Protein AF-A0A2N5K5I5-F1 (afdb_monomer)

Mean predicted aligned error: 19.66 Å

Nearest PDB structures (foldseek):
  7dru-assembly4_D  TM=2.679E-01  e=2.693E+00  Canis lupus familiaris
  4rcl-assembly1_A  TM=1.931E-01  e=4.778E+00  Mycolicibacterium smegmatis MC2 155

Foldseek 3Di:
DPPVVLVVVCVVCVLLQLLLLCLLAQDNVVSLVVSLVLSLVCVQVVDPDDSNLSSLLVSLVCSVVRPPDDDDDGLADPLSVQQHSNLSSLLSCCLVVVAALVSSCVSNVDDSLVSLVSPLVRLPSNDPDDDPDDPPPQEDDSSNLSCVSRVNDDDDRPPPDCDPVNVVVNVVSVVSSVVSSVSSCVSSVPRDNDPVSVVSSVVSNVVVVVVVVVVVPPDDDDDDDDDDDDDDPPPPDDDDDDDDDPPPDDPPDFLLNLLVLLLVCLLPWFPPFWKKWKKWAQPLPDPVRFIKIKIKTDGGDLALFIKIFIDTPRHTAWIKGDPSAFKIKIAHQAVQDQQHDPLDDPLPNPPSPAAIAMEGDGNVLSSLLVVLVCCTDQNNPVSVVSVQLSVAPAKDWPDWDDDPNFIWTWIWGWQVLAVVIWIWIWTARSVRSHTAFIWTWDDDPNDTDTHTRMGIPDIGHDPDGHDRDDPDDPDHDYAYDQPASNHSSDGCLFFDALLLQQQAQAFDKDFLDQAPQFQAKTKGASDSVCQPAFANVRSPPKIKIWTDGRQKIKIKIFPPPDDDDPDDDWDDQAQWTWDWDRDRPFQKIKTKIFGCDPDPDPQTGIMIMIIHPDDPVSVSVRVNRIDGRHPVSCVNCVSRYDGSQDADPVVVVLLNLQVVLPQADALWKKKFKKKKAADADPDDDAFPDLLADGPCLVPPRMKIKIKIFGDHRRAGQWIWIFIAHPVRHTQWIWTGPNAKIWTDHPLQQAIEMEGSVSCCSRGGDDDPQSSLSSLVSSDSFHWDWDDDPAFIKIKGWHDLSHVQQPCGPHHRNVPGPCNVVVVVLPAWTKMWIWTAGHPSSTTAKIWIWIQHPVRDIDTRMMMGTPDMDIGNDDPPCSRPDDDDDPLHWYFYPPPPARFTPDPFDADQWDWDFDPPQQKDWPDKQAFPPPPPCTQHNCLAADPVSQSPHGNKIWTWIQDPVRWIKIKIKIFPSSVSSSSHNNCRVCVVPDDDAFPHKDWDWAAACRDIFIWIWTDDPFWIWIWTDDDRMIIIMGIDPVCVVPVVRVCRNNIDIDGRDD

Sequence (1058 aa):
MTNEQWHAAVARWGDSVLGLALLLTPHHPVAEATTVKLFVTMLATAPAGELEDALYTALWQQRRRFRWLGRRRSALPRELNRIAAPDRFLLGLWLLRGLDGTRIATITGLPPDQIVARLTQALQRGVPYTDAAADDDNHLALPVWIAQQLGLARPDPEHPRPCLPCQAAQARWQSVRDDLRQRMRAALRQAHLSLASSDAIEDSLSTRQGAAQREGWRQPRIWVPAAITLGGVLLLLFMPWGGSDRAQTPAPTQPRVVVQAALDAWLGQPFAGPSHQRVWARDPHLHNGTPVVTDVWLAGQNEPRHRVEVHRDGELVEWQVADGRGRFDYGAMRADSSCRWNIDRQGSEERLQRAPLKFSLDPDQQRAVRDARLTQGAYGTGYLMLQRALAADDLRSFGARSEGNTRMLLLRFTDKQTQPERQIVLRIDPQRQQLYAVQEVHAVAAQAERVDLWRLEVNEPLTGDVPPAIPPGPPPIESQQLADPACPALDTAFLISPRSLLGIARPSYVPEALPPGIDKIALLSGDPRNHGGSGLRELDRRLILQLVGPGRWFSLSDIGGAEYGDRGDELNVGPWRATLNEPTTDELWSGTLRLATDEGRSFAPPFEYWARGWTKDELLALINTLKPLDPARWIDLDDALLEPASLPRATYDTITRALAALQPEPGHTIQSTSTTTVRVEPNVPQLPDPYHIPHRQRFPKTLIRHQWLVYEGTHISRYHERRLLPDNTLYELLQDDGTRFHWYNSIIGQTYTGSARLLRAYMRAEQTEVALISAFLASTQPIKITESDAGLLLEQEVDASFVADDNRGGPPLTHTPWHGQLWSDSTGMFVQQLELDRHTYRPRSFATIHWQPDGIKAVIRETTINAWQSVATPPADLFALTSLPDDQFTVDVGAESNVPMASITPPRRILMWPDNLGLEIVEQTPPPSAQNTTLPGGFNSDWAVLQNVLGTYTTTYLTSERAEVRLTQGPSEVLRHVLRYQYFAEDEGQIAPWSSSQRIAVTIAGQERDAWLLQNDANAVLVVEVDDLVLHFKGPQTYLTGPLLEQLPQLQWTMPTP

Radius of gyration: 40.21 Å; Cα contacts (8 Å, |Δi|>4): 1927; chains: 1; bounding box: 90×94×118 Å

Secondary structure (DSSP, 8-state):
--HHHHHHHHHHHHHHHHHHHHHH---HHHHHHHHHHHHHHHHHH--SS-HHHHHHHHHHHGGGGGGG--S---SS-TTGGGS-HHHHHHHIIIIIT---HHHHHHHH---HHHHHHHHHHHHHHHS-----S---TTS--HHHHHHHHTT---------S--HHHHHHHHHHHHHHHHHHHHHHHHHTT----HHHHHHHHHHHHHHHHHHHTT-----------------S--SS-----------------HHHHHHHHHHTTSSPPTTSSEEEEEEEE-SSSTT--EEEEEEEE-STT---EEEEEEETTEEEEEEEE-SSSEEEEEE-TTTSS----S-SSSSTTTSSS--EEEE--HHHHHHHHHHHHTSHHHHHHHHHHHHHHH-TT-EEEEEEEETTEEEEEEEEEETTSSS-EEEEEEEETTTTEEEEEEEEEEETTEEEEEEEEEEEEEEE-SSS---PPPSSSPPEEPS----TT-TT--GGGBPPHHHHTT-SSPPEEESSPPTT--EEEEEES-GGGGGS--TTTTTS-EEEEEEETTEEEEEEE--S------S-EEEETTEEEEEEPP-TTTEEEEEEEE--SSS-TTSPPEEEEEES--HHHHHHHHHHEEE--HHHHHHTTTTB--TTPPPHHHHHHHHHHHHTTPPPTTPEEEEEEEEEE---TTPPPP-STTS--HHHHS-SEEEEEEEEEEETTEEEEEEEEEE-TT--EEEEEEE-SSEEEEEETTTTEEEEEEHHHHHHH-----HHHHHHHHHHT--SPEEEEE-SS-EEEEEEE-HHHHHH--TTSS-GGGSTTHHHHHHSTT-EEEEEEEE-TTT--EEEEEEEEE-TTS-EEEEEEEEEEEEEEESS--TTTTSPPPPPTTPEEEEETSSS--EE------S-EEE--GGGS-EEEEEEPPPPTT--S--S--SS-GGGGGGSTT-EEEEEE-TTS-EEEEEEEEHHHHHHHHHHGGGGGGGSSSPPP-EEEEEEEEETTEEEEEEEEE-SS-EEEEEEETTEEEEEEE-HHHHTTHHHHHGGG-EEEPPP-

Solvent-accessible surface area (backbone atoms only — not comparable to full-atom values): 59856 Å² total; per-residue (Å²): 131,60,79,68,58,54,54,52,50,45,72,72,41,38,40,61,50,30,42,44,32,33,40,51,32,39,36,65,73,61,14,47,55,46,40,38,53,48,51,45,48,45,71,71,66,60,66,99,59,62,68,68,55,51,50,53,26,55,53,57,66,48,56,73,71,59,77,76,75,76,98,67,82,62,63,51,56,73,52,63,66,68,36,55,36,72,42,40,32,53,47,37,43,38,64,75,66,66,47,41,38,66,59,49,23,66,42,66,72,46,58,63,72,60,52,31,55,42,50,46,56,36,55,59,55,57,47,98,71,86,81,92,75,77,96,52,96,86,58,81,48,70,55,59,53,50,25,56,76,25,70,45,86,73,91,79,76,94,60,95,60,90,44,72,69,46,50,53,50,49,55,49,52,49,49,55,51,50,52,52,39,50,52,53,48,63,56,37,70,81,55,66,73,50,70,70,48,56,51,52,31,50,56,52,44,51,52,50,52,54,55,65,57,64,76,62,86,81,81,82,88,84,88,87,88,82,90,82,88,90,86,74,102,76,79,87,78,88,87,82,95,77,82,79,78,79,74,74,80,72,76,86,74,54,53,60,58,52,39,49,47,24,53,65,38,63,86,40,67,69,96,70,46,25,30,38,36,31,30,40,13,46,35,78,85,47,99,82,50,56,52,30,38,32,43,38,30,36,52,27,86,95,50,28,23,30,33,40,39,32,30,45,92,86,41,82,28,29,38,40,43,32,69,41,60,42,49,33,39,40,40,54,40,62,93,74,28,75,47,70,75,90,59,68,93,79,84,36,73,76,70,59,68,70,46,30,40,27,38,80,36,49,44,65,56,39,35,46,28,50,54,36,49,57,57,33,53,62,56,5,51,56,53,51,51,38,53,52,43,61,70,31,90,67,49,38,66,80,51,72,48,74,58,88,97,47,62,29,37,34,36,35,30,62,44,74,90,42,89,76,66,41,43,37,37,40,34,29,28,71,88,77,27,37,74,41,35,34,30,39,55,44,83,52,96,94,41,80,47,75,45,72,47,28,34,55,79,41,80,44,70,46,95,60,78,56,78,83,75,76,80,92,71,62,73,59,44,83,47,93,61,85,81,36,55,66,32,69,83,54,57,67,65,29,51,38,42,64,56,37,50,51,53,43,72,66,72,51,64,40,59,77,59,84,54,91,62,45,68,38,36,42,36,33,48,74,54,58,82,51,80,78,43,57,30,70,75,71,63,70,62,32,49,30,37,34,41,39,29,85,80,28,40,37,37,40,31,51,64,53,95,65,80,82,68,93,68,77,74,70,42,84,35,77,65,28,35,32,29,71,46,76,45,57,95,72,49,42,36,34,35,37,38,28,59,64,58,88,85,88,62,88,78,53,78,47,29,37,36,42,32,29,73,56,54,73,67,57,45,49,51,49,59,46,38,52,36,64,56,36,77,66,53,52,61,78,34,48,91,34,44,52,54,82,62,70,68,58,67,72,58,45,58,48,52,54,48,25,55,58,59,66,60,73,61,73,59,25,26,41,38,40,32,33,41,33,39,36,63,64,78,92,82,70,86,74,66,85,54,90,46,53,68,55,55,67,70,70,57,46,42,45,37,40,37,41,38,38,40,33,32,57,59,94,43,78,55,29,35,36,36,41,31,22,37,93,85,66,47,76,44,34,37,43,36,27,73,59,60,40,30,41,40,35,38,60,75,66,37,37,26,43,31,36,48,24,71,60,49,57,75,63,45,74,89,73,57,70,58,58,50,50,54,22,57,63,38,39,55,73,54,71,74,47,78,48,82,54,97,84,22,37,38,37,38,30,63,47,52,70,48,34,57,39,50,53,43,80,91,56,79,57,44,69,76,41,89,52,54,64,57,66,62,70,54,74,70,49,50,36,36,41,37,40,33,22,34,72,86,63,34,40,63,42,36,37,34,38,30,40,37,39,83,89,69,52,76,43,68,49,32,37,38,36,58,76,45,76,48,82,34,76,70,73,66,94,63,69,74,54,84,75,90,70,70,91,76,52,49,40,26,42,60,78,53,104,51,50,30,42,66,59,93,78,66,58,56,84,56,43,78,42,75,59,81,88,71,62,55,42,80,76,44,72,49,66,48,43,66,91,86,45,77,51,42,68,73,61,80,76,32,51,82,75,58,47,58,58,30,61,38,20,38,40,39,31,32,31,41,87,84,71,46,61,35,35,42,37,36,23,29,32,74,58,48,46,41,46,58,32,33,31,67,79,51,43,84,76,74,80,59,81,71,73,74,45,57,43,82,43,83,42,38,49,70,84,38,83,37,66,26,40,42,37,29,39,102,87,49,31,34,43,39,36,65,52,95,62,30,30,38,40,37,41,42,56,48,75,43,66,77,44,65,45,62,75,48,38,50,59,31,39,85,38,70,76,73,132

pLDDT: mean 75.94, std 16.47, range [30.31, 96.56]

Structure (mmCIF, N/CA/C/O backbone):
data_AF-A0A2N5K5I5-F1
#
_entry.id   AF-A0A2N5K5I5-F1
#
loop_
_atom_site.group_PDB
_atom_site.id
_atom_site.type_symbol
_atom_site.label_atom_id
_atom_site.label_alt_id
_atom_site.label_comp_id
_atom_site.label_asym_id
_atom_site.label_entity_id
_atom_site.label_seq_id
_atom_site.pdbx_PDB_ins_code
_atom_site.Cartn_x
_atom_site.Cartn_y
_atom_site.Cartn_z
_atom_site.occupancy
_atom_site.B_iso_or_equiv
_atom_site.auth_seq_id
_atom_site.auth_comp_id
_atom_site.auth_asym_id
_atom_site.auth_atom_id
_atom_site.pdbx_PDB_model_num
ATOM 1 N N . MET A 1 1 ? 31.244 44.649 -44.529 1.00 56.56 1 MET A N 1
ATOM 2 C CA . MET A 1 1 ? 31.064 43.196 -44.326 1.00 56.56 1 M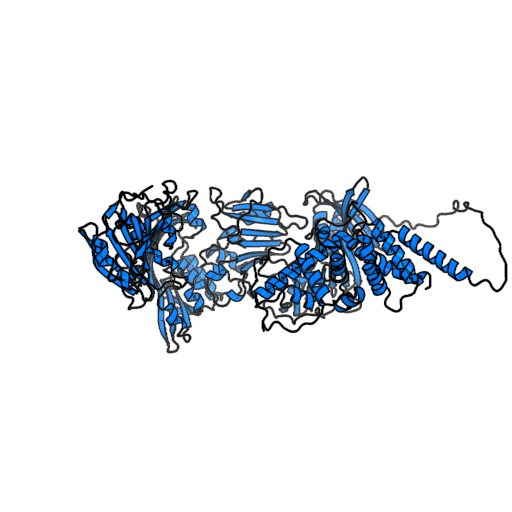ET A CA 1
ATOM 3 C C . MET A 1 1 ? 31.285 42.493 -45.652 1.00 56.56 1 MET A C 1
ATOM 5 O O . MET A 1 1 ? 30.854 43.033 -46.664 1.00 56.56 1 MET A O 1
ATOM 9 N N . THR A 1 2 ? 31.969 41.349 -45.664 1.00 55.16 2 THR A N 1
ATOM 10 C CA . THR A 1 2 ? 32.059 40.469 -46.848 1.00 55.16 2 THR A CA 1
ATOM 11 C C . THR A 1 2 ? 30.718 39.749 -47.075 1.00 55.16 2 THR A C 1
ATOM 13 O O . THR A 1 2 ? 29.912 39.673 -46.144 1.00 55.16 2 THR A O 1
ATOM 16 N N . ASN A 1 3 ? 30.454 39.220 -48.282 1.00 55.94 3 ASN A N 1
ATOM 17 C CA . ASN A 1 3 ? 29.209 38.478 -48.569 1.00 55.94 3 ASN A CA 1
ATOM 18 C C . ASN A 1 3 ? 28.985 37.313 -47.585 1.00 55.94 3 ASN A C 1
ATOM 20 O O . ASN A 1 3 ? 27.877 37.113 -47.103 1.00 55.94 3 ASN A O 1
ATOM 24 N N . GLU A 1 4 ? 30.048 36.622 -47.174 1.00 57.22 4 GLU A N 1
ATOM 25 C CA . GLU A 1 4 ? 29.969 35.506 -46.222 1.00 57.22 4 GLU A CA 1
ATOM 26 C C . GLU A 1 4 ? 29.529 35.926 -44.804 1.00 57.22 4 GLU A C 1
ATOM 28 O O . GLU A 1 4 ? 28.848 35.171 -44.110 1.00 57.22 4 GLU A O 1
ATOM 33 N N . GLN A 1 5 ? 29.855 37.147 -44.361 1.00 63.53 5 GLN A N 1
ATOM 34 C CA . GLN A 1 5 ? 29.589 37.594 -42.987 1.00 63.53 5 GLN A CA 1
ATOM 35 C C . GLN A 1 5 ? 28.109 37.894 -42.717 1.00 63.53 5 GLN A C 1
ATOM 37 O O . GLN A 1 5 ? 27.644 37.712 -41.590 1.00 63.53 5 GLN A O 1
ATOM 42 N N . TRP A 1 6 ? 27.353 38.371 -43.712 1.00 69.69 6 TRP A N 1
ATOM 43 C CA . TRP A 1 6 ? 25.942 38.706 -43.503 1.00 69.69 6 TRP A CA 1
ATOM 44 C C . TRP A 1 6 ? 25.031 37.487 -43.681 1.00 69.69 6 TRP A C 1
ATOM 46 O O . TRP A 1 6 ? 24.094 37.337 -42.897 1.00 69.69 6 TRP A O 1
ATOM 56 N N . HIS A 1 7 ? 25.356 36.563 -44.597 1.00 71.50 7 HIS A N 1
ATOM 57 C CA . HIS A 1 7 ? 24.681 35.262 -44.676 1.00 71.50 7 HIS A CA 1
ATOM 58 C C . HIS A 1 7 ? 24.823 34.484 -43.363 1.00 71.50 7 HIS A C 1
ATOM 60 O O . HIS A 1 7 ? 23.832 33.958 -42.863 1.00 71.50 7 HIS A O 1
ATOM 66 N N . ALA A 1 8 ? 26.010 34.487 -42.744 1.00 72.44 8 ALA A N 1
ATOM 67 C CA . ALA A 1 8 ? 26.215 33.870 -41.433 1.00 72.44 8 ALA A CA 1
ATOM 68 C C . ALA A 1 8 ? 25.362 34.527 -40.330 1.00 72.44 8 ALA A C 1
ATOM 70 O O . ALA A 1 8 ? 24.813 33.835 -39.473 1.00 72.44 8 ALA A O 1
ATOM 71 N N . ALA A 1 9 ? 25.198 35.854 -40.356 1.00 75.31 9 ALA A N 1
ATOM 72 C CA . ALA A 1 9 ? 24.352 36.567 -39.398 1.00 75.31 9 ALA A CA 1
ATOM 73 C C . ALA A 1 9 ? 22.853 36.270 -39.588 1.00 75.31 9 ALA A C 1
ATOM 75 O O . ALA A 1 9 ? 22.136 36.094 -38.601 1.00 75.31 9 ALA A O 1
ATOM 76 N N . VAL A 1 10 ? 22.381 36.185 -40.837 1.00 80.06 10 VAL A N 1
ATOM 77 C CA . VAL A 1 10 ? 20.990 35.824 -41.161 1.00 80.06 10 VAL A CA 1
ATOM 78 C C . VAL A 1 10 ? 20.719 34.357 -40.825 1.00 80.06 10 VAL A C 1
ATOM 80 O O . VAL A 1 10 ? 19.704 34.070 -40.201 1.00 80.06 10 VAL A O 1
ATOM 83 N N . ALA A 1 11 ? 21.641 33.442 -41.130 1.00 77.12 11 ALA A N 1
ATOM 84 C CA . ALA A 1 11 ? 21.519 32.031 -40.763 1.00 77.12 11 ALA A CA 1
ATOM 85 C C . ALA A 1 11 ? 21.499 31.825 -39.238 1.00 77.12 11 ALA A C 1
ATOM 87 O O . ALA A 1 11 ? 20.756 30.991 -38.731 1.00 77.12 11 ALA A O 1
ATOM 88 N N . ARG A 1 12 ? 22.282 32.614 -38.489 1.00 79.69 12 ARG A N 1
ATOM 89 C CA . ARG A 1 12 ? 22.367 32.501 -37.027 1.00 79.69 12 ARG A CA 1
ATOM 90 C C . ARG A 1 12 ? 21.160 33.095 -36.296 1.00 79.69 12 ARG A C 1
ATOM 92 O O . ARG A 1 12 ? 20.738 32.546 -35.282 1.00 79.69 12 ARG A O 1
ATOM 99 N N . TRP A 1 13 ? 20.620 34.220 -36.769 1.00 84.12 13 TRP A N 1
ATOM 100 C CA . TRP A 1 13 ? 19.623 34.995 -36.014 1.00 84.12 13 TRP A CA 1
ATOM 101 C C . TRP A 1 13 ? 18.275 35.163 -36.718 1.00 84.12 13 TRP A C 1
ATOM 103 O O . TRP A 1 13 ? 17.318 35.612 -36.089 1.00 84.12 13 TRP A O 1
ATOM 113 N N . GLY A 1 14 ? 18.172 34.807 -37.996 1.00 83.44 14 GLY A N 1
ATOM 114 C CA . GLY A 1 14 ? 17.019 35.078 -38.850 1.00 83.44 14 GLY A CA 1
ATOM 115 C C . GLY A 1 14 ? 15.698 34.551 -38.298 1.00 83.44 14 GLY A C 1
ATOM 116 O O . GLY A 1 14 ? 14.771 35.328 -38.059 1.00 83.44 14 GLY A O 1
ATOM 117 N N . ASP A 1 15 ? 15.651 33.256 -37.995 1.00 86.94 15 ASP A N 1
ATOM 118 C CA . ASP A 1 15 ? 14.459 32.603 -37.440 1.00 86.94 15 ASP A CA 1
ATOM 119 C C . ASP A 1 15 ? 14.142 33.094 -36.021 1.00 86.94 15 ASP A C 1
ATOM 121 O O . ASP A 1 15 ? 12.982 33.244 -35.639 1.00 86.94 15 ASP A O 1
ATOM 125 N N . SER A 1 16 ? 15.173 33.443 -35.245 1.00 85.94 16 SER A N 1
ATOM 126 C CA . SER A 1 16 ? 15.008 33.969 -33.884 1.00 85.94 16 SER A CA 1
ATOM 127 C C . SER A 1 16 ? 14.372 35.365 -33.885 1.00 85.94 16 SER A C 1
ATOM 129 O O . SER A 1 16 ? 13.449 35.637 -33.114 1.00 85.94 16 SER A O 1
ATOM 131 N N . VAL A 1 17 ? 14.819 36.246 -34.786 1.00 89.56 17 VAL A N 1
ATOM 132 C CA . VAL A 1 17 ? 14.256 37.593 -34.962 1.00 89.56 17 VAL A CA 1
ATOM 133 C C . VAL A 1 17 ? 12.854 37.516 -35.570 1.00 89.56 17 VAL A C 1
ATOM 135 O O . VAL A 1 17 ? 11.967 38.246 -35.127 1.00 89.56 17 VAL A O 1
ATOM 138 N N . LEU A 1 18 ? 12.613 36.604 -36.519 1.00 90.31 18 LEU A N 1
ATOM 139 C CA . LEU A 1 18 ? 11.279 36.348 -37.069 1.00 90.31 18 LEU A CA 1
ATOM 140 C C . LEU A 1 18 ? 10.300 35.852 -35.998 1.00 90.31 18 LEU A C 1
ATOM 142 O O . LEU A 1 18 ? 9.186 36.370 -35.906 1.00 90.31 18 LEU A O 1
ATOM 146 N N . GLY A 1 19 ? 10.720 34.913 -35.149 1.00 89.06 19 GLY A N 1
ATOM 147 C CA . GLY A 1 19 ? 9.911 34.408 -34.043 1.00 89.06 19 GLY A CA 1
ATOM 148 C C . GLY A 1 19 ? 9.502 35.513 -33.064 1.00 89.06 19 GLY A C 1
ATOM 149 O O . GLY A 1 19 ? 8.329 35.639 -32.713 1.00 89.06 19 GLY A O 1
ATOM 150 N N . LEU A 1 20 ? 10.436 36.392 -32.685 1.00 91.06 20 LEU A N 1
ATOM 151 C CA . LEU A 1 20 ? 10.128 37.556 -31.845 1.00 91.06 20 LEU A CA 1
ATOM 152 C C . LEU A 1 20 ? 9.251 38.594 -32.566 1.00 91.06 20 LEU A C 1
ATOM 154 O O . LEU A 1 20 ? 8.389 39.218 -31.941 1.00 91.06 20 LEU A O 1
ATOM 158 N N . ALA A 1 21 ? 9.419 38.768 -33.880 1.00 90.00 21 ALA A N 1
ATOM 159 C CA . ALA A 1 21 ? 8.575 39.652 -34.676 1.00 90.00 21 ALA A CA 1
ATOM 160 C C . ALA A 1 21 ? 7.129 39.137 -34.730 1.00 90.00 21 ALA A C 1
ATOM 162 O O . ALA A 1 21 ? 6.202 39.929 -34.571 1.00 90.00 21 ALA A O 1
ATOM 163 N N . LEU A 1 22 ? 6.924 37.822 -34.848 1.00 89.25 22 LEU A N 1
ATOM 164 C CA . LEU A 1 22 ? 5.605 37.181 -34.792 1.00 89.25 22 LEU A CA 1
ATOM 165 C C . LEU A 1 22 ? 4.898 37.375 -33.443 1.00 89.25 22 LEU A C 1
ATOM 167 O O . LEU A 1 22 ? 3.677 37.533 -33.395 1.00 89.25 22 LEU A O 1
ATOM 171 N N . LEU A 1 23 ? 5.651 37.434 -32.341 1.00 89.62 23 LEU A N 1
ATOM 172 C CA . LEU A 1 23 ? 5.106 37.739 -31.013 1.00 89.62 23 LEU A CA 1
ATOM 173 C C . LEU A 1 23 ? 4.634 39.200 -30.886 1.00 89.62 23 LEU A C 1
ATOM 175 O O . LEU A 1 23 ? 3.662 39.480 -30.172 1.00 89.62 23 LEU A O 1
ATOM 179 N N . LEU A 1 24 ? 5.254 40.131 -31.619 1.00 86.75 24 LEU A N 1
ATOM 180 C CA . LEU A 1 24 ? 4.801 41.524 -31.712 1.00 86.75 24 LEU A CA 1
ATOM 181 C C . LEU A 1 24 ? 3.646 41.706 -32.703 1.00 86.75 24 LEU A C 1
ATOM 183 O O . LEU A 1 24 ? 2.695 42.430 -32.407 1.00 86.75 24 LEU A O 1
ATOM 187 N N . THR A 1 25 ? 3.711 41.049 -33.859 1.00 86.25 25 THR A N 1
ATOM 188 C CA . THR A 1 25 ? 2.687 41.084 -34.905 1.00 86.25 25 THR A CA 1
ATOM 189 C C . THR A 1 25 ? 2.366 39.661 -35.350 1.00 86.25 25 THR A C 1
ATOM 191 O O . THR A 1 25 ? 3.158 39.046 -36.060 1.00 86.25 25 THR A O 1
ATOM 194 N N . PRO A 1 26 ? 1.196 39.104 -34.995 1.00 77.50 26 PRO A N 1
ATOM 195 C CA . PRO A 1 26 ? 0.879 37.710 -35.286 1.00 77.50 26 PRO A CA 1
ATOM 196 C C . PRO A 1 26 ? 0.507 37.487 -36.765 1.00 77.50 26 PRO A C 1
ATOM 198 O O . PRO A 1 26 ? -0.294 36.619 -37.093 1.00 77.50 26 PRO A O 1
ATOM 201 N N . HIS A 1 27 ? 1.042 38.289 -37.683 1.00 83.12 27 HIS A N 1
ATOM 202 C CA . HIS A 1 27 ? 0.829 38.188 -39.119 1.00 83.12 27 HIS A CA 1
ATOM 203 C C . HIS A 1 27 ? 2.164 37.925 -39.804 1.00 83.12 27 HIS A C 1
ATOM 205 O O . HIS A 1 27 ? 2.983 38.835 -39.942 1.00 83.12 27 HIS A O 1
ATOM 211 N N . HIS A 1 28 ? 2.346 36.689 -40.273 1.00 83.25 28 HIS A N 1
ATOM 212 C CA . HIS A 1 28 ? 3.609 36.207 -40.834 1.00 83.25 28 HIS A CA 1
ATOM 213 C C . HIS A 1 28 ? 4.219 37.120 -41.906 1.00 83.25 28 HIS A C 1
ATOM 215 O O . HIS A 1 28 ? 5.364 37.522 -41.725 1.00 83.25 28 HIS A O 1
ATOM 221 N N . PRO A 1 29 ? 3.480 37.588 -42.936 1.00 83.31 29 PRO A N 1
ATOM 222 C CA . PRO A 1 29 ? 4.082 38.430 -43.975 1.00 83.31 29 PRO A CA 1
ATOM 223 C C . PRO A 1 29 ? 4.577 39.786 -43.452 1.00 83.31 29 PRO A C 1
ATOM 225 O O . PRO A 1 29 ? 5.527 40.359 -43.973 1.00 83.31 29 PRO A O 1
ATOM 228 N N . VAL A 1 30 ? 3.929 40.319 -42.411 1.00 83.00 30 VAL A N 1
ATOM 229 C CA . VAL A 1 30 ? 4.298 41.606 -41.801 1.00 83.00 30 VAL A CA 1
ATOM 230 C C . VAL A 1 30 ? 5.505 41.436 -40.877 1.00 83.00 30 VAL A C 1
ATOM 232 O O . VAL A 1 30 ? 6.386 42.300 -40.856 1.00 83.00 30 VAL A O 1
ATOM 235 N N . ALA A 1 31 ? 5.553 40.331 -40.128 1.00 86.12 31 ALA A N 1
ATOM 236 C CA . ALA A 1 31 ? 6.697 39.965 -39.301 1.00 86.12 31 ALA A CA 1
ATOM 237 C C . ALA A 1 31 ? 7.942 39.742 -40.173 1.00 86.12 31 ALA A C 1
ATOM 239 O O . ALA A 1 31 ? 8.963 40.381 -39.945 1.00 86.12 31 ALA A O 1
ATOM 240 N N . GLU A 1 32 ? 7.814 38.939 -41.228 1.00 86.94 32 GLU A N 1
ATOM 241 C CA . GLU A 1 32 ? 8.877 38.617 -42.181 1.00 86.94 32 GLU A CA 1
ATOM 242 C C . GLU A 1 32 ? 9.417 39.860 -42.900 1.00 86.94 32 GLU A C 1
ATOM 244 O O . GLU A 1 32 ? 10.617 40.129 -42.843 1.00 86.94 32 GLU A O 1
ATOM 249 N N . ALA A 1 33 ? 8.541 40.707 -43.455 1.00 84.56 33 ALA A N 1
ATOM 250 C CA . ALA A 1 33 ? 8.956 41.965 -44.079 1.00 84.56 33 ALA A CA 1
ATOM 251 C C . ALA A 1 33 ? 9.661 42.916 -43.094 1.00 84.56 33 ALA A C 1
ATOM 253 O O . ALA A 1 33 ? 10.576 43.654 -43.473 1.00 84.56 33 ALA A O 1
ATOM 254 N N . THR A 1 34 ? 9.258 42.911 -41.818 1.00 87.12 34 THR A N 1
ATOM 255 C CA . THR A 1 34 ? 9.940 43.713 -40.796 1.00 87.12 34 THR A CA 1
ATOM 256 C C . THR A 1 34 ? 11.311 43.135 -40.467 1.00 87.12 34 THR A C 1
ATOM 258 O O . THR A 1 34 ? 12.272 43.900 -40.403 1.00 87.12 34 THR A O 1
ATOM 261 N N . THR A 1 35 ? 11.424 41.817 -40.302 1.00 88.75 35 THR A N 1
ATOM 262 C CA . THR A 1 35 ? 12.697 41.128 -40.062 1.00 88.75 35 THR A CA 1
ATOM 263 C C . THR A 1 35 ? 13.694 41.421 -41.181 1.00 88.75 35 THR A C 1
ATOM 265 O O . THR A 1 35 ? 14.786 41.914 -40.901 1.00 88.75 35 THR A O 1
ATOM 268 N N . VAL A 1 36 ? 13.289 41.257 -42.446 1.00 86.19 36 VAL A N 1
ATOM 269 C CA . VAL A 1 36 ? 14.100 41.599 -43.629 1.00 86.19 36 VAL A CA 1
ATOM 270 C C . VAL A 1 36 ? 14.573 43.055 -43.573 1.00 86.19 36 VAL A C 1
ATOM 272 O O . VAL A 1 36 ? 15.769 43.335 -43.661 1.00 86.19 36 VAL A O 1
ATOM 275 N N . LYS A 1 37 ? 13.657 44.003 -43.334 1.00 87.12 37 LYS A N 1
ATOM 276 C CA . LYS A 1 37 ? 13.990 45.432 -43.247 1.00 87.12 37 LYS A CA 1
ATOM 277 C C . LYS A 1 37 ? 14.985 45.748 -42.127 1.00 87.12 37 LYS A C 1
ATOM 279 O O . LYS A 1 37 ? 15.844 46.616 -42.308 1.00 87.12 37 LYS A O 1
ATOM 284 N N . LEU A 1 38 ? 14.861 45.094 -40.973 1.00 87.19 38 LEU A N 1
ATOM 285 C CA . LEU A 1 38 ? 15.759 45.293 -39.837 1.00 87.19 38 LEU A CA 1
ATOM 286 C C . LEU A 1 38 ? 17.160 44.762 -40.139 1.00 87.19 38 LEU A C 1
ATOM 288 O O . LEU A 1 38 ? 18.120 45.502 -39.932 1.00 87.19 38 LEU A O 1
ATOM 292 N N . PHE A 1 39 ? 17.274 43.560 -40.713 1.00 86.12 39 PHE A N 1
ATOM 293 C CA . PHE A 1 39 ? 18.559 43.008 -41.150 1.00 86.12 39 PHE A CA 1
ATOM 294 C C . PHE A 1 39 ? 19.238 43.912 -42.184 1.00 86.12 39 PHE A C 1
ATOM 296 O O . PHE A 1 39 ? 20.374 44.324 -41.967 1.00 86.12 39 PHE A O 1
ATOM 303 N N . VAL A 1 40 ? 18.525 44.330 -43.237 1.00 83.50 40 VAL A N 1
ATOM 304 C CA . VAL A 1 40 ? 19.046 45.262 -44.259 1.00 83.50 40 VAL A CA 1
ATOM 305 C C . VAL A 1 40 ? 19.517 46.584 -43.647 1.00 83.50 40 VAL A C 1
ATOM 307 O O . VAL A 1 40 ? 20.466 47.198 -44.131 1.00 83.50 40 VAL A O 1
ATOM 310 N N . THR A 1 41 ? 18.854 47.062 -42.593 1.00 83.19 41 THR A N 1
ATOM 311 C CA . THR A 1 41 ? 19.218 48.330 -41.950 1.00 83.19 41 THR A CA 1
ATOM 312 C C . THR A 1 41 ? 20.441 48.166 -41.054 1.00 83.19 41 THR A C 1
ATOM 314 O O . THR A 1 41 ? 21.400 48.906 -41.231 1.00 83.19 41 THR A O 1
ATOM 317 N N . MET A 1 42 ? 20.443 47.178 -40.155 1.00 84.94 42 MET A N 1
ATOM 318 C CA . MET A 1 42 ? 21.532 46.965 -39.194 1.00 84.94 42 MET A CA 1
ATOM 319 C C . MET A 1 42 ? 22.828 46.496 -39.866 1.00 84.94 42 MET A C 1
ATOM 321 O O . MET A 1 42 ? 23.903 46.982 -39.526 1.00 84.94 42 MET A O 1
ATOM 325 N N . LEU A 1 43 ? 22.741 45.613 -40.865 1.00 80.38 43 LEU A N 1
ATOM 326 C CA . LEU A 1 43 ? 23.907 45.143 -41.622 1.00 80.38 43 LEU A CA 1
ATOM 327 C C . LEU A 1 43 ? 24.522 46.246 -42.499 1.00 80.38 43 LEU A C 1
ATOM 329 O O . LEU A 1 43 ? 25.722 46.220 -42.762 1.00 80.38 43 LEU A O 1
ATOM 333 N N . ALA A 1 44 ? 23.723 47.232 -42.925 1.00 72.56 44 ALA A N 1
ATOM 334 C CA . ALA A 1 44 ? 24.213 48.381 -43.685 1.00 72.56 44 ALA A CA 1
ATOM 335 C C . ALA A 1 44 ? 24.855 49.461 -42.798 1.00 72.56 44 ALA A C 1
ATOM 337 O O . ALA A 1 44 ? 25.772 50.141 -43.250 1.00 72.56 44 ALA A O 1
ATOM 338 N N . THR A 1 45 ? 24.385 49.639 -41.558 1.00 69.94 45 THR A N 1
ATOM 339 C CA . THR A 1 45 ? 24.890 50.680 -40.644 1.00 69.94 45 THR A CA 1
ATOM 340 C C . THR A 1 45 ? 26.000 50.209 -39.706 1.00 69.94 45 THR A C 1
ATOM 342 O O . THR A 1 45 ? 26.634 51.066 -39.105 1.00 69.94 45 THR A O 1
ATOM 345 N N . ALA A 1 46 ? 26.222 48.891 -39.576 1.00 65.50 46 ALA A N 1
ATOM 346 C CA . ALA A 1 46 ? 27.200 48.262 -38.677 1.00 65.50 46 ALA A CA 1
ATOM 347 C C . ALA A 1 46 ? 27.111 48.799 -37.225 1.00 65.50 46 ALA A C 1
ATOM 349 O O . ALA A 1 46 ? 27.863 49.701 -36.855 1.00 65.50 46 ALA A O 1
ATOM 350 N N . PRO A 1 47 ? 26.165 48.302 -36.399 1.00 69.31 47 PRO A N 1
ATOM 351 C CA . PRO A 1 47 ? 25.908 48.862 -35.073 1.00 69.31 47 PRO A CA 1
ATOM 352 C C . PRO A 1 47 ? 27.150 48.804 -34.171 1.00 69.31 47 PRO A C 1
ATOM 354 O O . PRO A 1 47 ? 27.952 47.880 -34.257 1.00 69.31 47 PRO A O 1
ATOM 357 N N . ALA A 1 48 ? 27.277 49.778 -33.267 1.00 54.34 48 ALA A N 1
ATOM 358 C CA . ALA A 1 48 ? 28.415 49.902 -32.349 1.00 54.34 48 ALA A CA 1
ATOM 359 C C . ALA A 1 48 ? 28.468 48.828 -31.234 1.00 54.34 48 ALA A C 1
ATOM 361 O O . ALA A 1 48 ? 29.414 48.820 -30.452 1.00 54.34 48 ALA A O 1
ATOM 362 N N . GLY A 1 49 ? 27.469 47.941 -31.145 1.00 67.50 49 GLY A N 1
ATOM 363 C CA . GLY A 1 49 ? 27.382 46.843 -30.173 1.00 67.50 49 GLY A CA 1
ATOM 364 C C . GLY A 1 49 ? 27.027 45.510 -30.841 1.00 67.50 49 GLY A C 1
ATOM 365 O O . GLY A 1 49 ? 27.026 45.413 -32.070 1.00 67.50 49 GLY A O 1
ATOM 366 N N . GLU A 1 50 ? 26.708 44.479 -30.051 1.00 79.69 50 GLU A N 1
ATOM 367 C CA . GLU A 1 50 ? 26.339 43.165 -30.593 1.00 79.69 50 GLU A CA 1
ATOM 368 C C . GLU A 1 50 ? 25.131 43.258 -31.539 1.00 79.69 50 GLU A C 1
ATOM 370 O O . GLU A 1 50 ? 24.086 43.829 -31.213 1.00 79.69 50 GLU A O 1
ATOM 375 N N . LEU A 1 51 ? 25.271 42.673 -32.734 1.00 82.06 51 LEU A N 1
ATOM 376 C CA . LEU A 1 51 ? 24.244 42.713 -33.779 1.00 82.06 51 LEU A CA 1
ATOM 377 C C . LEU A 1 51 ? 22.907 42.112 -33.307 1.00 82.06 51 LEU A C 1
ATOM 379 O O . LEU A 1 51 ? 21.854 42.604 -33.704 1.00 82.06 51 LEU A O 1
ATOM 383 N N . GLU A 1 52 ? 22.943 41.085 -32.452 1.00 86.38 52 GLU A N 1
ATOM 384 C CA . GLU A 1 52 ? 21.751 40.457 -31.864 1.00 86.38 52 GLU A CA 1
ATOM 385 C C . GLU A 1 52 ? 20.937 41.467 -31.030 1.00 86.38 52 GLU A C 1
ATOM 387 O O . GLU A 1 52 ? 19.746 41.672 -31.286 1.00 86.38 52 GLU A O 1
ATOM 392 N N . ASP A 1 53 ? 21.585 42.176 -30.105 1.00 86.69 53 ASP A N 1
ATOM 393 C CA . ASP A 1 53 ? 20.930 43.159 -29.233 1.00 86.69 53 ASP A CA 1
ATOM 394 C C . ASP A 1 53 ? 20.422 44.371 -30.022 1.00 86.69 53 ASP A C 1
ATOM 396 O O . ASP A 1 53 ? 19.331 44.887 -29.751 1.00 86.69 53 ASP A O 1
ATOM 400 N N . ALA A 1 54 ? 21.162 44.798 -31.050 1.00 84.69 54 ALA A N 1
ATOM 401 C CA . ALA A 1 54 ? 20.731 45.857 -31.958 1.00 84.69 54 ALA A CA 1
ATOM 402 C C . ALA A 1 54 ? 19.464 45.462 -32.741 1.00 84.69 54 ALA A C 1
ATOM 404 O O . ALA A 1 54 ? 18.543 46.274 -32.878 1.00 84.69 54 ALA A O 1
ATOM 405 N N . LEU A 1 55 ? 19.375 44.208 -33.207 1.00 88.75 55 LEU A N 1
ATOM 406 C CA . LEU A 1 55 ? 18.194 43.677 -33.893 1.00 88.75 55 LEU A CA 1
ATOM 407 C C . LEU A 1 55 ? 16.981 43.604 -32.954 1.00 88.75 55 LEU A C 1
ATOM 409 O O . LEU A 1 55 ? 15.899 44.060 -33.333 1.00 88.75 55 LEU A O 1
ATOM 413 N N . TYR A 1 56 ? 17.145 43.111 -31.722 1.00 92.81 56 TYR A N 1
ATOM 414 C CA . TYR A 1 56 ? 16.055 43.070 -30.738 1.00 92.81 56 TYR A CA 1
ATOM 415 C C . TYR A 1 56 ? 15.597 44.468 -30.316 1.00 92.81 56 TYR A C 1
ATOM 417 O O . TYR A 1 56 ? 14.392 44.723 -30.231 1.00 92.81 56 TYR A O 1
ATOM 425 N N . THR A 1 57 ? 16.533 45.401 -30.134 1.00 90.69 57 THR A N 1
ATOM 426 C CA . THR A 1 57 ? 16.234 46.799 -29.793 1.00 90.69 57 THR A CA 1
ATOM 427 C C . THR A 1 57 ? 15.451 47.477 -30.916 1.00 90.69 57 THR A C 1
ATOM 429 O O . THR A 1 57 ? 14.410 48.101 -30.684 1.00 90.69 57 THR A O 1
ATOM 432 N N . ALA A 1 58 ? 15.900 47.313 -32.163 1.00 87.38 58 ALA A N 1
ATOM 433 C CA . ALA A 1 58 ? 15.223 47.881 -33.321 1.00 87.38 58 ALA A CA 1
ATOM 434 C C . ALA A 1 58 ? 13.824 47.270 -33.518 1.00 87.38 58 ALA A C 1
ATOM 436 O O . ALA A 1 58 ? 12.874 47.987 -33.846 1.00 87.38 58 ALA A O 1
ATOM 437 N N . LEU A 1 59 ? 13.665 45.971 -33.249 1.00 90.00 59 LEU A N 1
ATOM 438 C CA . LEU A 1 59 ? 12.378 45.283 -33.297 1.00 90.00 59 LEU A CA 1
ATOM 439 C C . LEU A 1 59 ? 11.412 45.792 -32.211 1.00 90.00 59 LEU A C 1
ATOM 441 O O . LEU A 1 59 ? 10.261 46.123 -32.512 1.00 90.00 59 LEU A O 1
ATOM 445 N N . TRP A 1 60 ? 11.892 45.981 -30.978 1.00 90.75 60 TRP A N 1
ATOM 446 C CA . TRP A 1 60 ? 11.122 46.583 -29.885 1.00 90.75 60 TRP A CA 1
ATOM 447 C C . TRP A 1 60 ? 10.654 48.012 -30.198 1.00 90.75 60 TRP A C 1
ATOM 449 O O . TRP A 1 60 ? 9.538 48.406 -29.837 1.00 90.75 60 TRP A O 1
ATOM 459 N N . GLN A 1 61 ? 11.463 48.811 -30.896 1.00 86.31 61 GLN A N 1
ATOM 460 C CA . GLN A 1 61 ? 11.092 50.169 -31.311 1.00 86.31 61 GLN A CA 1
ATOM 461 C C . GLN A 1 61 ? 9.962 50.187 -32.359 1.00 86.31 61 GLN A C 1
ATOM 463 O O . GLN A 1 61 ? 9.147 51.115 -32.365 1.00 86.31 61 GLN A O 1
ATOM 468 N N . GLN A 1 62 ? 9.825 49.144 -33.190 1.00 81.25 62 GLN A N 1
ATOM 469 C CA . GLN A 1 62 ? 8.727 49.036 -34.166 1.00 81.25 62 GLN A CA 1
ATOM 470 C C . GLN A 1 62 ? 7.364 48.702 -33.525 1.00 81.25 62 GLN A C 1
ATOM 472 O O . GLN A 1 62 ? 6.337 48.819 -34.198 1.00 81.25 62 GLN A O 1
ATOM 477 N N . ARG A 1 63 ? 7.297 48.380 -32.218 1.00 75.88 63 ARG A N 1
ATOM 478 C CA . ARG A 1 63 ? 6.058 47.970 -31.515 1.00 75.88 63 ARG A CA 1
ATOM 479 C C . ARG A 1 63 ? 4.863 48.916 -31.692 1.00 75.88 63 ARG A C 1
ATOM 481 O O . ARG A 1 63 ? 3.718 48.475 -31.672 1.00 75.88 63 ARG A O 1
ATOM 488 N N . ARG A 1 64 ? 5.108 50.223 -31.871 1.00 66.12 64 ARG A N 1
ATOM 489 C CA . ARG A 1 64 ? 4.048 51.235 -32.058 1.00 66.12 64 ARG A CA 1
ATOM 490 C C . ARG A 1 64 ? 3.397 51.176 -33.444 1.00 66.12 64 ARG A C 1
ATOM 492 O O . ARG A 1 64 ? 2.221 51.506 -33.556 1.00 66.12 64 ARG A O 1
ATOM 499 N N . ARG A 1 65 ? 4.120 50.733 -34.480 1.00 63.16 65 ARG A N 1
ATOM 500 C CA . ARG A 1 65 ? 3.607 50.626 -35.861 1.00 63.16 65 ARG A CA 1
ATOM 501 C C . ARG A 1 65 ? 2.694 49.416 -36.065 1.00 63.16 65 ARG A C 1
ATOM 503 O O . ARG A 1 65 ? 1.822 49.458 -36.924 1.00 63.16 65 ARG A O 1
ATOM 510 N N . PHE A 1 66 ? 2.824 48.386 -35.232 1.00 63.06 66 PHE A N 1
ATOM 511 C CA . PHE A 1 66 ? 1.994 47.178 -35.304 1.00 63.06 66 PHE A CA 1
ATOM 512 C C . PHE A 1 66 ? 0.588 47.330 -34.698 1.00 63.06 66 PHE A C 1
ATOM 514 O O . PHE A 1 66 ? -0.246 46.450 -34.880 1.00 63.06 66 PHE A O 1
ATOM 521 N N . ARG A 1 67 ? 0.277 48.451 -34.027 1.00 55.19 67 ARG A N 1
ATOM 522 C CA . ARG A 1 67 ? -1.045 48.703 -33.417 1.00 55.19 67 ARG A CA 1
ATOM 523 C C . ARG A 1 67 ? -2.180 48.985 -34.418 1.00 55.19 67 ARG A C 1
ATOM 525 O O . ARG A 1 67 ? -3.330 48.994 -33.996 1.00 55.19 67 ARG A O 1
ATOM 532 N N . TRP A 1 68 ? -1.888 49.240 -35.700 1.00 48.38 68 TRP A N 1
ATOM 533 C CA . TRP A 1 68 ? -2.847 49.849 -36.645 1.00 48.38 68 TRP A CA 1
ATOM 534 C C . TRP A 1 68 ? -3.301 48.945 -37.813 1.00 48.38 68 TRP A C 1
ATOM 536 O O . TRP A 1 68 ? -3.946 49.416 -38.744 1.00 48.38 68 TRP A O 1
ATOM 546 N N . LEU A 1 69 ? -2.991 47.644 -37.793 1.00 55.03 69 LEU A N 1
ATOM 547 C CA . LEU A 1 69 ? -3.344 46.711 -38.876 1.00 55.03 69 LEU A CA 1
ATOM 548 C C . LEU A 1 69 ? -4.498 45.789 -38.441 1.00 55.03 69 LEU A C 1
ATOM 550 O O . LEU A 1 69 ? -4.321 44.899 -37.615 1.00 55.03 69 LEU A O 1
ATOM 554 N N . GLY A 1 70 ? -5.701 46.047 -38.965 1.00 49.62 70 GLY A N 1
ATOM 555 C CA . GLY A 1 70 ? -6.945 45.359 -38.599 1.00 49.62 70 GLY A CA 1
ATOM 556 C C . GLY A 1 70 ? -7.142 43.948 -39.187 1.00 49.62 70 GLY A C 1
ATOM 557 O O . GLY A 1 70 ? -6.556 43.589 -40.206 1.00 49.62 70 GLY A O 1
ATOM 558 N N . ARG A 1 71 ? -8.019 43.178 -38.513 1.00 50.12 71 ARG A N 1
ATOM 559 C CA . ARG A 1 71 ? -8.701 41.908 -38.883 1.00 50.12 71 ARG A CA 1
ATOM 560 C C . ARG A 1 71 ? -8.067 41.064 -40.010 1.00 50.12 71 ARG A C 1
ATOM 562 O O . ARG A 1 71 ? -8.686 40.841 -41.048 1.00 50.12 71 ARG A O 1
ATOM 569 N N . ARG A 1 72 ? -6.882 40.494 -39.780 1.00 56.72 72 ARG A N 1
ATOM 570 C CA . ARG A 1 72 ? -6.354 39.356 -40.566 1.00 56.72 72 ARG A CA 1
ATOM 571 C C . ARG A 1 72 ? -6.229 38.106 -39.685 1.00 56.72 72 ARG A C 1
ATOM 573 O O . ARG A 1 72 ? -6.234 38.220 -38.461 1.00 56.72 72 ARG A O 1
ATOM 580 N N . ARG A 1 73 ? -6.162 36.906 -40.285 1.00 61.44 73 ARG A N 1
ATOM 581 C CA . ARG A 1 73 ? -5.958 35.644 -39.540 1.00 61.44 73 ARG A CA 1
ATOM 582 C C . ARG A 1 73 ? -4.640 35.722 -38.756 1.00 61.44 73 ARG A C 1
ATOM 584 O O . ARG A 1 73 ? -3.600 36.059 -39.320 1.00 61.44 73 ARG A O 1
ATOM 591 N N . SER A 1 74 ? -4.725 35.468 -37.454 1.00 72.38 74 SER A N 1
ATOM 592 C CA . SER A 1 74 ? -3.584 35.435 -36.538 1.00 72.38 74 SER A CA 1
ATOM 593 C C . SER A 1 74 ? -2.829 34.115 -36.699 1.00 72.38 74 SER A C 1
ATOM 595 O O . SER A 1 74 ? -3.461 33.064 -36.767 1.00 72.38 74 SER A O 1
ATOM 597 N N . ALA A 1 75 ? -1.501 34.175 -36.764 1.00 73.12 75 ALA A N 1
ATOM 598 C CA . ALA A 1 75 ? -0.598 33.026 -36.770 1.00 73.12 75 ALA A CA 1
ATOM 599 C C . ALA A 1 75 ? -0.361 32.462 -35.358 1.00 73.12 75 ALA A C 1
ATOM 601 O O . ALA A 1 75 ? 0.184 31.375 -35.218 1.00 73.12 75 ALA A O 1
ATOM 602 N N . LEU A 1 76 ? -0.771 33.189 -34.309 1.00 81.19 76 LEU A N 1
ATOM 603 C CA . LEU A 1 76 ? -0.653 32.736 -32.924 1.00 81.19 76 LEU A CA 1
ATOM 604 C C . LEU A 1 76 ? -1.979 32.138 -32.417 1.00 81.19 76 LEU A C 1
ATOM 606 O O . LEU A 1 76 ? -3.043 32.669 -32.758 1.00 81.19 76 LEU A O 1
ATOM 610 N N . PRO A 1 77 ? -1.935 31.118 -31.537 1.00 82.19 77 PRO A N 1
ATOM 611 C CA . PRO A 1 77 ? -3.097 30.613 -30.801 1.00 82.19 77 PRO A CA 1
ATOM 612 C C . PRO A 1 77 ? -3.877 31.710 -30.059 1.00 82.19 77 PRO A C 1
ATOM 614 O O . PRO A 1 77 ? -3.343 32.776 -29.726 1.00 82.19 77 PRO A O 1
ATOM 617 N N . ARG A 1 78 ? -5.169 31.469 -29.794 1.00 78.12 78 ARG A N 1
ATOM 618 C CA . ARG A 1 78 ? -6.068 32.458 -29.164 1.00 78.12 78 ARG A CA 1
ATOM 619 C C . ARG A 1 78 ? -5.585 32.874 -27.777 1.00 78.12 78 ARG A C 1
ATOM 621 O O . ARG A 1 78 ? -5.730 34.035 -27.413 1.00 78.12 78 ARG A O 1
ATOM 628 N N . GLU A 1 79 ? -4.982 31.951 -27.051 1.00 77.31 79 GLU A N 1
ATOM 629 C CA . GLU A 1 79 ? -4.483 32.080 -25.687 1.00 77.31 79 GLU A CA 1
ATOM 630 C C . GLU A 1 79 ? -3.316 33.070 -25.640 1.00 77.31 79 GLU A C 1
ATOM 632 O O . GLU A 1 79 ? -3.362 34.049 -24.899 1.00 77.31 79 GLU A O 1
ATOM 637 N N . LEU A 1 80 ? -2.337 32.923 -26.541 1.00 82.38 80 LEU A N 1
ATOM 638 C CA . LEU A 1 80 ? -1.253 33.898 -26.686 1.00 82.38 80 LEU A CA 1
ATOM 639 C C . LEU A 1 80 ? -1.779 35.249 -27.191 1.00 82.38 80 LEU A C 1
ATOM 641 O O . LEU A 1 80 ? -1.244 36.290 -26.831 1.00 82.38 80 LEU A O 1
ATOM 645 N N . ASN A 1 81 ? -2.852 35.289 -27.986 1.00 80.75 81 ASN A N 1
ATOM 646 C CA . ASN A 1 81 ? -3.467 36.559 -28.397 1.00 80.75 81 ASN A CA 1
ATOM 647 C C . ASN A 1 81 ? -4.172 37.330 -27.271 1.00 80.75 81 ASN A C 1
ATOM 649 O O . ASN A 1 81 ? -4.452 38.512 -27.465 1.00 80.75 81 ASN A O 1
ATOM 653 N N . ARG A 1 82 ? -4.421 36.717 -26.105 1.00 80.69 82 ARG A N 1
ATOM 654 C CA . ARG A 1 82 ? -4.943 37.421 -24.918 1.00 80.69 82 ARG A CA 1
ATOM 655 C C . ARG A 1 82 ? -3.867 38.234 -24.192 1.00 80.69 82 ARG A C 1
ATOM 657 O O . ARG A 1 82 ? -4.197 39.170 -23.467 1.00 80.69 82 ARG A O 1
ATOM 664 N N . ILE A 1 83 ? -2.591 37.912 -24.405 1.00 85.25 83 ILE A N 1
ATOM 665 C CA . ILE A 1 83 ? -1.451 38.656 -23.863 1.00 85.25 83 ILE A CA 1
ATOM 666 C C . ILE A 1 83 ? -1.123 39.819 -24.806 1.00 85.25 83 ILE A C 1
ATOM 668 O O . ILE A 1 83 ? -1.078 39.660 -26.030 1.00 85.25 83 ILE A O 1
ATOM 672 N N . ALA A 1 84 ? -0.873 41.008 -24.252 1.00 85.94 84 ALA A N 1
ATOM 673 C CA . ALA A 1 84 ? -0.536 42.168 -25.066 1.00 85.94 84 ALA A CA 1
ATOM 674 C C . ALA A 1 84 ? 0.793 41.952 -25.812 1.00 85.94 84 ALA A C 1
ATOM 676 O O . ALA A 1 84 ? 1.749 41.404 -25.270 1.00 85.94 84 ALA A O 1
ATOM 677 N N . ALA A 1 85 ? 0.875 42.431 -27.057 1.00 86.50 85 ALA A N 1
ATOM 678 C CA . ALA A 1 85 ? 2.049 42.246 -27.914 1.00 86.50 85 ALA A CA 1
ATOM 679 C C . ALA A 1 85 ? 3.398 42.650 -27.272 1.00 86.50 85 ALA A C 1
ATOM 681 O O . ALA A 1 85 ? 4.353 41.887 -27.411 1.00 86.50 85 ALA A O 1
ATOM 682 N N . PRO A 1 86 ? 3.512 43.781 -26.541 1.00 88.62 86 PRO A N 1
ATOM 683 C CA . PRO A 1 86 ? 4.752 44.121 -25.842 1.00 88.62 86 PRO A CA 1
ATOM 684 C C . PRO A 1 86 ? 5.140 43.095 -24.771 1.00 88.62 86 PRO A C 1
ATOM 686 O O . PRO A 1 86 ? 6.318 42.798 -24.616 1.00 88.62 86 PRO A O 1
ATOM 689 N N . ASP A 1 87 ? 4.164 42.521 -24.071 1.00 92.00 87 ASP A N 1
ATOM 690 C CA . ASP A 1 87 ? 4.423 41.580 -22.983 1.00 92.00 87 ASP A CA 1
ATOM 691 C C . ASP A 1 87 ? 4.762 40.184 -23.537 1.00 92.00 87 ASP A C 1
ATOM 693 O O . ASP A 1 87 ? 5.656 39.518 -23.024 1.00 92.00 87 ASP A O 1
ATOM 697 N N . ARG A 1 88 ? 4.165 39.783 -24.673 1.00 90.81 88 ARG A N 1
ATOM 698 C CA . ARG A 1 88 ? 4.604 38.597 -25.436 1.00 90.81 88 ARG A CA 1
ATOM 699 C C . ARG A 1 88 ? 6.047 38.697 -25.907 1.00 90.81 88 ARG A C 1
ATOM 701 O O . ARG A 1 88 ? 6.755 37.698 -25.925 1.00 90.81 88 ARG A O 1
ATOM 708 N N . PHE A 1 89 ? 6.471 39.888 -26.320 1.00 92.56 89 PHE A N 1
ATOM 709 C CA . PHE A 1 89 ? 7.850 40.117 -26.733 1.00 92.56 89 PHE A CA 1
ATOM 710 C C . PHE A 1 89 ? 8.814 39.987 -25.550 1.00 92.56 89 PHE A C 1
ATOM 712 O O . PHE A 1 89 ? 9.826 39.306 -25.679 1.00 92.56 89 PHE A O 1
ATOM 719 N N . LEU A 1 90 ? 8.469 40.551 -24.385 1.00 93.81 90 LEU A N 1
ATOM 720 C CA . LEU A 1 90 ? 9.239 40.372 -23.146 1.00 93.81 90 LEU A CA 1
ATOM 721 C C . LEU A 1 90 ? 9.321 38.894 -22.734 1.00 93.81 90 LEU A C 1
ATOM 723 O O . LEU A 1 90 ? 10.407 38.404 -22.435 1.00 93.81 90 LEU A O 1
ATOM 727 N N . LEU A 1 91 ? 8.204 38.163 -22.802 1.00 93.19 91 LEU A N 1
ATOM 728 C CA . LEU A 1 91 ? 8.181 36.712 -22.589 1.00 93.19 91 LEU A CA 1
ATOM 729 C C . LEU A 1 91 ? 9.055 35.968 -23.604 1.00 93.19 91 LEU A C 1
ATOM 731 O O . LEU A 1 91 ? 9.710 34.999 -23.247 1.00 93.19 91 LEU A O 1
ATOM 735 N N . GLY A 1 92 ? 9.097 36.412 -24.861 1.00 93.06 92 GLY A N 1
ATOM 736 C CA . GLY A 1 92 ? 9.949 35.823 -25.891 1.00 93.06 92 GLY A CA 1
ATOM 737 C C . GLY A 1 92 ? 11.434 36.008 -25.585 1.00 93.06 92 GLY A C 1
ATOM 738 O O . GLY A 1 92 ? 12.204 35.052 -25.676 1.00 93.06 92 GLY A O 1
ATOM 739 N N . LEU A 1 93 ? 11.833 37.213 -25.167 1.00 94.19 93 LEU A N 1
ATOM 740 C CA . LEU A 1 93 ? 13.207 37.493 -24.746 1.00 94.19 93 LEU A CA 1
ATOM 741 C C . LEU A 1 93 ? 13.606 36.656 -23.522 1.00 94.19 93 LEU A C 1
ATOM 743 O O . LEU A 1 93 ? 14.691 36.083 -23.495 1.00 94.19 93 LEU A O 1
ATOM 747 N N . TRP A 1 94 ? 12.720 36.522 -22.540 1.00 94.88 94 TRP A N 1
ATOM 748 C CA . TRP A 1 94 ? 13.014 35.747 -21.338 1.00 94.88 94 TRP A CA 1
ATOM 749 C C . TRP A 1 94 ? 12.967 34.228 -21.585 1.00 94.88 94 TRP A C 1
ATOM 751 O O . TRP A 1 94 ? 13.952 33.527 -21.377 1.00 94.88 94 TRP A O 1
ATOM 761 N N . LEU A 1 95 ? 11.853 33.696 -22.091 1.00 94.00 95 LEU A N 1
ATOM 762 C CA . LEU A 1 95 ? 11.586 32.251 -22.140 1.00 94.00 95 LEU A CA 1
ATOM 763 C C . LEU A 1 95 ? 12.163 31.551 -23.376 1.00 94.00 95 LEU A C 1
ATOM 765 O O . LEU A 1 95 ? 12.543 30.378 -23.308 1.00 94.00 95 LEU A O 1
ATOM 769 N N . LEU A 1 96 ? 12.215 32.231 -24.525 1.00 91.38 96 LEU A N 1
ATOM 770 C CA . LEU A 1 96 ? 12.731 31.634 -25.764 1.00 91.38 96 LEU A CA 1
ATOM 771 C C . LEU A 1 96 ? 14.213 31.930 -25.965 1.00 91.38 96 LEU A C 1
ATOM 773 O O . LEU A 1 96 ? 14.930 31.066 -26.464 1.00 91.38 96 LEU A O 1
ATOM 777 N N . ARG A 1 97 ? 14.658 33.135 -25.588 1.00 90.81 97 ARG A N 1
ATOM 778 C CA . ARG A 1 97 ? 16.051 33.573 -25.760 1.00 90.81 97 ARG A CA 1
ATOM 779 C C . ARG A 1 97 ? 16.906 33.432 -24.503 1.00 90.81 97 ARG A C 1
ATOM 781 O O . ARG A 1 97 ? 18.121 33.506 -24.623 1.00 90.81 97 ARG A O 1
ATOM 788 N N . GLY A 1 98 ? 16.301 33.187 -23.338 1.00 88.38 98 GLY A N 1
ATOM 789 C CA . GLY A 1 98 ? 17.038 32.990 -22.088 1.00 88.38 98 GLY A CA 1
ATOM 790 C C . GLY A 1 98 ? 17.753 34.251 -21.604 1.00 88.38 98 GLY A C 1
ATOM 791 O O . GLY A 1 98 ? 18.784 34.138 -20.951 1.00 88.38 98 GLY A O 1
ATOM 792 N N . LEU A 1 99 ? 17.259 35.441 -21.968 1.00 91.94 99 LEU A N 1
ATOM 793 C CA . LEU A 1 99 ? 17.875 36.698 -21.546 1.00 91.94 99 LEU A CA 1
ATOM 794 C C . LEU A 1 99 ? 17.503 37.013 -20.095 1.00 91.94 99 LEU A C 1
ATOM 796 O O . LEU A 1 99 ? 16.347 36.850 -19.694 1.00 91.94 99 LEU A O 1
ATOM 800 N N . ASP A 1 100 ? 18.480 37.498 -19.335 1.00 90.19 100 ASP A N 1
ATOM 801 C CA . ASP A 1 100 ? 18.279 38.003 -17.982 1.00 90.19 100 ASP A CA 1
ATOM 802 C C . ASP A 1 100 ? 17.610 39.390 -17.988 1.00 90.19 100 ASP A C 1
ATOM 804 O O . ASP A 1 100 ? 17.443 40.057 -19.017 1.00 90.19 100 ASP A O 1
ATOM 808 N N . GLY A 1 101 ? 17.182 39.843 -16.814 1.00 88.06 101 GLY A N 1
ATOM 809 C CA . GLY A 1 101 ? 16.457 41.097 -16.678 1.00 88.06 101 GLY A CA 1
ATOM 810 C C . GLY A 1 101 ? 17.292 42.329 -17.023 1.00 88.06 101 GLY A C 1
ATOM 811 O O . GLY A 1 101 ? 16.734 43.316 -17.505 1.00 88.06 101 GLY A O 1
ATOM 812 N N . THR A 1 102 ? 18.612 42.288 -16.821 1.00 88.88 102 THR A N 1
ATOM 813 C CA . THR A 1 102 ? 19.517 43.411 -17.115 1.00 88.88 102 THR A CA 1
ATOM 814 C C . THR A 1 102 ? 19.696 43.589 -18.625 1.00 88.88 102 THR A C 1
ATOM 816 O O . THR A 1 102 ? 19.582 44.711 -19.137 1.00 88.88 102 THR A O 1
ATOM 819 N N . ARG A 1 103 ? 19.861 42.495 -19.380 1.00 91.25 103 ARG A N 1
ATOM 820 C CA . ARG A 1 103 ? 19.916 42.528 -20.846 1.00 91.25 103 ARG A CA 1
ATOM 821 C C . ARG A 1 103 ? 18.558 42.880 -21.454 1.00 91.25 103 ARG A C 1
ATOM 823 O O . ARG A 1 103 ? 18.503 43.696 -22.375 1.00 91.25 103 ARG A O 1
ATOM 830 N N . ILE A 1 104 ? 17.445 42.391 -20.893 1.00 93.44 104 ILE A N 1
ATOM 831 C CA . ILE A 1 104 ? 16.091 42.808 -21.313 1.00 93.44 104 ILE A CA 1
ATOM 832 C C . ILE A 1 104 ? 15.868 44.311 -21.069 1.00 93.44 104 ILE A C 1
ATOM 834 O O . ILE A 1 104 ? 15.326 44.996 -21.944 1.00 93.44 104 ILE A O 1
ATOM 838 N N . ALA A 1 105 ? 16.298 44.851 -19.924 1.00 90.69 105 ALA A N 1
ATOM 839 C CA . ALA A 1 105 ? 16.224 46.285 -19.630 1.00 90.69 105 ALA A CA 1
ATOM 840 C C . ALA A 1 105 ? 17.027 47.116 -20.635 1.00 90.69 105 ALA A C 1
ATOM 842 O O . ALA A 1 105 ? 16.537 48.138 -21.117 1.00 90.69 105 ALA A O 1
ATOM 843 N N . THR A 1 106 ? 18.203 46.630 -21.030 1.00 89.00 106 THR A N 1
ATOM 844 C CA . THR A 1 106 ? 19.064 47.286 -22.023 1.00 89.00 106 THR A CA 1
ATOM 845 C C . THR A 1 106 ? 18.413 47.305 -23.410 1.00 89.00 106 THR A C 1
ATOM 847 O O . THR A 1 106 ? 18.327 48.360 -24.037 1.00 89.00 106 THR A O 1
ATOM 850 N N . ILE A 1 107 ? 17.864 46.172 -23.861 1.00 90.69 107 ILE A N 1
ATOM 851 C CA . ILE A 1 107 ? 17.189 46.039 -25.166 1.00 90.69 107 ILE A CA 1
ATOM 852 C C . ILE A 1 107 ? 15.913 46.890 -25.239 1.00 90.69 107 ILE A C 1
ATOM 854 O O . ILE A 1 107 ? 15.575 47.467 -26.278 1.00 90.69 107 ILE A O 1
ATOM 858 N N . THR A 1 108 ? 15.151 46.943 -24.146 1.00 91.06 108 THR A N 1
ATOM 859 C CA . THR A 1 108 ? 13.818 47.561 -24.151 1.00 91.06 108 THR A CA 1
ATOM 860 C C . THR A 1 108 ? 13.792 49.005 -23.651 1.00 91.06 108 THR A C 1
ATOM 862 O O . THR A 1 108 ? 12.822 49.724 -23.927 1.00 91.06 108 THR A O 1
ATOM 865 N N . GLY A 1 109 ? 14.831 49.440 -22.935 1.00 88.75 109 GLY A N 1
ATOM 866 C CA . GLY A 1 109 ? 14.879 50.720 -22.227 1.00 88.75 109 GLY A CA 1
ATOM 867 C C . GLY A 1 109 ? 13.861 50.829 -21.085 1.00 88.75 109 GLY A C 1
ATOM 868 O O . GLY A 1 109 ? 13.531 51.941 -20.676 1.00 88.75 109 GLY A O 1
ATOM 869 N N . LEU A 1 110 ? 13.295 49.707 -20.621 1.00 91.38 110 LEU A N 1
ATOM 870 C CA . LEU A 1 110 ? 12.348 49.678 -19.505 1.00 91.38 110 LEU A CA 1
ATOM 871 C C . LEU A 1 110 ? 13.090 49.525 -18.170 1.00 91.38 110 LEU A C 1
ATOM 873 O O . LEU A 1 110 ? 14.042 48.747 -18.099 1.00 91.38 110 LEU A O 1
ATOM 877 N N . PRO A 1 111 ? 12.639 50.198 -17.095 1.00 89.69 111 PRO A N 1
ATOM 878 C CA . PRO A 1 111 ? 13.184 49.950 -15.767 1.00 89.69 111 PRO A CA 1
ATOM 879 C C . PRO A 1 111 ? 12.823 48.526 -15.286 1.00 89.69 111 PRO A C 1
ATOM 881 O O . PRO A 1 111 ? 11.717 48.058 -15.584 1.00 89.69 111 PRO A O 1
ATOM 884 N N . PRO A 1 112 ? 13.705 47.852 -14.518 1.00 87.44 112 PRO A N 1
ATOM 885 C CA . PRO A 1 112 ? 13.513 46.481 -14.024 1.00 87.44 112 PRO A CA 1
ATOM 886 C C . PRO A 1 112 ? 12.139 46.200 -13.401 1.00 87.44 112 PRO A C 1
ATOM 888 O O . PRO A 1 112 ? 11.485 45.224 -13.764 1.00 87.44 112 PRO A O 1
ATOM 891 N N . ASP A 1 113 ? 11.642 47.103 -12.553 1.00 84.12 113 ASP A N 1
ATOM 892 C CA . ASP A 1 113 ? 10.337 46.953 -11.895 1.00 84.12 113 ASP A CA 1
ATOM 893 C C . ASP A 1 113 ? 9.168 46.896 -12.897 1.00 84.12 113 ASP A C 1
ATOM 895 O O . ASP A 1 113 ? 8.201 46.159 -12.704 1.00 84.12 113 ASP A O 1
ATOM 899 N N . GLN A 1 114 ? 9.259 47.631 -14.014 1.00 90.38 114 GLN A N 1
ATOM 900 C CA . GLN A 1 114 ? 8.241 47.578 -15.068 1.00 90.38 114 GLN A CA 1
ATOM 901 C C . GLN A 1 114 ? 8.318 46.290 -15.890 1.00 90.38 114 GLN A C 1
ATOM 903 O O . GLN A 1 114 ? 7.290 45.841 -16.397 1.00 90.38 114 GLN A O 1
ATOM 908 N N . ILE A 1 115 ? 9.507 45.699 -16.041 1.00 90.50 115 ILE A N 1
ATOM 909 C CA . ILE A 1 115 ? 9.676 44.402 -16.709 1.00 90.50 115 ILE A CA 1
ATOM 910 C C . ILE A 1 115 ? 9.018 43.313 -15.865 1.00 90.50 115 ILE A C 1
ATOM 912 O O . ILE A 1 115 ? 8.187 42.570 -16.385 1.00 90.50 115 ILE A O 1
ATOM 916 N N . VAL A 1 116 ? 9.313 43.286 -14.561 1.00 90.19 116 VAL A N 1
ATOM 917 C CA . VAL A 1 116 ? 8.711 42.347 -13.606 1.00 90.19 116 VAL A CA 1
ATOM 918 C C . VAL A 1 116 ? 7.190 42.485 -13.609 1.00 90.19 116 VAL A C 1
ATOM 920 O O . VAL A 1 116 ? 6.500 41.507 -13.874 1.00 90.19 116 VAL A O 1
ATOM 923 N N . ALA A 1 117 ? 6.649 43.697 -13.437 1.00 87.81 117 ALA A N 1
ATOM 924 C CA . ALA A 1 117 ? 5.200 43.918 -13.413 1.00 87.81 117 ALA A CA 1
ATOM 925 C C . ALA A 1 117 ? 4.491 43.448 -14.699 1.00 87.81 117 ALA A C 1
ATOM 927 O O . ALA A 1 117 ? 3.414 42.848 -14.644 1.00 87.81 117 ALA A O 1
ATOM 928 N N . ARG A 1 118 ? 5.099 43.691 -15.869 1.00 92.12 118 ARG A N 1
ATOM 929 C CA . ARG A 1 118 ? 4.555 43.245 -17.161 1.00 92.12 118 ARG A CA 1
ATOM 930 C C . ARG A 1 118 ? 4.588 41.731 -17.312 1.00 92.12 118 ARG A C 1
ATOM 932 O O . ARG A 1 118 ? 3.620 41.160 -17.807 1.00 92.12 118 ARG A O 1
ATOM 939 N N . LEU A 1 119 ? 5.666 41.081 -16.879 1.00 91.88 119 LEU A N 1
ATOM 940 C CA . LEU A 1 119 ? 5.794 39.625 -16.930 1.00 91.88 119 LEU A CA 1
ATOM 941 C C . LEU A 1 119 ? 4.853 38.932 -15.937 1.00 91.88 119 LEU A C 1
ATOM 943 O O . LEU A 1 119 ? 4.227 37.945 -16.318 1.00 91.88 119 LEU A O 1
ATOM 947 N N . THR A 1 120 ? 4.656 39.490 -14.737 1.00 88.69 120 THR A N 1
ATOM 948 C CA . THR A 1 120 ? 3.639 39.033 -13.771 1.00 88.69 120 THR A CA 1
ATOM 949 C C . THR A 1 120 ? 2.257 39.017 -14.417 1.00 88.69 120 THR A C 1
ATOM 951 O O . THR A 1 120 ? 1.588 37.985 -14.452 1.00 88.69 120 THR A O 1
ATOM 954 N N . GLN A 1 121 ? 1.852 40.146 -15.007 1.00 85.44 121 GLN A N 1
ATOM 955 C CA . GLN A 1 121 ? 0.553 40.269 -15.663 1.00 85.44 121 GLN A CA 1
ATOM 956 C C . GLN A 1 121 ? 0.419 39.333 -16.875 1.00 85.44 121 GLN A C 1
ATOM 958 O O . GLN A 1 121 ? -0.672 38.838 -17.165 1.00 85.44 121 GLN A O 1
ATOM 963 N N . ALA A 1 122 ? 1.509 39.100 -17.607 1.00 86.81 122 ALA A N 1
ATOM 964 C CA . ALA A 1 122 ? 1.510 38.225 -18.770 1.00 86.81 122 ALA A CA 1
ATOM 965 C C . ALA A 1 122 ? 1.368 36.745 -18.386 1.00 86.81 122 ALA A C 1
ATOM 967 O O . ALA A 1 122 ? 0.593 36.037 -19.028 1.00 86.81 122 ALA A O 1
ATOM 968 N N . LEU A 1 123 ? 2.047 36.301 -17.321 1.00 84.88 123 LEU A N 1
ATOM 969 C CA . LEU A 1 123 ? 1.921 34.945 -16.780 1.00 84.88 123 LEU A CA 1
ATOM 970 C C . LEU A 1 123 ? 0.507 34.683 -16.247 1.00 84.88 123 LEU A C 1
ATOM 972 O O . LEU A 1 123 ? -0.103 33.688 -16.628 1.00 84.88 123 LEU A O 1
ATOM 976 N N . GLN A 1 124 ? -0.064 35.621 -15.485 1.00 80.19 124 GLN A N 1
ATOM 977 C CA . GLN A 1 124 ? -1.438 35.515 -14.964 1.00 80.19 124 GLN A CA 1
ATOM 978 C C . GLN A 1 124 ? -2.511 35.441 -16.067 1.00 80.19 124 GLN A C 1
ATOM 980 O O . GLN A 1 124 ? -3.586 34.888 -15.857 1.00 80.19 124 GLN A O 1
ATOM 985 N N . ARG A 1 125 ? -2.249 36.012 -17.251 1.00 75.50 125 ARG A N 1
ATOM 986 C CA . ARG A 1 125 ? -3.186 36.006 -18.393 1.00 75.50 125 ARG A CA 1
ATOM 987 C C . ARG A 1 125 ? -2.967 34.855 -19.376 1.00 75.50 125 ARG A C 1
ATOM 989 O O . ARG A 1 125 ? -3.848 34.603 -20.199 1.00 75.50 125 ARG A O 1
ATOM 996 N N . GLY A 1 126 ? -1.796 34.219 -19.349 1.00 64.00 126 GLY A N 1
ATOM 997 C CA . GLY A 1 126 ? -1.386 33.205 -20.324 1.00 64.00 126 GLY A CA 1
ATOM 998 C C . GLY A 1 126 ? -1.990 31.820 -20.093 1.00 64.00 126 GLY A C 1
ATOM 999 O O . GLY A 1 126 ? -2.120 31.061 -21.052 1.00 64.00 126 GLY A O 1
ATOM 1000 N N . VAL A 1 127 ? -2.397 31.517 -18.857 1.00 61.56 127 VAL A N 1
ATOM 1001 C CA . VAL A 1 127 ? -2.972 30.234 -18.416 1.00 61.56 127 VAL A CA 1
ATOM 1002 C C . VAL A 1 127 ? -4.083 30.543 -17.395 1.00 61.56 127 VAL A C 1
ATOM 1004 O O . VAL A 1 127 ? -3.892 31.464 -16.601 1.00 61.56 127 VAL A O 1
ATOM 1007 N N . PRO A 1 128 ? -5.258 29.872 -17.415 1.00 56.00 128 PRO A N 1
ATOM 1008 C CA . PRO A 1 128 ? -6.306 30.097 -16.418 1.00 56.00 128 PRO A CA 1
ATOM 1009 C C . PRO A 1 128 ? -5.751 29.858 -15.013 1.00 56.00 128 PRO A C 1
ATOM 1011 O O . PRO A 1 128 ? -5.343 28.754 -14.667 1.00 56.00 128 PRO A O 1
ATOM 1014 N N . TYR A 1 129 ? -5.699 30.936 -14.241 1.00 52.22 129 TYR A N 1
ATOM 1015 C CA . TYR A 1 129 ? -5.052 31.006 -12.944 1.00 52.22 129 TYR A CA 1
ATOM 1016 C C . TYR A 1 129 ? -6.142 31.082 -11.869 1.00 52.22 129 TYR A C 1
ATOM 1018 O O . TYR A 1 129 ? -6.849 32.085 -11.782 1.00 52.22 129 TYR A O 1
ATOM 1026 N N . THR A 1 130 ? -6.330 30.012 -11.096 1.00 49.28 130 THR A N 1
ATOM 1027 C CA . THR A 1 130 ? -7.187 29.997 -9.901 1.00 49.28 130 THR A CA 1
ATOM 1028 C C . THR A 1 130 ? -6.291 30.064 -8.670 1.00 49.28 130 THR A C 1
ATOM 1030 O O . THR A 1 130 ? -5.783 29.035 -8.226 1.00 49.28 130 THR A O 1
ATOM 1033 N N . ASP A 1 131 ? -6.075 31.262 -8.131 1.00 52.12 131 ASP A N 1
ATOM 1034 C CA . ASP A 1 131 ? -5.487 31.413 -6.799 1.00 52.12 131 ASP A CA 1
ATOM 1035 C C . ASP A 1 131 ? -6.610 31.560 -5.774 1.00 52.12 131 ASP A C 1
ATOM 1037 O O . ASP A 1 131 ? -7.375 32.519 -5.801 1.00 52.12 131 ASP A O 1
ATOM 1041 N N . ALA A 1 132 ? -6.693 30.580 -4.877 1.00 42.88 132 ALA A N 1
ATOM 1042 C CA . ALA A 1 132 ? -7.384 30.686 -3.594 1.00 42.88 132 ALA A CA 1
ATOM 1043 C C . ALA A 1 132 ? -6.383 30.680 -2.420 1.00 42.88 132 ALA A C 1
ATOM 1045 O O . ALA A 1 132 ? -6.788 30.577 -1.270 1.00 42.88 132 ALA A O 1
ATOM 1046 N N . ALA A 1 133 ? -5.075 30.758 -2.692 1.00 45.69 133 ALA A N 1
ATOM 1047 C CA . ALA A 1 133 ? -4.043 30.690 -1.665 1.00 45.69 133 ALA A CA 1
ATOM 1048 C C . ALA A 1 133 ? -3.151 31.938 -1.706 1.00 45.69 133 ALA A C 1
ATOM 1050 O O . ALA A 1 133 ? -2.457 32.163 -2.693 1.00 45.69 133 ALA A O 1
ATOM 1051 N N . ALA A 1 134 ? -3.161 32.655 -0.579 1.00 41.84 134 ALA A N 1
ATOM 1052 C CA . ALA A 1 134 ? -2.292 33.756 -0.161 1.00 41.84 134 ALA A CA 1
ATOM 1053 C C . ALA A 1 134 ? -2.670 35.179 -0.621 1.00 41.84 134 ALA A C 1
ATOM 1055 O O . ALA A 1 134 ? -2.010 35.778 -1.465 1.00 41.84 134 ALA A O 1
ATOM 1056 N N . ASP A 1 135 ? -3.669 35.742 0.066 1.00 44.59 135 ASP A N 1
ATOM 1057 C CA . ASP A 1 135 ? -3.694 37.163 0.468 1.00 44.59 135 ASP A CA 1
ATOM 1058 C C . ASP A 1 135 ? -3.136 37.275 1.912 1.00 44.59 135 ASP A C 1
ATOM 1060 O O . ASP A 1 135 ? -3.689 37.953 2.772 1.00 44.59 135 ASP A O 1
ATOM 1064 N N . ASP A 1 136 ? -2.091 36.491 2.216 1.00 53.09 136 ASP A N 1
ATOM 1065 C CA . ASP A 1 136 ? -1.426 36.472 3.522 1.00 53.09 136 ASP A CA 1
ATOM 1066 C C . ASP A 1 136 ? -0.037 37.099 3.342 1.00 53.09 136 ASP A C 1
ATOM 1068 O O . ASP A 1 136 ? 0.812 36.558 2.623 1.00 53.09 136 ASP A O 1
ATOM 1072 N N . ASP A 1 137 ? 0.171 38.272 3.945 1.00 54.38 137 ASP A N 1
ATOM 1073 C CA . ASP A 1 137 ? 1.301 39.192 3.709 1.00 54.38 137 ASP A CA 1
ATOM 1074 C C . ASP A 1 137 ? 2.692 38.598 4.045 1.00 54.38 137 ASP A C 1
ATOM 1076 O O . ASP A 1 137 ? 3.723 39.227 3.803 1.00 54.38 137 ASP A O 1
ATOM 1080 N N . ASN A 1 138 ? 2.747 37.367 4.568 1.00 59.88 138 ASN A N 1
ATOM 1081 C CA . ASN A 1 138 ? 3.955 36.704 5.069 1.00 59.88 138 ASN A CA 1
ATOM 1082 C C . ASN A 1 138 ? 4.618 35.708 4.090 1.00 59.88 138 ASN A C 1
ATOM 1084 O O . ASN A 1 138 ? 5.596 35.050 4.458 1.00 59.88 138 ASN A O 1
ATOM 1088 N N . HIS A 1 139 ? 4.131 35.560 2.852 1.00 67.50 139 HIS A N 1
ATOM 1089 C CA . HIS A 1 139 ? 4.645 34.569 1.890 1.00 67.50 139 HIS A CA 1
ATOM 1090 C C . HIS A 1 139 ? 5.271 35.177 0.623 1.00 67.50 139 HIS A C 1
ATOM 1092 O O . HIS A 1 139 ? 5.031 36.327 0.262 1.00 67.50 139 HIS A O 1
ATOM 1098 N N . LEU A 1 140 ? 6.125 34.396 -0.063 1.00 71.62 140 LEU A N 1
ATOM 1099 C CA . LEU A 1 140 ? 6.777 34.827 -1.305 1.00 71.62 140 LEU A CA 1
ATOM 1100 C C . LEU A 1 140 ? 5.707 35.195 -2.335 1.00 71.62 140 LEU A C 1
ATOM 1102 O O . LEU A 1 140 ? 4.811 34.398 -2.584 1.00 71.62 140 LEU A O 1
ATOM 1106 N N . ALA A 1 141 ? 5.833 36.366 -2.961 1.00 77.50 141 ALA A N 1
ATOM 1107 C CA . ALA A 1 141 ? 4.909 36.843 -3.985 1.00 77.50 141 ALA A CA 1
ATOM 1108 C C . ALA A 1 141 ? 5.458 36.622 -5.408 1.00 77.50 141 ALA A C 1
ATOM 1110 O O . ALA A 1 141 ? 6.664 36.742 -5.651 1.00 77.50 141 ALA A O 1
ATOM 1111 N N . LEU A 1 142 ? 4.568 36.388 -6.381 1.00 82.25 142 LEU A N 1
ATOM 1112 C CA . LEU A 1 142 ? 4.921 36.151 -7.791 1.00 82.25 142 LEU A CA 1
ATOM 1113 C C . LEU A 1 142 ? 5.873 37.216 -8.392 1.00 82.25 142 LEU A C 1
ATOM 1115 O O . LEU A 1 142 ? 6.831 36.830 -9.064 1.00 82.25 142 LEU A O 1
ATOM 1119 N N . PRO A 1 143 ? 5.701 38.537 -8.154 1.00 85.38 143 PRO A N 1
ATOM 1120 C CA . PRO A 1 143 ? 6.645 39.544 -8.650 1.00 85.38 143 PRO A CA 1
ATOM 1121 C C . PRO A 1 143 ? 8.068 39.370 -8.101 1.00 85.38 143 PRO A C 1
ATOM 1123 O O . PRO A 1 143 ? 9.035 39.574 -8.833 1.00 85.38 143 PRO A O 1
ATOM 1126 N N . VAL A 1 144 ? 8.203 38.968 -6.833 1.00 81.00 144 VAL A N 1
ATOM 1127 C CA . VAL A 1 144 ? 9.506 38.738 -6.189 1.00 81.00 144 VAL A CA 1
ATOM 1128 C C . VAL A 1 144 ? 10.183 37.522 -6.814 1.00 81.00 144 VAL A C 1
ATOM 1130 O O . VAL A 1 144 ? 11.358 37.584 -7.173 1.00 81.00 144 VAL A O 1
ATOM 1133 N N . TRP A 1 145 ? 9.427 36.447 -7.037 1.00 85.25 145 TRP A N 1
ATOM 1134 C CA . TRP A 1 145 ? 9.933 35.257 -7.716 1.00 85.25 145 TRP A CA 1
ATOM 1135 C C . TRP A 1 145 ? 10.376 35.546 -9.160 1.00 85.25 145 TRP A C 1
ATOM 1137 O O . TRP A 1 145 ? 11.460 35.133 -9.565 1.00 85.25 145 TRP A O 1
ATOM 1147 N N . ILE A 1 146 ? 9.602 36.317 -9.934 1.00 88.12 146 ILE A N 1
ATOM 1148 C CA . ILE A 1 146 ? 9.990 36.714 -11.301 1.00 88.12 146 ILE A CA 1
ATOM 1149 C C . ILE A 1 146 ? 11.275 37.550 -11.288 1.00 88.12 146 ILE A C 1
ATOM 1151 O O . ILE A 1 146 ? 12.153 37.328 -12.121 1.00 88.12 146 ILE A O 1
ATOM 1155 N N . ALA A 1 147 ? 11.416 38.485 -10.344 1.00 86.19 147 ALA A N 1
ATOM 1156 C CA . ALA A 1 147 ? 12.633 39.281 -10.202 1.00 86.19 147 ALA A CA 1
ATOM 1157 C C . ALA A 1 147 ? 13.866 38.398 -9.927 1.00 86.19 147 ALA A C 1
ATOM 1159 O O . ALA A 1 147 ? 14.899 38.577 -10.575 1.00 86.19 147 ALA A O 1
ATOM 1160 N N . GLN A 1 148 ? 13.729 37.387 -9.057 1.00 84.81 148 GLN A N 1
ATOM 1161 C CA . GLN A 1 148 ? 14.777 36.396 -8.784 1.00 84.81 148 GLN A CA 1
ATOM 1162 C C . GLN A 1 148 ? 15.148 35.590 -10.037 1.00 84.81 148 GLN A C 1
ATOM 1164 O O . GLN A 1 148 ? 16.328 35.475 -10.362 1.00 84.81 148 GLN A O 1
ATOM 1169 N N . GLN A 1 149 ? 14.160 35.093 -10.789 1.00 88.56 149 GLN A N 1
ATOM 1170 C CA . GLN A 1 149 ? 14.399 34.337 -12.029 1.00 88.56 149 GLN A CA 1
ATOM 1171 C C . GLN A 1 149 ? 15.046 35.176 -13.141 1.00 88.56 149 GLN A C 1
ATOM 1173 O O . GLN A 1 149 ? 15.676 34.630 -14.045 1.00 88.56 149 GLN A O 1
ATOM 1178 N N . LEU A 1 150 ? 14.890 36.499 -13.093 1.00 88.00 150 LEU A N 1
ATOM 1179 C CA . LEU A 1 150 ? 15.511 37.437 -14.025 1.00 88.00 150 LEU A CA 1
ATOM 1180 C C . LEU A 1 150 ? 16.887 37.934 -13.556 1.00 88.00 150 LEU A C 1
ATOM 1182 O O . LEU A 1 150 ? 17.488 38.751 -14.250 1.00 88.00 150 LEU A O 1
ATOM 1186 N N . GLY A 1 151 ? 17.381 37.506 -12.389 1.00 85.69 151 GLY A N 1
ATOM 1187 C CA . GLY A 1 151 ? 18.633 38.022 -11.822 1.00 85.69 151 GLY A CA 1
ATOM 1188 C C . GLY A 1 151 ? 18.569 39.508 -11.435 1.00 85.69 151 GLY A C 1
ATOM 1189 O O . GLY A 1 151 ? 19.599 40.169 -11.327 1.00 85.69 151 GLY A O 1
ATOM 1190 N N . LEU A 1 152 ? 17.364 40.056 -11.244 1.00 82.81 152 LEU A N 1
ATOM 1191 C CA . LEU A 1 152 ? 17.123 41.439 -10.837 1.00 82.81 152 LEU A CA 1
ATOM 1192 C C . LEU A 1 152 ? 16.997 41.470 -9.309 1.00 82.81 152 LEU A C 1
ATOM 1194 O O . LEU A 1 152 ? 15.919 41.257 -8.761 1.00 82.81 152 LEU A O 1
ATOM 1198 N N . ALA A 1 153 ? 18.112 41.661 -8.606 1.00 57.91 153 ALA A N 1
ATOM 1199 C CA . ALA A 1 153 ? 18.142 41.579 -7.148 1.00 57.91 153 ALA A CA 1
ATOM 1200 C C . ALA A 1 153 ? 17.196 42.590 -6.459 1.00 57.91 153 ALA A C 1
ATOM 1202 O O . ALA A 1 153 ? 17.292 43.798 -6.678 1.00 57.91 153 ALA A O 1
ATOM 1203 N N . ARG A 1 154 ? 16.364 42.091 -5.536 1.00 54.62 154 ARG A N 1
ATOM 1204 C CA . ARG A 1 154 ? 15.952 42.798 -4.313 1.00 54.62 154 ARG A CA 1
ATOM 1205 C C . ARG A 1 154 ? 16.205 41.864 -3.115 1.00 54.62 154 ARG A C 1
ATOM 1207 O O . ARG A 1 154 ? 15.706 40.740 -3.163 1.00 54.62 154 ARG A O 1
ATOM 1214 N N . PRO A 1 155 ? 16.947 42.279 -2.073 1.00 50.69 155 PRO A N 1
ATOM 1215 C CA . PRO A 1 155 ? 16.807 41.694 -0.735 1.00 50.69 155 PRO A CA 1
ATOM 1216 C C . PRO A 1 155 ? 15.529 42.293 -0.113 1.00 50.69 155 PRO A C 1
ATOM 1218 O O . PRO A 1 155 ? 15.241 43.462 -0.359 1.00 50.69 155 PRO A O 1
ATOM 1221 N N . ASP A 1 156 ? 14.660 41.637 0.645 1.00 51.97 156 ASP A N 1
ATOM 1222 C CA . ASP A 1 156 ? 14.612 40.361 1.362 1.00 51.97 156 ASP A CA 1
ATOM 1223 C C . ASP A 1 156 ? 13.097 40.141 1.638 1.00 51.97 156 ASP A C 1
ATOM 1225 O O . ASP A 1 156 ? 12.411 41.137 1.892 1.00 51.97 156 ASP A O 1
ATOM 1229 N N . PRO A 1 157 ? 12.505 38.937 1.628 1.00 49.91 157 PRO A N 1
ATOM 1230 C CA . PRO A 1 157 ? 11.430 38.650 2.561 1.00 49.91 157 PRO A CA 1
ATOM 1231 C C . PRO A 1 157 ? 12.073 37.954 3.758 1.00 49.91 157 PRO A C 1
ATOM 1233 O O . PRO A 1 157 ? 12.702 36.914 3.585 1.00 49.91 157 PRO A O 1
ATOM 1236 N N . GLU A 1 158 ? 11.904 38.513 4.957 1.00 48.47 158 GLU A N 1
ATOM 1237 C CA . GLU A 1 158 ? 12.423 38.050 6.260 1.00 48.47 158 GLU A CA 1
ATOM 1238 C C . GLU A 1 158 ? 12.009 36.612 6.662 1.00 48.47 158 GLU A C 1
ATOM 1240 O O . GLU A 1 158 ? 12.040 36.254 7.835 1.00 48.47 158 GLU A O 1
ATOM 1245 N N . HIS A 1 159 ? 11.602 35.758 5.723 1.00 50.59 159 HIS A N 1
ATOM 1246 C CA . HIS A 1 159 ? 11.170 34.392 5.955 1.00 50.59 159 HIS A CA 1
ATOM 1247 C C . HIS A 1 159 ? 12.386 33.438 5.921 1.00 50.59 159 HIS A C 1
ATOM 1249 O O . HIS A 1 159 ? 12.816 33.028 4.839 1.00 50.59 159 HIS A O 1
ATOM 1255 N N . PRO A 1 160 ? 12.953 33.000 7.066 1.00 42.78 160 PRO A N 1
ATOM 1256 C CA . PRO A 1 160 ? 14.277 32.366 7.105 1.00 42.78 160 PRO A CA 1
ATOM 1257 C C . PRO A 1 160 ? 14.294 30.898 6.650 1.00 42.78 160 PRO A C 1
ATOM 1259 O O . PRO A 1 160 ? 15.289 30.201 6.844 1.00 42.78 160 PRO A O 1
ATOM 1262 N N . ARG A 1 161 ? 13.196 30.374 6.092 1.00 51.00 161 ARG A N 1
ATOM 1263 C CA . ARG A 1 161 ? 13.075 28.983 5.624 1.00 51.00 161 ARG A CA 1
ATOM 1264 C C . ARG A 1 161 ? 12.102 28.896 4.448 1.00 51.00 161 ARG A C 1
ATOM 1266 O O . ARG A 1 161 ? 11.066 29.560 4.500 1.00 51.00 161 ARG A O 1
ATOM 1273 N N . PRO A 1 162 ? 12.371 28.066 3.425 1.00 55.41 162 PRO A N 1
ATOM 1274 C CA . PRO A 1 162 ? 11.403 27.787 2.373 1.00 55.41 162 PRO A CA 1
ATOM 1275 C C . PRO A 1 162 ? 10.247 26.981 2.984 1.00 55.41 162 PRO A C 1
ATOM 1277 O O . PRO A 1 162 ? 10.346 25.770 3.152 1.00 55.41 162 PRO A O 1
ATOM 1280 N N . CYS A 1 163 ? 9.176 27.656 3.402 1.00 69.94 163 CYS A N 1
ATOM 1281 C CA . CYS A 1 163 ? 7.987 26.984 3.915 1.00 69.94 163 CYS A CA 1
ATOM 1282 C C . CYS A 1 163 ? 7.238 26.272 2.780 1.00 69.94 163 CYS A C 1
ATOM 1284 O O . CYS A 1 163 ? 7.321 26.673 1.615 1.00 69.94 163 CYS A O 1
ATOM 1286 N N . LEU A 1 164 ? 6.496 25.219 3.135 1.00 68.38 164 LEU A N 1
ATOM 1287 C CA . LEU A 1 164 ? 5.722 24.399 2.198 1.00 68.38 164 LEU A CA 1
ATOM 1288 C C . LEU A 1 164 ? 4.822 25.239 1.257 1.00 68.38 164 LEU A C 1
ATOM 1290 O O . LEU A 1 164 ? 4.810 24.955 0.059 1.00 68.38 164 LEU A O 1
ATOM 1294 N N . PRO A 1 165 ? 4.146 26.318 1.722 1.00 68.38 165 PRO A N 1
ATOM 1295 C CA . PRO A 1 165 ? 3.358 27.187 0.844 1.00 68.38 165 PRO A CA 1
ATOM 1296 C C . PRO A 1 165 ? 4.200 27.920 -0.208 1.00 68.38 165 PRO A C 1
ATOM 1298 O O . PRO A 1 165 ? 3.828 27.952 -1.380 1.00 68.38 165 PRO A O 1
ATOM 1301 N N . CYS A 1 166 ? 5.368 28.454 0.172 1.00 71.94 166 CYS A N 1
ATOM 1302 C CA . CYS A 1 166 ? 6.283 29.114 -0.760 1.00 71.94 166 CYS A CA 1
ATOM 1303 C C . CYS A 1 166 ? 6.843 28.130 -1.797 1.00 71.94 166 CYS A C 1
ATOM 1305 O O . CYS A 1 166 ? 6.941 28.480 -2.970 1.00 71.94 166 CYS A O 1
ATOM 1307 N N . GLN A 1 167 ? 7.179 26.899 -1.395 1.00 74.25 167 GLN A N 1
ATOM 1308 C CA . GLN A 1 167 ? 7.650 25.862 -2.322 1.00 74.25 167 GLN A CA 1
ATOM 1309 C C . GLN A 1 167 ? 6.553 25.449 -3.314 1.00 74.25 167 GLN A C 1
ATOM 1311 O O . GLN A 1 167 ? 6.803 25.391 -4.518 1.00 74.25 167 GLN A O 1
ATOM 1316 N N . ALA A 1 168 ? 5.322 25.247 -2.835 1.00 70.88 168 ALA A N 1
ATOM 1317 C CA . ALA A 1 168 ? 4.177 24.920 -3.682 1.00 70.88 168 ALA A CA 1
ATOM 1318 C C . ALA A 1 168 ? 3.835 26.055 -4.667 1.00 70.88 168 ALA A C 1
ATOM 1320 O O . ALA A 1 168 ? 3.572 25.796 -5.844 1.00 70.88 168 ALA A O 1
ATOM 1321 N N . ALA A 1 169 ? 3.886 27.314 -4.217 1.00 72.31 169 ALA A N 1
ATOM 1322 C CA . ALA A 1 169 ? 3.677 28.485 -5.068 1.00 72.31 169 ALA A CA 1
ATOM 1323 C C . ALA A 1 169 ? 4.763 28.603 -6.152 1.00 72.31 169 ALA A C 1
ATOM 1325 O O . ALA A 1 169 ? 4.443 28.773 -7.329 1.00 72.31 169 ALA A O 1
ATOM 1326 N N . GLN A 1 170 ? 6.038 28.418 -5.790 1.00 80.25 170 GLN A N 1
ATOM 1327 C CA . GLN A 1 170 ? 7.148 28.415 -6.747 1.00 80.25 170 GLN A CA 1
ATOM 1328 C C . GLN A 1 170 ? 7.014 27.300 -7.789 1.00 80.25 170 GLN A C 1
ATOM 1330 O O . GLN A 1 170 ? 7.137 27.579 -8.980 1.00 80.25 170 GLN A O 1
ATOM 1335 N N . ALA A 1 171 ? 6.723 26.064 -7.369 1.00 78.12 171 ALA A N 1
ATOM 1336 C CA . ALA A 1 171 ? 6.528 24.933 -8.278 1.00 78.12 171 ALA A CA 1
ATOM 1337 C C . ALA A 1 171 ? 5.369 25.186 -9.257 1.00 78.12 171 ALA A C 1
ATOM 1339 O O . ALA A 1 171 ? 5.471 24.904 -10.454 1.00 78.12 171 ALA A O 1
ATOM 1340 N N . ARG A 1 172 ? 4.284 25.804 -8.779 1.00 77.75 172 ARG A N 1
ATOM 1341 C CA . ARG A 1 172 ? 3.156 26.203 -9.624 1.00 77.75 172 ARG A CA 1
ATOM 1342 C C . ARG A 1 172 ? 3.552 27.275 -10.639 1.00 77.75 172 ARG A C 1
ATOM 1344 O O . ARG A 1 172 ? 3.275 27.114 -11.825 1.00 77.75 172 ARG A O 1
ATOM 1351 N N . TRP A 1 173 ? 4.207 28.356 -10.218 1.00 85.31 173 TRP A N 1
ATOM 1352 C CA . TRP A 1 173 ? 4.642 29.418 -11.137 1.00 85.31 173 TRP A CA 1
ATOM 1353 C C . TRP A 1 173 ? 5.663 28.927 -12.156 1.00 85.31 173 TRP A C 1
ATOM 1355 O O . TRP A 1 173 ? 5.623 29.338 -13.317 1.00 85.31 173 TRP A O 1
ATOM 1365 N N . GLN A 1 174 ? 6.528 28.007 -11.739 1.00 86.12 174 GLN A N 1
ATOM 1366 C CA . GLN A 1 174 ? 7.463 27.307 -12.600 1.00 86.12 174 GLN A CA 1
ATOM 1367 C C . GLN A 1 174 ? 6.722 26.502 -13.679 1.00 86.12 174 GLN A C 1
ATOM 1369 O O . GLN A 1 174 ? 6.994 26.681 -14.864 1.00 86.12 174 GLN A O 1
ATOM 1374 N N . SER A 1 175 ? 5.708 25.721 -13.296 1.00 81.38 175 SER A N 1
ATOM 1375 C CA . SER A 1 175 ? 4.857 24.983 -14.238 1.00 81.38 175 SER A CA 1
ATOM 1376 C C . SER A 1 175 ? 4.141 25.909 -15.234 1.00 81.38 175 SER A C 1
ATOM 1378 O O . SER A 1 175 ? 4.182 25.665 -16.440 1.00 81.38 175 SER A O 1
ATOM 1380 N N . VAL A 1 176 ? 3.562 27.026 -14.770 1.00 82.69 176 VAL A N 1
ATOM 1381 C CA . VAL A 1 176 ? 2.913 28.017 -15.656 1.00 82.69 176 VAL A CA 1
ATOM 1382 C C . VAL A 1 176 ? 3.915 28.637 -16.634 1.00 82.69 176 VAL A C 1
ATOM 1384 O O . VAL A 1 176 ? 3.608 28.823 -17.815 1.00 82.69 176 VAL A O 1
ATOM 1387 N N . ARG A 1 177 ? 5.126 28.954 -16.164 1.00 88.62 177 ARG A N 1
ATOM 1388 C CA . ARG A 1 177 ? 6.205 29.486 -17.002 1.00 88.62 177 ARG A CA 1
ATOM 1389 C C . ARG A 1 177 ? 6.601 28.495 -18.096 1.00 88.62 177 ARG A C 1
ATOM 1391 O O . ARG A 1 177 ? 6.769 28.899 -19.250 1.00 88.62 177 ARG A O 1
ATOM 1398 N N . ASP A 1 178 ? 6.746 27.224 -17.741 1.00 87.69 178 ASP A N 1
ATOM 1399 C CA . ASP A 1 178 ? 7.201 26.179 -18.655 1.00 87.69 178 ASP A CA 1
ATOM 1400 C C . ASP A 1 178 ? 6.114 25.805 -19.680 1.00 87.69 178 ASP A C 1
ATOM 1402 O O . ASP A 1 178 ? 6.423 25.695 -20.871 1.00 87.69 178 ASP A O 1
ATOM 1406 N N . ASP A 1 179 ? 4.835 25.769 -19.284 1.00 84.50 179 ASP A N 1
ATOM 1407 C CA . ASP A 1 179 ? 3.700 25.617 -20.212 1.00 84.50 179 ASP A CA 1
ATOM 1408 C C . ASP A 1 179 ? 3.646 26.782 -21.216 1.00 84.50 179 ASP A C 1
ATOM 1410 O O . ASP A 1 179 ? 3.557 26.588 -22.433 1.00 84.50 179 ASP A O 1
ATOM 1414 N N . LEU A 1 180 ? 3.799 28.024 -20.740 1.00 85.75 180 LEU A N 1
ATOM 1415 C CA . LEU A 1 180 ? 3.819 29.196 -21.614 1.00 85.75 180 LEU A CA 1
ATOM 1416 C C . LEU A 1 180 ? 5.010 29.161 -22.587 1.00 85.75 180 LEU A C 1
ATOM 1418 O O . LEU A 1 180 ? 4.850 29.463 -23.775 1.00 85.75 180 LEU A O 1
ATOM 1422 N N . ARG A 1 181 ? 6.188 28.726 -22.121 1.00 90.88 181 ARG A N 1
ATOM 1423 C CA . ARG A 1 181 ? 7.379 28.513 -22.958 1.00 90.88 181 ARG A CA 1
ATOM 1424 C C . ARG A 1 181 ? 7.119 27.467 -24.041 1.00 90.88 181 ARG A C 1
ATOM 1426 O O . ARG A 1 181 ? 7.441 27.710 -25.208 1.00 90.88 181 ARG A O 1
ATOM 1433 N N . GLN A 1 182 ? 6.526 26.329 -23.687 1.00 85.62 182 GLN A N 1
ATOM 1434 C CA . GLN A 1 182 ? 6.214 25.256 -24.628 1.00 85.62 182 GLN A CA 1
ATOM 1435 C C . GLN A 1 182 ? 5.192 25.708 -25.675 1.00 85.62 182 GLN A C 1
ATOM 1437 O O . GLN A 1 182 ? 5.404 25.490 -26.869 1.00 85.62 182 GLN A O 1
ATOM 1442 N N . ARG A 1 183 ? 4.135 26.421 -25.269 1.00 84.94 183 ARG A N 1
ATOM 1443 C CA . ARG A 1 183 ? 3.134 26.985 -26.191 1.00 84.94 183 ARG A CA 1
ATOM 1444 C C . ARG A 1 183 ? 3.740 27.992 -27.160 1.00 84.94 183 ARG A C 1
ATOM 1446 O O . ARG A 1 183 ? 3.429 27.955 -28.350 1.00 84.94 183 ARG A O 1
ATOM 1453 N N . MET A 1 184 ? 4.620 28.873 -26.681 1.00 87.69 184 MET A N 1
ATOM 1454 C CA . MET A 1 184 ? 5.326 29.828 -27.541 1.00 87.69 184 MET A CA 1
ATOM 1455 C C . MET A 1 184 ? 6.257 29.114 -28.529 1.00 87.69 184 MET A C 1
ATOM 1457 O O . MET A 1 184 ? 6.267 29.467 -29.705 1.00 87.69 184 MET A O 1
ATOM 1461 N N . ARG A 1 185 ? 6.979 28.068 -28.099 1.00 87.94 185 ARG A N 1
ATOM 1462 C CA . ARG A 1 185 ? 7.798 27.232 -28.997 1.00 87.94 185 ARG A CA 1
ATOM 1463 C C . ARG A 1 185 ? 6.949 26.519 -30.046 1.00 87.94 185 ARG A C 1
ATOM 1465 O O . ARG A 1 185 ? 7.288 26.562 -31.223 1.00 87.94 185 ARG A O 1
ATOM 1472 N N . ALA A 1 186 ? 5.834 25.913 -29.644 1.00 83.56 186 ALA A N 1
ATOM 1473 C CA . ALA A 1 186 ? 4.927 25.218 -30.552 1.00 83.56 186 ALA A CA 1
ATOM 1474 C C . ALA A 1 186 ? 4.327 26.169 -31.601 1.00 83.56 186 ALA A C 1
ATOM 1476 O O . ALA A 1 186 ? 4.316 25.842 -32.786 1.00 83.56 186 ALA A O 1
ATOM 1477 N N . ALA A 1 187 ? 3.905 27.369 -31.187 1.00 83.25 187 ALA A N 1
ATOM 1478 C CA . ALA A 1 187 ? 3.356 28.384 -32.087 1.00 83.25 187 ALA A CA 1
ATOM 1479 C C . ALA A 1 187 ? 4.385 28.923 -33.098 1.00 83.25 187 ALA A C 1
ATOM 1481 O O . ALA A 1 187 ? 4.007 29.352 -34.185 1.00 83.25 187 ALA A O 1
ATOM 1482 N N . LEU A 1 188 ? 5.675 28.909 -32.749 1.00 84.75 188 LEU A N 1
ATOM 1483 C CA . LEU A 1 188 ? 6.759 29.424 -33.590 1.00 84.75 188 LEU A CA 1
ATOM 1484 C C . LEU A 1 188 ? 7.533 28.326 -34.336 1.00 84.75 188 LEU A C 1
ATOM 1486 O O . LEU A 1 188 ? 8.391 28.652 -35.146 1.00 84.75 188 LEU A O 1
ATOM 1490 N N . ARG A 1 189 ? 7.224 27.039 -34.120 1.00 78.69 189 ARG A N 1
ATOM 1491 C CA . ARG A 1 189 ? 7.953 25.895 -34.707 1.00 78.69 189 ARG A CA 1
ATOM 1492 C C . ARG A 1 189 ? 7.970 25.894 -36.240 1.00 78.69 189 ARG A C 1
ATOM 1494 O O . ARG A 1 189 ? 8.854 25.294 -36.828 1.00 78.69 189 ARG A O 1
ATOM 1501 N N . GLN A 1 190 ? 6.984 26.532 -36.867 1.00 69.75 190 GLN A N 1
ATOM 1502 C CA . GLN A 1 190 ? 6.849 26.629 -38.325 1.00 69.75 190 GLN A CA 1
ATOM 1503 C C . GLN A 1 190 ? 7.334 27.979 -38.886 1.00 69.75 190 GLN A C 1
ATOM 1505 O O . GLN A 1 190 ? 7.211 28.220 -40.084 1.00 69.75 190 GLN A O 1
ATOM 1510 N N . ALA A 1 191 ? 7.836 28.880 -38.036 1.00 74.62 191 ALA A N 1
ATOM 1511 C CA . ALA A 1 191 ? 8.299 30.197 -38.448 1.00 74.62 191 ALA A CA 1
ATOM 1512 C C . ALA A 1 191 ? 9.762 30.132 -38.900 1.00 74.62 191 ALA A C 1
ATOM 1514 O O . ALA A 1 191 ? 10.670 30.144 -38.072 1.00 74.62 191 ALA A O 1
ATOM 1515 N N . HIS A 1 192 ? 9.972 30.114 -40.213 1.00 80.56 192 HIS A N 1
ATOM 1516 C CA . HIS A 1 192 ? 11.293 30.186 -40.831 1.00 80.56 192 HIS A CA 1
ATOM 1517 C C . HIS A 1 192 ? 11.337 31.332 -41.835 1.00 80.56 192 HIS A C 1
ATOM 1519 O O . HIS A 1 192 ? 10.342 31.605 -42.515 1.00 80.56 192 HIS A O 1
ATOM 1525 N N . LEU A 1 193 ? 12.481 32.009 -41.938 1.00 79.62 193 LEU A N 1
ATOM 1526 C CA . LEU A 1 193 ? 12.689 32.949 -43.037 1.00 79.62 193 LEU A CA 1
ATOM 1527 C C . LEU A 1 193 ? 12.697 32.183 -44.362 1.00 79.62 193 LEU A C 1
ATOM 1529 O O . LEU A 1 193 ? 13.454 31.229 -44.538 1.00 79.62 193 LEU A O 1
ATOM 1533 N N . SER A 1 194 ? 11.853 32.602 -45.305 1.00 78.88 194 SER A N 1
ATOM 1534 C CA . SER A 1 194 ? 11.849 32.005 -46.639 1.00 78.88 194 SER A CA 1
ATOM 1535 C C . SER A 1 194 ? 13.133 32.344 -47.406 1.00 78.88 194 SER A C 1
ATOM 1537 O O . SER A 1 194 ? 13.755 33.381 -47.174 1.00 78.88 194 SER A O 1
ATOM 1539 N N . LEU A 1 195 ? 13.499 31.506 -48.382 1.00 74.12 195 LEU A N 1
ATOM 1540 C CA . LEU A 1 195 ? 14.619 31.788 -49.292 1.00 74.12 195 LEU A CA 1
ATOM 1541 C C . LEU A 1 195 ? 14.443 33.141 -50.007 1.00 74.12 195 LEU A C 1
ATOM 1543 O O . LEU A 1 195 ? 15.380 33.926 -50.075 1.00 74.12 195 LEU A O 1
ATOM 1547 N N . ALA A 1 196 ? 13.208 33.481 -50.395 1.00 73.75 196 ALA A N 1
ATOM 1548 C CA . ALA A 1 196 ? 12.873 34.775 -50.993 1.00 73.75 196 ALA A CA 1
ATOM 1549 C C . ALA A 1 196 ? 13.170 35.974 -50.067 1.00 73.75 196 ALA A C 1
ATOM 1551 O O . ALA A 1 196 ? 13.454 37.073 -50.542 1.00 73.75 196 ALA A O 1
ATOM 1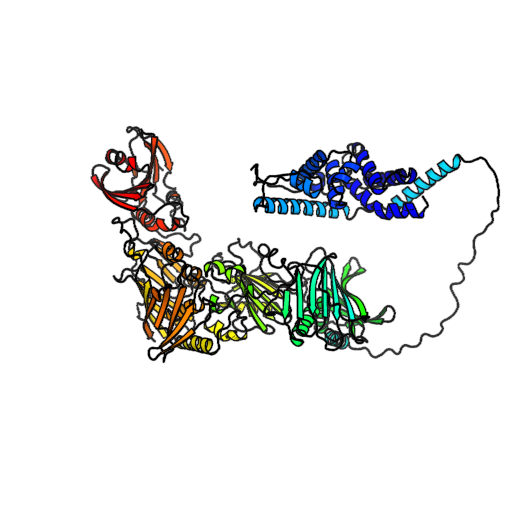552 N N . SER A 1 197 ? 13.122 35.782 -48.745 1.00 77.81 197 SER A N 1
ATOM 1553 C CA . SER A 1 197 ? 13.505 36.806 -47.770 1.00 77.81 197 SER A CA 1
ATOM 1554 C C . SER A 1 197 ? 15.020 36.984 -47.679 1.00 77.81 197 SER A C 1
ATOM 1556 O O . SER A 1 197 ? 15.479 38.108 -47.485 1.00 77.81 197 SER A O 1
ATOM 1558 N N . SER A 1 198 ? 15.803 35.916 -47.846 1.00 74.75 198 SER A N 1
ATOM 1559 C CA . SER A 1 198 ? 17.263 36.007 -47.959 1.00 74.75 198 SER A CA 1
ATOM 1560 C C . SER A 1 198 ? 17.680 36.726 -49.242 1.00 74.75 198 SER A C 1
ATOM 1562 O O . SER A 1 198 ? 18.489 37.652 -49.164 1.00 74.75 198 SER A O 1
ATOM 1564 N N . ASP A 1 199 ? 17.046 36.396 -50.370 1.00 75.38 199 ASP A N 1
ATOM 1565 C CA . ASP A 1 199 ? 17.270 37.059 -51.662 1.00 75.38 199 ASP A CA 1
ATOM 1566 C C . ASP A 1 199 ? 16.914 38.556 -51.580 1.00 75.38 199 ASP A C 1
ATOM 1568 O O . ASP A 1 199 ? 17.678 39.420 -52.000 1.00 75.38 199 ASP A O 1
ATOM 1572 N N . ALA A 1 200 ? 15.799 38.904 -50.923 1.00 79.31 200 ALA A N 1
ATOM 1573 C CA . ALA A 1 200 ? 15.402 40.299 -50.723 1.00 79.31 200 ALA A CA 1
ATOM 1574 C C . ALA A 1 200 ? 16.380 41.098 -49.835 1.00 79.31 200 ALA A C 1
ATOM 1576 O O . ALA A 1 200 ? 16.527 42.315 -50.017 1.00 79.31 200 ALA A O 1
ATOM 1577 N N . ILE A 1 201 ? 17.039 40.448 -48.864 1.00 78.44 201 ILE A N 1
ATOM 1578 C CA . ILE A 1 201 ? 18.112 41.061 -48.064 1.00 78.44 201 ILE A CA 1
ATOM 1579 C C . ILE A 1 201 ? 19.341 41.303 -48.951 1.00 78.44 201 ILE A C 1
ATOM 1581 O O . ILE A 1 201 ? 19.891 42.407 -48.913 1.00 78.44 201 ILE A O 1
ATOM 1585 N N . GLU A 1 202 ? 19.732 40.323 -49.768 1.00 77.88 202 GLU A N 1
ATOM 1586 C CA . GLU A 1 202 ? 20.865 40.412 -50.698 1.00 77.88 202 GLU A CA 1
ATOM 1587 C C . GLU A 1 202 ? 20.677 41.524 -51.736 1.00 77.88 202 GLU A C 1
ATOM 1589 O O . GLU A 1 202 ? 21.521 42.416 -51.861 1.00 77.88 202 GLU A O 1
ATOM 1594 N N . ASP A 1 203 ? 19.530 41.541 -52.414 1.00 76.56 203 ASP A N 1
ATOM 1595 C CA . ASP A 1 203 ? 19.161 42.547 -53.413 1.00 76.56 203 ASP A CA 1
ATOM 1596 C C . ASP A 1 203 ? 19.145 43.960 -52.813 1.00 76.56 203 ASP A C 1
ATOM 1598 O O . ASP A 1 203 ? 19.607 44.935 -53.415 1.00 76.56 203 ASP A O 1
ATOM 1602 N N . SER A 1 204 ? 18.657 44.099 -51.579 1.00 77.69 204 SER A N 1
ATOM 1603 C CA . SER A 1 204 ? 18.601 45.393 -50.893 1.00 77.69 204 SER A CA 1
ATOM 1604 C C . SER A 1 204 ? 19.977 45.879 -50.421 1.00 77.69 204 SER A C 1
ATOM 1606 O O . SER A 1 204 ? 20.253 47.084 -50.465 1.00 77.69 204 SER A O 1
ATOM 1608 N N . LEU A 1 205 ? 20.846 44.971 -49.963 1.00 74.56 205 LEU A N 1
ATOM 1609 C CA . LEU A 1 205 ? 22.217 45.291 -49.556 1.00 74.56 205 LEU A CA 1
ATOM 1610 C C . LEU A 1 205 ? 23.092 45.626 -50.768 1.00 74.56 205 LEU A C 1
ATOM 1612 O O . LEU A 1 205 ? 23.800 46.635 -50.732 1.00 74.56 205 LEU A O 1
ATOM 1616 N N . SER A 1 206 ? 22.986 44.860 -51.856 1.00 68.56 206 SER A N 1
ATOM 1617 C CA . SER A 1 206 ? 23.705 45.105 -53.112 1.00 68.56 206 SER A CA 1
ATOM 1618 C C . SER A 1 206 ? 23.279 46.426 -53.767 1.00 68.56 206 SER A C 1
ATOM 1620 O O . SER A 1 206 ? 24.132 47.207 -54.192 1.00 68.56 206 SER A O 1
ATOM 1622 N N . THR A 1 207 ? 21.985 46.769 -53.740 1.00 69.31 207 THR A N 1
ATOM 1623 C CA . THR A 1 207 ? 21.477 48.061 -54.240 1.00 69.31 207 THR A CA 1
ATOM 1624 C C . THR A 1 207 ? 21.998 49.248 -53.415 1.00 69.31 207 THR A C 1
ATOM 1626 O O . THR A 1 207 ? 22.343 50.290 -53.978 1.00 69.31 207 THR A O 1
ATOM 1629 N N . ARG A 1 208 ? 22.115 49.111 -52.084 1.00 65.31 208 ARG A N 1
ATOM 1630 C CA . ARG A 1 208 ? 22.678 50.156 -51.201 1.00 65.31 208 ARG A CA 1
ATOM 1631 C C . ARG A 1 208 ? 24.196 50.286 -51.325 1.00 65.31 208 ARG A C 1
ATOM 1633 O O . ARG A 1 208 ? 24.698 51.407 -51.326 1.00 65.31 208 ARG A O 1
ATOM 1640 N N . GLN A 1 209 ? 24.918 49.177 -51.483 1.00 62.75 209 GLN A N 1
ATOM 1641 C CA . GLN A 1 209 ? 26.355 49.185 -51.779 1.00 62.75 209 GLN A CA 1
ATOM 1642 C C . GLN A 1 209 ? 26.633 49.793 -53.163 1.00 62.75 209 GLN A C 1
ATOM 1644 O O . GLN A 1 209 ? 27.549 50.601 -53.301 1.00 62.75 209 GLN A O 1
ATOM 1649 N N . GLY A 1 210 ? 25.782 49.509 -54.155 1.00 51.47 210 GLY A N 1
ATOM 1650 C CA . GLY A 1 210 ? 25.820 50.134 -55.477 1.00 51.47 210 GLY A CA 1
ATOM 1651 C C . GLY A 1 210 ? 25.469 51.628 -55.471 1.00 51.47 210 GLY A C 1
ATOM 1652 O O . GLY A 1 210 ? 25.990 52.375 -56.295 1.00 51.47 210 GLY A O 1
ATOM 1653 N N . ALA A 1 211 ? 24.635 52.097 -54.535 1.00 50.78 211 ALA A N 1
ATOM 1654 C CA . ALA A 1 211 ? 24.361 53.523 -54.330 1.00 50.78 211 ALA A CA 1
ATOM 1655 C C . ALA A 1 211 ? 25.524 54.249 -53.624 1.00 50.78 211 ALA A C 1
ATOM 1657 O O . ALA A 1 211 ? 25.884 55.345 -54.042 1.00 50.78 211 ALA A O 1
ATOM 1658 N N . ALA A 1 212 ? 26.170 53.614 -52.638 1.00 47.62 212 ALA A N 1
ATOM 1659 C CA . ALA A 1 212 ? 27.371 54.137 -51.975 1.00 47.62 212 ALA A CA 1
ATOM 1660 C C . ALA A 1 212 ? 28.616 54.131 -52.892 1.00 47.62 212 ALA A C 1
ATOM 1662 O O . ALA A 1 212 ? 29.474 55.001 -52.782 1.00 47.62 212 ALA A O 1
ATOM 1663 N N . GLN A 1 213 ? 28.700 53.203 -53.854 1.00 45.19 213 GLN A N 1
ATOM 1664 C CA . GLN A 1 213 ? 29.750 53.192 -54.885 1.00 45.19 213 GLN A CA 1
ATOM 1665 C C . GLN A 1 213 ? 29.518 54.209 -56.020 1.00 45.19 213 GLN A C 1
ATOM 1667 O O . GLN A 1 213 ? 30.460 54.543 -56.742 1.00 45.19 213 GLN A O 1
ATOM 1672 N N . ARG A 1 214 ? 28.301 54.752 -56.185 1.00 44.03 214 ARG A N 1
ATOM 1673 C CA . ARG A 1 214 ? 27.997 55.770 -57.213 1.00 44.03 214 ARG A CA 1
ATOM 1674 C C . ARG A 1 214 ? 28.480 57.186 -56.860 1.00 44.03 214 ARG A C 1
ATOM 1676 O O . ARG A 1 214 ? 28.572 58.003 -57.769 1.00 44.03 214 ARG A O 1
ATOM 1683 N N . GLU A 1 215 ? 28.895 57.460 -55.620 1.00 39.75 215 GLU A N 1
ATOM 1684 C CA . GLU A 1 215 ? 29.548 58.732 -55.233 1.00 39.75 215 GLU A CA 1
ATOM 1685 C C . GLU A 1 215 ? 31.077 58.753 -55.466 1.00 39.75 215 GLU A C 1
ATOM 1687 O O . GLU A 1 215 ? 31.708 59.801 -55.359 1.00 39.75 215 GLU A O 1
ATOM 1692 N N . GLY A 1 216 ? 31.690 57.633 -55.865 1.00 35.94 216 GLY A N 1
ATOM 1693 C CA . GLY A 1 216 ? 33.145 57.513 -56.055 1.00 35.94 216 GLY A CA 1
ATOM 1694 C C . GLY A 1 216 ? 33.689 57.836 -57.456 1.00 35.94 216 GLY A C 1
ATOM 1695 O O . GLY A 1 216 ? 34.868 57.595 -57.714 1.00 35.94 216 GLY A O 1
ATOM 1696 N N . TRP A 1 217 ? 32.879 58.354 -58.390 1.00 31.44 217 TRP A N 1
ATOM 1697 C CA . TRP A 1 217 ? 33.283 58.590 -59.789 1.00 31.44 217 TRP A CA 1
ATOM 1698 C C . TRP A 1 217 ? 34.200 59.823 -59.965 1.00 31.44 217 TRP A C 1
ATOM 1700 O O . TRP A 1 217 ? 33.848 60.814 -60.602 1.00 31.44 217 TRP A O 1
ATOM 1710 N N . ARG A 1 218 ? 35.436 59.732 -59.466 1.00 34.81 218 ARG A N 1
ATOM 1711 C CA . ARG A 1 218 ? 36.623 60.374 -60.052 1.00 34.81 218 ARG A CA 1
ATOM 1712 C C . ARG A 1 218 ? 37.796 59.396 -59.989 1.00 34.81 218 ARG A C 1
ATOM 1714 O O . ARG A 1 218 ? 38.582 59.448 -59.056 1.00 34.81 218 ARG A O 1
ATOM 1721 N N . GLN A 1 219 ? 37.920 58.541 -61.001 1.00 30.31 219 GLN A N 1
ATOM 1722 C CA . GLN A 1 219 ? 39.107 58.399 -61.865 1.00 30.31 219 GLN A CA 1
ATOM 1723 C C . GLN A 1 219 ? 39.042 57.107 -62.708 1.00 30.31 219 GLN A C 1
ATOM 1725 O O . GLN A 1 219 ? 38.274 56.203 -62.384 1.00 30.31 219 GLN A O 1
ATOM 1730 N N . PRO A 1 220 ? 39.745 57.058 -63.857 1.00 43.41 220 PRO A N 1
ATOM 1731 C CA . PRO A 1 220 ? 39.309 56.278 -65.009 1.00 43.41 220 PRO A CA 1
ATOM 1732 C C . PRO A 1 220 ? 40.174 55.045 -65.314 1.00 43.41 220 PRO A C 1
ATOM 1734 O O . PRO A 1 220 ? 41.376 55.062 -65.082 1.00 43.41 220 PRO A O 1
ATOM 1737 N N . ARG A 1 221 ? 39.548 54.103 -66.045 1.00 35.78 221 ARG A N 1
ATOM 1738 C CA . ARG A 1 221 ? 40.140 53.092 -66.958 1.00 35.78 221 ARG A CA 1
ATOM 1739 C C . ARG A 1 221 ? 40.933 51.976 -66.249 1.00 35.78 221 ARG A C 1
ATOM 1741 O O . ARG A 1 221 ? 41.733 52.223 -65.369 1.00 35.78 221 ARG A O 1
ATOM 1748 N N . ILE A 1 222 ? 40.755 50.704 -66.600 1.00 33.72 222 ILE A N 1
ATOM 1749 C CA . ILE A 1 222 ? 41.100 50.117 -67.903 1.00 33.72 222 ILE A CA 1
ATOM 1750 C C . ILE A 1 222 ? 40.189 48.912 -68.215 1.00 33.72 222 ILE A C 1
ATOM 1752 O O . ILE A 1 222 ? 39.812 48.134 -67.347 1.00 33.72 222 ILE A O 1
ATOM 1756 N N . TRP A 1 223 ? 39.844 48.816 -69.495 1.00 34.44 223 TRP A N 1
ATOM 1757 C CA . TRP A 1 223 ? 39.161 47.726 -70.189 1.00 34.44 223 TRP A CA 1
ATOM 1758 C C . TRP A 1 223 ? 40.027 46.458 -70.283 1.00 34.44 223 TRP A C 1
ATOM 1760 O O . TRP A 1 223 ? 41.226 46.607 -70.455 1.00 34.44 223 TRP A O 1
ATOM 1770 N N . VAL A 1 224 ? 39.430 45.257 -70.328 1.00 34.94 224 VAL A N 1
ATOM 1771 C CA . VAL A 1 224 ? 39.428 44.358 -71.515 1.00 34.94 224 VAL A CA 1
ATOM 1772 C C . VAL A 1 224 ? 38.360 43.249 -71.328 1.00 34.94 224 VAL A C 1
ATOM 1774 O O . VAL A 1 224 ? 38.365 42.578 -70.299 1.00 34.94 224 VAL A O 1
ATOM 1777 N N . PRO A 1 225 ? 37.460 43.043 -72.313 1.00 47.16 225 PRO A N 1
ATOM 1778 C CA . PRO A 1 225 ? 36.470 41.960 -72.388 1.00 47.16 225 PRO A CA 1
ATOM 1779 C C . PRO A 1 225 ? 36.870 40.845 -73.384 1.00 47.16 225 PRO A C 1
ATOM 1781 O O . PRO A 1 225 ? 37.680 41.106 -74.268 1.00 47.16 225 PRO A O 1
ATOM 1784 N N . ALA A 1 226 ? 36.248 39.655 -73.288 1.00 36.81 226 ALA A N 1
ATOM 1785 C CA . ALA A 1 226 ? 35.887 38.714 -74.385 1.00 36.81 226 ALA A CA 1
ATOM 1786 C C . ALA A 1 226 ? 35.525 37.327 -73.785 1.00 36.81 226 ALA A C 1
ATOM 1788 O O . ALA A 1 226 ? 36.337 36.767 -73.060 1.00 36.81 226 ALA A O 1
ATOM 1789 N N . ALA A 1 227 ? 34.279 36.827 -73.870 1.00 38.19 227 ALA A N 1
ATOM 1790 C CA . ALA A 1 227 ? 33.627 36.171 -75.031 1.00 38.19 227 ALA A CA 1
ATOM 1791 C C . ALA A 1 227 ? 34.126 34.717 -75.235 1.00 38.19 227 ALA A C 1
ATOM 1793 O O . ALA A 1 227 ? 35.324 34.497 -75.175 1.00 38.19 227 ALA A O 1
ATOM 1794 N N . ILE A 1 228 ? 33.355 33.656 -75.509 1.00 42.09 228 ILE A N 1
ATOM 1795 C CA . ILE A 1 228 ? 31.954 33.379 -75.896 1.00 42.09 228 ILE A CA 1
ATOM 1796 C C . ILE A 1 228 ? 31.799 31.846 -75.690 1.00 42.09 228 ILE A C 1
ATOM 1798 O O . ILE A 1 228 ? 32.715 31.096 -76.012 1.00 42.09 228 ILE A O 1
ATOM 1802 N N . THR A 1 229 ? 30.843 31.366 -74.893 1.00 38.97 229 THR A N 1
ATOM 1803 C CA . THR A 1 229 ? 29.586 30.701 -75.310 1.00 38.97 229 THR A CA 1
ATOM 1804 C C . THR A 1 229 ? 29.660 29.553 -76.338 1.00 38.97 229 THR A C 1
ATOM 1806 O O . THR A 1 229 ? 30.071 29.731 -77.476 1.00 38.97 229 THR A O 1
ATOM 1809 N N . LEU A 1 230 ? 29.014 28.446 -75.934 1.00 38.34 230 LEU A N 1
ATOM 1810 C CA . LEU A 1 230 ? 28.295 27.442 -76.738 1.00 38.34 230 LEU A CA 1
ATOM 1811 C C . LEU A 1 230 ? 29.095 26.391 -77.534 1.00 38.34 230 LEU A C 1
ATOM 1813 O O . LEU A 1 230 ? 29.596 26.643 -78.623 1.00 38.34 230 LEU A O 1
ATOM 1817 N N . GLY A 1 231 ? 29.014 25.139 -77.070 1.00 31.69 231 GLY A N 1
ATOM 1818 C CA . GLY A 1 231 ? 29.182 23.965 -77.928 1.00 31.69 231 GLY A CA 1
ATOM 1819 C C . GLY A 1 231 ? 29.418 22.671 -77.153 1.00 31.69 231 GLY A C 1
ATOM 1820 O O . GLY A 1 231 ? 30.474 22.509 -76.558 1.00 31.69 231 GLY A O 1
ATOM 1821 N N . GLY A 1 232 ? 28.470 21.728 -77.210 1.00 37.28 232 GLY A N 1
ATOM 1822 C CA . GLY A 1 232 ? 28.813 20.310 -77.032 1.00 37.28 232 GLY A CA 1
ATOM 1823 C C . GLY A 1 232 ? 28.049 19.506 -75.982 1.00 37.28 232 GLY A C 1
ATOM 1824 O O . GLY A 1 232 ? 28.656 18.722 -75.264 1.00 37.28 232 GLY A O 1
ATOM 1825 N N . VAL A 1 233 ? 26.718 19.605 -75.956 1.00 42.06 233 VAL A N 1
ATOM 1826 C CA . VAL A 1 233 ? 25.786 18.608 -75.372 1.00 42.06 233 VAL A CA 1
ATOM 1827 C C . VAL A 1 233 ? 25.811 17.296 -76.196 1.00 42.06 233 VAL A C 1
ATOM 1829 O O . VAL A 1 233 ? 24.792 16.760 -76.609 1.00 42.06 233 VAL A O 1
ATOM 1832 N N . LEU A 1 234 ? 26.997 16.774 -76.520 1.00 39.09 234 LEU A N 1
ATOM 1833 C CA . LEU A 1 234 ? 27.153 15.670 -77.478 1.00 39.09 234 LEU A CA 1
ATOM 1834 C C . LEU A 1 234 ? 28.400 14.819 -77.190 1.00 39.09 234 LEU A C 1
ATOM 1836 O O . LEU A 1 234 ? 29.175 14.503 -78.084 1.00 39.09 234 LEU A O 1
ATOM 1840 N N . LEU A 1 235 ? 28.594 14.463 -75.915 1.00 36.19 235 LEU A N 1
ATOM 1841 C CA . LEU A 1 235 ? 29.688 13.600 -75.442 1.00 36.19 235 LEU A CA 1
ATOM 1842 C C . LEU A 1 235 ? 29.263 12.754 -74.218 1.00 36.19 235 LEU A C 1
ATOM 1844 O O . LEU A 1 235 ? 29.994 12.629 -73.243 1.00 36.19 235 LEU A O 1
ATOM 1848 N N . LEU A 1 236 ? 28.046 12.192 -74.251 1.00 39.44 236 LEU A N 1
ATOM 1849 C CA . LEU A 1 236 ? 27.531 11.271 -73.216 1.00 39.44 236 LEU A CA 1
ATOM 1850 C C . LEU A 1 236 ? 27.020 9.930 -73.766 1.00 39.44 236 LEU A C 1
ATOM 1852 O O . LEU A 1 236 ? 26.362 9.167 -73.065 1.00 39.44 236 LEU A O 1
ATOM 1856 N N . LEU A 1 237 ? 27.348 9.606 -75.014 1.00 41.12 237 LEU A N 1
ATOM 1857 C CA . LEU A 1 237 ? 27.071 8.302 -75.601 1.00 41.12 237 LEU A CA 1
ATOM 1858 C C . LEU A 1 237 ? 28.339 7.836 -76.315 1.00 41.12 237 LEU A C 1
ATOM 1860 O O . LEU A 1 237 ? 28.874 8.579 -77.129 1.00 41.12 237 LEU A O 1
ATOM 1864 N N . PHE A 1 238 ? 28.761 6.613 -75.987 1.00 37.84 238 PHE A N 1
ATOM 1865 C CA . PHE A 1 238 ? 29.891 5.820 -76.497 1.00 37.84 238 PHE A CA 1
ATOM 1866 C C . PHE A 1 238 ? 31.128 5.691 -75.585 1.00 37.84 238 PHE A C 1
ATOM 1868 O O . PHE A 1 238 ? 31.969 6.579 -75.516 1.00 37.84 238 PHE A O 1
ATOM 1875 N N . MET A 1 239 ? 31.246 4.460 -75.049 1.00 33.28 239 MET A N 1
ATOM 1876 C CA . MET A 1 239 ? 32.435 3.710 -74.585 1.00 33.28 239 MET A CA 1
ATOM 1877 C C . MET A 1 239 ? 32.690 3.605 -73.062 1.00 33.28 239 MET A C 1
ATOM 1879 O O . MET A 1 239 ? 32.330 4.499 -72.307 1.00 33.28 239 MET A O 1
ATOM 1883 N N . PRO A 1 240 ? 33.302 2.495 -72.587 1.00 41.09 240 PRO A N 1
ATOM 1884 C CA . PRO A 1 240 ? 32.715 1.152 -72.573 1.00 41.09 240 PRO A CA 1
ATOM 1885 C C . PRO A 1 240 ? 32.859 0.476 -71.191 1.00 41.09 240 PRO A C 1
ATOM 1887 O O . PRO A 1 240 ? 33.651 0.872 -70.340 1.00 41.09 240 PRO A O 1
ATOM 1890 N N . TRP A 1 241 ? 32.093 -0.591 -70.976 1.00 45.41 241 TRP A N 1
ATOM 1891 C CA . TRP A 1 241 ? 32.196 -1.457 -69.804 1.00 45.41 241 TRP A CA 1
ATOM 1892 C C . TRP A 1 241 ? 33.566 -2.136 -69.692 1.00 45.41 241 TRP A C 1
ATOM 1894 O O . TRP A 1 241 ? 33.987 -2.852 -70.599 1.00 45.41 241 TRP A O 1
ATOM 1904 N N . GLY A 1 242 ? 34.206 -1.972 -68.533 1.00 30.45 242 GLY A N 1
ATOM 1905 C CA . GLY A 1 242 ? 35.358 -2.750 -68.092 1.00 30.45 242 GLY A CA 1
ATOM 1906 C C . GLY A 1 242 ? 35.129 -3.279 -66.676 1.00 30.45 242 GLY A C 1
ATOM 1907 O O . GLY A 1 242 ? 35.106 -2.504 -65.729 1.00 30.45 242 GLY A O 1
ATOM 1908 N N . GLY A 1 243 ? 34.945 -4.598 -66.568 1.00 34.44 243 GLY A N 1
ATOM 1909 C CA . GLY A 1 243 ? 35.269 -5.412 -65.391 1.00 34.44 243 GLY A CA 1
ATOM 1910 C C . GLY A 1 243 ? 34.487 -5.165 -64.102 1.00 34.44 243 GLY A C 1
ATOM 1911 O O . GLY A 1 243 ? 35.056 -4.693 -63.127 1.00 34.44 243 GLY A O 1
ATOM 1912 N N . SER A 1 244 ? 33.221 -5.584 -64.040 1.00 34.03 244 SER A N 1
ATOM 1913 C CA . SER A 1 244 ? 32.664 -6.023 -62.753 1.00 34.03 244 SER A CA 1
ATOM 1914 C C . SER A 1 244 ? 33.130 -7.454 -62.523 1.00 34.03 244 SER A C 1
ATOM 1916 O O . SER A 1 244 ? 32.725 -8.364 -63.253 1.00 34.03 244 SER A O 1
ATOM 1918 N N . ASP A 1 245 ? 33.965 -7.656 -61.507 1.00 32.66 245 ASP A N 1
ATOM 1919 C CA . ASP A 1 245 ? 34.099 -8.964 -60.887 1.00 32.66 245 ASP A CA 1
ATOM 1920 C C . ASP A 1 245 ? 32.693 -9.491 -60.599 1.00 32.66 245 ASP A C 1
ATOM 1922 O O . ASP A 1 245 ? 31.886 -8.863 -59.905 1.00 32.66 245 ASP A O 1
ATOM 1926 N N . ARG A 1 246 ? 32.380 -10.654 -61.175 1.00 35.12 246 ARG A N 1
ATOM 1927 C CA . ARG A 1 246 ? 31.252 -11.471 -60.742 1.00 35.12 246 ARG A CA 1
ATOM 1928 C C . ARG A 1 246 ? 31.513 -11.825 -59.282 1.00 35.12 246 ARG A C 1
ATOM 1930 O O . ARG A 1 246 ? 32.144 -12.837 -58.989 1.00 35.12 246 ARG A O 1
ATOM 1937 N N . ALA A 1 247 ? 30.996 -11.006 -58.371 1.00 35.25 247 ALA A N 1
ATOM 1938 C CA . ALA A 1 247 ? 30.741 -11.428 -57.011 1.00 35.25 247 ALA A CA 1
ATOM 1939 C C . ALA A 1 247 ? 29.800 -12.632 -57.112 1.00 35.25 247 ALA A C 1
ATOM 1941 O O . ALA A 1 247 ? 28.619 -12.494 -57.444 1.00 35.25 247 ALA A O 1
ATOM 1942 N N . GLN A 1 248 ? 30.366 -13.822 -56.915 1.00 31.94 248 GLN A N 1
ATOM 1943 C CA . GLN A 1 248 ? 29.629 -15.064 -56.762 1.00 31.94 248 GLN A CA 1
ATOM 1944 C C . GLN A 1 248 ? 28.464 -14.797 -55.812 1.00 31.94 248 GLN A C 1
ATOM 1946 O O . GLN A 1 248 ? 28.662 -14.337 -54.689 1.00 31.94 248 GLN A O 1
ATOM 1951 N N . THR A 1 249 ? 27.241 -15.012 -56.288 1.00 35.59 249 THR A N 1
ATOM 1952 C CA . THR A 1 249 ? 26.047 -14.983 -55.449 1.00 35.59 249 THR A CA 1
ATOM 1953 C C . THR A 1 249 ? 26.171 -16.175 -54.498 1.00 35.59 249 THR A C 1
ATOM 1955 O O . THR A 1 249 ? 26.086 -17.308 -54.974 1.00 35.59 249 THR A O 1
ATOM 1958 N N . PRO A 1 250 ? 26.426 -15.984 -53.189 1.00 39.38 250 PRO A N 1
ATOM 1959 C CA . PRO A 1 250 ? 26.307 -17.088 -52.254 1.00 39.38 250 PRO A CA 1
ATOM 1960 C C . PRO A 1 250 ? 24.824 -17.468 -52.183 1.00 39.38 250 PRO A C 1
ATOM 1962 O O . PRO A 1 250 ? 23.952 -16.627 -52.428 1.00 39.38 250 PRO A O 1
ATOM 1965 N N . ALA A 1 251 ? 24.552 -18.737 -51.888 1.00 39.84 251 ALA A N 1
ATOM 1966 C CA . ALA A 1 251 ? 23.208 -19.289 -51.758 1.00 39.84 251 ALA A CA 1
ATOM 1967 C C . ALA A 1 251 ? 22.281 -18.388 -50.910 1.00 39.84 251 ALA A C 1
ATOM 1969 O O . ALA A 1 251 ? 22.766 -17.702 -50.007 1.00 39.84 251 ALA A O 1
ATOM 1970 N N . PRO A 1 252 ? 20.958 -18.377 -51.166 1.00 48.97 252 PRO A N 1
ATOM 1971 C CA . PRO A 1 252 ? 20.016 -17.619 -50.351 1.00 48.97 252 PRO A CA 1
ATOM 1972 C C . PRO A 1 252 ? 20.077 -18.113 -48.901 1.00 48.97 252 PRO A C 1
ATOM 1974 O O . PRO A 1 252 ? 19.530 -19.164 -48.570 1.00 48.97 252 PRO A O 1
ATOM 1977 N N . THR A 1 253 ? 20.758 -17.367 -48.029 1.00 62.00 253 THR A N 1
ATOM 1978 C CA . THR A 1 253 ? 20.724 -17.618 -46.589 1.00 62.00 253 THR A CA 1
ATOM 1979 C C . THR A 1 253 ? 19.283 -17.435 -46.134 1.00 62.00 253 THR A C 1
ATOM 1981 O O . THR A 1 253 ? 18.685 -16.382 -46.368 1.00 62.00 253 THR A O 1
ATOM 1984 N N . GLN A 1 254 ? 18.694 -18.472 -45.538 1.00 82.19 254 GLN A N 1
ATOM 1985 C CA . GLN A 1 254 ? 17.307 -18.416 -45.088 1.00 82.19 254 GLN A CA 1
ATOM 1986 C C . GLN A 1 254 ? 17.128 -17.235 -44.112 1.00 82.19 254 GLN A C 1
ATOM 1988 O O . GLN A 1 254 ? 17.889 -17.147 -43.147 1.00 82.19 254 GLN A O 1
ATOM 1993 N N . PRO A 1 255 ? 16.140 -16.338 -44.316 1.00 87.00 255 PRO A N 1
ATOM 1994 C CA . PRO A 1 255 ? 15.927 -15.157 -43.473 1.00 87.00 255 PRO A CA 1
ATOM 1995 C C . PRO A 1 255 ? 15.901 -15.457 -41.972 1.00 87.00 255 PRO A C 1
ATOM 1997 O O . PRO A 1 255 ? 16.523 -14.737 -41.198 1.00 87.00 255 PRO A O 1
ATOM 2000 N N . ARG A 1 256 ? 15.252 -16.561 -41.575 1.00 90.31 256 ARG A N 1
ATOM 2001 C CA . ARG A 1 256 ? 15.189 -17.015 -40.178 1.00 90.31 256 ARG A CA 1
ATOM 2002 C C . ARG A 1 256 ? 16.567 -17.332 -39.593 1.00 90.31 256 ARG A C 1
ATOM 2004 O O . ARG A 1 256 ? 16.823 -16.958 -38.461 1.00 90.31 256 ARG A O 1
ATOM 2011 N N . VAL A 1 257 ? 17.470 -17.945 -40.365 1.00 89.19 257 VAL A N 1
ATOM 2012 C CA . VAL A 1 257 ? 18.843 -18.256 -39.918 1.00 89.19 257 VAL A CA 1
ATOM 2013 C C . VAL A 1 257 ? 19.643 -16.977 -39.675 1.00 89.19 257 VAL A C 1
ATOM 2015 O O . VAL A 1 257 ? 20.408 -16.909 -38.723 1.00 89.19 257 VAL A O 1
ATOM 2018 N N . VAL A 1 258 ? 19.447 -15.946 -40.503 1.00 90.06 258 VAL A N 1
ATOM 2019 C CA . VAL A 1 258 ? 20.126 -14.651 -40.324 1.00 90.06 258 VAL A CA 1
ATOM 2020 C C . VAL A 1 258 ? 19.601 -13.914 -39.093 1.00 90.06 258 VAL A C 1
ATOM 2022 O O . VAL A 1 258 ? 20.396 -13.360 -38.342 1.00 90.06 258 VAL A O 1
ATOM 2025 N N . VAL A 1 259 ? 18.281 -13.926 -38.870 1.00 91.56 259 VAL A N 1
ATOM 2026 C CA . VAL A 1 259 ? 17.673 -13.347 -37.661 1.00 91.56 259 VAL A CA 1
ATOM 2027 C C . VAL A 1 259 ? 18.128 -14.096 -36.410 1.00 91.56 259 VAL A C 1
ATOM 2029 O O . VAL A 1 259 ? 18.548 -13.447 -35.461 1.00 91.56 259 VAL A O 1
ATOM 2032 N N . GLN A 1 260 ? 18.108 -15.433 -36.424 1.00 92.00 260 GLN A N 1
ATOM 2033 C CA . GLN A 1 260 ? 18.584 -16.252 -35.307 1.00 92.00 260 GLN A CA 1
ATOM 2034 C C . GLN A 1 260 ? 20.057 -15.972 -35.003 1.00 92.00 260 GLN A C 1
ATOM 2036 O O . GLN A 1 260 ? 20.387 -15.695 -33.862 1.00 92.00 260 GLN A O 1
ATOM 2041 N N . ALA A 1 261 ? 20.928 -15.958 -36.016 1.00 89.31 261 ALA A N 1
ATOM 2042 C CA . ALA A 1 261 ? 22.347 -15.676 -35.815 1.00 89.31 261 ALA A CA 1
ATOM 2043 C C . ALA A 1 261 ? 22.586 -14.267 -35.249 1.00 89.31 261 ALA A C 1
ATOM 2045 O O . ALA A 1 261 ? 23.451 -14.095 -34.402 1.00 89.31 261 ALA A O 1
ATOM 2046 N N . ALA A 1 262 ? 21.811 -13.267 -35.684 1.00 90.31 262 ALA A N 1
ATOM 2047 C CA . ALA A 1 262 ? 21.888 -11.922 -35.118 1.00 90.31 262 ALA A CA 1
ATOM 2048 C C . ALA A 1 262 ? 21.356 -11.844 -33.679 1.00 90.31 262 ALA A C 1
ATOM 2050 O O . ALA A 1 262 ? 21.851 -11.049 -32.887 1.00 90.31 262 ALA A O 1
ATOM 2051 N N . LEU A 1 263 ? 20.359 -12.663 -33.336 1.00 89.31 263 LEU A N 1
ATOM 2052 C CA . LEU A 1 263 ? 19.829 -12.773 -31.979 1.00 89.31 263 LEU A CA 1
ATOM 2053 C C . LEU A 1 263 ? 20.829 -13.476 -31.047 1.00 89.31 263 LEU A C 1
ATOM 2055 O O . LEU A 1 263 ? 21.113 -12.968 -29.967 1.00 89.31 263 LEU A O 1
ATOM 2059 N N . ASP A 1 264 ? 21.416 -14.588 -31.493 1.00 87.44 264 ASP A N 1
ATOM 2060 C CA . ASP A 1 264 ? 22.452 -15.330 -30.764 1.00 87.44 264 ASP A CA 1
ATOM 2061 C C . ASP A 1 264 ? 23.705 -14.464 -30.549 1.00 87.44 264 ASP A C 1
ATOM 2063 O O . ASP A 1 264 ? 24.333 -14.506 -29.491 1.00 87.44 264 ASP A O 1
ATOM 2067 N N . ALA A 1 265 ? 24.045 -13.632 -31.538 1.00 85.12 265 ALA A N 1
ATOM 2068 C CA . ALA A 1 265 ? 25.143 -12.677 -31.462 1.00 85.12 265 ALA A CA 1
ATOM 2069 C C . ALA A 1 265 ? 24.798 -11.386 -30.701 1.00 85.12 265 ALA A C 1
ATOM 2071 O O . ALA A 1 265 ? 25.696 -10.585 -30.484 1.00 85.12 265 ALA A O 1
ATOM 2072 N N . TRP A 1 266 ? 23.550 -11.161 -30.269 1.00 86.81 266 TRP A N 1
ATOM 2073 C CA . TRP A 1 266 ? 23.146 -9.894 -29.638 1.00 86.81 266 TRP A CA 1
ATOM 2074 C C . TRP A 1 266 ? 23.834 -9.655 -28.292 1.00 86.81 266 TRP A C 1
ATOM 2076 O O . TRP A 1 266 ? 24.366 -8.580 -28.028 1.00 86.81 266 TRP A O 1
ATOM 2086 N N . LEU A 1 267 ? 23.812 -10.684 -27.442 1.00 80.38 267 LEU A N 1
ATOM 2087 C CA . LEU A 1 267 ? 24.604 -10.740 -26.210 1.00 80.38 267 LEU A CA 1
ATOM 2088 C C . LEU A 1 267 ? 26.022 -11.269 -26.482 1.00 80.38 267 LEU A C 1
ATOM 2090 O O . LEU A 1 267 ? 26.902 -11.191 -25.621 1.00 80.38 267 LEU A O 1
ATOM 2094 N N . GLY A 1 268 ? 26.240 -11.795 -27.692 1.00 65.69 268 GLY A N 1
ATOM 2095 C CA . GLY A 1 268 ? 27.543 -12.152 -28.230 1.00 65.69 268 GLY A CA 1
ATOM 2096 C C . GLY A 1 268 ? 28.414 -10.911 -28.432 1.00 65.69 268 GLY A C 1
ATOM 2097 O O . GLY A 1 268 ? 27.985 -9.862 -28.897 1.00 65.69 268 GLY A O 1
ATOM 2098 N N . GLN A 1 269 ? 29.668 -11.006 -28.017 1.00 57.81 269 GLN A N 1
ATOM 2099 C CA . GLN A 1 269 ? 30.553 -9.849 -27.919 1.00 57.81 269 GLN A CA 1
ATOM 2100 C C . GLN A 1 269 ? 31.078 -9.382 -29.285 1.00 57.81 269 GLN A C 1
ATOM 2102 O O . GLN A 1 269 ? 31.170 -10.184 -30.218 1.00 57.81 269 GLN A O 1
ATOM 2107 N N . PRO A 1 270 ? 31.467 -8.098 -29.417 1.00 55.19 270 PRO A N 1
ATOM 2108 C CA . PRO A 1 270 ? 32.080 -7.577 -30.636 1.00 55.19 270 PRO A CA 1
ATOM 2109 C C . PRO A 1 270 ? 33.269 -8.449 -31.060 1.00 55.19 270 PRO A C 1
ATOM 2111 O O . PRO A 1 270 ? 34.146 -8.781 -30.265 1.00 55.19 270 PRO A O 1
ATOM 2114 N N . PHE A 1 271 ? 33.326 -8.767 -32.351 1.00 52.06 271 PHE A N 1
ATOM 2115 C CA . PHE A 1 271 ? 34.328 -9.633 -32.987 1.00 52.06 271 PHE A CA 1
ATOM 2116 C C . PHE A 1 271 ? 35.803 -9.185 -32.792 1.00 52.06 271 PHE A C 1
ATOM 2118 O O . PHE A 1 271 ? 36.713 -9.896 -33.211 1.00 52.06 271 PHE A O 1
ATOM 2125 N N . ALA A 1 272 ? 36.075 -8.020 -32.180 1.00 54.66 272 ALA A N 1
ATOM 2126 C CA . ALA A 1 272 ? 37.395 -7.378 -32.160 1.00 54.66 272 ALA A CA 1
ATOM 2127 C C . ALA A 1 272 ? 37.760 -6.626 -30.852 1.00 54.66 272 ALA A C 1
ATOM 2129 O O . ALA A 1 272 ? 38.314 -5.530 -30.914 1.00 54.66 272 ALA A O 1
ATOM 2130 N N . GLY A 1 273 ? 37.504 -7.205 -29.672 1.00 69.69 273 GLY A N 1
ATOM 2131 C CA . GLY A 1 273 ? 37.975 -6.647 -28.388 1.00 69.69 273 GLY A CA 1
ATOM 2132 C C . GLY A 1 273 ? 37.033 -5.602 -27.768 1.00 69.69 273 GLY A C 1
ATOM 2133 O O . GLY A 1 273 ? 35.836 -5.637 -28.054 1.00 69.69 273 GLY A O 1
ATOM 2134 N N . PRO A 1 274 ? 37.525 -4.712 -26.883 1.00 81.12 274 PRO A N 1
ATOM 2135 C CA . PRO A 1 274 ? 36.699 -3.679 -26.267 1.00 81.12 274 PRO A CA 1
ATOM 2136 C C . PRO A 1 274 ? 36.014 -2.799 -27.326 1.00 81.12 274 PRO A C 1
ATOM 2138 O O . PRO A 1 274 ? 36.645 -2.409 -28.309 1.00 81.12 274 PRO A O 1
ATOM 2141 N N . SER A 1 275 ? 34.735 -2.461 -27.146 1.00 87.69 275 SER A N 1
ATOM 2142 C CA . SER A 1 275 ? 33.971 -1.672 -28.127 1.00 87.69 275 SER A CA 1
ATOM 2143 C C . SER A 1 275 ? 33.115 -0.593 -27.488 1.00 87.69 275 SER A C 1
ATOM 2145 O O . SER A 1 275 ? 32.581 -0.787 -26.394 1.00 87.69 275 SER A O 1
ATOM 2147 N N . HIS A 1 276 ? 32.901 0.486 -28.234 1.00 91.12 276 HIS A N 1
ATOM 2148 C CA . HIS A 1 276 ? 31.882 1.490 -27.966 1.00 91.12 276 HIS A CA 1
ATOM 2149 C C . HIS A 1 276 ? 30.791 1.404 -29.025 1.00 91.12 276 HIS A C 1
ATOM 2151 O O . HIS A 1 276 ? 31.056 1.443 -30.228 1.00 91.12 276 HIS A O 1
ATOM 2157 N N . GLN A 1 277 ? 29.556 1.276 -28.559 1.00 89.94 277 GLN A N 1
ATOM 2158 C CA . GLN A 1 277 ? 28.374 1.261 -29.397 1.00 89.94 277 GLN A CA 1
ATOM 2159 C C . GLN A 1 277 ? 27.444 2.394 -28.990 1.00 89.94 277 GLN A C 1
ATOM 2161 O O . GLN A 1 277 ? 27.217 2.617 -27.802 1.00 89.94 277 GLN A O 1
ATOM 2166 N N . ARG A 1 278 ? 26.875 3.077 -29.982 1.00 92.69 278 ARG A N 1
ATOM 2167 C CA . ARG A 1 278 ? 25.810 4.059 -29.781 1.00 92.69 278 ARG A CA 1
ATOM 2168 C C . ARG A 1 278 ? 24.583 3.633 -30.549 1.00 92.69 278 ARG A C 1
ATOM 2170 O O . ARG A 1 278 ? 24.639 3.432 -31.763 1.00 92.69 278 ARG A O 1
ATOM 2177 N N . VAL A 1 279 ? 23.477 3.549 -29.836 1.00 92.31 279 VAL A N 1
ATOM 2178 C CA . VAL A 1 279 ? 22.169 3.216 -30.378 1.00 92.31 279 VAL A CA 1
ATOM 2179 C C . VAL A 1 279 ? 21.254 4.417 -30.242 1.00 92.31 279 VAL A C 1
ATOM 2181 O O . VAL A 1 279 ? 21.206 5.057 -29.198 1.00 92.31 279 VAL A O 1
ATOM 2184 N N . TRP A 1 280 ? 20.496 4.688 -31.293 1.00 92.44 280 TRP A N 1
ATOM 2185 C CA . TRP A 1 280 ? 19.376 5.613 -31.277 1.00 92.44 280 TRP A CA 1
ATOM 2186 C C . TRP A 1 280 ? 18.086 4.806 -31.345 1.00 92.44 280 TRP A C 1
ATOM 2188 O O . TRP A 1 280 ? 17.955 3.911 -32.183 1.00 92.44 280 TRP A O 1
ATOM 2198 N N . ALA A 1 281 ? 17.126 5.127 -30.490 1.00 88.56 281 ALA A N 1
ATOM 2199 C CA . ALA A 1 281 ? 15.790 4.555 -30.529 1.00 88.56 281 ALA A CA 1
ATOM 2200 C C . ALA A 1 281 ? 14.752 5.663 -30.370 1.00 88.56 281 ALA A C 1
ATOM 2202 O O . ALA A 1 281 ? 14.944 6.621 -29.620 1.00 88.56 281 ALA A O 1
ATOM 2203 N N . ARG A 1 282 ? 13.631 5.541 -31.074 1.00 83.06 282 ARG A N 1
ATOM 2204 C CA . ARG A 1 282 ? 12.484 6.423 -30.859 1.00 83.06 282 ARG A CA 1
ATOM 2205 C C . ARG A 1 282 ? 11.852 6.068 -29.516 1.00 83.06 282 ARG A C 1
ATOM 2207 O O . ARG A 1 282 ? 11.543 4.898 -29.327 1.00 83.06 282 ARG A O 1
ATOM 2214 N N . ASP A 1 283 ? 11.624 7.045 -28.630 1.00 66.75 283 ASP A N 1
ATOM 2215 C CA . ASP A 1 283 ? 10.885 6.784 -27.391 1.00 66.75 283 ASP A CA 1
ATOM 2216 C C . ASP A 1 283 ? 9.432 6.415 -27.729 1.00 66.75 283 ASP A C 1
ATOM 2218 O O . ASP A 1 283 ? 8.706 7.234 -28.309 1.00 66.75 283 ASP A O 1
ATOM 2222 N N . PRO A 1 284 ? 8.997 5.200 -27.387 1.00 51.41 284 PRO A N 1
ATOM 2223 C CA . PRO A 1 284 ? 7.636 4.756 -27.636 1.00 51.41 284 PRO A CA 1
ATOM 2224 C C . PRO A 1 284 ? 6.611 5.322 -26.633 1.00 51.41 284 PRO A C 1
ATOM 2226 O O . PRO A 1 284 ? 5.410 5.255 -26.896 1.00 51.41 284 PRO A O 1
ATOM 2229 N N . HIS A 1 285 ? 7.049 5.911 -25.511 1.00 49.94 285 HIS A N 1
ATOM 2230 C CA . HIS A 1 285 ? 6.187 6.345 -24.405 1.00 49.94 285 HIS A CA 1
ATOM 2231 C C . HIS A 1 285 ? 5.695 7.795 -24.505 1.00 49.94 285 HIS A C 1
ATOM 2233 O O . HIS A 1 285 ? 4.665 8.148 -23.927 1.00 49.94 285 HIS A O 1
ATOM 2239 N N . LEU A 1 286 ? 6.417 8.661 -25.216 1.00 51.31 286 LEU A N 1
ATOM 2240 C CA . LEU A 1 286 ? 6.046 10.064 -25.384 1.00 51.31 286 LEU A CA 1
ATOM 2241 C C . LEU A 1 286 ? 5.399 10.252 -26.754 1.00 51.31 286 LEU A C 1
ATOM 2243 O O . LEU A 1 286 ? 6.027 10.020 -27.783 1.00 51.31 286 LEU A O 1
ATOM 2247 N N . HIS A 1 287 ? 4.165 10.771 -26.783 1.00 41.47 287 HIS A N 1
ATOM 2248 C CA . HIS A 1 287 ? 3.435 11.088 -28.026 1.00 41.47 287 HIS A CA 1
ATOM 2249 C C . HIS A 1 287 ? 4.207 12.038 -28.970 1.00 41.47 287 HIS A C 1
ATOM 2251 O O . HIS A 1 287 ? 3.853 12.176 -30.139 1.00 41.47 287 HIS A O 1
ATOM 2257 N N . ASN A 1 288 ? 5.276 12.674 -28.479 1.00 50.25 288 ASN A N 1
ATOM 2258 C CA . ASN A 1 288 ? 6.135 13.579 -29.237 1.00 50.25 288 ASN A CA 1
ATOM 2259 C C . ASN A 1 288 ? 7.310 12.884 -29.958 1.00 50.25 288 ASN A C 1
ATOM 2261 O O . ASN A 1 288 ? 7.977 13.547 -30.753 1.00 50.25 288 ASN A O 1
ATOM 2265 N N . GLY A 1 289 ? 7.568 11.590 -29.715 1.00 55.50 289 GLY A N 1
ATOM 2266 C CA . GLY A 1 289 ? 8.617 10.821 -30.399 1.00 55.50 289 GLY A CA 1
ATOM 2267 C C . GLY A 1 289 ? 10.048 11.287 -30.110 1.00 55.50 289 GLY A C 1
ATOM 2268 O O . GLY A 1 289 ? 10.904 11.193 -30.993 1.00 55.50 289 GLY A O 1
ATOM 2269 N N . THR A 1 290 ? 10.304 11.825 -28.914 1.00 67.56 290 THR A N 1
ATOM 2270 C CA . THR A 1 290 ? 11.650 12.212 -28.473 1.00 67.56 290 THR A CA 1
ATOM 2271 C C . THR A 1 290 ? 12.598 11.013 -28.578 1.00 67.56 290 THR A C 1
ATOM 2273 O O . THR A 1 290 ? 12.250 9.931 -28.118 1.00 67.56 290 THR A O 1
ATOM 2276 N N . PRO A 1 291 ? 13.779 11.139 -29.195 1.00 82.81 291 PRO A N 1
ATOM 2277 C CA . PRO A 1 291 ? 14.710 10.026 -29.270 1.00 82.81 291 PRO A CA 1
ATOM 2278 C C . PRO A 1 291 ? 15.434 9.787 -27.944 1.00 82.81 291 PRO A C 1
ATOM 2280 O O . PRO A 1 291 ? 15.786 10.727 -27.230 1.00 82.81 291 PRO A O 1
ATOM 2283 N N . VAL A 1 292 ? 15.717 8.518 -27.674 1.00 86.50 292 VAL A N 1
ATOM 2284 C CA . VAL A 1 292 ? 16.620 8.076 -26.614 1.00 86.50 292 VAL A CA 1
ATOM 2285 C C . VAL A 1 292 ? 17.895 7.559 -27.266 1.00 86.50 292 VAL A C 1
ATOM 2287 O O . VAL A 1 292 ? 17.847 6.776 -28.217 1.00 86.50 292 VAL A O 1
ATOM 2290 N N . VAL A 1 293 ? 19.039 8.009 -26.762 1.00 91.06 293 VAL A N 1
ATOM 2291 C CA . VAL A 1 293 ? 20.360 7.569 -27.215 1.00 91.06 293 VAL A CA 1
ATOM 2292 C C . VAL A 1 293 ? 20.994 6.739 -26.112 1.00 91.06 293 VAL A C 1
ATOM 2294 O O . VAL A 1 293 ? 21.037 7.172 -24.965 1.00 91.06 293 VAL A O 1
ATOM 2297 N N . THR A 1 294 ? 21.473 5.543 -26.438 1.00 91.81 294 THR A N 1
ATOM 2298 C CA . THR A 1 294 ? 22.166 4.669 -25.490 1.00 91.81 294 THR A CA 1
ATOM 2299 C C . THR A 1 294 ? 23.598 4.440 -25.938 1.00 91.81 294 THR A C 1
ATOM 2301 O O . THR A 1 294 ? 23.833 3.884 -27.011 1.00 91.81 294 THR A O 1
ATOM 2304 N N . ASP A 1 295 ? 24.547 4.850 -25.105 1.00 93.25 295 ASP A N 1
ATOM 2305 C CA . ASP A 1 295 ? 25.968 4.574 -25.260 1.00 93.25 295 ASP A CA 1
ATOM 2306 C C . ASP A 1 295 ? 26.355 3.360 -24.404 1.00 93.25 295 ASP A C 1
ATOM 2308 O O . ASP A 1 295 ? 26.022 3.280 -23.222 1.00 93.25 295 ASP A O 1
ATOM 2312 N N . VAL A 1 296 ? 27.062 2.405 -25.006 1.00 92.19 296 VAL A N 1
ATOM 2313 C CA . VAL A 1 296 ? 27.481 1.148 -24.378 1.00 92.19 296 VAL A CA 1
ATOM 2314 C C . VAL A 1 296 ? 28.973 0.944 -24.609 1.00 92.19 296 VAL A C 1
ATOM 2316 O O . VAL A 1 296 ? 29.427 0.865 -25.749 1.00 92.19 296 VAL A O 1
ATOM 2319 N N . TRP A 1 297 ? 29.733 0.805 -23.527 1.00 92.69 297 TRP A N 1
ATOM 2320 C CA . TRP A 1 297 ? 31.152 0.454 -23.544 1.00 92.69 297 TRP A CA 1
ATOM 2321 C C . TRP A 1 297 ? 31.345 -0.933 -22.938 1.00 92.69 297 TRP A C 1
ATOM 2323 O O . TRP A 1 297 ? 30.954 -1.174 -21.794 1.00 92.69 297 TRP A O 1
ATOM 2333 N N . LEU A 1 298 ? 31.971 -1.834 -23.692 1.00 89.75 298 LEU A N 1
ATOM 2334 C CA . LEU A 1 298 ? 32.201 -3.229 -23.307 1.00 89.75 298 LEU A CA 1
ATOM 2335 C C . LEU A 1 298 ? 33.702 -3.527 -23.323 1.00 89.75 298 LEU A C 1
ATOM 2337 O O . LEU A 1 298 ? 34.371 -3.163 -24.285 1.00 89.75 298 LEU A O 1
ATOM 2341 N N . ALA A 1 299 ? 34.223 -4.209 -22.296 1.00 83.19 299 ALA A N 1
ATOM 2342 C CA . ALA A 1 299 ? 35.658 -4.501 -22.151 1.00 83.19 299 ALA A CA 1
ATOM 2343 C C . ALA A 1 299 ? 36.175 -5.672 -23.015 1.00 83.19 299 ALA A C 1
ATOM 2345 O O . ALA A 1 299 ? 37.371 -5.935 -23.048 1.00 83.19 299 ALA A O 1
ATOM 2346 N N . GLY A 1 300 ? 35.309 -6.368 -23.756 1.00 72.50 300 GLY A N 1
ATOM 2347 C CA . GLY A 1 300 ? 35.700 -7.493 -24.615 1.00 72.50 300 GLY A CA 1
ATOM 2348 C C . GLY A 1 300 ? 35.298 -8.854 -24.045 1.00 72.50 300 GLY A C 1
ATOM 2349 O O . GLY A 1 300 ? 34.310 -8.953 -23.315 1.00 72.50 300 GLY A O 1
ATOM 2350 N N . GLN A 1 301 ? 36.003 -9.923 -24.445 1.00 65.75 301 GLN A N 1
ATOM 2351 C CA . GLN A 1 301 ? 35.442 -11.273 -24.367 1.00 65.75 301 GLN A CA 1
ATOM 2352 C C . GLN A 1 301 ? 35.271 -11.792 -22.922 1.00 65.75 301 GLN A C 1
ATOM 2354 O O . GLN A 1 301 ? 36.227 -11.840 -22.162 1.00 65.75 301 GLN A O 1
ATOM 2359 N N . ASN A 1 302 ? 34.054 -12.197 -22.546 1.00 67.31 302 ASN A N 1
ATOM 2360 C CA . ASN A 1 302 ? 33.612 -12.636 -21.214 1.00 67.31 302 ASN A CA 1
ATOM 2361 C C . ASN A 1 302 ? 33.907 -11.694 -20.028 1.00 67.31 302 ASN A C 1
ATOM 2363 O O . ASN A 1 302 ? 33.743 -12.103 -18.878 1.00 67.31 302 ASN A O 1
ATOM 2367 N N . GLU A 1 303 ? 34.270 -10.429 -20.264 1.00 81.56 303 GLU A N 1
ATOM 2368 C CA . GLU A 1 303 ? 34.499 -9.486 -19.167 1.00 81.56 303 GLU A CA 1
ATOM 2369 C C . GLU A 1 303 ? 33.178 -8.870 -18.653 1.00 81.56 303 GLU A C 1
ATOM 2371 O O . GLU A 1 303 ? 32.382 -8.361 -19.452 1.00 81.56 303 GLU A O 1
ATOM 2376 N N . PRO A 1 304 ? 32.919 -8.873 -17.326 1.00 85.94 304 PRO A N 1
ATOM 2377 C CA . PRO A 1 304 ? 31.749 -8.208 -16.743 1.00 85.94 304 PRO A CA 1
ATOM 2378 C C . PRO A 1 304 ? 31.870 -6.686 -16.748 1.00 85.94 304 PRO A C 1
ATOM 2380 O O . PRO A 1 304 ? 30.871 -6.000 -16.548 1.00 85.94 304 PRO A O 1
ATOM 2383 N N . ARG A 1 305 ? 33.080 -6.152 -16.953 1.00 90.56 305 ARG A N 1
ATOM 2384 C CA . ARG A 1 305 ? 33.350 -4.715 -16.965 1.00 90.56 305 ARG A CA 1
ATOM 2385 C C . ARG A 1 305 ? 32.602 -4.054 -18.119 1.00 90.56 305 ARG A C 1
ATOM 2387 O O . ARG A 1 305 ? 32.787 -4.410 -19.285 1.00 90.56 305 ARG A O 1
ATOM 2394 N N . HIS A 1 306 ? 31.762 -3.084 -17.783 1.00 92.56 306 HIS A N 1
ATOM 2395 C CA . HIS A 1 306 ? 30.955 -2.357 -18.752 1.00 92.56 306 HIS A CA 1
ATOM 2396 C C . HIS A 1 306 ? 30.568 -0.973 -18.231 1.00 92.56 306 HIS A C 1
ATOM 2398 O O . HIS A 1 306 ? 30.590 -0.709 -17.029 1.00 92.56 306 HIS A O 1
ATOM 2404 N N . ARG A 1 307 ? 30.172 -0.104 -19.158 1.00 93.75 307 ARG A N 1
ATOM 2405 C CA . ARG A 1 307 ? 29.472 1.148 -18.873 1.00 93.75 307 ARG A CA 1
ATOM 2406 C C . ARG A 1 307 ? 28.296 1.265 -19.826 1.00 93.75 307 ARG A C 1
ATOM 2408 O O . ARG A 1 307 ? 28.447 0.981 -21.011 1.00 93.75 307 ARG A O 1
ATOM 2415 N N . VAL A 1 308 ? 27.146 1.681 -19.317 1.00 92.31 308 VAL A N 1
ATOM 2416 C CA . VAL A 1 308 ? 25.987 2.039 -20.142 1.00 92.31 308 VAL A CA 1
ATOM 2417 C C . VAL A 1 308 ? 25.501 3.407 -19.705 1.00 92.31 308 VAL A C 1
ATOM 2419 O O . VAL A 1 308 ? 25.454 3.687 -18.510 1.00 92.31 308 VAL A O 1
ATOM 2422 N N . GLU A 1 309 ? 25.142 4.242 -20.668 1.00 92.62 309 GLU A N 1
ATOM 2423 C CA . GLU A 1 309 ? 24.518 5.540 -20.452 1.00 92.62 309 GLU A CA 1
ATOM 2424 C C . GLU A 1 309 ? 23.331 5.715 -21.383 1.00 92.62 309 GLU A C 1
ATOM 2426 O O . GLU A 1 309 ? 23.409 5.403 -22.569 1.00 92.62 309 GLU A O 1
ATOM 2431 N N . VAL A 1 310 ? 22.242 6.250 -20.852 1.00 88.69 310 VAL A N 1
ATOM 2432 C CA . VAL A 1 310 ? 21.006 6.521 -21.572 1.00 88.69 310 VAL A CA 1
ATOM 2433 C C . VAL A 1 310 ? 20.729 8.012 -21.486 1.00 88.69 310 VAL A C 1
ATOM 2435 O O . VAL A 1 310 ? 20.604 8.574 -20.397 1.00 88.69 310 VAL A O 1
ATOM 2438 N N . HIS A 1 311 ? 20.612 8.641 -22.647 1.00 87.62 311 HIS A N 1
ATOM 2439 C CA . HIS A 1 311 ? 20.402 10.070 -22.810 1.00 87.62 311 HIS A CA 1
ATOM 2440 C C . HIS A 1 311 ? 19.053 10.347 -23.471 1.00 87.62 311 HIS A C 1
ATOM 2442 O O . HIS A 1 311 ? 18.683 9.689 -24.447 1.00 87.62 311 HIS A O 1
ATOM 2448 N N . ARG A 1 312 ? 18.334 11.353 -22.976 1.00 82.38 312 ARG A N 1
ATOM 2449 C CA . ARG A 1 312 ? 17.046 11.821 -23.503 1.00 82.38 312 ARG A CA 1
ATOM 2450 C C . ARG A 1 312 ? 17.085 13.336 -23.621 1.00 82.38 312 ARG A C 1
ATOM 2452 O O . ARG A 1 312 ? 17.431 14.008 -22.662 1.00 82.38 312 ARG A O 1
ATOM 2459 N N . ASP A 1 313 ? 16.799 13.873 -24.807 1.00 81.12 313 ASP A N 1
ATOM 2460 C CA . ASP A 1 313 ? 16.914 15.318 -25.089 1.00 81.12 313 ASP A CA 1
ATOM 2461 C C . ASP A 1 313 ? 18.283 15.939 -24.706 1.00 81.12 313 ASP A C 1
ATOM 2463 O O . ASP A 1 313 ? 18.404 17.142 -24.486 1.00 81.12 313 ASP A O 1
ATOM 2467 N N . GLY A 1 314 ? 19.340 15.117 -24.676 1.00 80.12 314 GLY A N 1
ATOM 2468 C CA . GLY A 1 314 ? 20.693 15.517 -24.274 1.00 80.12 314 GLY A CA 1
ATOM 2469 C C . GLY A 1 314 ? 20.965 15.467 -22.765 1.00 80.12 314 GLY A C 1
ATOM 2470 O O . GLY A 1 314 ? 22.074 15.803 -22.355 1.00 80.12 314 GLY A O 1
ATOM 2471 N N . GLU A 1 315 ? 19.999 15.040 -21.952 1.00 82.38 315 GLU A N 1
ATOM 2472 C CA . GLU A 1 315 ? 20.155 14.820 -20.512 1.00 82.38 315 GLU A CA 1
ATOM 2473 C C . GLU A 1 315 ? 20.408 13.338 -20.209 1.00 82.38 315 GLU A C 1
ATOM 2475 O O . GLU A 1 315 ? 19.764 12.460 -20.785 1.00 82.38 315 GLU A O 1
ATOM 2480 N N . LEU A 1 316 ? 21.336 13.053 -19.289 1.00 84.62 316 LEU A N 1
ATOM 2481 C CA . LEU A 1 316 ? 21.632 11.694 -18.835 1.00 84.62 316 LEU A CA 1
ATOM 2482 C C . LEU A 1 316 ? 20.547 11.228 -17.856 1.00 84.62 316 LEU A C 1
ATOM 2484 O O . LEU A 1 316 ? 20.494 11.699 -16.721 1.00 84.62 316 LEU A O 1
ATOM 2488 N N . VAL A 1 317 ? 19.714 10.281 -18.286 1.00 79.94 317 VAL A N 1
ATOM 2489 C CA . VAL A 1 317 ? 18.555 9.797 -17.518 1.00 79.94 317 VAL A CA 1
ATOM 2490 C C . VAL A 1 317 ? 18.786 8.445 -16.850 1.00 79.94 317 VAL A C 1
ATOM 2492 O O . VAL A 1 317 ? 18.086 8.112 -15.902 1.00 79.94 317 VAL A O 1
ATOM 2495 N N . GLU A 1 318 ? 19.754 7.650 -17.301 1.00 85.81 318 GLU A N 1
ATOM 2496 C CA . GLU A 1 318 ? 20.123 6.375 -16.671 1.00 85.81 318 GLU A CA 1
ATOM 2497 C C . GLU A 1 318 ? 21.577 6.030 -16.997 1.00 85.81 318 GLU A C 1
ATOM 2499 O O . GLU A 1 318 ? 22.047 6.284 -18.104 1.00 85.81 318 GLU A O 1
ATOM 2504 N N . TRP A 1 319 ? 22.308 5.458 -16.044 1.00 90.06 319 TRP A N 1
ATOM 2505 C CA . TRP A 1 319 ? 23.669 4.986 -16.253 1.00 90.06 319 TRP A CA 1
ATOM 2506 C C . TRP A 1 319 ? 24.057 3.863 -15.293 1.00 90.06 319 TRP A C 1
ATOM 2508 O O . TRP A 1 319 ? 23.557 3.768 -14.173 1.00 90.06 319 TRP A O 1
ATOM 2518 N N . GLN A 1 320 ? 25.004 3.033 -15.726 1.00 92.44 320 GLN A N 1
ATOM 2519 C CA . GLN A 1 320 ? 25.635 2.007 -14.897 1.00 92.44 320 GLN A CA 1
ATOM 2520 C C . GLN A 1 320 ? 27.114 1.844 -15.244 1.00 92.44 320 GLN A C 1
ATOM 2522 O O . GLN A 1 320 ? 27.495 1.955 -16.411 1.00 92.44 320 GLN A O 1
ATOM 2527 N N . VAL A 1 321 ? 27.942 1.575 -14.235 1.00 94.12 321 VAL A N 1
ATOM 2528 C CA . VAL A 1 321 ? 29.388 1.351 -14.358 1.00 94.12 321 VAL A CA 1
ATOM 2529 C C . VAL A 1 321 ? 29.768 0.131 -13.527 1.00 94.12 321 VAL A C 1
ATOM 2531 O O . VAL A 1 321 ? 29.549 0.101 -12.320 1.00 94.12 321 VAL A O 1
ATOM 2534 N N . ALA A 1 322 ? 30.365 -0.869 -14.167 1.00 94.12 322 ALA A N 1
ATOM 2535 C CA . ALA A 1 322 ? 30.815 -2.101 -13.531 1.00 94.12 322 ALA A CA 1
ATOM 2536 C C . ALA A 1 322 ? 32.326 -2.258 -13.704 1.00 94.12 322 ALA A C 1
ATOM 2538 O O . ALA A 1 322 ? 32.837 -2.093 -14.812 1.00 94.12 322 ALA A O 1
ATOM 2539 N N . ASP A 1 323 ? 33.045 -2.607 -12.639 1.00 92.44 323 ASP A N 1
ATOM 2540 C CA . ASP A 1 323 ? 34.506 -2.757 -12.668 1.00 92.44 323 ASP A CA 1
ATOM 2541 C C . ASP A 1 323 ? 34.990 -4.140 -13.151 1.00 92.44 323 ASP A C 1
ATOM 2543 O O . ASP A 1 323 ? 36.173 -4.327 -13.468 1.00 92.44 323 ASP A O 1
ATOM 2547 N N . GLY A 1 324 ? 34.084 -5.116 -13.237 1.00 89.56 324 GLY A N 1
ATOM 2548 C CA . GLY A 1 324 ? 34.369 -6.505 -13.585 1.00 89.56 324 GLY A CA 1
ATOM 2549 C C . GLY A 1 324 ? 34.945 -7.348 -12.446 1.00 89.56 324 GLY A C 1
ATOM 2550 O O . GLY A 1 324 ? 35.404 -8.460 -12.701 1.00 89.56 324 GLY A O 1
ATOM 2551 N N . ARG A 1 325 ? 34.985 -6.830 -11.215 1.00 88.94 325 ARG A N 1
ATOM 2552 C CA . ARG A 1 325 ? 35.566 -7.500 -10.044 1.00 88.94 325 ARG A CA 1
ATOM 2553 C C . ARG A 1 325 ? 34.569 -7.601 -8.900 1.00 88.94 325 ARG A C 1
ATOM 2555 O O . ARG A 1 325 ? 34.239 -8.706 -8.493 1.00 88.94 325 ARG A O 1
ATOM 2562 N N . GLY A 1 326 ? 34.151 -6.459 -8.366 1.00 89.88 326 GLY A N 1
ATOM 2563 C CA . GLY A 1 326 ? 33.395 -6.392 -7.117 1.00 89.88 326 GLY A CA 1
ATOM 2564 C C . GLY A 1 326 ? 32.553 -5.134 -6.957 1.00 89.88 326 GLY A C 1
ATOM 2565 O O . GLY A 1 326 ? 31.710 -5.095 -6.072 1.00 89.88 326 GLY A O 1
ATOM 2566 N N . ARG A 1 327 ? 32.763 -4.100 -7.775 1.00 91.94 327 ARG A N 1
ATOM 2567 C CA . ARG A 1 327 ? 32.100 -2.804 -7.643 1.00 91.94 327 ARG A CA 1
ATOM 2568 C C . ARG A 1 327 ? 31.188 -2.532 -8.833 1.00 91.94 327 ARG A C 1
ATOM 2570 O O . ARG A 1 327 ? 31.622 -2.560 -9.986 1.00 91.94 327 ARG A O 1
ATOM 2577 N N . PHE A 1 328 ? 29.948 -2.185 -8.520 1.00 92.88 328 PHE A N 1
ATOM 2578 C CA . PHE A 1 328 ? 28.953 -1.747 -9.487 1.00 92.88 328 PHE A CA 1
ATOM 2579 C C . PHE A 1 328 ? 28.279 -0.463 -8.996 1.00 92.88 328 PHE A C 1
ATOM 2581 O O . PHE A 1 328 ? 27.803 -0.415 -7.866 1.00 92.88 328 PHE A O 1
ATOM 2588 N N . ASP A 1 329 ? 28.246 0.572 -9.829 1.00 90.94 329 ASP A N 1
ATOM 2589 C CA . ASP A 1 329 ? 27.581 1.845 -9.554 1.00 90.94 329 ASP A CA 1
ATOM 2590 C C . ASP A 1 329 ? 26.429 2.043 -10.560 1.00 90.94 329 ASP A C 1
ATOM 2592 O O . ASP A 1 329 ? 26.587 1.768 -11.751 1.00 90.94 329 ASP A O 1
ATOM 2596 N N . TYR A 1 330 ? 25.278 2.527 -10.097 1.00 89.19 330 TYR A N 1
ATOM 2597 C CA . TYR A 1 330 ? 24.064 2.704 -10.899 1.00 89.19 330 TYR A CA 1
ATOM 2598 C C . TYR A 1 330 ? 23.340 4.003 -10.540 1.00 89.19 330 TYR A C 1
ATOM 2600 O O . TYR A 1 330 ? 23.193 4.329 -9.365 1.00 89.19 330 TYR A O 1
ATOM 2608 N N . GLY A 1 331 ? 22.826 4.730 -11.529 1.00 85.00 331 GLY A N 1
ATOM 2609 C CA . GLY A 1 331 ? 21.996 5.915 -11.313 1.00 85.00 331 GLY A CA 1
ATOM 2610 C C . GLY A 1 331 ? 20.898 6.033 -12.363 1.00 85.00 331 GLY A C 1
ATOM 2611 O O . GLY A 1 331 ? 21.135 5.757 -13.534 1.00 85.00 331 GLY A O 1
ATOM 2612 N N . ALA A 1 332 ? 19.693 6.446 -11.964 1.00 79.88 332 ALA A N 1
ATOM 2613 C CA . ALA A 1 332 ? 18.562 6.575 -12.883 1.00 79.88 332 ALA A CA 1
ATOM 2614 C C . ALA A 1 332 ? 17.529 7.620 -12.439 1.00 79.88 332 ALA A C 1
ATOM 2616 O O . ALA A 1 332 ? 17.209 7.741 -11.258 1.00 79.88 332 ALA A O 1
ATOM 2617 N N . MET A 1 333 ? 16.954 8.325 -13.413 1.00 70.31 333 MET A N 1
ATOM 2618 C CA . MET A 1 333 ? 15.779 9.181 -13.284 1.00 70.31 333 MET A CA 1
ATOM 2619 C C . MET A 1 333 ? 14.524 8.354 -13.563 1.00 70.31 333 MET A C 1
ATOM 2621 O O . MET A 1 333 ? 14.329 7.827 -14.657 1.00 70.31 333 MET A O 1
ATOM 2625 N N . ARG A 1 334 ? 13.641 8.224 -12.570 1.00 58.16 334 ARG A N 1
ATOM 2626 C CA . ARG A 1 334 ? 12.565 7.223 -12.609 1.00 58.16 334 ARG A CA 1
ATOM 2627 C C . ARG A 1 334 ? 11.565 7.379 -13.765 1.00 58.16 334 ARG A C 1
ATOM 2629 O O . ARG A 1 334 ? 11.133 6.364 -14.303 1.00 58.16 334 ARG A O 1
ATOM 2636 N N . ALA A 1 335 ? 11.191 8.601 -14.152 1.00 57.06 335 ALA A N 1
ATOM 2637 C CA . ALA A 1 335 ? 10.215 8.817 -15.230 1.00 57.06 335 ALA A CA 1
ATOM 2638 C C . ALA A 1 335 ? 10.747 8.388 -16.614 1.00 57.06 335 ALA A C 1
ATOM 2640 O O . ALA A 1 335 ? 9.982 7.945 -17.478 1.00 57.06 335 ALA A O 1
ATOM 2641 N N . ASP A 1 336 ? 12.067 8.460 -16.790 1.00 62.22 336 ASP A N 1
ATOM 2642 C CA . ASP A 1 336 ? 12.727 8.397 -18.095 1.00 62.22 336 ASP A CA 1
ATOM 2643 C C . ASP A 1 336 ? 13.674 7.196 -18.255 1.00 62.22 336 ASP A C 1
ATOM 2645 O O . ASP A 1 336 ? 14.154 6.939 -19.360 1.00 62.22 336 ASP A O 1
ATOM 2649 N N . SER A 1 337 ? 13.915 6.441 -17.178 1.00 66.75 337 SER A N 1
ATOM 2650 C CA . SER A 1 337 ? 14.730 5.223 -17.190 1.00 66.75 337 SER A CA 1
ATOM 2651 C C . SER A 1 337 ? 13.961 3.984 -17.652 1.00 66.75 337 SER A C 1
ATOM 2653 O O . SER A 1 337 ? 12.728 3.913 -17.606 1.00 66.75 337 SER A O 1
ATOM 2655 N N . SER A 1 338 ? 14.715 2.965 -18.059 1.00 66.75 338 SER A N 1
ATOM 2656 C CA . SER A 1 338 ? 14.194 1.644 -18.420 1.00 66.75 338 SER A CA 1
ATOM 2657 C C . SER A 1 338 ? 13.786 0.794 -17.204 1.00 66.75 338 SER A C 1
ATOM 2659 O O . SER A 1 338 ? 13.039 -0.175 -17.351 1.00 66.75 338 SER A O 1
ATOM 2661 N N . CYS A 1 339 ? 14.221 1.187 -16.004 1.00 67.75 339 CYS A N 1
ATOM 2662 C CA . CYS A 1 339 ? 13.860 0.601 -14.717 1.00 67.75 339 CYS A CA 1
ATOM 2663 C C . CYS A 1 339 ? 12.674 1.366 -14.085 1.00 67.75 339 CYS A C 1
ATOM 2665 O O . CYS A 1 339 ? 12.848 2.349 -13.363 1.00 67.75 339 CYS A O 1
ATOM 2667 N N . ARG A 1 340 ? 11.438 0.932 -14.374 1.00 60.03 340 ARG A N 1
ATOM 2668 C CA . ARG A 1 340 ? 10.208 1.591 -13.896 1.00 60.03 340 ARG A CA 1
ATOM 2669 C C . ARG A 1 340 ? 9.602 0.870 -12.692 1.00 60.03 340 ARG A C 1
ATOM 2671 O O . ARG A 1 340 ? 8.970 -0.167 -12.842 1.00 60.03 340 ARG A O 1
ATOM 2678 N N . TRP A 1 341 ? 9.720 1.476 -11.513 1.00 60.00 341 TRP A N 1
ATOM 2679 C CA . TRP A 1 341 ? 8.955 1.087 -10.322 1.00 60.00 341 TRP A CA 1
ATOM 2680 C C . TRP A 1 341 ? 7.597 1.788 -10.321 1.00 60.00 341 TRP A C 1
ATOM 2682 O O . TRP A 1 341 ? 7.535 2.997 -10.564 1.00 60.00 341 TRP A O 1
ATOM 2692 N N . ASN A 1 342 ? 6.509 1.084 -10.010 1.00 48.72 342 ASN A N 1
ATOM 2693 C CA . ASN A 1 342 ? 5.199 1.708 -9.805 1.00 48.72 342 ASN A CA 1
ATOM 2694 C C . ASN A 1 342 ? 5.027 2.225 -8.360 1.00 48.72 342 ASN A C 1
ATOM 2696 O O . ASN A 1 342 ? 4.133 1.810 -7.639 1.00 48.72 342 ASN A O 1
ATOM 2700 N N . ILE A 1 343 ? 5.897 3.130 -7.913 1.00 49.22 343 ILE A N 1
ATOM 2701 C CA . ILE A 1 343 ? 5.755 3.854 -6.635 1.00 49.22 343 ILE A CA 1
ATOM 2702 C C . ILE A 1 343 ? 5.089 5.223 -6.902 1.00 49.22 343 ILE A C 1
ATOM 2704 O O . ILE A 1 343 ? 5.752 6.228 -6.736 1.00 49.22 343 ILE A O 1
ATOM 2708 N N . ASP A 1 344 ? 3.866 5.285 -7.448 1.00 42.41 344 ASP A N 1
ATOM 2709 C CA . ASP A 1 344 ? 3.018 6.491 -7.685 1.00 42.41 344 ASP A CA 1
ATOM 2710 C C . ASP A 1 344 ? 3.648 7.757 -8.365 1.00 42.41 344 ASP A C 1
ATOM 2712 O O . ASP A 1 344 ? 4.851 7.991 -8.393 1.00 42.41 344 ASP A O 1
ATOM 2716 N N . ARG A 1 345 ? 2.816 8.606 -8.979 1.00 39.94 345 ARG A N 1
ATOM 2717 C CA . ARG A 1 345 ? 3.183 9.867 -9.653 1.00 39.94 345 ARG A CA 1
ATOM 2718 C C . ARG A 1 345 ? 3.554 11.024 -8.716 1.00 39.94 345 ARG A C 1
ATOM 2720 O O . ARG A 1 345 ? 4.109 11.995 -9.212 1.00 39.94 345 ARG A O 1
ATOM 2727 N N . GLN A 1 346 ? 3.228 10.980 -7.419 1.00 37.75 346 GLN A N 1
ATOM 2728 C CA . GLN A 1 346 ? 3.341 12.172 -6.553 1.00 37.75 346 GLN A CA 1
ATOM 2729 C C . GLN A 1 346 ? 4.275 12.042 -5.339 1.00 37.75 346 GLN A C 1
ATOM 2731 O O . GLN A 1 346 ? 4.827 13.046 -4.903 1.00 37.75 346 GLN A O 1
ATOM 2736 N N . GLY A 1 347 ? 4.497 10.846 -4.784 1.00 37.69 347 GLY A N 1
ATOM 2737 C CA . GLY A 1 347 ? 5.269 10.692 -3.534 1.00 37.69 347 GLY A CA 1
ATOM 2738 C C . GLY A 1 347 ? 6.784 10.517 -3.701 1.00 37.69 347 GLY A C 1
ATOM 2739 O O . GLY A 1 347 ? 7.521 10.487 -2.718 1.00 37.69 347 GLY A O 1
ATOM 2740 N N . SER A 1 348 ? 7.255 10.340 -4.931 1.00 39.38 348 SER A N 1
ATOM 2741 C CA . SER A 1 348 ? 8.499 9.618 -5.211 1.00 39.38 348 SER A CA 1
ATOM 2742 C C . SER A 1 348 ? 9.469 10.305 -6.162 1.00 39.38 348 SER A C 1
ATOM 2744 O O . SER A 1 348 ? 10.568 9.784 -6.353 1.00 39.38 348 SER A O 1
ATOM 2746 N N . GLU A 1 349 ? 9.090 11.433 -6.771 1.00 40.19 349 GLU A N 1
ATOM 2747 C CA . GLU A 1 349 ? 10.057 12.249 -7.515 1.00 40.19 349 GLU A CA 1
ATOM 2748 C C . GLU A 1 349 ? 11.237 12.612 -6.600 1.00 40.19 349 GLU A C 1
ATOM 2750 O O . GLU A 1 349 ? 12.382 12.433 -6.991 1.00 40.19 349 GLU A O 1
ATOM 2755 N N . GLU A 1 350 ? 10.991 12.930 -5.324 1.00 39.84 350 GLU A N 1
ATOM 2756 C CA . GLU A 1 350 ? 12.045 13.280 -4.359 1.00 39.84 350 GLU A CA 1
ATOM 2757 C C . GLU A 1 350 ? 12.940 12.111 -3.885 1.00 39.84 350 GLU A C 1
ATOM 2759 O O . GLU A 1 350 ? 13.993 12.357 -3.291 1.00 39.84 350 GLU A O 1
ATOM 2764 N N . ARG A 1 351 ? 12.549 10.840 -4.083 1.00 45.81 351 ARG A N 1
ATOM 2765 C CA . ARG A 1 351 ? 13.128 9.702 -3.326 1.00 45.81 351 ARG A CA 1
ATOM 2766 C C . ARG A 1 351 ? 14.245 8.934 -4.029 1.00 45.81 351 ARG A C 1
ATOM 2768 O O . ARG A 1 351 ? 15.125 8.431 -3.344 1.00 45.81 351 ARG A O 1
ATOM 2775 N N . LEU A 1 352 ? 14.272 8.909 -5.362 1.00 45.59 352 LEU A N 1
ATOM 2776 C CA . LEU A 1 352 ? 15.409 8.385 -6.148 1.00 45.59 352 LEU A CA 1
ATOM 2777 C C . LEU A 1 352 ? 16.342 9.504 -6.653 1.00 45.59 352 LEU A C 1
ATOM 2779 O O . LEU A 1 352 ? 17.364 9.234 -7.272 1.00 45.59 352 LEU A O 1
ATOM 2783 N N . GLN A 1 353 ? 16.022 10.769 -6.357 1.00 46.59 353 GLN A N 1
ATOM 2784 C CA . GLN A 1 353 ? 16.794 11.948 -6.773 1.00 46.59 353 GLN A CA 1
ATOM 2785 C C . GLN A 1 353 ? 18.007 12.276 -5.879 1.00 46.59 353 GLN A C 1
ATOM 2787 O O . GLN A 1 353 ? 18.710 13.245 -6.158 1.00 46.59 353 GLN A O 1
ATOM 2792 N N . ARG A 1 354 ? 18.280 11.529 -4.796 1.00 52.75 354 ARG A N 1
ATOM 2793 C CA . ARG A 1 354 ? 19.279 11.969 -3.798 1.00 52.75 354 ARG A CA 1
ATOM 2794 C C . ARG A 1 354 ? 20.716 11.524 -4.071 1.00 52.75 354 ARG A C 1
ATOM 2796 O O . ARG A 1 354 ? 21.616 12.298 -3.757 1.00 52.75 354 ARG A O 1
ATOM 2803 N N . ALA A 1 355 ? 20.945 10.354 -4.671 1.00 66.69 355 ALA A N 1
ATOM 2804 C CA . ALA A 1 355 ? 22.271 9.925 -5.124 1.00 66.69 355 ALA A CA 1
ATOM 2805 C C . ALA A 1 355 ? 22.233 8.620 -5.944 1.00 66.69 355 ALA A C 1
ATOM 2807 O O . ALA A 1 355 ? 21.287 7.846 -5.803 1.00 66.69 355 ALA A O 1
ATOM 2808 N N . PRO A 1 356 ? 23.267 8.345 -6.761 1.00 79.94 356 PRO A N 1
ATOM 2809 C CA . PRO A 1 356 ? 23.505 7.026 -7.348 1.00 79.94 356 PRO A CA 1
ATOM 2810 C C . PRO A 1 356 ? 23.662 5.935 -6.277 1.00 79.94 356 PRO A C 1
ATOM 2812 O O . PRO A 1 356 ? 24.024 6.218 -5.137 1.00 79.94 356 PRO A O 1
ATOM 2815 N N . LEU A 1 357 ? 23.447 4.679 -6.649 1.00 84.56 357 LEU A N 1
ATOM 2816 C CA . LEU A 1 357 ? 23.637 3.504 -5.803 1.00 84.56 357 LEU A CA 1
ATOM 2817 C C . LEU A 1 357 ? 24.975 2.830 -6.110 1.00 84.56 357 LEU A C 1
ATOM 2819 O O . LEU A 1 357 ? 25.392 2.758 -7.266 1.00 84.56 357 LEU A O 1
ATOM 2823 N N . LYS A 1 358 ? 25.621 2.294 -5.078 1.00 88.50 358 LYS A N 1
ATOM 2824 C CA . LYS A 1 358 ? 26.843 1.492 -5.167 1.00 88.50 358 LYS A CA 1
ATOM 2825 C C . LYS A 1 358 ? 26.603 0.122 -4.548 1.00 88.50 358 LYS A C 1
ATOM 2827 O O . LYS A 1 358 ? 26.151 0.027 -3.414 1.00 88.50 358 LYS A O 1
ATOM 2832 N N . PHE A 1 359 ? 26.985 -0.926 -5.263 1.00 89.31 359 PHE A N 1
ATOM 2833 C CA . PHE A 1 359 ? 26.816 -2.319 -4.874 1.00 89.31 359 PHE A CA 1
ATOM 2834 C C . PHE A 1 359 ? 28.159 -3.047 -4.825 1.00 89.31 359 PHE A C 1
ATOM 2836 O O . PHE A 1 359 ? 29.084 -2.731 -5.583 1.00 89.31 359 PHE A O 1
ATOM 2843 N N . SER A 1 360 ? 28.222 -4.069 -3.969 1.00 91.19 360 SER A N 1
ATOM 2844 C CA . SER A 1 360 ? 29.282 -5.079 -3.996 1.00 91.19 360 SER A CA 1
ATOM 2845 C C . SER A 1 360 ? 28.788 -6.310 -4.760 1.00 91.19 360 SER A C 1
ATOM 2847 O O . SER A 1 360 ? 28.107 -7.146 -4.173 1.00 91.19 360 SER A O 1
ATOM 2849 N N . LEU A 1 361 ? 29.073 -6.393 -6.065 1.00 91.06 361 LEU A N 1
ATOM 2850 C CA . LEU A 1 361 ? 28.583 -7.458 -6.954 1.00 91.06 361 LEU A CA 1
ATOM 2851 C C . LEU A 1 361 ? 29.719 -8.285 -7.529 1.00 91.06 361 LEU A C 1
ATOM 2853 O O . LEU A 1 361 ? 30.688 -7.722 -8.049 1.00 91.06 361 LEU A O 1
ATOM 2857 N N . ASP A 1 362 ? 29.551 -9.602 -7.521 1.00 91.19 362 ASP A N 1
ATOM 2858 C CA . ASP A 1 362 ? 30.490 -10.515 -8.162 1.00 91.19 362 ASP A CA 1
ATOM 2859 C C . ASP A 1 362 ? 30.449 -10.416 -9.711 1.00 91.19 362 ASP A C 1
ATOM 2861 O O . ASP A 1 362 ? 29.534 -9.821 -10.299 1.00 91.19 362 ASP A O 1
ATOM 2865 N N . PRO A 1 363 ? 31.444 -10.985 -10.418 1.00 91.00 363 PRO A N 1
ATOM 2866 C CA . PRO A 1 363 ? 31.504 -10.962 -11.879 1.00 91.00 363 PRO A CA 1
ATOM 2867 C C . PRO A 1 363 ? 30.302 -11.579 -12.614 1.00 91.00 363 PRO A C 1
ATOM 2869 O O . PRO A 1 363 ? 30.069 -11.226 -13.772 1.00 91.00 363 PRO A O 1
ATOM 2872 N N . ASP A 1 364 ? 29.580 -12.531 -12.019 1.00 88.62 364 ASP A N 1
ATOM 2873 C CA . ASP A 1 364 ? 28.397 -13.154 -12.627 1.00 88.62 364 ASP A CA 1
ATOM 2874 C C . ASP A 1 364 ? 27.176 -12.237 -12.491 1.00 88.62 364 ASP A C 1
ATOM 2876 O O . ASP A 1 364 ? 26.464 -11.997 -13.468 1.00 88.62 364 ASP A O 1
ATOM 2880 N N . GLN A 1 365 ? 26.992 -11.626 -11.321 1.00 88.50 365 GLN A N 1
ATOM 2881 C CA . GLN A 1 365 ? 25.947 -10.636 -11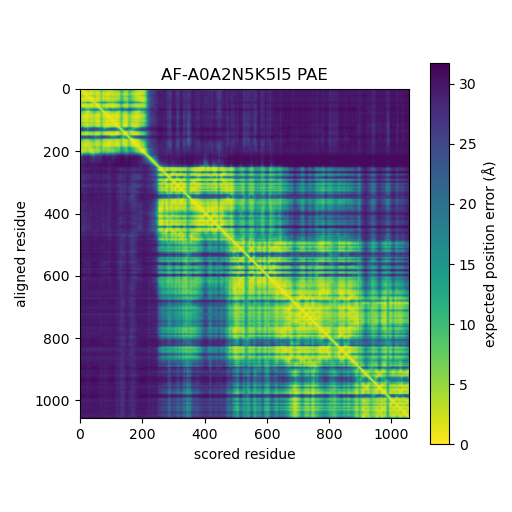.064 1.00 88.50 365 GLN A CA 1
ATOM 2882 C C . GLN A 1 365 ? 26.110 -9.393 -11.947 1.00 88.50 365 GLN A C 1
ATOM 2884 O O . GLN A 1 365 ? 25.140 -8.917 -12.536 1.00 88.50 365 GLN A O 1
ATOM 2889 N N . GLN A 1 366 ? 27.340 -8.895 -12.115 1.00 91.12 366 GLN A N 1
ATOM 2890 C CA . GLN A 1 366 ? 27.612 -7.775 -13.023 1.00 91.12 366 GLN A CA 1
ATOM 2891 C C . GLN A 1 366 ? 27.278 -8.115 -14.488 1.00 91.12 366 GLN A C 1
ATOM 2893 O O . GLN A 1 366 ? 26.775 -7.258 -15.219 1.00 91.12 366 GLN A O 1
ATOM 2898 N N . ARG A 1 367 ? 27.517 -9.363 -14.923 1.00 88.12 367 ARG A N 1
ATOM 2899 C CA . ARG A 1 367 ? 27.112 -9.853 -16.254 1.00 88.12 367 ARG A CA 1
ATOM 2900 C C . ARG A 1 367 ? 25.594 -9.908 -16.395 1.00 88.12 367 ARG A C 1
ATOM 2902 O O . ARG A 1 367 ? 25.077 -9.418 -17.393 1.00 88.12 367 ARG A O 1
ATOM 2909 N N . ALA A 1 368 ? 24.889 -10.413 -15.386 1.00 85.44 368 ALA A N 1
ATOM 2910 C CA . ALA A 1 368 ? 23.430 -10.451 -15.393 1.00 85.44 368 ALA A CA 1
ATOM 2911 C C . ALA A 1 368 ? 22.818 -9.045 -15.544 1.00 85.44 368 ALA A C 1
ATOM 2913 O O . ALA A 1 368 ? 21.917 -8.853 -16.359 1.00 85.44 368 ALA A O 1
ATOM 2914 N N . VAL A 1 369 ? 23.349 -8.043 -14.828 1.00 87.19 369 VAL A N 1
ATOM 2915 C CA . VAL A 1 369 ? 22.891 -6.644 -14.940 1.00 87.19 369 VAL A CA 1
ATOM 2916 C C . VAL A 1 369 ? 23.174 -6.058 -16.328 1.00 87.19 369 VAL A C 1
ATOM 2918 O O . VAL A 1 369 ? 22.325 -5.378 -16.910 1.00 87.19 369 VAL A O 1
ATOM 2921 N N . ARG A 1 370 ? 24.357 -6.333 -16.892 1.00 88.62 370 ARG A N 1
ATOM 2922 C CA . ARG A 1 370 ? 24.712 -5.931 -18.261 1.00 88.62 370 ARG A CA 1
ATOM 2923 C C . ARG A 1 370 ? 23.717 -6.499 -19.268 1.00 88.62 370 ARG A C 1
ATOM 2925 O O . ARG A 1 370 ? 23.129 -5.748 -20.041 1.00 88.62 370 ARG A O 1
ATOM 2932 N N . ASP A 1 371 ? 23.529 -7.813 -19.252 1.00 86.88 371 ASP A N 1
ATOM 2933 C CA . ASP A 1 371 ? 22.724 -8.526 -20.245 1.00 86.88 371 ASP A CA 1
ATOM 2934 C C . ASP A 1 371 ? 21.246 -8.122 -20.146 1.00 86.88 371 ASP A C 1
ATOM 2936 O O . ASP A 1 371 ? 20.575 -7.923 -21.164 1.00 86.88 371 ASP A O 1
ATOM 2940 N N . ALA A 1 372 ? 20.756 -7.878 -18.927 1.00 81.38 372 ALA A N 1
ATOM 2941 C CA . ALA A 1 372 ? 19.428 -7.324 -18.710 1.00 81.38 372 ALA A CA 1
ATOM 2942 C C . ALA A 1 372 ? 19.271 -5.929 -19.341 1.00 81.38 372 ALA A C 1
ATOM 2944 O O . ALA A 1 372 ? 18.257 -5.664 -19.986 1.00 81.38 372 ALA A O 1
ATOM 2945 N N . ARG A 1 373 ? 20.274 -5.045 -19.233 1.00 83.12 373 ARG A N 1
ATOM 2946 C CA . ARG A 1 373 ? 20.201 -3.701 -19.832 1.00 83.12 373 ARG A CA 1
ATOM 2947 C C . ARG A 1 373 ? 20.323 -3.716 -21.358 1.00 83.12 373 ARG A C 1
ATOM 2949 O O . ARG A 1 373 ? 19.674 -2.914 -22.020 1.00 83.12 373 ARG A O 1
ATOM 2956 N N . LEU A 1 374 ? 21.089 -4.648 -21.929 1.00 85.81 374 LEU A N 1
ATOM 2957 C CA . LEU A 1 374 ? 21.227 -4.804 -23.387 1.00 85.81 374 LEU A CA 1
ATOM 2958 C C . LEU A 1 374 ? 20.008 -5.458 -24.053 1.00 85.81 374 LEU A C 1
ATOM 2960 O O . LEU A 1 374 ? 19.839 -5.362 -25.267 1.00 85.81 374 LEU A O 1
ATOM 2964 N N . THR A 1 375 ? 19.143 -6.118 -23.289 1.00 82.25 375 THR A N 1
ATOM 2965 C CA . THR A 1 375 ? 17.894 -6.703 -23.804 1.00 82.25 375 THR A CA 1
ATOM 2966 C C . THR A 1 375 ? 16.662 -5.851 -23.505 1.00 82.25 375 THR A C 1
ATOM 2968 O O . THR A 1 375 ? 15.565 -6.194 -23.942 1.00 82.25 375 THR A O 1
ATOM 2971 N N . GLN A 1 376 ? 16.818 -4.717 -22.812 1.00 75.44 376 GLN A N 1
ATOM 2972 C CA . GLN A 1 376 ? 15.713 -3.857 -22.379 1.00 75.44 376 GLN A CA 1
ATOM 2973 C C . GLN A 1 376 ? 15.917 -2.383 -22.766 1.00 75.44 376 GLN A C 1
ATOM 2975 O O . GLN A 1 376 ? 16.993 -1.956 -23.184 1.00 75.44 376 GLN A O 1
ATOM 2980 N N . GLY A 1 377 ? 14.849 -1.588 -22.645 1.00 74.44 377 GLY A N 1
ATOM 2981 C CA . GLY A 1 377 ? 14.874 -0.152 -22.928 1.00 74.44 377 GLY A CA 1
ATOM 2982 C C . GLY A 1 377 ? 15.173 0.191 -24.394 1.00 74.44 377 GLY A C 1
ATOM 2983 O O . GLY A 1 377 ? 14.877 -0.575 -25.314 1.00 74.44 377 GLY A O 1
ATOM 2984 N N . ALA A 1 378 ? 15.770 1.366 -24.608 1.00 77.62 378 ALA A N 1
ATOM 2985 C CA . ALA A 1 378 ? 16.110 1.873 -25.939 1.00 77.62 378 ALA A CA 1
ATOM 2986 C C . ALA A 1 378 ? 17.078 0.945 -26.689 1.00 77.62 378 ALA A C 1
ATOM 2988 O O . ALA A 1 378 ? 16.865 0.645 -27.864 1.00 77.62 378 ALA A O 1
ATOM 2989 N N . TYR A 1 379 ? 18.100 0.422 -26.005 1.00 85.00 379 TYR A N 1
ATOM 2990 C CA . TYR A 1 379 ? 19.024 -0.534 -26.611 1.00 85.00 379 TYR A CA 1
ATOM 2991 C C . TYR A 1 379 ? 18.306 -1.844 -26.981 1.00 85.00 379 TYR A C 1
ATOM 2993 O O . TYR A 1 379 ? 18.378 -2.279 -28.131 1.00 85.00 379 TYR A O 1
ATOM 3001 N N . GLY A 1 380 ? 17.524 -2.413 -26.057 1.00 82.56 380 GLY A N 1
ATOM 3002 C CA . GLY A 1 380 ? 16.783 -3.666 -26.240 1.00 82.56 380 GLY A CA 1
ATOM 3003 C C . GLY A 1 380 ? 15.669 -3.652 -27.292 1.00 82.56 380 GLY A C 1
ATOM 3004 O O . GLY A 1 380 ? 15.183 -4.714 -27.675 1.00 82.56 380 GLY A O 1
ATOM 3005 N N . THR A 1 381 ? 15.277 -2.491 -27.826 1.00 83.44 381 THR A N 1
ATOM 3006 C CA . THR A 1 381 ? 14.245 -2.416 -28.880 1.00 83.44 381 THR A CA 1
ATOM 3007 C C . THR A 1 381 ? 14.636 -3.234 -30.120 1.00 83.44 381 THR A C 1
ATOM 3009 O O . THR A 1 381 ? 13.792 -3.901 -30.718 1.00 83.44 381 THR A O 1
ATOM 3012 N N . GLY A 1 382 ? 15.921 -3.248 -30.495 1.00 88.00 382 GLY A N 1
ATOM 3013 C CA . GLY A 1 382 ? 16.402 -4.085 -31.599 1.00 88.00 382 GLY A CA 1
ATOM 3014 C C . GLY A 1 382 ? 16.334 -5.588 -31.293 1.00 88.00 382 GLY A C 1
ATOM 3015 O O . GLY A 1 382 ? 15.917 -6.361 -32.157 1.00 88.00 382 GLY A O 1
ATOM 3016 N N . TYR A 1 383 ? 16.659 -5.990 -30.059 1.00 88.12 383 TYR A N 1
ATOM 3017 C CA . TYR A 1 383 ? 16.553 -7.376 -29.584 1.00 88.12 383 TYR A CA 1
ATOM 3018 C C . TYR A 1 383 ? 15.118 -7.900 -29.701 1.00 88.12 383 TYR A C 1
ATOM 3020 O O . TYR A 1 383 ? 14.879 -8.943 -30.312 1.00 88.12 383 TYR A O 1
ATOM 3028 N N . LEU A 1 384 ? 14.150 -7.125 -29.202 1.00 82.56 384 LEU A N 1
ATOM 3029 C CA . LEU A 1 384 ? 12.727 -7.462 -29.272 1.00 82.56 384 LEU A CA 1
ATOM 3030 C C . LEU A 1 384 ? 12.260 -7.652 -30.723 1.00 82.56 384 LEU A C 1
ATOM 3032 O O . LEU A 1 384 ? 11.549 -8.600 -31.050 1.00 82.56 384 LEU A O 1
ATOM 3036 N N . MET A 1 385 ? 12.700 -6.776 -31.626 1.00 87.81 385 MET A N 1
ATOM 3037 C CA . MET A 1 385 ? 12.311 -6.831 -33.037 1.00 87.81 385 MET A CA 1
ATOM 3038 C C . MET A 1 385 ? 12.914 -8.032 -33.771 1.00 87.81 385 MET A C 1
ATOM 3040 O O . MET A 1 385 ? 12.273 -8.576 -34.671 1.00 87.81 385 MET A O 1
ATOM 3044 N N . LEU A 1 386 ? 14.104 -8.494 -33.373 1.00 91.00 386 LEU A N 1
ATOM 3045 C CA . LEU A 1 386 ? 14.669 -9.757 -33.856 1.00 91.00 386 LEU A CA 1
ATOM 3046 C C . LEU A 1 386 ? 13.843 -10.958 -33.375 1.00 91.00 386 LEU A C 1
ATOM 3048 O O . LEU A 1 386 ? 13.538 -11.837 -34.180 1.00 91.00 386 LEU A O 1
ATOM 3052 N N . GLN A 1 387 ? 13.416 -10.976 -32.107 1.00 89.69 387 GLN A N 1
ATOM 3053 C CA . GLN A 1 387 ? 12.541 -12.033 -31.584 1.00 89.69 387 GLN A CA 1
ATOM 3054 C C . GLN A 1 387 ? 11.190 -12.072 -32.314 1.00 89.69 387 GLN A C 1
ATOM 3056 O O . GLN A 1 387 ? 10.768 -13.133 -32.779 1.00 89.69 387 GLN A O 1
ATOM 3061 N N . ARG A 1 388 ? 10.535 -10.916 -32.495 1.00 86.69 388 ARG A N 1
ATOM 3062 C CA . ARG A 1 388 ? 9.268 -10.817 -33.242 1.00 86.69 388 ARG A CA 1
ATOM 3063 C C . ARG A 1 388 ? 9.425 -11.248 -34.699 1.00 86.69 388 ARG A C 1
ATOM 3065 O O . ARG A 1 388 ? 8.593 -11.993 -35.211 1.00 86.69 388 ARG A O 1
ATOM 3072 N N . ALA A 1 389 ? 10.514 -10.850 -35.357 1.00 89.50 389 ALA A N 1
ATOM 3073 C CA . ALA A 1 389 ? 10.812 -11.286 -36.717 1.00 89.50 389 ALA A CA 1
ATOM 3074 C C . ALA A 1 389 ? 10.990 -12.805 -36.812 1.00 89.50 389 ALA A C 1
ATOM 3076 O O . ALA A 1 389 ? 10.503 -13.419 -37.760 1.00 89.50 389 ALA A O 1
ATOM 3077 N N . LEU A 1 390 ? 11.664 -13.416 -35.834 1.00 90.62 390 LEU A N 1
ATOM 3078 C CA . LEU A 1 390 ? 11.850 -14.862 -35.772 1.00 90.62 390 LEU A CA 1
ATOM 3079 C C . LEU A 1 390 ? 10.520 -15.603 -35.579 1.00 90.62 390 LEU A C 1
ATOM 3081 O O . LEU A 1 390 ? 10.342 -16.676 -36.150 1.00 90.62 390 LEU A O 1
ATOM 3085 N N . ALA A 1 391 ? 9.582 -15.035 -34.822 1.00 85.19 391 ALA A N 1
ATOM 3086 C CA . ALA A 1 391 ? 8.245 -15.595 -34.629 1.00 85.19 391 ALA A CA 1
ATOM 3087 C C . ALA A 1 391 ? 7.304 -15.372 -35.831 1.00 85.19 391 ALA A C 1
ATOM 3089 O O . ALA A 1 391 ? 6.375 -16.149 -36.027 1.00 85.19 391 ALA A O 1
ATOM 3090 N N . ALA A 1 392 ? 7.538 -14.351 -36.662 1.00 87.00 392 ALA A N 1
ATOM 3091 C CA . ALA A 1 392 ? 6.630 -13.981 -37.743 1.00 87.00 392 ALA A CA 1
ATOM 3092 C C . ALA A 1 392 ? 6.594 -15.002 -38.896 1.00 87.00 392 ALA A C 1
ATOM 3094 O O . ALA A 1 392 ? 7.617 -15.347 -39.495 1.00 87.00 392 ALA A O 1
ATOM 3095 N N . ASP A 1 393 ? 5.389 -15.433 -39.272 1.00 88.38 393 ASP A N 1
ATOM 3096 C CA . ASP A 1 393 ? 5.174 -16.383 -40.374 1.00 88.38 393 ASP A CA 1
ATOM 3097 C C . ASP A 1 393 ? 5.596 -15.827 -41.740 1.00 88.38 393 ASP A C 1
ATOM 3099 O O . ASP A 1 393 ? 6.017 -16.582 -42.617 1.00 88.38 393 ASP A O 1
ATOM 3103 N N . ASP A 1 394 ? 5.504 -14.508 -41.930 1.00 87.69 394 ASP A N 1
ATOM 3104 C CA . ASP A 1 394 ? 5.714 -13.838 -43.214 1.00 87.69 394 ASP A CA 1
ATOM 3105 C C . ASP A 1 394 ? 7.117 -13.224 -43.388 1.00 87.69 394 ASP A C 1
ATOM 3107 O O . ASP A 1 394 ? 7.339 -12.478 -44.357 1.00 87.69 394 ASP A O 1
ATOM 3111 N N . LEU A 1 395 ? 8.058 -13.557 -42.489 1.00 90.25 395 LEU A N 1
ATOM 3112 C CA . LEU A 1 395 ? 9.450 -13.105 -42.540 1.00 90.25 395 LEU A CA 1
ATOM 3113 C C . LEU A 1 395 ? 10.102 -13.485 -43.875 1.00 90.25 395 LEU A C 1
ATOM 3115 O O . LEU A 1 395 ? 10.296 -14.660 -44.195 1.00 90.25 395 LEU A O 1
ATOM 3119 N N . ARG A 1 396 ? 10.523 -12.474 -44.636 1.00 86.12 396 ARG A N 1
ATOM 3120 C CA . ARG A 1 396 ? 11.138 -12.660 -45.958 1.00 86.12 396 ARG A CA 1
ATOM 3121 C C . ARG A 1 396 ? 12.239 -11.648 -46.246 1.00 86.12 396 ARG A C 1
ATOM 3123 O O . ARG A 1 396 ? 12.225 -10.532 -45.732 1.00 86.12 396 ARG A O 1
ATOM 3130 N N . SER A 1 397 ? 13.186 -12.028 -47.103 1.00 84.88 397 SER A N 1
ATOM 3131 C CA . SER A 1 397 ? 14.231 -11.120 -47.588 1.00 84.88 397 SER A CA 1
ATOM 3132 C C . SER A 1 397 ? 13.771 -10.335 -48.817 1.00 84.88 397 SER A C 1
ATOM 3134 O O . SER A 1 397 ? 13.149 -10.891 -49.718 1.00 84.88 397 SER A O 1
ATOM 3136 N N . PHE A 1 398 ? 14.127 -9.051 -48.867 1.00 79.06 398 PHE A N 1
ATOM 3137 C CA . PHE A 1 398 ? 13.947 -8.155 -50.017 1.00 79.06 398 PHE A CA 1
ATOM 3138 C C . PHE A 1 398 ? 15.242 -7.958 -50.825 1.00 79.06 398 PHE A C 1
ATOM 3140 O O . PHE A 1 398 ? 15.304 -7.106 -51.710 1.00 79.06 398 PHE A O 1
ATOM 3147 N N . GLY A 1 399 ? 16.279 -8.745 -50.528 1.00 77.69 399 GLY A N 1
ATOM 3148 C CA . GLY A 1 399 ? 17.597 -8.643 -51.144 1.00 77.69 399 GLY A CA 1
ATOM 3149 C C . GLY A 1 399 ? 18.638 -7.985 -50.241 1.00 77.69 399 GLY A C 1
ATOM 3150 O O . GLY A 1 399 ? 18.380 -7.635 -49.087 1.00 77.69 399 GLY A O 1
ATOM 3151 N N . ALA A 1 400 ? 19.850 -7.855 -50.777 1.00 77.75 400 ALA A N 1
ATOM 3152 C CA . ALA A 1 400 ? 20.976 -7.231 -50.095 1.00 77.75 400 ALA A CA 1
ATOM 3153 C C . ALA A 1 400 ? 21.289 -5.864 -50.710 1.00 77.75 400 ALA A C 1
ATOM 3155 O O . ALA A 1 400 ? 21.233 -5.697 -51.928 1.00 77.75 400 ALA A O 1
ATOM 3156 N N . ARG A 1 401 ? 21.661 -4.903 -49.869 1.00 78.12 401 ARG A N 1
ATOM 3157 C CA . ARG A 1 401 ? 22.123 -3.571 -50.257 1.00 78.12 401 ARG A CA 1
ATOM 3158 C C . ARG A 1 401 ? 23.518 -3.348 -49.683 1.00 78.12 401 ARG A C 1
ATOM 3160 O O . ARG A 1 401 ? 23.748 -3.622 -48.512 1.00 78.12 401 ARG A O 1
ATOM 3167 N N . SER A 1 402 ? 24.443 -2.849 -50.492 1.00 74.19 402 SER A N 1
ATOM 3168 C CA . SER A 1 402 ? 25.738 -2.364 -50.008 1.00 74.19 402 SER A CA 1
ATOM 3169 C C . SER A 1 402 ? 25.602 -0.925 -49.513 1.00 74.19 402 SER A C 1
ATOM 3171 O O . SER A 1 402 ? 25.044 -0.080 -50.217 1.00 74.19 402 SER A O 1
ATOM 3173 N N . GLU A 1 403 ? 26.114 -0.643 -48.320 1.00 69.75 403 GLU A N 1
ATOM 3174 C CA . GLU A 1 403 ? 26.213 0.704 -47.758 1.00 69.75 403 GLU A CA 1
ATOM 3175 C C . GLU A 1 403 ? 27.651 0.906 -47.268 1.00 69.75 403 GLU A C 1
ATOM 3177 O O . GLU A 1 403 ? 28.112 0.234 -46.345 1.00 69.75 403 GLU A O 1
ATOM 3182 N N . GLY A 1 404 ? 28.407 1.756 -47.971 1.00 73.38 404 GLY A N 1
ATOM 3183 C CA . GLY A 1 404 ? 29.863 1.796 -47.827 1.00 73.38 404 GLY A CA 1
ATOM 3184 C C . GLY A 1 404 ? 30.495 0.433 -48.140 1.00 73.38 404 GLY A C 1
ATOM 3185 O O . GLY A 1 404 ? 30.209 -0.160 -49.180 1.00 73.38 404 GLY A O 1
ATOM 3186 N N . ASN A 1 405 ? 31.319 -0.070 -47.216 1.00 70.50 405 ASN A N 1
ATOM 3187 C CA . ASN A 1 405 ? 31.994 -1.370 -47.323 1.00 70.50 405 ASN A CA 1
ATOM 3188 C C . ASN A 1 405 ? 31.198 -2.539 -46.712 1.00 70.50 405 ASN A C 1
ATOM 3190 O O . ASN A 1 405 ? 31.680 -3.670 -46.733 1.00 70.50 405 ASN A O 1
ATOM 3194 N N . THR A 1 406 ? 30.000 -2.296 -46.171 1.00 75.06 406 THR A N 1
ATOM 3195 C CA . THR A 1 406 ? 29.204 -3.325 -45.490 1.00 75.06 406 THR A CA 1
ATOM 3196 C C . THR A 1 406 ? 28.046 -3.794 -46.368 1.00 75.06 406 THR A C 1
ATOM 3198 O O . THR A 1 406 ? 27.316 -2.994 -46.962 1.00 75.06 406 THR A O 1
ATOM 3201 N N . ARG A 1 407 ? 27.857 -5.117 -46.462 1.00 81.56 407 ARG A N 1
ATOM 3202 C CA . ARG A 1 407 ? 26.734 -5.728 -47.183 1.00 81.56 407 ARG A CA 1
ATOM 3203 C C . ARG A 1 407 ? 25.591 -6.008 -46.212 1.00 81.56 407 ARG A C 1
ATOM 3205 O O . ARG A 1 407 ? 25.698 -6.880 -45.366 1.00 81.56 407 ARG A O 1
ATOM 3212 N N . MET A 1 408 ? 24.473 -5.321 -46.402 1.00 86.88 408 MET A N 1
ATOM 3213 C CA . MET A 1 408 ? 23.307 -5.377 -45.524 1.00 86.88 408 MET A CA 1
ATOM 3214 C C . MET A 1 408 ? 22.200 -6.214 -46.154 1.00 86.88 408 MET A C 1
ATOM 3216 O O . MET A 1 408 ? 21.809 -5.967 -47.294 1.00 86.88 408 MET A O 1
ATOM 3220 N N . LEU A 1 409 ? 21.659 -7.182 -45.425 1.00 89.12 409 LEU A N 1
ATOM 3221 C CA . LEU A 1 409 ? 20.455 -7.911 -45.798 1.00 89.12 409 LEU A CA 1
ATOM 3222 C C . LEU A 1 409 ? 19.220 -7.160 -45.289 1.00 89.12 409 LEU A C 1
ATOM 3224 O O . LEU A 1 409 ? 19.142 -6.805 -44.113 1.00 89.12 409 LEU A O 1
ATOM 3228 N N . LEU A 1 410 ? 18.256 -6.924 -46.179 1.00 91.06 410 LEU A N 1
ATOM 3229 C CA . LEU A 1 410 ? 16.968 -6.318 -45.844 1.00 91.06 410 LEU A CA 1
ATOM 3230 C C . LEU A 1 410 ? 15.938 -7.426 -45.640 1.00 91.06 410 LEU A C 1
ATOM 3232 O O . LEU A 1 410 ? 15.632 -8.172 -46.577 1.00 91.06 410 LEU A O 1
ATOM 3236 N N . LEU A 1 411 ? 15.401 -7.528 -44.430 1.00 91.31 411 LEU A N 1
ATOM 3237 C CA . LEU A 1 411 ? 14.347 -8.474 -44.070 1.00 91.31 411 LEU A CA 1
ATOM 3238 C C . LEU A 1 411 ? 13.080 -7.710 -43.704 1.00 91.31 411 LEU A C 1
ATOM 3240 O O . LEU A 1 411 ? 13.166 -6.616 -43.162 1.00 91.31 411 LEU A O 1
ATOM 3244 N N . ARG A 1 412 ? 11.906 -8.264 -43.997 1.00 90.94 412 ARG A N 1
ATOM 3245 C CA . ARG A 1 412 ? 10.616 -7.663 -43.638 1.00 90.94 412 ARG A CA 1
ATOM 3246 C C . ARG A 1 412 ? 9.695 -8.707 -43.042 1.00 90.94 412 ARG A C 1
ATOM 3248 O O . ARG A 1 412 ? 9.681 -9.840 -43.525 1.00 90.94 412 ARG A O 1
ATOM 3255 N N . PHE A 1 413 ? 8.897 -8.282 -42.074 1.00 92.50 413 PHE A N 1
ATOM 3256 C CA . PHE A 1 413 ? 7.802 -9.052 -41.501 1.00 92.50 413 PHE A CA 1
ATOM 3257 C C . PHE A 1 413 ? 6.642 -8.126 -41.114 1.00 92.50 413 PHE A C 1
ATOM 3259 O O . PHE A 1 413 ? 6.794 -6.898 -41.091 1.00 92.50 413 PHE A O 1
ATOM 3266 N N . THR A 1 414 ? 5.486 -8.721 -40.837 1.00 88.56 414 THR A N 1
ATOM 3267 C CA . THR A 1 414 ? 4.322 -8.021 -40.293 1.00 88.56 414 THR A CA 1
ATOM 3268 C C . THR A 1 414 ? 4.257 -8.243 -38.787 1.00 88.56 414 THR A C 1
ATOM 3270 O O . THR A 1 414 ? 4.127 -9.378 -38.328 1.00 88.56 414 THR A O 1
ATOM 3273 N N . ASP A 1 415 ? 4.336 -7.162 -38.018 1.00 82.81 415 ASP A N 1
ATOM 3274 C CA . ASP A 1 415 ? 4.162 -7.196 -36.573 1.00 82.81 415 ASP A CA 1
ATOM 3275 C C . ASP A 1 415 ? 2.671 -7.161 -36.218 1.00 82.81 415 ASP A C 1
ATOM 3277 O O . ASP A 1 415 ? 2.044 -6.100 -36.129 1.00 82.81 415 ASP A O 1
ATOM 3281 N N . LYS A 1 416 ? 2.115 -8.361 -36.034 1.00 77.50 416 LYS A N 1
ATOM 3282 C CA . LYS A 1 416 ? 0.704 -8.589 -35.700 1.00 77.50 416 LYS A CA 1
ATOM 3283 C C . LYS A 1 416 ? 0.371 -8.346 -34.226 1.00 77.50 416 LYS A C 1
ATOM 3285 O O . LYS A 1 416 ? -0.795 -8.421 -33.858 1.00 77.50 416 LYS A O 1
ATOM 3290 N N . GLN A 1 417 ? 1.365 -8.084 -33.374 1.00 67.56 417 GLN A N 1
ATOM 3291 C CA . GLN A 1 417 ? 1.134 -7.819 -31.948 1.00 67.56 417 GLN A CA 1
ATOM 3292 C C . GLN A 1 417 ? 0.687 -6.377 -31.679 1.00 67.56 417 GLN A C 1
ATOM 3294 O O . GLN A 1 417 ? 0.351 -6.033 -30.551 1.00 67.56 417 GLN A O 1
ATOM 3299 N N . THR A 1 418 ? 0.674 -5.527 -32.707 1.00 62.06 418 THR A N 1
ATOM 3300 C CA . THR A 1 418 ? 0.270 -4.123 -32.610 1.00 62.06 418 THR A CA 1
ATOM 3301 C C . THR A 1 418 ? -1.054 -3.897 -33.334 1.00 62.06 418 THR A C 1
ATOM 3303 O O . THR A 1 418 ? -1.315 -4.521 -34.361 1.00 62.06 418 THR A O 1
ATOM 3306 N N . GLN A 1 419 ? -1.895 -3.000 -32.811 1.00 58.81 419 GLN A N 1
ATOM 3307 C CA . GLN A 1 419 ? -3.090 -2.519 -33.506 1.00 58.81 419 GLN A CA 1
ATOM 3308 C C . GLN A 1 419 ? -2.960 -1.013 -33.797 1.00 58.81 419 GLN A C 1
ATOM 3310 O O . GLN A 1 419 ? -2.824 -0.222 -32.861 1.00 58.81 419 GLN A O 1
ATOM 3315 N N . PRO A 1 420 ? -2.989 -0.589 -35.077 1.00 71.75 420 PRO A N 1
ATOM 3316 C CA . PRO A 1 420 ? -3.004 -1.426 -36.285 1.00 71.75 420 PRO A CA 1
ATOM 3317 C C . PRO A 1 420 ? -1.691 -2.208 -36.484 1.00 71.75 420 PRO A C 1
ATOM 3319 O O . PRO A 1 420 ? -0.645 -1.778 -35.998 1.00 71.75 420 PRO A O 1
ATOM 3322 N N . GLU A 1 421 ? -1.755 -3.325 -37.224 1.00 80.62 421 GLU A N 1
ATOM 3323 C CA . GLU A 1 421 ? -0.577 -4.142 -37.562 1.00 80.62 421 GLU A CA 1
ATOM 3324 C C . GLU A 1 421 ? 0.489 -3.303 -38.282 1.00 80.62 421 GLU A C 1
ATOM 3326 O O . GLU A 1 421 ? 0.176 -2.499 -39.170 1.00 80.62 421 GLU A O 1
ATOM 3331 N N . ARG A 1 422 ? 1.765 -3.525 -37.952 1.00 84.12 422 ARG A N 1
ATOM 3332 C CA . ARG A 1 422 ? 2.882 -2.725 -38.481 1.00 84.12 422 ARG A CA 1
ATOM 3333 C C . ARG A 1 422 ? 3.736 -3.501 -39.461 1.00 84.12 422 ARG A C 1
ATOM 3335 O O . ARG A 1 422 ? 3.990 -4.690 -39.306 1.00 84.12 422 ARG A O 1
ATOM 3342 N N . GLN A 1 423 ? 4.229 -2.809 -40.481 1.00 88.56 423 GLN A N 1
ATOM 3343 C CA . GLN A 1 423 ? 5.148 -3.378 -41.464 1.00 88.56 423 GLN A CA 1
ATOM 3344 C C . GLN A 1 423 ? 6.578 -3.007 -41.087 1.00 88.56 423 GLN A C 1
ATOM 3346 O O . GLN A 1 423 ? 6.961 -1.846 -41.212 1.00 88.56 423 GLN A O 1
ATOM 3351 N N . ILE A 1 424 ? 7.367 -3.989 -40.651 1.00 91.69 424 ILE A N 1
ATOM 3352 C CA . ILE A 1 424 ? 8.709 -3.762 -40.109 1.00 91.69 424 ILE A CA 1
ATOM 3353 C C . ILE A 1 424 ? 9.774 -4.233 -41.095 1.00 91.69 424 ILE A C 1
ATOM 3355 O O . ILE A 1 424 ? 9.653 -5.300 -41.698 1.00 91.69 424 ILE A O 1
ATOM 3359 N N . VAL A 1 425 ? 10.837 -3.443 -41.249 1.00 92.50 425 VAL A N 1
ATOM 3360 C CA . VAL A 1 425 ? 12.028 -3.770 -42.039 1.00 92.50 425 VAL A CA 1
ATOM 3361 C C . VAL A 1 425 ? 13.260 -3.787 -41.138 1.00 92.50 425 VAL A C 1
ATOM 3363 O O . VAL A 1 425 ? 13.583 -2.788 -40.498 1.00 92.50 425 VAL A O 1
ATOM 3366 N N . LEU A 1 426 ? 13.978 -4.909 -41.139 1.00 93.94 426 LEU A N 1
ATOM 3367 C CA . LEU A 1 426 ? 15.256 -5.099 -40.460 1.00 93.94 426 LEU A CA 1
ATOM 3368 C C . LEU A 1 426 ? 16.417 -4.969 -41.447 1.00 93.94 426 LEU A C 1
ATOM 3370 O O . LEU A 1 426 ? 16.360 -5.483 -42.569 1.00 93.94 426 LEU A O 1
ATOM 3374 N N . ARG A 1 427 ? 17.499 -4.322 -41.009 1.00 92.81 427 ARG A N 1
ATOM 3375 C CA . ARG A 1 427 ? 18.771 -4.226 -41.740 1.00 92.81 427 ARG A CA 1
ATOM 3376 C C . ARG A 1 427 ? 19.854 -4.953 -40.954 1.00 92.81 427 ARG A C 1
ATOM 3378 O O . ARG A 1 427 ? 20.293 -4.439 -39.929 1.00 92.81 427 ARG A O 1
ATOM 3385 N N . ILE A 1 428 ? 20.276 -6.121 -41.431 1.00 91.38 428 ILE A N 1
ATOM 3386 C CA . ILE A 1 428 ? 21.242 -6.985 -40.734 1.00 91.38 428 ILE A CA 1
ATOM 3387 C C . ILE A 1 428 ? 22.487 -7.167 -41.601 1.00 91.38 428 ILE A C 1
ATOM 3389 O O . ILE A 1 428 ? 22.365 -7.486 -42.780 1.00 91.38 428 ILE A O 1
ATOM 3393 N N . ASP A 1 429 ? 23.675 -6.999 -41.030 1.00 89.62 429 ASP A N 1
ATOM 3394 C CA . ASP A 1 429 ? 24.927 -7.466 -41.628 1.00 89.62 429 ASP A CA 1
ATOM 3395 C C . ASP A 1 429 ? 25.086 -8.965 -41.321 1.00 89.62 429 ASP A C 1
ATOM 3397 O O . ASP A 1 429 ? 25.338 -9.324 -40.170 1.00 89.62 429 ASP A O 1
ATOM 3401 N N . PRO A 1 430 ? 24.941 -9.863 -42.311 1.00 84.94 430 PRO A N 1
ATOM 3402 C CA . PRO A 1 430 ? 25.032 -11.297 -42.076 1.00 84.94 430 PRO A CA 1
ATOM 3403 C C . PRO A 1 430 ? 26.467 -11.778 -41.814 1.00 84.94 430 PRO A C 1
ATOM 3405 O O . PRO A 1 430 ? 26.630 -12.883 -41.308 1.00 84.94 430 PRO A O 1
ATOM 3408 N N . GLN A 1 431 ? 27.504 -11.002 -42.163 1.00 84.19 431 GLN A N 1
ATOM 3409 C CA . GLN A 1 431 ? 28.897 -11.375 -41.886 1.00 84.19 431 GLN A CA 1
ATOM 3410 C C . GLN A 1 431 ? 29.266 -11.091 -40.434 1.00 84.19 431 GLN A C 1
ATOM 3412 O O . GLN A 1 431 ? 29.903 -11.920 -39.792 1.00 84.19 431 GLN A O 1
ATOM 3417 N N . ARG A 1 432 ? 28.850 -9.930 -39.922 1.00 81.00 432 ARG A N 1
ATOM 3418 C CA . ARG A 1 432 ? 29.057 -9.544 -38.517 1.00 81.00 432 ARG A CA 1
ATOM 3419 C C . ARG A 1 432 ? 27.934 -9.998 -37.589 1.00 81.00 432 ARG A C 1
ATOM 3421 O O . ARG A 1 432 ? 28.036 -9.765 -36.394 1.00 81.00 432 ARG A O 1
ATOM 3428 N N . GLN A 1 433 ? 26.879 -10.605 -38.141 1.00 88.50 433 GLN A N 1
ATOM 3429 C CA . GLN A 1 433 ? 25.664 -11.001 -37.420 1.00 88.50 433 GLN A CA 1
ATOM 3430 C C . GLN A 1 433 ? 25.050 -9.822 -36.640 1.00 88.50 433 GLN A C 1
ATOM 3432 O O . GLN A 1 433 ? 24.518 -9.985 -35.553 1.00 88.50 433 GLN A O 1
ATOM 3437 N N . GLN A 1 434 ? 25.128 -8.609 -37.196 1.00 88.31 434 GLN A N 1
ATOM 3438 C CA . GLN A 1 434 ? 24.808 -7.371 -36.481 1.00 88.31 434 GLN A CA 1
ATOM 3439 C C . GLN A 1 434 ? 23.556 -6.708 -37.055 1.00 88.31 434 GLN A C 1
ATOM 3441 O O . GLN A 1 434 ? 23.481 -6.437 -38.257 1.00 88.31 434 GLN A O 1
ATOM 3446 N N . LEU A 1 435 ? 22.594 -6.371 -36.196 1.00 91.62 435 LEU A N 1
ATOM 3447 C CA . LEU A 1 435 ? 21.478 -5.497 -36.559 1.00 91.62 435 LEU A CA 1
ATOM 3448 C C . LEU A 1 435 ? 21.948 -4.037 -36.605 1.00 91.62 435 LEU A C 1
ATOM 3450 O O . LEU A 1 435 ? 22.589 -3.560 -35.671 1.00 91.62 435 LEU A O 1
ATOM 3454 N N . TYR A 1 436 ? 21.592 -3.326 -37.674 1.00 91.31 436 TYR A N 1
ATOM 3455 C CA . TYR A 1 436 ? 21.910 -1.907 -37.858 1.00 91.31 436 TYR A CA 1
ATOM 3456 C C . TYR A 1 436 ? 20.689 -0.994 -37.819 1.00 91.31 436 TYR A C 1
ATOM 3458 O O . TYR A 1 436 ? 20.831 0.166 -37.447 1.00 91.31 436 TYR A O 1
ATOM 3466 N N . ALA A 1 437 ? 19.504 -1.464 -38.223 1.00 92.81 437 ALA A N 1
ATOM 3467 C CA . ALA A 1 437 ? 18.290 -0.659 -38.104 1.00 92.81 437 ALA A CA 1
ATOM 3468 C C . ALA A 1 437 ? 17.008 -1.495 -38.089 1.00 92.81 437 ALA A C 1
ATOM 3470 O O . ALA A 1 437 ? 16.936 -2.553 -38.724 1.00 92.81 437 ALA A O 1
ATOM 3471 N N . VAL A 1 438 ? 15.988 -0.930 -37.446 1.00 92.88 438 VAL A N 1
ATOM 3472 C CA . VAL A 1 438 ? 14.585 -1.345 -37.478 1.00 92.88 438 VAL A CA 1
ATOM 3473 C C . VAL A 1 438 ? 13.759 -0.160 -37.966 1.00 92.88 438 VAL A C 1
ATOM 3475 O O . VAL A 1 438 ? 13.819 0.924 -37.384 1.00 92.88 438 VAL A O 1
ATOM 3478 N N . GLN A 1 439 ? 12.987 -0.363 -39.031 1.00 92.25 439 GLN A N 1
ATOM 3479 C CA . GLN A 1 439 ? 12.193 0.692 -39.657 1.00 92.25 439 GLN A CA 1
ATOM 3480 C C . GLN A 1 439 ? 10.734 0.263 -39.804 1.00 92.25 439 GLN A C 1
ATOM 3482 O O . GLN A 1 439 ? 10.465 -0.835 -40.289 1.00 92.25 439 GLN A O 1
ATOM 3487 N N . GLU A 1 440 ? 9.804 1.142 -39.449 1.00 89.44 440 GLU A N 1
ATOM 3488 C CA . GLU A 1 440 ? 8.382 0.996 -39.751 1.00 89.44 440 GLU A CA 1
ATOM 3489 C C . GLU A 1 440 ? 8.071 1.588 -41.128 1.00 89.44 440 GLU A C 1
ATOM 3491 O O . GLU A 1 440 ? 8.582 2.649 -41.493 1.00 89.44 440 GLU A O 1
ATOM 3496 N N . VAL A 1 441 ? 7.246 0.897 -41.912 1.00 86.19 441 VAL A N 1
ATOM 3497 C CA . VAL A 1 441 ? 6.815 1.344 -43.239 1.00 86.19 441 VAL A CA 1
ATOM 3498 C C . VAL A 1 441 ? 5.385 1.869 -43.168 1.00 86.19 441 VAL A C 1
ATOM 3500 O O . VAL A 1 441 ? 4.445 1.089 -43.017 1.00 86.19 441 VAL A O 1
ATOM 3503 N N . HIS A 1 442 ? 5.215 3.173 -43.374 1.00 79.69 442 HIS A N 1
ATOM 3504 C CA . HIS A 1 442 ? 3.908 3.810 -43.507 1.00 79.69 442 HIS A CA 1
ATOM 3505 C C . HIS A 1 442 ? 3.563 4.013 -44.983 1.00 79.69 442 HIS A C 1
ATOM 3507 O O . HIS A 1 442 ? 4.371 4.502 -45.774 1.00 79.69 442 HIS A O 1
ATOM 3513 N N . ALA A 1 443 ? 2.342 3.651 -45.371 1.00 66.06 443 ALA A N 1
ATOM 3514 C CA . ALA A 1 443 ? 1.811 3.988 -46.684 1.00 66.06 443 ALA A CA 1
ATOM 3515 C C . ALA A 1 443 ? 1.117 5.353 -46.604 1.00 66.06 443 ALA A C 1
ATOM 3517 O O . ALA A 1 443 ? 0.018 5.457 -46.063 1.00 66.06 443 ALA A O 1
ATOM 3518 N N . VAL A 1 444 ? 1.738 6.396 -47.160 1.00 51.34 444 VAL A N 1
ATOM 3519 C CA . VAL A 1 444 ? 1.138 7.734 -47.253 1.00 51.34 444 VAL A CA 1
ATOM 3520 C C . VAL A 1 444 ? 1.053 8.118 -48.728 1.00 51.34 444 VAL A C 1
ATOM 3522 O O . VAL A 1 444 ? 2.066 8.253 -49.406 1.00 51.34 444 VAL A O 1
ATOM 3525 N N . ALA A 1 445 ? -0.171 8.259 -49.249 1.00 42.47 445 ALA A N 1
ATOM 3526 C CA . ALA A 1 445 ? -0.445 8.790 -50.591 1.00 42.47 445 ALA A CA 1
ATOM 3527 C C . ALA A 1 445 ? 0.432 8.194 -51.727 1.00 42.47 445 ALA A C 1
ATOM 3529 O O . ALA A 1 445 ? 1.053 8.921 -52.496 1.00 42.47 445 ALA A O 1
ATOM 3530 N N . ALA A 1 446 ? 0.466 6.858 -51.836 1.00 44.50 446 ALA A N 1
ATOM 3531 C CA . ALA A 1 446 ? 1.224 6.082 -52.834 1.00 44.50 446 ALA A CA 1
ATOM 3532 C C . ALA A 1 446 ? 2.765 6.106 -52.713 1.00 44.50 446 ALA A C 1
ATOM 3534 O O . ALA A 1 446 ? 3.443 5.462 -53.517 1.00 44.50 446 ALA A O 1
ATOM 3535 N N . GLN A 1 447 ? 3.327 6.755 -51.689 1.00 50.03 447 GLN A N 1
ATOM 3536 C CA . GLN A 1 447 ? 4.739 6.639 -51.321 1.00 50.03 447 GLN A CA 1
ATOM 3537 C C . GLN A 1 447 ? 4.884 5.884 -49.993 1.00 50.03 447 GLN A C 1
ATOM 3539 O O . GLN A 1 447 ? 4.088 6.041 -49.068 1.00 50.03 447 GLN A O 1
ATOM 3544 N N . ALA A 1 448 ? 5.886 5.007 -49.923 1.00 66.56 448 ALA A N 1
ATOM 3545 C CA . ALA A 1 448 ? 6.233 4.299 -48.697 1.00 66.56 448 ALA A CA 1
ATOM 3546 C C . ALA A 1 448 ? 7.220 5.161 -47.902 1.00 66.56 448 ALA A C 1
ATOM 3548 O O . ALA A 1 448 ? 8.386 5.276 -48.287 1.00 66.56 448 ALA A O 1
ATOM 3549 N N . GLU A 1 449 ? 6.754 5.766 -46.815 1.00 78.94 449 GLU A N 1
ATOM 3550 C CA . GLU A 1 449 ? 7.613 6.455 -45.855 1.00 78.94 449 GLU A CA 1
ATOM 3551 C C . GLU A 1 449 ? 8.196 5.424 -44.883 1.00 78.94 449 GLU A C 1
ATOM 3553 O O . GLU A 1 449 ? 7.503 4.500 -44.453 1.00 78.94 449 GLU A O 1
ATOM 3558 N N . ARG A 1 450 ? 9.491 5.544 -44.572 1.00 81.69 450 ARG A N 1
ATOM 3559 C CA . ARG A 1 450 ? 10.167 4.683 -43.597 1.00 81.69 450 ARG A CA 1
ATOM 3560 C C . ARG A 1 450 ? 10.543 5.506 -42.385 1.00 81.69 450 ARG A C 1
ATOM 3562 O O . ARG A 1 450 ? 11.252 6.499 -42.522 1.00 81.69 450 ARG A O 1
ATOM 3569 N N . VAL A 1 451 ? 10.100 5.060 -41.223 1.00 86.12 451 VAL A N 1
ATOM 3570 C CA . VAL A 1 451 ? 10.365 5.710 -39.947 1.00 86.12 451 VAL A CA 1
ATOM 3571 C C . VAL A 1 451 ? 11.286 4.813 -39.136 1.00 86.12 451 VAL A C 1
ATOM 3573 O O . VAL A 1 451 ? 10.956 3.658 -38.877 1.00 86.12 451 VAL A O 1
ATOM 3576 N N . ASP A 1 452 ? 12.451 5.329 -38.746 1.00 88.69 452 ASP A N 1
ATOM 3577 C CA . ASP A 1 452 ? 13.353 4.602 -37.852 1.00 88.69 452 ASP A CA 1
ATOM 3578 C C . ASP A 1 452 ? 12.681 4.434 -36.482 1.00 88.69 452 ASP A C 1
ATOM 3580 O O . ASP A 1 452 ? 12.256 5.410 -35.854 1.00 88.69 452 ASP A O 1
ATOM 3584 N N . LEU A 1 453 ? 12.610 3.186 -36.022 1.00 87.12 453 LEU A N 1
ATOM 3585 C CA . LEU A 1 453 ? 12.263 2.843 -34.643 1.00 87.12 453 LEU A CA 1
ATOM 3586 C C . LEU A 1 453 ? 13.532 2.668 -33.804 1.00 87.12 453 LEU A C 1
ATOM 3588 O O . LEU A 1 453 ? 13.567 3.059 -32.641 1.00 87.12 453 LEU A O 1
ATOM 3592 N N . TRP A 1 454 ? 14.580 2.115 -34.416 1.00 92.25 454 TRP A N 1
ATOM 3593 C CA . TRP A 1 454 ? 15.861 1.815 -33.783 1.00 92.25 454 TRP A CA 1
ATOM 3594 C C . TRP A 1 454 ? 16.977 1.813 -34.828 1.00 92.25 454 TRP A C 1
ATOM 3596 O O . TRP A 1 454 ? 16.771 1.332 -35.947 1.00 92.25 454 TRP A O 1
ATOM 3606 N N . ARG A 1 455 ? 18.168 2.306 -34.481 1.00 92.56 455 ARG A N 1
ATOM 3607 C CA . ARG A 1 455 ? 19.367 2.210 -35.323 1.00 92.56 455 ARG A CA 1
ATOM 3608 C C . ARG A 1 455 ? 20.659 2.187 -34.512 1.00 92.56 455 ARG A C 1
ATOM 3610 O O . ARG A 1 455 ? 20.776 2.850 -33.486 1.00 92.56 455 ARG A O 1
ATOM 3617 N N . LEU A 1 456 ? 21.652 1.488 -35.046 1.00 91.25 456 LEU A N 1
ATOM 3618 C CA . LEU A 1 456 ? 23.036 1.528 -34.588 1.00 91.25 456 LEU A CA 1
ATOM 3619 C C . LEU A 1 456 ? 23.745 2.703 -35.276 1.00 91.25 456 LEU A C 1
ATOM 3621 O O . LEU A 1 456 ? 23.924 2.689 -36.493 1.00 91.25 456 LEU A O 1
ATOM 3625 N N . GLU A 1 457 ? 24.114 3.728 -34.511 1.00 90.50 457 GLU A N 1
ATOM 3626 C CA . GLU A 1 457 ? 24.777 4.935 -35.026 1.00 90.50 457 GLU A CA 1
ATOM 3627 C C . GLU A 1 457 ? 26.299 4.803 -35.024 1.00 90.50 457 GLU A C 1
ATOM 3629 O O . GLU A 1 457 ? 26.957 5.231 -35.971 1.00 90.50 457 GLU A O 1
ATOM 3634 N N . VAL A 1 458 ? 26.851 4.200 -33.969 1.00 88.75 458 VAL A N 1
ATOM 3635 C CA . VAL A 1 458 ? 28.295 4.013 -33.784 1.00 88.75 458 VAL A CA 1
ATOM 3636 C C . VAL A 1 458 ? 28.552 2.574 -33.360 1.00 88.75 458 VAL A C 1
ATOM 3638 O O . VAL A 1 458 ? 27.822 2.029 -32.535 1.00 88.75 458 VAL A O 1
ATOM 3641 N N . ASN A 1 459 ? 29.589 1.964 -33.925 1.00 87.00 459 ASN A N 1
ATOM 3642 C CA . ASN A 1 459 ? 30.139 0.688 -33.480 1.00 87.00 459 ASN A CA 1
ATOM 3643 C C . ASN A 1 459 ? 31.634 0.684 -33.798 1.00 87.00 459 ASN A C 1
ATOM 3645 O O . ASN A 1 459 ? 32.039 0.385 -34.925 1.00 87.00 459 ASN A O 1
ATOM 3649 N N . GLU A 1 460 ? 32.435 1.094 -32.821 1.00 86.62 460 GLU A N 1
ATOM 3650 C CA . GLU A 1 460 ? 33.865 1.332 -32.983 1.00 86.62 460 GLU A CA 1
ATOM 3651 C C . GLU A 1 460 ? 34.665 0.543 -31.936 1.00 86.62 460 GLU A C 1
ATOM 3653 O O . GLU A 1 460 ? 34.221 0.399 -30.792 1.00 86.62 460 GLU A O 1
ATOM 3658 N N . PRO A 1 461 ? 35.850 0.015 -32.296 1.00 84.94 461 PRO A N 1
ATOM 3659 C CA . PRO A 1 461 ? 36.755 -0.564 -31.315 1.00 84.94 461 PRO A CA 1
ATOM 3660 C C . PRO A 1 461 ? 37.263 0.535 -30.377 1.00 84.94 461 PRO A C 1
ATOM 3662 O O . PRO A 1 461 ? 37.630 1.627 -30.815 1.00 84.94 461 PRO A O 1
ATOM 3665 N N . LEU A 1 462 ? 37.312 0.245 -29.081 1.00 80.81 462 LEU A N 1
ATOM 3666 C CA . LEU A 1 462 ? 37.860 1.170 -28.099 1.00 80.81 462 LEU A CA 1
ATOM 3667 C C . LEU A 1 462 ? 39.386 1.198 -28.192 1.00 80.81 462 LEU A C 1
ATOM 3669 O O . LEU A 1 462 ? 40.057 0.169 -28.219 1.00 80.81 462 LEU A O 1
ATOM 3673 N N . THR A 1 463 ? 39.941 2.406 -28.206 1.00 72.19 463 THR A N 1
ATOM 3674 C CA . THR A 1 463 ? 41.391 2.645 -28.204 1.00 72.19 463 THR A CA 1
ATOM 3675 C C . THR A 1 463 ? 42.031 2.466 -26.819 1.00 72.19 463 THR A C 1
ATOM 3677 O O . THR A 1 463 ? 43.256 2.460 -26.716 1.00 72.19 463 THR A O 1
ATOM 3680 N N . GLY A 1 464 ? 41.225 2.290 -25.764 1.00 74.06 464 GLY A N 1
ATOM 3681 C CA . GLY A 1 464 ? 41.637 2.055 -24.376 1.00 74.06 464 GLY A CA 1
ATOM 3682 C C . GLY A 1 464 ? 40.653 1.142 -23.629 1.00 74.06 464 GLY A C 1
ATOM 3683 O O . GLY A 1 464 ? 39.869 0.434 -24.253 1.00 74.06 464 GLY A O 1
ATOM 3684 N N . ASP A 1 465 ? 40.695 1.151 -22.295 1.00 81.31 465 ASP A N 1
ATOM 3685 C CA . ASP A 1 465 ? 39.770 0.372 -21.452 1.00 81.31 465 ASP A CA 1
ATOM 3686 C C . ASP A 1 465 ? 38.396 1.064 -21.314 1.00 81.31 465 ASP A C 1
ATOM 3688 O O . ASP A 1 465 ? 38.237 2.242 -21.652 1.00 81.31 465 ASP A O 1
ATOM 3692 N N . VAL A 1 466 ? 37.399 0.344 -20.794 1.00 86.88 466 VAL A N 1
ATOM 3693 C CA . VAL A 1 466 ? 36.079 0.893 -20.458 1.00 86.88 466 VAL A CA 1
ATOM 3694 C C . VAL A 1 466 ? 36.244 2.069 -19.486 1.00 86.88 466 VAL A C 1
ATOM 3696 O O . VAL A 1 466 ? 36.864 1.898 -18.434 1.00 86.88 466 VAL A O 1
ATOM 3699 N N . PRO A 1 467 ? 35.681 3.256 -19.783 1.00 87.06 467 PRO A N 1
ATOM 3700 C CA . PRO A 1 467 ? 35.837 4.433 -18.931 1.00 87.06 467 PRO A CA 1
ATOM 3701 C C . PRO A 1 467 ? 35.268 4.209 -17.512 1.00 87.06 467 PRO A C 1
ATOM 3703 O O . PRO A 1 467 ? 34.047 4.109 -17.369 1.00 87.06 467 PRO A O 1
ATOM 3706 N N . PRO A 1 468 ? 36.100 4.201 -16.447 1.00 82.75 468 PRO A N 1
ATOM 3707 C CA . PRO A 1 468 ? 35.654 3.842 -15.095 1.00 82.75 468 PRO A CA 1
ATOM 3708 C C . PRO A 1 468 ? 35.039 5.015 -14.315 1.00 82.75 468 PRO A C 1
ATOM 3710 O O . PRO A 1 468 ? 34.560 4.839 -13.198 1.00 82.75 468 PRO A O 1
ATOM 3713 N N . ALA A 1 469 ? 35.102 6.235 -14.857 1.00 84.62 469 ALA A N 1
ATOM 3714 C CA . ALA A 1 469 ? 34.632 7.437 -14.176 1.00 84.62 469 ALA A CA 1
ATOM 3715 C C . ALA A 1 469 ? 33.099 7.487 -14.147 1.00 84.62 469 ALA A C 1
ATOM 3717 O O . ALA A 1 469 ? 32.474 7.527 -15.206 1.00 84.62 469 ALA A O 1
ATOM 3718 N N . ILE A 1 470 ? 32.505 7.542 -12.955 1.00 86.06 470 ILE A N 1
ATOM 3719 C CA . ILE A 1 470 ? 31.068 7.794 -12.803 1.00 86.06 470 ILE A CA 1
ATOM 3720 C C . ILE A 1 470 ? 30.714 9.216 -13.286 1.00 86.06 470 ILE A C 1
ATOM 3722 O O . ILE A 1 470 ? 31.546 10.123 -13.159 1.00 86.06 470 ILE A O 1
ATOM 3726 N N . PRO A 1 471 ? 29.512 9.434 -13.848 1.00 84.31 471 PRO A N 1
ATOM 3727 C CA . PRO A 1 471 ? 29.021 10.768 -14.188 1.00 84.31 471 PRO A CA 1
ATOM 3728 C C . PRO A 1 471 ? 29.043 11.729 -12.983 1.00 84.31 471 PRO A C 1
ATOM 3730 O O . PRO A 1 471 ? 28.887 11.286 -11.842 1.00 84.31 471 PRO A O 1
ATOM 3733 N N . PRO A 1 472 ? 29.243 13.044 -13.202 1.00 78.12 472 PRO A N 1
ATOM 3734 C CA . PRO A 1 472 ? 29.294 14.023 -12.119 1.00 78.12 472 PRO A CA 1
ATOM 3735 C C . PRO A 1 472 ? 27.950 14.104 -11.383 1.00 78.12 472 PRO A C 1
ATOM 3737 O O . PRO A 1 472 ? 26.898 14.230 -12.006 1.00 78.12 472 PRO A O 1
ATOM 3740 N N . GLY A 1 473 ? 27.990 14.067 -10.052 1.00 73.12 473 GLY A N 1
ATOM 3741 C CA . GLY A 1 473 ? 26.799 14.072 -9.207 1.00 73.12 473 GLY A CA 1
ATOM 3742 C C . GLY A 1 473 ? 27.141 13.922 -7.722 1.00 73.12 473 GLY A C 1
ATOM 3743 O O . GLY A 1 473 ? 28.323 13.907 -7.361 1.00 73.12 473 GLY A O 1
ATOM 3744 N N . PRO A 1 474 ? 26.128 13.834 -6.844 1.00 74.31 474 PRO A N 1
ATOM 3745 C CA . PRO A 1 474 ? 26.340 13.480 -5.443 1.00 74.31 474 PRO A CA 1
ATOM 3746 C C . PRO A 1 474 ? 27.028 12.105 -5.320 1.00 74.31 474 PRO A C 1
ATOM 3748 O O . PRO A 1 474 ? 26.878 11.258 -6.206 1.00 74.31 474 PRO A O 1
ATOM 3751 N N . PRO A 1 475 ? 27.801 11.872 -4.245 1.00 77.06 475 PRO A N 1
ATOM 3752 C CA . PRO A 1 475 ? 28.494 10.605 -4.045 1.00 77.06 475 PRO A CA 1
ATOM 3753 C C . PRO A 1 475 ? 27.495 9.438 -3.956 1.00 77.06 475 PRO A C 1
ATOM 3755 O O . PRO A 1 475 ? 26.436 9.616 -3.350 1.00 77.06 475 PRO A O 1
ATOM 3758 N N . PRO A 1 476 ? 27.820 8.254 -4.512 1.00 80.06 476 PRO A N 1
ATOM 3759 C CA . PRO A 1 476 ? 26.945 7.095 -4.426 1.00 80.06 476 PRO A CA 1
ATOM 3760 C C . PRO A 1 476 ? 26.697 6.649 -2.983 1.00 80.06 476 PRO A C 1
ATOM 3762 O O . PRO A 1 476 ? 27.604 6.700 -2.148 1.00 80.06 476 PRO A O 1
ATOM 3765 N N . ILE A 1 477 ? 25.494 6.154 -2.715 1.00 80.12 477 ILE A N 1
ATOM 3766 C CA . ILE A 1 477 ? 25.114 5.531 -1.445 1.00 80.12 477 ILE A CA 1
ATOM 3767 C C . ILE A 1 477 ? 25.361 4.025 -1.551 1.00 80.12 477 ILE A C 1
ATOM 3769 O O . ILE A 1 477 ? 25.030 3.406 -2.562 1.00 80.12 477 ILE A O 1
ATOM 3773 N N . GLU A 1 478 ? 25.952 3.427 -0.516 1.00 81.31 478 GLU A N 1
ATOM 3774 C CA . GLU A 1 478 ? 26.143 1.976 -0.465 1.00 81.31 478 GLU A CA 1
ATOM 3775 C C . GLU A 1 478 ? 24.802 1.261 -0.266 1.00 81.31 478 GLU A C 1
ATOM 3777 O O . GLU A 1 478 ? 24.091 1.512 0.704 1.00 81.31 478 GLU A O 1
ATOM 3782 N N . SER A 1 479 ? 24.478 0.362 -1.192 1.00 74.75 479 SER A N 1
ATOM 3783 C CA . SER A 1 479 ? 23.355 -0.566 -1.109 1.00 74.75 479 SER A CA 1
ATOM 3784 C C . SER A 1 479 ? 23.849 -1.950 -0.698 1.00 74.75 479 SER A C 1
ATOM 3786 O O . SER A 1 479 ? 24.930 -2.391 -1.101 1.00 74.75 479 SER A O 1
ATOM 3788 N N . GLN A 1 480 ? 23.049 -2.640 0.113 1.00 66.69 480 GLN A N 1
ATOM 3789 C CA . GLN A 1 480 ? 23.419 -3.931 0.688 1.00 66.69 480 GLN A CA 1
ATOM 3790 C C . GLN A 1 480 ? 23.216 -5.097 -0.286 1.00 66.69 480 GLN A C 1
ATOM 3792 O O . GLN A 1 480 ? 23.971 -6.066 -0.229 1.00 66.69 480 GLN A O 1
ATOM 3797 N N . GLN A 1 481 ? 22.230 -5.018 -1.188 1.00 72.06 481 GLN A N 1
ATOM 3798 C CA . GLN A 1 481 ? 21.875 -6.133 -2.067 1.00 72.06 481 GLN A CA 1
ATOM 3799 C C . GLN A 1 481 ? 21.270 -5.664 -3.395 1.00 72.06 481 GLN A C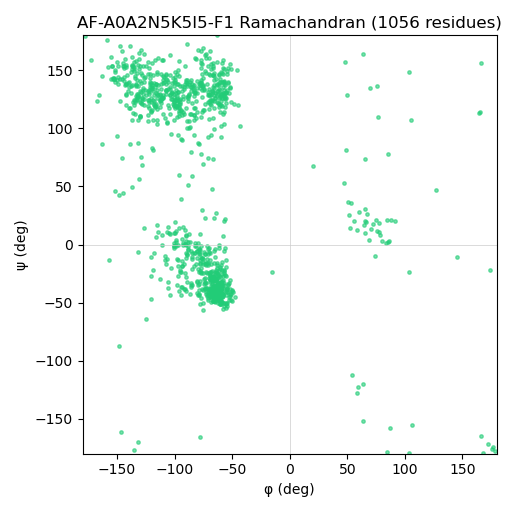 1
ATOM 3801 O O . GLN A 1 481 ? 20.447 -4.753 -3.431 1.00 72.06 481 GLN A O 1
ATOM 3806 N N . LEU A 1 482 ? 21.644 -6.334 -4.491 1.00 74.88 482 LEU A N 1
ATOM 3807 C CA . LEU A 1 482 ? 20.951 -6.231 -5.775 1.00 74.88 482 LEU A CA 1
ATOM 3808 C C . LEU A 1 482 ? 19.746 -7.176 -5.772 1.00 74.88 482 LEU A C 1
ATOM 3810 O O . LEU A 1 482 ? 19.916 -8.394 -5.784 1.00 74.88 482 LEU A O 1
ATOM 3814 N N . ALA A 1 483 ? 18.542 -6.610 -5.768 1.00 69.56 483 ALA A N 1
ATOM 3815 C CA . ALA A 1 483 ? 17.306 -7.388 -5.781 1.00 69.56 483 ALA A CA 1
ATOM 3816 C C . ALA A 1 483 ? 16.858 -7.802 -7.196 1.00 69.56 483 ALA A C 1
ATOM 3818 O O . ALA A 1 483 ? 16.324 -8.895 -7.366 1.00 69.56 483 ALA A O 1
ATOM 3819 N N . ASP A 1 484 ? 17.095 -6.957 -8.207 1.00 71.31 484 ASP A N 1
ATOM 3820 C CA . ASP A 1 484 ? 16.746 -7.221 -9.609 1.00 71.31 484 ASP A CA 1
ATOM 3821 C C . ASP A 1 484 ? 17.872 -6.759 -10.556 1.00 71.31 484 ASP A C 1
ATOM 3823 O O . ASP A 1 484 ? 18.145 -5.556 -10.637 1.00 71.31 484 ASP A O 1
ATOM 3827 N N . PRO A 1 485 ? 18.504 -7.667 -11.326 1.00 76.69 485 PRO A N 1
ATOM 3828 C CA . PRO A 1 485 ? 19.490 -7.293 -12.336 1.00 76.69 485 PRO A CA 1
ATOM 3829 C C . PRO A 1 485 ? 18.955 -6.363 -13.435 1.00 76.69 485 PRO A C 1
ATOM 3831 O O . PRO A 1 485 ? 19.694 -5.524 -13.947 1.00 76.69 485 PRO A O 1
ATOM 3834 N N . ALA A 1 486 ? 17.675 -6.477 -13.798 1.00 72.12 486 ALA A N 1
ATOM 3835 C CA . ALA A 1 486 ? 17.023 -5.616 -14.783 1.00 72.12 486 ALA A CA 1
ATOM 3836 C C . ALA A 1 486 ? 16.640 -4.245 -14.221 1.00 72.12 486 ALA A C 1
ATOM 3838 O O . ALA A 1 486 ? 16.386 -3.305 -14.983 1.00 72.12 486 ALA A O 1
ATOM 3839 N N . CYS A 1 487 ? 16.621 -4.101 -12.899 1.00 72.88 487 CYS A N 1
ATOM 3840 C CA . CYS A 1 487 ? 16.201 -2.879 -12.242 1.00 72.88 487 CYS A CA 1
ATOM 3841 C C . CYS A 1 487 ? 17.010 -2.653 -10.948 1.00 72.88 487 CYS A C 1
ATOM 3843 O O . CYS A 1 487 ? 16.492 -2.795 -9.843 1.00 72.88 487 CYS A O 1
ATOM 3845 N N . PRO A 1 488 ? 18.288 -2.240 -11.043 1.00 75.94 488 PRO A N 1
ATOM 3846 C CA . PRO A 1 488 ? 19.124 -2.031 -9.859 1.00 75.94 488 PRO A CA 1
ATOM 3847 C C . PRO A 1 488 ? 18.661 -0.883 -8.949 1.00 75.94 488 PRO A C 1
ATOM 3849 O O . PRO A 1 488 ? 19.232 -0.687 -7.887 1.00 75.94 488 PRO A O 1
ATOM 3852 N N . ALA A 1 489 ? 17.638 -0.112 -9.336 1.00 69.56 489 ALA A N 1
ATOM 3853 C CA . ALA A 1 489 ? 17.102 0.976 -8.517 1.00 69.56 489 ALA A CA 1
ATOM 3854 C C . ALA A 1 489 ? 16.205 0.508 -7.353 1.00 69.56 489 ALA A C 1
ATOM 3856 O O . ALA A 1 489 ? 15.701 1.367 -6.629 1.00 69.56 489 ALA A O 1
ATOM 3857 N N . LEU A 1 490 ? 15.962 -0.804 -7.184 1.00 65.56 490 LEU A N 1
ATOM 3858 C CA . LEU A 1 490 ? 15.244 -1.298 -6.006 1.00 65.56 490 LEU A CA 1
ATOM 3859 C C . LEU A 1 490 ? 16.120 -1.140 -4.772 1.00 65.56 490 LEU A C 1
ATOM 3861 O O . LEU A 1 490 ? 17.086 -1.878 -4.585 1.00 65.56 490 LEU A O 1
ATOM 3865 N N . ASP A 1 491 ? 15.763 -0.188 -3.926 1.00 64.12 491 ASP A N 1
ATOM 3866 C CA . ASP A 1 491 ? 16.386 -0.049 -2.623 1.00 64.12 491 ASP A CA 1
ATOM 3867 C C . ASP A 1 491 ? 15.709 -1.013 -1.635 1.00 64.12 491 ASP A C 1
ATOM 3869 O O . ASP A 1 491 ? 14.483 -1.043 -1.489 1.00 64.12 491 ASP A O 1
ATOM 3873 N N . THR A 1 492 ? 16.522 -1.825 -0.958 1.00 64.50 492 THR A N 1
ATOM 3874 C CA . THR A 1 492 ? 16.073 -2.766 0.074 1.00 64.50 492 THR A CA 1
ATOM 3875 C C . THR A 1 492 ? 15.362 -2.063 1.226 1.00 64.50 492 THR A C 1
ATOM 3877 O O . THR A 1 492 ? 14.540 -2.684 1.892 1.00 64.50 492 THR A O 1
ATOM 3880 N N . ALA A 1 493 ? 15.609 -0.764 1.423 1.00 61.53 493 ALA A N 1
ATOM 3881 C CA . ALA A 1 493 ? 14.887 0.070 2.376 1.00 61.53 493 ALA A CA 1
ATOM 3882 C C . ALA A 1 493 ? 13.400 0.262 2.040 1.00 61.53 493 ALA A C 1
ATOM 3884 O O . ALA A 1 493 ? 12.717 0.905 2.820 1.00 61.53 493 ALA A O 1
ATOM 3885 N N . PHE A 1 494 ? 12.900 -0.245 0.907 1.00 69.44 494 PHE A N 1
ATOM 3886 C CA . PHE A 1 494 ? 11.471 -0.268 0.569 1.00 69.44 494 PHE A CA 1
ATOM 3887 C C . PHE A 1 494 ? 10.868 -1.673 0.643 1.00 69.44 494 PHE A C 1
ATOM 3889 O O . PHE A 1 494 ? 9.647 -1.810 0.543 1.00 69.44 494 PHE A O 1
ATOM 3896 N N . LEU A 1 495 ? 11.695 -2.716 0.795 1.00 73.88 495 LEU A N 1
ATOM 3897 C CA . LEU A 1 495 ? 11.219 -4.091 0.911 1.00 73.88 495 LEU A CA 1
ATOM 3898 C C . LEU A 1 495 ? 10.481 -4.267 2.236 1.00 73.88 495 LEU A C 1
ATOM 3900 O O . LEU A 1 495 ? 10.987 -3.945 3.312 1.00 73.88 495 LEU A O 1
ATOM 3904 N N . ILE A 1 496 ? 9.273 -4.807 2.153 1.00 77.69 496 ILE A N 1
ATOM 3905 C CA . ILE A 1 496 ? 8.501 -5.232 3.308 1.00 77.69 496 ILE A CA 1
ATOM 3906 C C . ILE A 1 496 ? 8.714 -6.729 3.487 1.00 77.69 496 ILE A C 1
ATOM 3908 O O . ILE A 1 496 ? 8.565 -7.509 2.548 1.00 77.69 496 ILE A O 1
ATOM 3912 N N . SER A 1 497 ? 9.023 -7.119 4.719 1.00 81.69 497 SER A N 1
ATOM 3913 C CA . SER A 1 497 ? 9.045 -8.514 5.139 1.00 81.69 497 SER A CA 1
ATOM 3914 C C . SER A 1 497 ? 7.664 -9.157 4.938 1.00 81.69 497 SER A C 1
ATOM 3916 O O . SER A 1 497 ? 6.697 -8.711 5.553 1.00 81.69 497 SER A O 1
ATOM 3918 N N . PRO A 1 498 ? 7.518 -10.214 4.119 1.00 82.94 498 PRO A N 1
ATOM 3919 C CA . PRO A 1 498 ? 6.225 -10.868 3.919 1.00 82.94 498 PRO A CA 1
ATOM 3920 C C . PRO A 1 498 ? 5.591 -11.375 5.218 1.00 82.94 498 PRO A C 1
ATOM 3922 O O . PRO A 1 498 ? 4.369 -11.321 5.364 1.00 82.94 498 PRO A O 1
ATOM 3925 N N . ARG A 1 499 ? 6.402 -11.812 6.194 1.00 83.38 499 ARG A N 1
ATOM 3926 C CA . ARG A 1 499 ? 5.889 -12.241 7.505 1.00 83.38 499 ARG A CA 1
ATOM 3927 C C . ARG A 1 499 ? 5.255 -11.099 8.301 1.00 83.38 499 ARG A C 1
ATOM 3929 O O . ARG A 1 499 ? 4.326 -11.363 9.061 1.00 83.38 499 ARG A O 1
ATOM 3936 N N . SER A 1 500 ? 5.669 -9.843 8.084 1.00 79.06 500 SER A N 1
ATOM 3937 C CA . SER A 1 500 ? 5.045 -8.709 8.774 1.00 79.06 500 SER A CA 1
ATOM 3938 C C . SER A 1 500 ? 3.619 -8.427 8.290 1.00 79.06 500 SER A C 1
ATOM 3940 O O . SER A 1 500 ? 2.785 -7.916 9.040 1.00 79.06 500 SER A O 1
ATOM 3942 N N . LEU A 1 501 ? 3.318 -8.837 7.055 1.00 77.81 501 LEU A N 1
ATOM 3943 C CA . LEU A 1 501 ? 2.020 -8.669 6.405 1.00 77.81 501 LEU A CA 1
ATOM 3944 C C . LEU A 1 501 ? 1.007 -9.753 6.780 1.00 77.81 501 LEU A C 1
ATOM 3946 O O . LEU A 1 501 ? -0.190 -9.538 6.601 1.00 77.81 501 LEU A O 1
ATOM 3950 N N . LEU A 1 502 ? 1.456 -10.896 7.315 1.00 76.88 502 LEU A N 1
ATOM 3951 C CA . LEU A 1 502 ? 0.567 -11.987 7.739 1.00 76.88 502 LEU A CA 1
ATOM 3952 C C . LEU A 1 502 ? -0.448 -11.534 8.785 1.00 76.88 502 LEU A C 1
ATOM 3954 O O . LEU A 1 502 ? -1.559 -12.048 8.835 1.00 76.88 502 LEU A O 1
ATOM 3958 N N . GLY A 1 503 ? -0.067 -10.558 9.604 1.00 61.06 503 GLY A N 1
ATOM 3959 C CA . GLY A 1 503 ? -0.944 -9.980 10.602 1.00 61.06 503 GLY A CA 1
ATOM 3960 C C . GLY A 1 503 ? -1.585 -8.656 10.181 1.00 61.06 503 GLY A C 1
ATOM 3961 O O . GLY A 1 503 ? -1.986 -7.915 11.066 1.00 61.06 503 GLY A O 1
ATOM 3962 N N . ILE A 1 504 ? -1.659 -8.279 8.904 1.00 62.78 504 ILE A N 1
ATOM 3963 C CA . ILE A 1 504 ? -2.391 -7.066 8.491 1.00 62.78 504 ILE A CA 1
ATOM 3964 C C . ILE A 1 504 ? -3.833 -7.436 8.138 1.00 62.78 504 ILE A C 1
ATOM 3966 O O . ILE A 1 504 ? -4.081 -8.402 7.425 1.00 62.78 504 ILE A O 1
ATOM 3970 N N . ALA A 1 505 ? -4.799 -6.654 8.636 1.00 53.41 505 ALA A N 1
ATOM 3971 C CA . ALA A 1 505 ? -6.225 -6.922 8.425 1.00 53.41 505 ALA A CA 1
ATOM 3972 C C . ALA A 1 505 ? -6.629 -6.872 6.939 1.00 53.41 505 ALA A C 1
ATOM 3974 O O . ALA A 1 505 ? -7.498 -7.630 6.510 1.00 53.41 505 ALA A O 1
ATOM 3975 N N . ARG A 1 506 ? -5.984 -6.005 6.145 1.00 60.88 506 ARG A N 1
ATOM 3976 C CA . ARG A 1 506 ? -6.152 -5.973 4.689 1.00 60.88 506 ARG A CA 1
ATOM 3977 C C . ARG A 1 506 ? -5.283 -7.043 4.021 1.00 60.88 506 ARG A C 1
ATOM 3979 O O . ARG A 1 506 ? -4.062 -7.008 4.178 1.00 60.88 506 ARG A O 1
ATOM 3986 N N . PRO A 1 507 ? -5.873 -7.958 3.233 1.00 67.69 507 PRO A N 1
ATOM 3987 C CA . PRO A 1 507 ? -5.104 -8.986 2.552 1.00 67.69 507 PRO A CA 1
ATOM 3988 C C . PRO A 1 507 ? -4.206 -8.366 1.476 1.00 67.69 507 PRO A C 1
ATOM 3990 O O . PRO A 1 507 ? -4.682 -7.703 0.556 1.00 67.69 507 PRO A O 1
ATOM 3993 N N . SER A 1 508 ? -2.904 -8.634 1.565 1.00 77.50 508 SER A N 1
ATOM 3994 C CA . SER A 1 508 ? -1.987 -8.474 0.431 1.00 77.50 508 SER A CA 1
ATOM 3995 C C . SER A 1 508 ? -2.180 -9.652 -0.516 1.00 77.50 508 SER A C 1
ATOM 3997 O O . SER A 1 508 ? -2.331 -10.771 -0.041 1.00 77.50 508 SER A O 1
ATOM 3999 N N . TYR A 1 509 ? -2.187 -9.444 -1.830 1.00 83.06 509 TYR A N 1
ATOM 4000 C CA . TYR A 1 509 ? -2.364 -10.537 -2.791 1.00 83.06 509 TYR A CA 1
ATOM 4001 C C . TYR A 1 509 ? -1.019 -10.959 -3.380 1.00 83.06 509 TYR A C 1
ATOM 4003 O O . TYR A 1 509 ? -0.214 -10.107 -3.740 1.00 83.06 509 TYR A O 1
ATOM 4011 N N . VAL A 1 510 ? -0.795 -12.267 -3.484 1.00 88.12 510 VAL A N 1
ATOM 4012 C CA . VAL A 1 510 ? 0.379 -12.905 -4.100 1.00 88.12 510 VAL A CA 1
ATOM 4013 C C . VAL A 1 510 ? -0.093 -14.007 -5.059 1.00 88.12 510 VAL A C 1
ATOM 4015 O O . VAL A 1 510 ? -1.206 -14.516 -4.890 1.00 88.12 510 VAL A O 1
ATOM 4018 N N . PRO A 1 511 ? 0.679 -14.378 -6.094 1.00 90.81 511 PRO A N 1
ATOM 4019 C CA . PRO A 1 511 ? 0.305 -15.498 -6.952 1.00 90.81 511 PRO A CA 1
ATOM 4020 C C . PRO A 1 511 ? 0.362 -16.817 -6.170 1.00 90.81 511 PRO A C 1
ATOM 4022 O O . PRO A 1 511 ? 1.211 -16.991 -5.303 1.00 90.81 511 PRO A O 1
ATOM 4025 N N . GLU A 1 512 ? -0.531 -17.754 -6.482 1.00 88.69 512 GLU A N 1
ATOM 4026 C CA . GLU A 1 512 ? -0.577 -19.074 -5.834 1.00 88.69 512 GLU A CA 1
ATOM 4027 C C . GLU A 1 512 ? 0.710 -19.891 -6.029 1.00 88.69 512 GLU A C 1
ATOM 4029 O O . GLU A 1 512 ? 1.113 -20.635 -5.142 1.00 88.69 512 GLU A O 1
ATOM 4034 N N . ALA A 1 513 ? 1.370 -19.723 -7.173 1.00 87.94 513 ALA A N 1
ATOM 4035 C CA . ALA A 1 513 ? 2.680 -20.282 -7.469 1.00 87.94 513 ALA A CA 1
ATOM 4036 C C . ALA A 1 513 ? 3.488 -19.274 -8.289 1.00 87.94 513 ALA A C 1
ATOM 4038 O O . ALA A 1 513 ? 2.918 -18.394 -8.940 1.00 87.94 513 ALA A O 1
ATOM 4039 N N . LEU A 1 514 ? 4.813 -19.416 -8.290 1.00 86.81 514 LEU A N 1
ATOM 4040 C CA . LEU A 1 514 ? 5.681 -18.553 -9.082 1.00 86.81 514 LEU A CA 1
ATOM 4041 C C . LEU A 1 514 ? 5.353 -18.708 -10.580 1.00 86.81 514 LEU A C 1
ATOM 4043 O O . LEU A 1 514 ? 5.436 -19.821 -11.111 1.00 86.81 514 LEU A O 1
ATOM 4047 N N . PRO A 1 515 ? 4.964 -17.632 -11.282 1.00 86.38 515 PRO A N 1
ATOM 4048 C CA . PRO A 1 515 ? 4.642 -17.739 -12.697 1.00 86.38 515 PRO A CA 1
ATOM 4049 C C . PRO A 1 515 ? 5.877 -18.073 -13.547 1.00 86.38 515 PRO A C 1
ATOM 4051 O O . PRO A 1 515 ? 6.990 -17.683 -13.186 1.00 86.38 515 PRO A O 1
ATOM 4054 N N . PRO A 1 516 ? 5.715 -18.712 -14.720 1.00 80.62 516 PRO A N 1
ATOM 4055 C CA . PRO A 1 516 ? 6.840 -18.996 -15.606 1.00 80.62 516 PRO A CA 1
ATOM 4056 C C . PRO A 1 516 ? 7.630 -17.731 -15.974 1.00 80.62 516 PRO A C 1
ATOM 4058 O O . PRO A 1 516 ? 7.053 -16.732 -16.411 1.00 80.62 516 PRO A O 1
ATOM 4061 N N . GLY A 1 517 ? 8.957 -17.783 -15.840 1.00 75.06 517 GLY A N 1
ATOM 4062 C CA . GLY A 1 517 ? 9.855 -16.669 -16.171 1.00 75.06 517 GLY A CA 1
ATOM 4063 C C . GLY A 1 517 ? 9.880 -15.531 -15.144 1.00 75.06 517 GLY A C 1
ATOM 4064 O O . GLY A 1 517 ? 10.415 -14.470 -15.450 1.00 75.06 517 GLY A O 1
ATOM 4065 N N . ILE A 1 518 ? 9.300 -15.742 -13.961 1.00 83.50 518 ILE A N 1
ATOM 4066 C CA . ILE A 1 518 ? 9.509 -14.932 -12.759 1.00 83.50 518 ILE A CA 1
ATOM 4067 C C . ILE A 1 518 ? 10.428 -15.721 -11.827 1.00 83.50 518 ILE A C 1
ATOM 4069 O O . ILE A 1 518 ? 10.216 -16.914 -11.636 1.00 83.50 518 ILE A O 1
ATOM 4073 N N . ASP A 1 519 ? 11.416 -15.050 -11.240 1.00 78.25 519 ASP A N 1
ATOM 4074 C CA . ASP A 1 519 ? 12.385 -15.658 -10.323 1.00 78.25 519 ASP A CA 1
ATOM 4075 C C . ASP A 1 519 ? 12.109 -15.273 -8.864 1.00 78.25 519 ASP A C 1
ATOM 4077 O O . ASP A 1 519 ? 12.385 -16.054 -7.952 1.00 78.25 519 ASP A O 1
ATOM 4081 N N . LYS A 1 520 ? 11.587 -14.059 -8.631 1.00 81.62 520 LYS A N 1
ATOM 4082 C CA . LYS A 1 520 ? 11.395 -13.493 -7.291 1.00 81.62 520 LYS A CA 1
ATOM 4083 C C . LYS A 1 520 ? 10.109 -12.683 -7.154 1.00 81.62 520 LYS A C 1
ATOM 4085 O O . LYS A 1 520 ? 9.593 -12.111 -8.117 1.00 81.62 520 LYS A O 1
ATOM 4090 N N . ILE A 1 521 ? 9.629 -12.612 -5.917 1.00 86.00 521 ILE A N 1
ATOM 4091 C CA . ILE A 1 521 ? 8.482 -11.822 -5.478 1.00 86.00 521 ILE A CA 1
ATOM 4092 C C . ILE A 1 521 ? 8.974 -10.802 -4.452 1.00 86.00 521 ILE A C 1
ATOM 4094 O O . ILE A 1 521 ? 9.507 -11.171 -3.408 1.00 86.00 521 ILE A O 1
ATOM 4098 N N . ALA A 1 522 ? 8.783 -9.520 -4.735 1.00 81.38 522 ALA A N 1
ATOM 4099 C CA . ALA A 1 522 ? 9.058 -8.425 -3.817 1.00 81.38 522 ALA A CA 1
ATOM 4100 C C . ALA A 1 522 ? 7.743 -7.797 -3.349 1.00 81.38 522 ALA A C 1
ATOM 4102 O O . ALA A 1 522 ? 6.810 -7.629 -4.135 1.00 81.38 522 ALA A O 1
ATOM 4103 N N . LEU A 1 523 ? 7.684 -7.417 -2.076 1.00 80.94 523 LEU A N 1
ATOM 4104 C CA . LEU A 1 523 ? 6.594 -6.625 -1.513 1.00 80.94 523 LEU A CA 1
ATOM 4105 C C . LEU A 1 523 ? 7.186 -5.287 -1.087 1.00 80.94 523 LEU A C 1
ATOM 4107 O O . LEU A 1 523 ? 8.195 -5.267 -0.385 1.00 80.94 523 LEU A O 1
ATOM 4111 N N . LEU A 1 524 ? 6.612 -4.181 -1.557 1.00 75.25 524 LEU A N 1
ATOM 4112 C CA . LEU A 1 524 ? 7.187 -2.847 -1.389 1.00 75.25 524 LEU A CA 1
ATOM 4113 C C . LEU A 1 524 ? 6.246 -1.905 -0.644 1.00 75.25 524 LEU A C 1
ATOM 4115 O O . LEU A 1 524 ? 5.032 -1.922 -0.862 1.00 75.25 524 LEU A O 1
ATOM 4119 N N . SER A 1 525 ? 6.838 -1.053 0.195 1.00 68.88 525 SER A N 1
ATOM 4120 C CA . SER A 1 525 ? 6.159 0.050 0.877 1.00 68.88 525 SER A CA 1
ATOM 4121 C C . SER A 1 525 ? 6.216 1.327 0.050 1.00 68.88 525 SER A C 1
ATOM 4123 O O . SER A 1 525 ? 7.250 1.699 -0.507 1.00 68.88 525 SER A O 1
ATOM 4125 N N . GLY A 1 526 ? 5.106 2.062 0.044 1.00 58.16 526 GLY A N 1
ATOM 4126 C CA . GLY A 1 526 ? 5.049 3.423 -0.463 1.00 58.16 526 GLY A CA 1
ATOM 4127 C C . GLY A 1 526 ? 5.774 4.471 0.394 1.00 58.16 526 GLY A C 1
ATOM 4128 O O . GLY A 1 526 ? 5.835 5.604 -0.072 1.00 58.16 526 GLY A O 1
ATOM 4129 N N . ASP A 1 527 ? 6.312 4.173 1.590 1.00 55.16 527 ASP A N 1
ATOM 4130 C CA . ASP A 1 527 ? 7.163 5.078 2.405 1.00 55.16 527 ASP A CA 1
ATOM 4131 C C . ASP A 1 527 ? 8.311 4.314 3.110 1.00 55.16 527 ASP A C 1
ATOM 4133 O O . ASP A 1 527 ? 8.033 3.421 3.916 1.00 55.16 527 ASP A O 1
ATOM 4137 N N . PRO A 1 528 ? 9.592 4.659 2.839 1.00 46.06 528 PRO A N 1
ATOM 4138 C CA . PRO A 1 528 ? 10.751 3.974 3.405 1.00 46.06 528 PRO A CA 1
ATOM 4139 C C . PRO A 1 528 ? 11.024 4.338 4.882 1.00 46.06 528 PRO A C 1
ATOM 4141 O O . PRO A 1 528 ? 11.837 3.698 5.545 1.00 46.06 528 PRO A O 1
ATOM 4144 N N . ARG A 1 529 ? 10.378 5.375 5.438 1.00 47.97 529 ARG A N 1
ATOM 4145 C CA . ARG A 1 529 ? 10.556 5.750 6.858 1.00 47.97 529 ARG A CA 1
ATOM 4146 C C . ARG A 1 529 ? 9.811 4.827 7.820 1.00 47.97 529 ARG A C 1
ATOM 4148 O O . ARG A 1 529 ? 10.103 4.841 9.011 1.00 47.97 529 ARG A O 1
ATOM 4155 N N . ASN A 1 530 ? 8.932 3.982 7.293 1.00 48.41 530 ASN A N 1
ATOM 4156 C CA . ASN A 1 530 ? 8.062 3.116 8.084 1.00 48.41 530 ASN A CA 1
ATOM 4157 C C . ASN A 1 530 ? 8.679 1.727 8.328 1.00 48.41 530 ASN A C 1
ATOM 4159 O O . ASN A 1 530 ? 8.069 0.886 8.978 1.00 48.41 530 ASN A O 1
ATOM 4163 N N . HIS A 1 531 ? 9.897 1.462 7.836 1.00 41.09 531 HIS A N 1
ATOM 4164 C CA . HIS A 1 531 ? 10.569 0.167 8.032 1.00 41.09 531 HIS A CA 1
ATOM 4165 C C . HIS A 1 531 ? 11.197 -0.003 9.426 1.00 41.09 531 HIS A C 1
ATOM 4167 O O . HIS A 1 531 ? 11.714 -1.076 9.725 1.00 41.09 531 HIS A O 1
ATOM 4173 N N . GLY A 1 532 ? 11.171 1.039 10.269 1.00 36.19 532 GLY A N 1
ATOM 4174 C CA . GLY A 1 532 ? 11.956 1.107 11.505 1.00 36.19 532 GLY A CA 1
ATOM 4175 C C . GLY A 1 532 ? 11.190 1.167 12.828 1.00 36.19 532 GLY A C 1
ATOM 4176 O O . GLY A 1 532 ? 11.846 1.372 13.839 1.00 36.19 532 GLY A O 1
ATOM 4177 N N . GLY A 1 533 ? 9.860 1.022 12.864 1.00 36.72 533 GLY A N 1
ATOM 4178 C CA . GLY A 1 533 ? 9.160 0.884 14.151 1.00 36.72 533 GLY A CA 1
ATOM 4179 C C . GLY A 1 533 ? 7.766 1.500 14.269 1.00 36.72 533 GLY A C 1
ATOM 4180 O O . GLY A 1 533 ? 7.091 1.203 15.250 1.00 36.72 533 GLY A O 1
ATOM 4181 N N . SER A 1 534 ? 7.288 2.319 13.329 1.00 33.22 534 SER A N 1
ATOM 4182 C CA . SER A 1 534 ? 5.895 2.803 13.328 1.00 33.22 534 SER A CA 1
ATOM 4183 C C . SER A 1 534 ? 4.970 1.753 12.701 1.00 33.22 534 SER A C 1
ATOM 4185 O O . SER A 1 534 ? 5.303 1.140 11.691 1.00 33.22 534 SER A O 1
ATOM 4187 N N . GLY A 1 535 ? 3.862 1.438 13.371 1.00 41.16 535 GLY A N 1
ATOM 4188 C CA . GLY A 1 535 ? 3.156 0.178 13.208 1.00 41.16 535 GLY A CA 1
ATOM 4189 C C . GLY A 1 535 ? 2.263 0.036 11.974 1.00 41.16 535 GLY A C 1
ATOM 4190 O O . GLY A 1 535 ? 2.303 0.776 10.992 1.00 41.16 535 GLY A O 1
ATOM 4191 N N . LEU A 1 536 ? 1.424 -0.998 12.048 1.00 41.91 536 LEU A N 1
ATOM 4192 C CA . LEU A 1 536 ? 0.606 -1.568 10.968 1.00 41.91 536 LEU A CA 1
ATOM 4193 C C . LEU A 1 536 ? -0.323 -0.557 10.267 1.00 41.91 536 LEU A C 1
ATOM 4195 O O . LEU A 1 536 ? -0.759 -0.816 9.147 1.00 41.91 536 LEU A O 1
ATOM 4199 N N . ARG A 1 537 ? -0.617 0.592 10.896 1.00 41.41 537 ARG A N 1
ATOM 4200 C CA . ARG A 1 537 ? -1.444 1.673 10.330 1.00 41.41 537 ARG A CA 1
ATOM 4201 C C . ARG A 1 537 ? -0.774 2.418 9.176 1.00 41.41 537 ARG A C 1
ATOM 4203 O O . ARG A 1 537 ? -1.480 2.950 8.323 1.00 41.41 537 ARG A O 1
ATOM 4210 N N . GLU A 1 538 ? 0.555 2.463 9.112 1.00 39.47 538 GLU A N 1
ATOM 4211 C CA . GLU A 1 538 ? 1.251 3.200 8.049 1.00 39.47 538 GLU A CA 1
ATOM 4212 C C . GLU A 1 538 ? 1.582 2.336 6.820 1.00 39.47 538 GLU A C 1
ATOM 4214 O O . GLU A 1 538 ? 1.790 2.871 5.729 1.00 39.47 538 GLU A O 1
ATOM 4219 N N . LEU A 1 539 ? 1.538 1.003 6.958 1.00 47.91 539 LEU A N 1
ATOM 4220 C CA . LEU A 1 539 ? 1.552 0.052 5.833 1.00 47.91 539 LEU A CA 1
ATOM 4221 C C . LEU A 1 539 ? 0.234 0.077 5.034 1.00 47.91 539 LEU A C 1
ATOM 4223 O O . LEU A 1 539 ? 0.191 -0.383 3.895 1.00 47.91 539 LEU A O 1
ATOM 4227 N N . ASP A 1 540 ? -0.822 0.661 5.608 1.00 45.00 540 ASP A N 1
ATOM 4228 C CA . ASP A 1 540 ? -2.198 0.650 5.093 1.00 45.00 540 ASP A CA 1
ATOM 4229 C C . ASP A 1 540 ? -2.403 1.508 3.834 1.00 45.00 540 ASP A C 1
ATOM 4231 O O . ASP A 1 540 ? -3.477 1.487 3.237 1.00 45.00 540 ASP A O 1
ATOM 4235 N N . ARG A 1 541 ? -1.409 2.308 3.415 1.00 50.09 541 ARG A N 1
ATOM 4236 C CA . ARG A 1 541 ? -1.666 3.303 2.364 1.00 50.09 541 ARG A CA 1
ATOM 4237 C C . ARG A 1 541 ? -1.279 2.902 0.955 1.00 50.09 541 ARG A C 1
ATOM 4239 O O . ARG A 1 541 ? -2.033 3.304 0.080 1.00 50.09 541 ARG A O 1
ATOM 4246 N N . ARG A 1 542 ? -0.208 2.133 0.702 1.00 60.03 542 ARG A N 1
ATOM 4247 C CA . ARG A 1 542 ? 0.173 1.658 -0.654 1.00 60.03 542 ARG A CA 1
ATOM 4248 C C . ARG A 1 542 ? 1.157 0.490 -0.591 1.00 60.03 542 ARG A C 1
ATOM 4250 O O . ARG A 1 542 ? 2.368 0.705 -0.651 1.00 60.03 542 ARG A O 1
ATOM 4257 N N . LEU A 1 543 ? 0.641 -0.731 -0.476 1.00 66.31 543 LEU A N 1
ATOM 4258 C CA . LEU A 1 543 ? 1.450 -1.932 -0.668 1.00 66.31 543 LEU A CA 1
ATOM 4259 C C . LEU A 1 543 ? 1.531 -2.266 -2.156 1.00 66.31 543 LEU A C 1
ATOM 4261 O O . LEU A 1 543 ? 0.518 -2.231 -2.859 1.00 66.31 543 LEU A O 1
ATOM 4265 N N . ILE A 1 544 ? 2.736 -2.578 -2.627 1.00 72.25 544 ILE A N 1
ATOM 4266 C CA . ILE A 1 544 ? 2.981 -2.934 -4.022 1.00 72.25 544 ILE A CA 1
ATOM 4267 C C . ILE A 1 544 ? 3.546 -4.352 -4.064 1.00 72.25 544 ILE A C 1
ATOM 4269 O O . ILE A 1 544 ? 4.650 -4.597 -3.579 1.00 72.25 544 ILE A O 1
ATOM 4273 N N . LEU A 1 545 ? 2.805 -5.283 -4.661 1.00 81.31 545 LEU A N 1
ATOM 4274 C CA . LEU A 1 545 ? 3.360 -6.564 -5.089 1.00 81.31 545 LEU A CA 1
ATOM 4275 C C . LEU A 1 545 ? 4.172 -6.333 -6.358 1.00 81.31 545 LEU A C 1
ATOM 4277 O O . LEU A 1 545 ? 3.699 -5.673 -7.287 1.00 81.31 545 LEU A O 1
ATOM 4281 N N . GLN A 1 546 ? 5.347 -6.947 -6.429 1.00 79.69 546 GLN A N 1
ATOM 4282 C CA . GLN A 1 546 ? 6.150 -6.975 -7.633 1.00 79.69 546 GLN A CA 1
ATOM 4283 C C . GLN A 1 546 ? 6.701 -8.367 -7.918 1.00 79.69 546 GLN A C 1
ATOM 4285 O O . GLN A 1 546 ? 7.387 -8.971 -7.101 1.00 79.69 546 GLN A O 1
ATOM 4290 N N . LEU A 1 547 ? 6.404 -8.864 -9.110 1.00 80.50 547 LEU A N 1
ATOM 4291 C CA . LEU A 1 547 ? 6.955 -10.096 -9.650 1.00 80.50 547 LEU A CA 1
ATOM 4292 C C . LEU A 1 547 ? 8.069 -9.722 -10.614 1.00 80.50 547 LEU A C 1
ATOM 4294 O O . LEU A 1 547 ? 7.856 -8.914 -11.524 1.00 80.50 547 LEU A O 1
ATOM 4298 N N . VAL A 1 548 ? 9.242 -10.307 -10.407 1.00 67.44 548 VAL A N 1
ATOM 4299 C CA . VAL A 1 548 ? 10.455 -9.980 -11.150 1.00 67.44 548 VAL A CA 1
ATOM 4300 C C . VAL A 1 548 ? 11.037 -11.234 -11.781 1.00 67.44 548 VAL A C 1
ATOM 4302 O O . VAL A 1 548 ? 11.291 -12.224 -11.094 1.00 67.44 548 VAL A O 1
ATOM 4305 N N . GLY A 1 549 ? 11.301 -11.167 -13.083 1.00 67.19 549 GLY A N 1
ATOM 4306 C CA . GLY A 1 549 ? 12.157 -12.121 -13.772 1.00 67.19 549 GLY A CA 1
ATOM 4307 C C . GLY A 1 549 ? 12.714 -11.572 -15.090 1.00 67.19 549 GLY A C 1
ATOM 4308 O O . GLY A 1 549 ? 12.393 -10.452 -15.503 1.00 67.19 549 GLY A O 1
ATOM 4309 N N . PRO A 1 550 ? 13.581 -12.328 -15.778 1.00 59.91 550 PRO A N 1
ATOM 4310 C CA . PRO A 1 550 ? 14.241 -11.881 -16.996 1.00 59.91 550 PRO A CA 1
ATOM 4311 C C . PRO A 1 550 ? 13.226 -11.487 -18.080 1.00 59.91 550 PRO A C 1
ATOM 4313 O O . PRO A 1 550 ? 12.488 -12.315 -18.606 1.00 59.91 550 PRO A O 1
ATOM 4316 N N . GLY A 1 551 ? 13.167 -10.192 -18.410 1.00 60.97 551 GLY A N 1
ATOM 4317 C CA . GLY A 1 551 ? 12.260 -9.644 -19.429 1.00 60.97 551 GLY A CA 1
ATOM 4318 C C . GLY A 1 551 ? 10.782 -9.555 -19.018 1.00 60.97 551 GLY A C 1
ATOM 4319 O O . GLY A 1 551 ? 10.013 -8.876 -19.701 1.00 60.97 551 GLY A O 1
ATOM 4320 N N . ARG A 1 552 ? 10.393 -10.144 -17.881 1.00 73.44 552 ARG A N 1
ATOM 4321 C CA . ARG A 1 552 ? 9.019 -10.168 -17.367 1.00 73.44 552 ARG A CA 1
ATOM 4322 C C . ARG A 1 552 ? 8.923 -9.403 -16.061 1.00 73.44 552 ARG A C 1
ATOM 4324 O O . ARG A 1 552 ? 9.709 -9.603 -15.143 1.00 73.44 552 ARG A O 1
ATOM 4331 N N . TRP A 1 553 ? 7.921 -8.546 -15.959 1.00 74.31 553 TRP A N 1
ATOM 4332 C CA . TRP A 1 553 ? 7.569 -7.965 -14.669 1.00 74.31 553 TRP A CA 1
ATOM 4333 C C . TRP A 1 553 ? 6.067 -7.784 -14.561 1.00 74.31 553 TRP A C 1
ATOM 4335 O O . TRP A 1 553 ? 5.375 -7.624 -15.570 1.00 74.31 553 TRP A O 1
ATOM 4345 N N . PHE A 1 554 ? 5.578 -7.834 -13.332 1.00 83.00 554 PHE A N 1
ATOM 4346 C CA . PHE A 1 554 ? 4.205 -7.511 -12.980 1.00 83.00 554 PHE A CA 1
ATOM 4347 C C . PHE A 1 554 ? 4.228 -6.723 -11.678 1.00 83.00 554 PHE A C 1
ATOM 4349 O O . PHE A 1 554 ? 4.942 -7.090 -10.748 1.00 83.00 554 PHE A O 1
ATOM 4356 N N . SER A 1 555 ? 3.456 -5.649 -11.612 1.00 79.69 555 SER A N 1
ATOM 4357 C CA . SER A 1 555 ? 3.252 -4.863 -10.406 1.00 79.69 555 SER A CA 1
ATOM 4358 C C . SER A 1 555 ? 1.767 -4.724 -10.137 1.00 79.69 555 SER A C 1
ATOM 4360 O O . SER A 1 555 ? 0.996 -4.520 -11.072 1.00 79.69 555 SER A O 1
ATOM 4362 N N . LEU A 1 556 ? 1.388 -4.818 -8.868 1.00 81.81 556 LEU A N 1
ATOM 4363 C CA . LEU A 1 556 ? 0.028 -4.632 -8.385 1.00 81.81 556 LEU A CA 1
ATOM 4364 C C . LEU A 1 556 ? 0.065 -3.708 -7.171 1.00 81.81 556 LEU A C 1
ATOM 4366 O O . LEU A 1 556 ? 0.765 -4.005 -6.207 1.00 81.81 556 LEU A O 1
ATOM 4370 N N . SER A 1 557 ? -0.681 -2.610 -7.215 1.00 76.06 557 SER A N 1
ATOM 4371 C CA . SER A 1 557 ? -0.686 -1.568 -6.186 1.00 76.06 557 SER A CA 1
ATOM 4372 C C . SER A 1 557 ? -2.104 -1.163 -5.797 1.00 76.06 557 SER A C 1
ATOM 4374 O O . SER A 1 557 ? -2.961 -1.036 -6.668 1.00 76.06 557 SER A O 1
ATOM 4376 N N . ASP A 1 558 ? -2.347 -0.902 -4.513 1.00 72.31 558 ASP A N 1
ATOM 4377 C CA . ASP A 1 558 ? -3.604 -0.295 -4.041 1.00 72.31 558 ASP A CA 1
ATOM 4378 C C . ASP A 1 558 ? -3.720 1.161 -4.545 1.00 72.31 558 ASP A C 1
ATOM 4380 O O . ASP A 1 558 ? -2.766 1.941 -4.447 1.00 72.31 558 ASP A O 1
ATOM 4384 N N . ILE A 1 559 ? -4.876 1.527 -5.108 1.00 61.62 559 ILE A N 1
ATOM 4385 C CA . ILE A 1 559 ? -5.128 2.863 -5.674 1.00 61.62 559 ILE A CA 1
ATOM 4386 C C . ILE A 1 559 ? -5.492 3.878 -4.573 1.00 61.62 559 ILE A C 1
ATOM 4388 O O . ILE A 1 559 ? -5.373 5.090 -4.775 1.00 61.62 559 ILE A O 1
ATOM 4392 N N . GLY A 1 560 ? -5.876 3.419 -3.375 1.00 53.38 560 GLY A N 1
ATOM 4393 C CA . GLY A 1 560 ? -6.511 4.268 -2.367 1.00 53.38 560 GLY A CA 1
ATOM 4394 C C . GLY A 1 560 ? -7.865 4.796 -2.866 1.00 53.38 560 GLY A C 1
ATOM 4395 O O . GLY A 1 560 ? -8.166 4.735 -4.052 1.00 53.38 560 GLY A O 1
ATOM 4396 N N . GLY A 1 561 ? -8.717 5.304 -1.973 1.00 43.06 561 GLY A N 1
ATOM 4397 C CA . GLY A 1 561 ? -10.117 5.680 -2.259 1.00 43.06 561 GLY A CA 1
ATOM 4398 C C . GLY A 1 561 ? -10.361 6.830 -3.258 1.00 43.06 561 GLY A C 1
ATOM 4399 O O . GLY A 1 561 ? -11.371 7.515 -3.138 1.00 43.06 561 GLY A O 1
ATOM 4400 N N . ALA A 1 562 ? -9.461 7.084 -4.211 1.00 38.47 562 ALA A N 1
ATOM 4401 C CA . ALA A 1 562 ? -9.707 7.973 -5.334 1.00 38.47 562 ALA A CA 1
ATOM 4402 C C . ALA A 1 562 ? -10.818 7.394 -6.223 1.00 38.47 562 ALA A C 1
ATOM 4404 O O . ALA A 1 562 ? -10.791 6.219 -6.594 1.00 38.47 562 ALA A O 1
ATOM 4405 N N . GLU A 1 563 ? -11.802 8.235 -6.540 1.00 41.69 563 GLU A N 1
ATOM 4406 C CA . GLU A 1 563 ? -12.976 7.868 -7.323 1.00 41.69 563 GLU A CA 1
ATOM 4407 C C . GLU A 1 563 ? -12.587 7.158 -8.623 1.00 41.69 563 GLU A C 1
ATOM 4409 O O . GLU A 1 563 ? -11.835 7.662 -9.464 1.00 41.69 563 GLU A O 1
ATOM 4414 N N . TYR A 1 564 ? -13.130 5.953 -8.759 1.00 46.88 564 TYR A N 1
ATOM 4415 C CA . TYR A 1 564 ? -13.031 5.123 -9.941 1.00 46.88 564 TYR A CA 1
ATOM 4416 C C . TYR A 1 564 ? -13.783 5.824 -11.078 1.00 46.88 564 TYR A C 1
ATOM 4418 O O . TYR A 1 564 ? -15.008 5.788 -11.142 1.00 46.88 564 TYR A O 1
ATOM 4426 N N . GLY A 1 565 ? -13.064 6.514 -11.962 1.00 42.81 565 GLY A N 1
ATOM 4427 C CA . GLY A 1 565 ? -13.648 6.950 -13.227 1.00 42.81 565 GLY A CA 1
ATOM 4428 C C . GLY A 1 565 ? -13.902 5.722 -14.097 1.00 42.81 565 GLY A C 1
ATOM 4429 O O . GLY A 1 565 ? -12.977 4.931 -14.270 1.00 42.81 565 GLY A O 1
ATOM 4430 N N . ASP A 1 566 ? -15.120 5.567 -14.626 1.00 44.38 566 ASP A N 1
ATOM 4431 C CA . ASP A 1 566 ? -15.496 4.535 -15.606 1.00 44.38 566 ASP A CA 1
ATOM 4432 C C . ASP A 1 566 ? -14.410 4.393 -16.686 1.00 44.38 566 ASP A C 1
ATOM 4434 O O . ASP A 1 566 ? -14.284 5.222 -17.593 1.00 44.38 566 ASP A O 1
ATOM 4438 N N . ARG A 1 567 ? -13.576 3.357 -16.571 1.00 49.28 567 ARG A N 1
ATOM 4439 C CA . ARG A 1 567 ? -12.485 3.069 -17.506 1.00 49.28 567 ARG A CA 1
ATOM 4440 C C . ARG A 1 567 ? -12.706 1.695 -18.134 1.00 49.28 567 ARG A C 1
ATOM 4442 O O . ARG A 1 567 ? -12.102 0.715 -17.723 1.00 49.28 567 ARG A O 1
ATOM 4449 N N . GLY A 1 568 ? -13.535 1.667 -19.176 1.00 58.06 568 GLY A N 1
ATOM 4450 C CA . GLY A 1 568 ? -13.552 0.607 -20.192 1.00 58.06 568 GLY A CA 1
ATOM 4451 C C . GLY A 1 568 ? -14.364 -0.655 -19.879 1.00 58.06 568 GLY A C 1
ATOM 4452 O O . GLY A 1 568 ? -15.020 -0.764 -18.846 1.00 58.06 568 GLY A O 1
ATOM 4453 N N . ASP A 1 569 ? -14.323 -1.597 -20.826 1.00 69.12 569 ASP A N 1
ATOM 4454 C CA . ASP A 1 569 ? -14.991 -2.899 -20.742 1.00 69.12 569 ASP A CA 1
ATOM 4455 C C . ASP A 1 569 ? -14.319 -3.786 -19.676 1.00 69.12 569 ASP A C 1
ATOM 4457 O O . ASP A 1 569 ? -13.129 -4.102 -19.764 1.00 69.12 569 ASP A O 1
ATOM 4461 N N . GLU A 1 570 ? -15.085 -4.214 -18.669 1.00 79.56 570 GLU A N 1
ATOM 4462 C CA . GLU A 1 570 ? -14.607 -5.130 -17.628 1.00 79.56 570 GLU A CA 1
ATOM 4463 C C . GLU A 1 570 ? -14.694 -6.597 -18.073 1.00 79.56 570 GLU A C 1
ATOM 4465 O O . GLU A 1 570 ? -15.706 -7.058 -18.604 1.00 79.56 570 GLU A O 1
ATOM 4470 N N . LEU A 1 571 ? -13.644 -7.365 -17.783 1.00 85.81 571 LEU A N 1
ATOM 4471 C CA . LEU A 1 571 ? -13.580 -8.811 -17.976 1.00 85.81 571 LEU A CA 1
ATOM 4472 C C . LEU A 1 571 ? -13.686 -9.529 -16.627 1.00 85.81 571 LEU A C 1
ATOM 4474 O O . LEU A 1 571 ? -13.063 -9.127 -15.645 1.00 85.81 571 LEU A O 1
ATOM 4478 N N . ASN A 1 572 ? -14.427 -10.636 -16.585 1.00 86.00 572 ASN A N 1
ATOM 4479 C CA . ASN A 1 572 ? -14.453 -11.520 -15.419 1.00 86.00 572 ASN A CA 1
ATOM 4480 C C . ASN A 1 572 ? -13.290 -12.517 -15.495 1.00 86.00 572 ASN A C 1
ATOM 4482 O O . ASN A 1 572 ? -13.190 -13.286 -16.451 1.00 86.00 572 ASN A O 1
ATOM 4486 N N . VAL A 1 573 ? -12.432 -12.516 -14.476 1.00 87.00 573 VAL A N 1
ATOM 4487 C CA . VAL A 1 573 ? -11.205 -13.319 -14.396 1.00 87.00 573 VAL A CA 1
ATOM 4488 C C . VAL A 1 573 ? -11.159 -14.005 -13.033 1.00 87.00 573 VAL A C 1
ATOM 4490 O O . VAL A 1 573 ? -10.630 -13.472 -12.058 1.00 87.00 573 VAL A O 1
ATOM 4493 N N . GLY A 1 574 ? -11.779 -15.182 -12.937 1.00 84.69 574 GLY A N 1
ATOM 4494 C CA . GLY A 1 574 ? -11.934 -15.880 -11.659 1.00 84.69 574 GLY A CA 1
ATOM 4495 C C . GLY A 1 574 ? -12.701 -15.033 -10.635 1.00 84.69 574 GLY A C 1
ATOM 4496 O O . GLY A 1 574 ? -13.833 -14.640 -10.923 1.00 84.69 574 GLY A O 1
ATOM 4497 N N . PRO A 1 575 ? -12.128 -14.738 -9.449 1.00 79.75 575 PRO A N 1
ATOM 4498 C CA . PRO A 1 575 ? -12.770 -13.882 -8.453 1.00 79.75 575 PRO A CA 1
ATOM 4499 C C . PRO A 1 575 ? -12.640 -12.379 -8.756 1.00 79.75 575 PRO A C 1
ATOM 4501 O O . PRO A 1 575 ? -13.108 -11.570 -7.956 1.00 79.75 575 PRO A O 1
ATOM 4504 N N . TRP A 1 576 ? -12.009 -11.987 -9.868 1.00 84.62 576 TRP A N 1
ATOM 4505 C CA . TRP A 1 576 ? -11.712 -10.595 -10.205 1.00 84.62 576 TRP A CA 1
ATOM 4506 C C . TRP A 1 576 ? -12.592 -10.064 -11.337 1.00 84.62 576 TRP A C 1
ATOM 4508 O O . TRP A 1 576 ? -12.904 -10.775 -12.292 1.00 84.62 576 TRP A O 1
ATOM 4518 N N . ARG A 1 577 ? -12.925 -8.776 -11.263 1.00 84.06 577 ARG A N 1
ATOM 4519 C CA . ARG A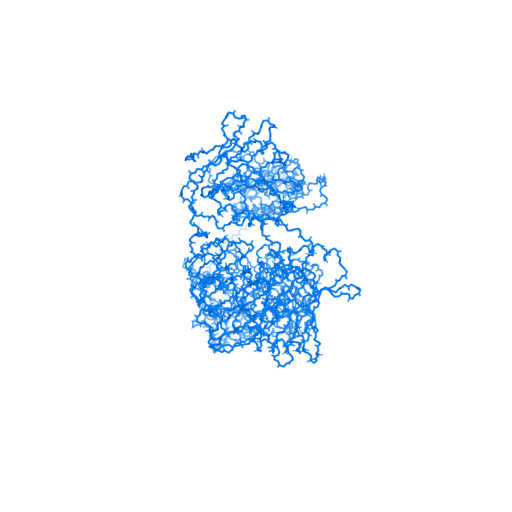 1 577 ? -13.254 -7.948 -12.425 1.00 84.06 577 ARG A CA 1
ATOM 4520 C C . ARG A 1 577 ? -12.007 -7.163 -12.799 1.00 84.06 577 ARG A C 1
ATOM 4522 O O . ARG A 1 577 ? -11.468 -6.440 -11.959 1.00 84.06 577 ARG A O 1
ATOM 4529 N N . ALA A 1 578 ? -11.547 -7.345 -14.028 1.00 85.19 578 ALA A N 1
ATOM 4530 C CA . ALA A 1 578 ? -10.333 -6.742 -14.549 1.00 85.19 578 ALA A CA 1
ATOM 4531 C C . ALA A 1 578 ? -10.667 -5.794 -15.700 1.00 85.19 578 ALA A C 1
ATOM 4533 O O . ALA A 1 578 ? -11.360 -6.189 -16.637 1.00 85.19 578 ALA A O 1
ATOM 4534 N N . THR A 1 579 ? -10.145 -4.574 -15.667 1.00 85.00 579 THR A N 1
ATOM 4535 C CA . THR A 1 579 ? -10.048 -3.741 -16.872 1.00 85.00 579 THR A CA 1
ATOM 4536 C C . THR A 1 579 ? -8.697 -4.010 -17.513 1.00 85.00 579 THR A C 1
ATOM 4538 O O . THR A 1 579 ? -7.699 -4.133 -16.808 1.00 85.00 579 THR A O 1
ATOM 4541 N N . LEU A 1 580 ? -8.653 -4.130 -18.839 1.00 82.06 580 LEU A N 1
ATOM 4542 C CA . LEU A 1 580 ? -7.403 -4.269 -19.583 1.00 82.06 580 LEU A CA 1
ATOM 4543 C C . LEU A 1 580 ? -7.292 -3.108 -20.561 1.00 82.06 580 LEU A C 1
ATOM 4545 O O . LEU A 1 580 ? -8.043 -3.031 -21.531 1.00 82.06 580 LEU A O 1
ATOM 4549 N N . ASN A 1 581 ? -6.306 -2.249 -20.343 1.00 75.75 581 ASN A N 1
ATOM 4550 C CA . ASN A 1 581 ? -5.834 -1.349 -21.377 1.00 75.75 581 ASN A CA 1
ATOM 4551 C C . ASN A 1 581 ? -4.860 -2.145 -22.243 1.00 75.75 581 ASN A C 1
ATOM 4553 O O . ASN A 1 581 ? -3.840 -2.638 -21.748 1.00 75.75 581 ASN A O 1
ATOM 4557 N N . GLU A 1 582 ? -5.202 -2.315 -23.521 1.00 63.69 582 GLU A N 1
ATOM 4558 C CA . GLU A 1 582 ? -4.309 -2.983 -24.460 1.00 63.69 582 GLU A CA 1
ATOM 4559 C C . GLU A 1 582 ? -2.957 -2.265 -24.495 1.00 63.69 582 GLU A C 1
ATOM 4561 O O . GLU A 1 582 ? -2.907 -1.029 -24.439 1.00 63.69 582 GLU A O 1
ATOM 4566 N N . PRO A 1 583 ? -1.855 -3.026 -24.577 1.00 57.94 583 PRO A N 1
ATOM 4567 C CA . PRO A 1 583 ? -0.541 -2.445 -24.631 1.00 57.94 583 PRO A CA 1
ATOM 4568 C C . PRO A 1 583 ? -0.467 -1.543 -25.854 1.00 57.94 583 PRO A C 1
ATOM 4570 O O . PRO A 1 583 ? -0.657 -1.972 -26.994 1.00 57.94 583 PRO A O 1
ATOM 4573 N N . THR A 1 584 ? -0.124 -0.278 -25.628 1.00 54.91 584 THR A N 1
ATOM 4574 C CA . THR A 1 584 ? 0.479 0.515 -26.696 1.00 54.91 584 THR A CA 1
ATOM 4575 C C . THR A 1 584 ? 1.823 -0.121 -27.073 1.00 54.91 584 THR A C 1
ATOM 4577 O O . THR A 1 584 ? 2.219 -1.132 -26.502 1.00 54.91 584 THR A O 1
ATOM 4580 N N . THR A 1 585 ? 2.523 0.468 -28.039 1.00 48.16 585 THR A N 1
ATOM 4581 C CA . THR A 1 585 ? 3.880 0.180 -28.567 1.00 48.16 585 THR A CA 1
ATOM 4582 C C . THR A 1 585 ? 4.883 -0.705 -27.794 1.00 48.16 585 THR A C 1
ATOM 4584 O O . THR A 1 585 ? 5.739 -1.288 -28.453 1.00 48.16 585 THR A O 1
ATOM 4587 N N . ASP A 1 586 ? 4.779 -0.859 -26.473 1.00 48.00 586 ASP A N 1
ATOM 4588 C CA . ASP A 1 586 ? 5.761 -1.455 -25.559 1.00 48.00 586 ASP A CA 1
ATOM 4589 C C . ASP A 1 586 ? 5.333 -2.742 -24.847 1.00 48.00 586 ASP A C 1
ATOM 4591 O O . ASP A 1 586 ? 5.944 -3.091 -23.838 1.00 48.00 586 ASP A O 1
ATOM 4595 N N . GLU A 1 587 ? 4.288 -3.443 -25.305 1.00 57.25 587 GLU A N 1
ATOM 4596 C CA . GLU A 1 587 ? 3.815 -4.687 -24.645 1.00 57.25 587 GLU A CA 1
ATOM 4597 C C . GLU A 1 587 ? 3.476 -4.493 -23.154 1.00 57.25 587 GLU A C 1
ATOM 4599 O O . GLU A 1 587 ? 3.465 -5.444 -22.367 1.00 57.25 587 GLU A O 1
ATOM 4604 N N . LEU A 1 588 ? 3.240 -3.242 -22.755 1.00 66.81 588 LEU A N 1
ATOM 4605 C CA . LEU A 1 588 ? 2.935 -2.861 -21.392 1.00 66.81 588 LEU A CA 1
ATOM 4606 C C . LEU A 1 588 ? 1.427 -2.936 -21.195 1.00 66.81 588 LEU A C 1
ATOM 4608 O O . LEU A 1 588 ? 0.697 -2.025 -21.581 1.00 66.81 588 LEU A O 1
ATOM 4612 N N . TRP A 1 589 ? 0.970 -4.018 -20.587 1.00 76.88 589 TRP A N 1
ATOM 4613 C CA . TRP A 1 589 ? -0.396 -4.112 -20.108 1.00 76.88 589 TRP A CA 1
ATOM 4614 C C . TRP A 1 589 ? -0.564 -3.219 -18.891 1.00 76.88 589 TRP A C 1
ATOM 4616 O O . TRP A 1 589 ? 0.284 -3.204 -17.995 1.00 76.88 589 TRP A O 1
ATOM 4626 N N . SER A 1 590 ? -1.685 -2.517 -18.836 1.00 79.00 590 SER A N 1
ATOM 4627 C CA . SER A 1 590 ? -2.124 -1.853 -17.619 1.00 79.00 590 SER A CA 1
ATOM 4628 C C . SER A 1 590 ? -3.608 -2.057 -17.422 1.00 79.00 590 SER A C 1
ATOM 4630 O O . SER A 1 590 ? -4.336 -2.414 -18.350 1.00 79.00 590 SER A O 1
ATOM 4632 N N . GLY A 1 591 ? -4.062 -1.842 -16.203 1.00 80.88 591 GLY A N 1
ATOM 4633 C CA . GLY A 1 591 ? -5.456 -2.041 -15.892 1.00 80.88 591 GLY A CA 1
ATOM 4634 C C . GLY A 1 591 ? -5.723 -1.930 -14.415 1.00 80.88 591 GLY A C 1
ATOM 4635 O O . GLY A 1 591 ? -4.860 -1.562 -13.617 1.00 80.88 591 GLY A O 1
ATOM 4636 N N . THR A 1 592 ? -6.948 -2.267 -14.063 1.00 81.31 592 THR A N 1
ATOM 4637 C CA . THR A 1 592 ? -7.406 -2.267 -12.687 1.00 81.31 592 THR A CA 1
ATOM 4638 C C . THR A 1 592 ? -8.060 -3.594 -12.350 1.00 81.31 592 THR A C 1
ATOM 4640 O O . THR A 1 592 ? -8.679 -4.230 -13.200 1.00 81.31 592 THR A O 1
ATOM 4643 N N . LEU A 1 593 ? -7.920 -4.015 -11.098 1.00 82.00 593 LEU A N 1
ATOM 4644 C CA . LEU A 1 593 ? -8.545 -5.208 -10.544 1.00 82.00 593 LEU A CA 1
ATOM 4645 C C . LEU A 1 593 ? -9.437 -4.803 -9.386 1.00 82.00 593 LEU A C 1
ATOM 4647 O O . LEU A 1 593 ? -9.037 -4.031 -8.520 1.00 82.00 593 LEU A O 1
ATOM 4651 N N . ARG A 1 594 ? -10.633 -5.372 -9.338 1.00 78.56 594 ARG A N 1
ATOM 4652 C CA . ARG A 1 594 ? -11.489 -5.344 -8.153 1.00 78.56 594 ARG A CA 1
ATOM 4653 C C . ARG A 1 594 ? -12.074 -6.723 -7.932 1.00 78.56 594 ARG A C 1
ATOM 4655 O O . ARG A 1 594 ? -12.295 -7.461 -8.892 1.00 78.56 594 ARG A O 1
ATOM 4662 N N . LEU A 1 595 ? -12.325 -7.093 -6.682 1.00 75.81 595 LEU A N 1
ATOM 4663 C CA . LEU A 1 595 ? -13.022 -8.346 -6.414 1.00 75.81 595 LEU A CA 1
ATOM 4664 C C . LEU A 1 595 ? -14.415 -8.280 -7.043 1.00 75.81 595 LEU A C 1
ATOM 4666 O O . LEU A 1 595 ? -15.132 -7.289 -6.904 1.00 75.81 595 LEU A O 1
ATOM 4670 N N . ALA A 1 596 ? -14.798 -9.344 -7.738 1.00 69.06 596 ALA A N 1
ATOM 4671 C CA . ALA A 1 596 ? -16.141 -9.531 -8.248 1.00 69.06 596 ALA A CA 1
ATOM 4672 C C . ALA A 1 596 ? -17.067 -9.815 -7.056 1.00 69.06 596 ALA A C 1
ATOM 4674 O O . ALA A 1 596 ? -17.419 -10.959 -6.799 1.00 69.06 596 ALA A O 1
ATOM 4675 N N . THR A 1 597 ? -17.411 -8.809 -6.260 1.00 59.69 597 THR A N 1
ATOM 4676 C CA . THR A 1 597 ? -18.513 -8.881 -5.294 1.00 59.69 597 THR A CA 1
ATOM 4677 C C . THR A 1 597 ? -19.741 -8.283 -5.975 1.00 59.69 597 THR A C 1
ATOM 4679 O O . THR A 1 597 ? -19.654 -7.203 -6.556 1.00 59.69 597 THR A O 1
ATOM 4682 N N . ASP A 1 598 ? -20.839 -9.035 -6.014 1.00 46.97 598 ASP A N 1
ATOM 4683 C CA . ASP A 1 598 ? -22.037 -8.725 -6.802 1.00 46.97 598 ASP A CA 1
ATOM 4684 C C . ASP A 1 598 ? -22.609 -7.313 -6.544 1.00 46.97 598 ASP A C 1
ATOM 4686 O O . ASP A 1 598 ? -22.461 -6.754 -5.462 1.00 46.97 598 ASP A O 1
ATOM 4690 N N . GLU A 1 599 ? -23.277 -6.770 -7.573 1.00 48.88 599 GLU A N 1
ATOM 4691 C CA . GLU A 1 599 ? -24.057 -5.510 -7.601 1.00 48.88 599 GLU A CA 1
ATOM 4692 C C . GLU A 1 599 ? -23.330 -4.177 -7.854 1.00 48.88 599 GLU A C 1
ATOM 4694 O O . GLU A 1 599 ? -23.878 -3.109 -7.607 1.00 48.88 599 GLU A O 1
ATOM 4699 N N . GLY A 1 600 ? -22.137 -4.190 -8.455 1.00 46.03 600 GLY A N 1
ATOM 4700 C CA . GLY A 1 600 ? -21.602 -2.985 -9.118 1.00 46.03 600 GLY A CA 1
ATOM 4701 C C . GLY A 1 600 ? -21.180 -1.844 -8.185 1.00 46.03 600 GLY A C 1
ATOM 4702 O O . GLY A 1 600 ? -20.913 -0.745 -8.663 1.00 46.03 600 GLY A O 1
ATOM 4703 N N . ARG A 1 601 ? -21.070 -2.096 -6.877 1.00 48.69 601 ARG A N 1
ATOM 4704 C CA . ARG A 1 601 ? -20.696 -1.080 -5.887 1.00 48.69 601 ARG A CA 1
ATOM 4705 C C . ARG A 1 601 ? -19.215 -1.104 -5.523 1.00 48.69 601 ARG A C 1
ATOM 4707 O O . ARG A 1 601 ? -18.565 -2.147 -5.519 1.00 48.69 601 ARG A O 1
ATOM 4714 N N . SER A 1 602 ? -18.710 0.074 -5.176 1.00 47.00 602 SER A N 1
ATOM 4715 C CA . SER A 1 602 ? -17.301 0.439 -4.961 1.00 47.00 602 SER A CA 1
ATOM 4716 C C . SER A 1 602 ? -16.668 -0.091 -3.664 1.00 47.00 602 SER A C 1
ATOM 4718 O O . SER A 1 602 ? -15.726 0.509 -3.158 1.00 47.00 602 SER A O 1
ATOM 4720 N N . PHE A 1 603 ? -17.197 -1.166 -3.078 1.00 46.97 603 PHE A N 1
ATOM 4721 C CA . PHE A 1 603 ? -16.810 -1.587 -1.730 1.00 46.97 603 PHE A CA 1
ATOM 4722 C C . PHE A 1 603 ? -15.471 -2.359 -1.698 1.00 46.97 603 PHE A C 1
ATOM 4724 O O . PHE A 1 603 ? -14.670 -2.156 -0.789 1.00 46.97 603 PHE A O 1
ATOM 4731 N N . ALA A 1 604 ? -15.132 -3.172 -2.703 1.00 55.12 604 ALA A N 1
ATOM 4732 C CA . ALA A 1 604 ? -13.811 -3.815 -2.739 1.00 55.12 604 ALA A CA 1
ATOM 4733 C C . ALA A 1 604 ? -12.702 -2.809 -3.125 1.00 55.12 604 ALA A C 1
ATOM 4735 O O . ALA A 1 604 ? -12.896 -2.078 -4.102 1.00 55.12 604 ALA A O 1
ATOM 4736 N N . PRO A 1 605 ? -11.546 -2.778 -2.423 1.00 57.81 605 PRO A N 1
ATOM 4737 C CA . PRO A 1 605 ? -10.459 -1.868 -2.765 1.00 57.81 605 PRO A CA 1
ATOM 4738 C C . PRO A 1 605 ? -9.978 -2.164 -4.191 1.00 57.81 605 PRO A C 1
ATOM 4740 O O . PRO A 1 605 ? -9.703 -3.325 -4.519 1.00 57.81 605 PRO A O 1
ATOM 4743 N N . PRO A 1 606 ? -9.923 -1.151 -5.064 1.00 71.69 606 PRO A N 1
ATOM 4744 C CA . PRO A 1 606 ? -9.395 -1.342 -6.393 1.00 71.69 606 PRO A CA 1
ATOM 4745 C C . PRO A 1 606 ? -7.868 -1.367 -6.370 1.00 71.69 606 PRO A C 1
ATOM 4747 O O . PRO A 1 606 ? -7.219 -0.519 -5.758 1.00 71.69 606 PRO A O 1
ATOM 4750 N N . PHE A 1 607 ? -7.301 -2.297 -7.125 1.00 77.81 607 PHE A N 1
ATOM 4751 C CA . PHE A 1 607 ? -5.877 -2.343 -7.410 1.00 77.81 607 PHE A CA 1
ATOM 4752 C C . PHE A 1 607 ? -5.613 -1.856 -8.828 1.00 77.81 607 PHE A C 1
ATOM 4754 O O . PHE A 1 607 ? -6.405 -2.105 -9.736 1.00 77.81 607 PHE A O 1
ATOM 4761 N N . GLU A 1 608 ? -4.486 -1.197 -9.035 1.00 79.62 608 GLU A N 1
ATOM 4762 C CA . GLU A 1 608 ? -3.920 -0.930 -10.351 1.00 79.62 608 GLU A CA 1
ATOM 4763 C C . GLU A 1 608 ? -2.816 -1.945 -10.603 1.00 79.62 608 GLU A C 1
ATOM 4765 O O . GLU A 1 608 ? -2.056 -2.280 -9.691 1.00 79.62 608 GLU A O 1
ATOM 4770 N N . TYR A 1 609 ? -2.713 -2.432 -11.834 1.00 81.69 609 TYR A N 1
ATOM 4771 C CA . TYR A 1 609 ? -1.605 -3.285 -12.222 1.00 81.69 609 TYR A CA 1
ATOM 4772 C C . TYR A 1 609 ? -0.945 -2.823 -13.513 1.00 81.69 609 TYR A C 1
ATOM 4774 O O . TYR A 1 609 ? -1.568 -2.221 -14.390 1.00 81.69 609 TYR A O 1
ATOM 4782 N N . TRP A 1 610 ? 0.332 -3.173 -13.619 1.00 79.56 610 TRP A N 1
ATOM 4783 C CA . TRP A 1 610 ? 1.180 -2.940 -14.779 1.00 79.56 610 TRP A CA 1
ATOM 4784 C C . TRP A 1 610 ? 2.003 -4.193 -15.050 1.00 79.56 610 TRP A C 1
ATOM 4786 O O . TRP A 1 610 ? 2.516 -4.807 -14.116 1.00 79.56 610 TRP A O 1
ATOM 4796 N N . ALA A 1 611 ? 2.133 -4.591 -16.312 1.00 78.62 611 ALA A N 1
ATOM 4797 C CA . ALA A 1 611 ? 2.850 -5.807 -16.676 1.00 78.62 611 ALA A CA 1
ATOM 4798 C C . ALA A 1 611 ? 3.541 -5.671 -18.034 1.00 78.62 611 ALA A C 1
ATOM 4800 O O . ALA A 1 611 ? 2.970 -5.101 -18.957 1.00 78.62 611 ALA A O 1
ATOM 4801 N N . ARG A 1 612 ? 4.740 -6.237 -18.192 1.00 76.19 612 ARG A N 1
ATOM 4802 C CA . ARG A 1 612 ? 5.474 -6.303 -19.476 1.00 76.19 612 ARG A CA 1
ATOM 4803 C C . ARG A 1 612 ? 5.998 -7.707 -19.717 1.00 76.19 612 ARG A C 1
ATOM 4805 O O . ARG A 1 612 ? 6.398 -8.379 -18.766 1.00 76.19 612 ARG A O 1
ATOM 4812 N N . GLY A 1 613 ? 6.068 -8.099 -20.986 1.00 72.38 613 GLY A N 1
ATOM 4813 C CA . GLY A 1 613 ? 6.568 -9.415 -21.390 1.00 72.38 613 GLY A CA 1
ATOM 4814 C C . GLY A 1 613 ? 5.548 -10.534 -21.165 1.00 72.38 613 GLY A C 1
ATOM 4815 O O . GLY A 1 613 ? 5.923 -11.706 -21.126 1.00 72.38 613 GLY A O 1
ATOM 4816 N N . TRP A 1 614 ? 4.272 -10.162 -21.008 1.00 79.62 614 TRP A N 1
ATOM 4817 C CA . TRP A 1 614 ? 3.136 -11.063 -20.843 1.00 79.62 614 TRP A CA 1
ATOM 4818 C C . TRP A 1 614 ? 2.241 -10.995 -22.075 1.00 79.62 614 TRP A C 1
ATOM 4820 O O . TRP A 1 614 ? 1.940 -9.911 -22.579 1.00 79.62 614 TRP A O 1
ATOM 4830 N N . THR A 1 615 ? 1.761 -12.140 -22.540 1.00 82.25 615 THR A N 1
ATOM 4831 C CA . THR A 1 615 ? 0.591 -12.175 -23.423 1.00 82.25 615 THR A CA 1
ATOM 4832 C C . THR A 1 615 ? -0.682 -11.874 -22.629 1.00 82.25 615 THR A C 1
ATOM 4834 O O . THR A 1 615 ? -0.706 -11.990 -21.401 1.00 82.25 615 THR A O 1
ATOM 4837 N N . LYS A 1 616 ? -1.769 -11.519 -23.328 1.00 84.00 616 LYS A N 1
ATOM 4838 C CA . LYS A 1 616 ? -3.086 -11.321 -22.701 1.00 84.00 616 LYS A CA 1
ATOM 4839 C C . LYS A 1 616 ? -3.495 -12.544 -21.874 1.00 84.00 616 LYS A C 1
ATOM 4841 O O . LYS A 1 616 ? -3.880 -12.394 -20.721 1.00 84.00 616 LYS A O 1
ATOM 4846 N N . ASP A 1 617 ? -3.365 -13.741 -22.440 1.00 86.50 617 ASP A N 1
ATOM 4847 C CA . ASP A 1 617 ? -3.795 -14.981 -21.789 1.00 86.50 617 ASP A CA 1
ATOM 4848 C C . ASP A 1 617 ? -2.930 -15.328 -20.572 1.00 86.50 617 ASP A C 1
ATOM 4850 O O . ASP A 1 617 ? -3.469 -15.700 -19.531 1.00 86.50 617 ASP A O 1
ATOM 4854 N N . GLU A 1 618 ? -1.605 -15.153 -20.652 1.00 88.12 618 GLU A N 1
ATOM 4855 C CA . GLU A 1 618 ? -0.716 -15.367 -19.501 1.00 88.12 618 GLU A CA 1
ATOM 4856 C C . GLU A 1 618 ? -1.003 -14.372 -18.367 1.00 88.12 618 GLU A C 1
ATOM 4858 O O . GLU A 1 618 ? -0.997 -14.755 -17.199 1.00 88.12 618 GLU A O 1
ATOM 4863 N N . LEU A 1 619 ? -1.285 -13.106 -18.694 1.00 88.19 619 LEU A N 1
ATOM 4864 C CA . LEU A 1 619 ? -1.627 -12.084 -17.706 1.00 88.19 619 LEU A CA 1
ATOM 4865 C C . LEU A 1 619 ? -2.971 -12.375 -17.027 1.00 88.19 619 LEU A C 1
ATOM 4867 O O . LEU A 1 619 ? -3.079 -12.287 -15.806 1.00 88.19 619 LEU A O 1
ATOM 4871 N N . LEU A 1 620 ? -3.994 -12.747 -17.800 1.00 90.50 620 LEU A N 1
ATOM 4872 C CA . LEU A 1 620 ? -5.293 -13.141 -17.252 1.00 90.50 620 LEU A CA 1
ATOM 4873 C C . LEU A 1 620 ? -5.173 -14.408 -16.392 1.00 90.50 620 LEU A C 1
ATOM 4875 O O . LEU A 1 620 ? -5.800 -14.495 -15.336 1.00 90.50 620 LEU A O 1
ATOM 4879 N N . ALA A 1 621 ? -4.333 -15.365 -16.798 1.00 91.25 621 ALA A N 1
ATOM 4880 C CA . ALA A 1 621 ? -4.024 -16.539 -15.992 1.00 91.25 621 ALA A CA 1
ATOM 4881 C C . ALA A 1 621 ? -3.346 -16.147 -14.670 1.00 91.25 621 ALA A C 1
ATOM 4883 O O . ALA A 1 621 ? -3.800 -16.588 -13.617 1.00 91.25 621 ALA A O 1
ATOM 4884 N N . LEU A 1 622 ? -2.339 -15.265 -14.698 1.00 91.56 622 LEU A N 1
ATOM 4885 C CA . LEU A 1 622 ? -1.694 -14.728 -13.496 1.00 91.56 622 LEU A CA 1
ATOM 4886 C C . LEU A 1 622 ? -2.717 -14.081 -12.554 1.00 91.56 622 LEU A C 1
ATOM 4888 O O . LEU A 1 622 ? -2.777 -14.445 -11.381 1.00 91.56 622 LEU A O 1
ATOM 4892 N N . ILE A 1 623 ? -3.553 -13.174 -13.066 1.00 91.06 623 ILE A N 1
ATOM 4893 C CA . ILE A 1 623 ? -4.591 -12.484 -12.285 1.00 91.06 623 ILE A CA 1
ATOM 4894 C C . ILE A 1 623 ? -5.519 -13.497 -11.601 1.00 91.06 623 ILE A C 1
ATOM 4896 O O . ILE A 1 623 ? -5.811 -13.373 -10.412 1.00 91.06 623 ILE A O 1
ATOM 4900 N N . ASN A 1 624 ? -5.933 -14.544 -12.318 1.00 91.06 624 ASN A N 1
ATOM 4901 C CA . ASN A 1 624 ? -6.777 -15.607 -11.773 1.00 91.06 624 ASN A CA 1
ATOM 4902 C C . ASN A 1 624 ? -6.108 -16.380 -10.614 1.00 91.06 624 ASN A C 1
ATOM 4904 O O . ASN A 1 624 ? -6.799 -16.869 -9.718 1.00 91.06 624 ASN A O 1
ATOM 4908 N N . THR A 1 625 ? -4.772 -16.474 -10.605 1.00 91.25 625 THR A N 1
ATOM 4909 C CA . THR A 1 625 ? -4.007 -17.135 -9.530 1.00 91.25 625 THR A CA 1
ATOM 4910 C C . THR A 1 625 ? -3.732 -16.257 -8.310 1.00 91.25 625 THR A C 1
ATOM 4912 O O . THR A 1 625 ? -3.213 -16.768 -7.322 1.00 91.25 625 THR A O 1
ATOM 4915 N N . LEU A 1 626 ? -4.055 -14.959 -8.336 1.00 89.38 626 LEU A N 1
ATOM 4916 C CA . LEU A 1 626 ? -3.820 -14.084 -7.185 1.00 89.38 626 LEU A CA 1
ATOM 4917 C C . LEU A 1 626 ? -4.693 -14.510 -5.997 1.00 89.38 626 LEU A C 1
ATOM 4919 O O . LEU A 1 626 ? -5.923 -14.558 -6.093 1.00 89.38 626 LEU A O 1
ATOM 4923 N N . LYS A 1 627 ? -4.049 -14.793 -4.862 1.00 85.88 627 LYS A N 1
ATOM 4924 C CA . LYS A 1 627 ? -4.671 -15.175 -3.589 1.00 85.88 627 LYS A CA 1
ATOM 4925 C C . LYS A 1 627 ? -4.162 -14.278 -2.458 1.00 85.88 627 LYS A C 1
ATOM 4927 O O . LYS A 1 627 ? -3.046 -13.773 -2.546 1.00 85.88 627 LYS A O 1
ATOM 4932 N N . PRO A 1 628 ? -4.943 -14.091 -1.382 1.00 82.25 628 PRO A N 1
ATOM 4933 C CA . PRO A 1 628 ? -4.446 -13.454 -0.170 1.00 82.25 628 PRO A CA 1
ATOM 4934 C C . PRO A 1 628 ? -3.192 -14.158 0.362 1.00 82.25 628 PRO A C 1
ATOM 4936 O O . PRO A 1 628 ? -3.183 -15.383 0.502 1.00 82.25 628 PRO A O 1
ATOM 4939 N N . LEU A 1 629 ? -2.168 -13.381 0.703 1.00 83.06 629 LEU A N 1
ATOM 4940 C CA . LEU A 1 629 ? -1.010 -13.825 1.461 1.00 83.06 629 LEU A CA 1
ATOM 4941 C C . LEU A 1 629 ? -1.500 -14.346 2.813 1.00 83.06 629 LEU A C 1
ATOM 4943 O O . LEU A 1 629 ? -2.290 -13.709 3.511 1.00 83.06 629 LEU A O 1
ATOM 4947 N N . ASP A 1 630 ? -1.083 -15.557 3.143 1.00 83.00 630 ASP A N 1
ATOM 4948 C CA . ASP A 1 630 ? -1.441 -16.250 4.369 1.00 83.00 630 ASP A CA 1
ATOM 4949 C C . ASP A 1 630 ? -0.284 -17.141 4.811 1.00 83.00 630 ASP A C 1
ATOM 4951 O O . ASP A 1 630 ? 0.679 -17.291 4.054 1.00 83.00 630 ASP A O 1
ATOM 4955 N N . PRO A 1 631 ? -0.340 -17.728 6.017 1.00 85.56 631 PRO A N 1
ATOM 4956 C CA . PRO A 1 631 ? 0.784 -18.506 6.512 1.00 85.56 631 PRO A CA 1
ATOM 4957 C C . PRO A 1 631 ? 1.156 -19.693 5.613 1.00 85.56 631 PRO A C 1
ATOM 4959 O O . PRO A 1 631 ? 2.335 -20.006 5.510 1.00 85.56 631 PRO A O 1
ATOM 4962 N N . ALA A 1 632 ? 0.195 -20.325 4.928 1.00 85.44 632 ALA A N 1
ATOM 4963 C CA . ALA A 1 632 ? 0.496 -21.405 3.990 1.00 85.44 632 ALA A CA 1
ATOM 4964 C C . ALA A 1 632 ? 1.218 -20.869 2.745 1.00 85.44 632 ALA A C 1
ATOM 4966 O O . ALA A 1 632 ? 2.257 -21.397 2.373 1.00 85.44 632 ALA A O 1
ATOM 4967 N N . ARG A 1 633 ? 0.744 -19.759 2.162 1.00 88.00 633 ARG A N 1
ATOM 4968 C CA . ARG A 1 633 ? 1.374 -19.137 0.984 1.00 88.00 633 ARG A CA 1
ATOM 4969 C C . ARG A 1 633 ? 2.751 -18.566 1.300 1.00 88.00 633 ARG A C 1
ATOM 4971 O O . ARG A 1 633 ? 3.633 -18.632 0.456 1.00 88.00 633 ARG A O 1
ATOM 4978 N N . TRP A 1 634 ? 2.947 -18.013 2.496 1.00 88.62 634 TRP A N 1
ATOM 4979 C CA . TRP A 1 634 ? 4.265 -17.565 2.946 1.00 88.62 634 TRP A CA 1
ATOM 4980 C C . TRP A 1 634 ? 5.263 -18.727 3.007 1.00 88.62 634 TRP A C 1
ATOM 4982 O O . TRP A 1 634 ? 6.399 -18.562 2.577 1.00 88.62 634 TRP A O 1
ATOM 4992 N N . ILE A 1 635 ? 4.826 -19.901 3.474 1.00 89.62 635 ILE A N 1
ATOM 4993 C CA . ILE A 1 635 ? 5.654 -21.112 3.495 1.00 89.62 635 ILE A CA 1
ATOM 4994 C C . ILE A 1 635 ? 5.917 -21.623 2.074 1.00 89.62 635 ILE A C 1
ATOM 4996 O O . ILE A 1 635 ? 7.066 -21.866 1.718 1.00 89.62 635 ILE A O 1
ATOM 5000 N N . ASP A 1 636 ? 4.873 -21.751 1.253 1.00 89.19 636 ASP A N 1
ATOM 5001 C CA . ASP A 1 636 ? 4.975 -22.297 -0.107 1.00 89.19 636 ASP A CA 1
ATOM 5002 C C . ASP A 1 636 ? 5.836 -21.421 -1.036 1.00 89.19 636 ASP A C 1
ATOM 5004 O O . ASP A 1 636 ? 6.456 -21.925 -1.973 1.00 89.19 636 ASP A O 1
ATOM 5008 N N . LEU A 1 637 ? 5.887 -20.108 -0.780 1.00 89.44 637 LEU A N 1
ATOM 5009 C CA . LEU A 1 637 ? 6.635 -19.126 -1.569 1.00 89.44 637 LEU A CA 1
ATOM 5010 C C . LEU A 1 637 ? 7.925 -18.640 -0.888 1.00 89.44 637 LEU A C 1
ATOM 5012 O O . LEU A 1 637 ? 8.521 -17.689 -1.391 1.00 89.44 637 LEU A O 1
ATOM 5016 N N . ASP A 1 638 ? 8.370 -19.249 0.217 1.00 87.81 638 ASP A N 1
ATOM 5017 C CA . ASP A 1 638 ? 9.520 -18.779 1.016 1.00 87.81 638 ASP A CA 1
ATOM 5018 C C . ASP A 1 638 ? 10.772 -18.534 0.157 1.00 87.81 638 ASP A C 1
ATOM 5020 O O . ASP A 1 638 ? 11.345 -17.447 0.170 1.00 87.81 638 ASP A O 1
ATOM 5024 N N . ASP A 1 639 ? 11.119 -19.495 -0.703 1.00 84.81 639 ASP A N 1
ATOM 5025 C CA . ASP A 1 639 ? 12.280 -19.395 -1.597 1.00 84.81 639 ASP A CA 1
ATOM 5026 C C . ASP A 1 639 ? 12.117 -18.324 -2.695 1.00 84.81 639 ASP A C 1
ATOM 5028 O O . ASP A 1 639 ? 13.106 -17.823 -3.247 1.00 84.81 639 ASP A O 1
ATOM 5032 N N . ALA A 1 640 ? 10.879 -17.968 -3.044 1.00 87.12 640 ALA A N 1
ATOM 5033 C CA . ALA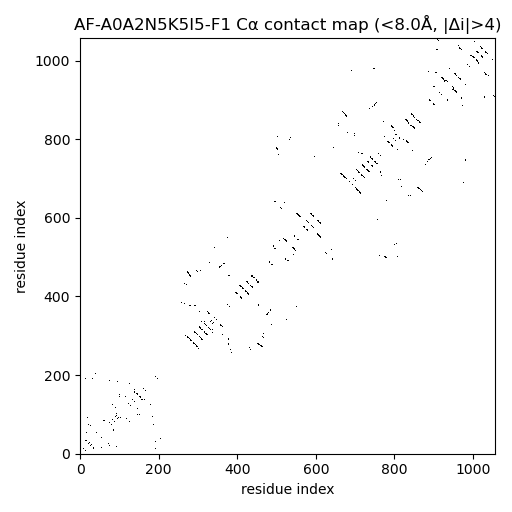 A 1 640 ? 10.567 -16.982 -4.075 1.00 87.12 640 ALA A CA 1
ATOM 5034 C C . ALA A 1 640 ? 10.450 -15.558 -3.513 1.00 87.12 640 ALA A C 1
ATOM 5036 O O . ALA A 1 640 ? 10.713 -14.591 -4.231 1.00 87.12 640 ALA A O 1
ATOM 5037 N N . LEU A 1 641 ? 10.065 -15.410 -2.248 1.00 86.19 641 LEU A N 1
ATOM 5038 C CA . LEU A 1 641 ? 9.884 -14.119 -1.601 1.00 86.19 641 LEU A CA 1
ATOM 5039 C C . LEU A 1 641 ? 11.233 -13.473 -1.251 1.00 86.19 641 LEU A C 1
ATOM 5041 O O . LEU A 1 641 ? 12.152 -14.107 -0.738 1.00 86.19 641 LEU A O 1
ATOM 5045 N N . LEU A 1 642 ? 11.359 -12.175 -1.521 1.00 80.69 642 LEU A N 1
ATOM 5046 C CA . LEU A 1 642 ? 12.480 -11.374 -1.040 1.00 80.69 642 LEU A CA 1
ATOM 5047 C C . LEU A 1 642 ? 12.198 -10.918 0.393 1.00 80.69 642 LEU A C 1
ATOM 5049 O O . LEU A 1 642 ? 11.369 -10.041 0.624 1.00 80.69 642 LEU A O 1
ATOM 5053 N N . GLU A 1 643 ? 12.906 -11.520 1.346 1.00 82.69 643 GLU A N 1
ATOM 5054 C CA . GLU A 1 643 ? 12.763 -11.257 2.776 1.00 82.69 643 GLU A CA 1
ATOM 5055 C C . GLU A 1 643 ? 13.963 -10.440 3.307 1.00 82.69 643 GLU A C 1
ATOM 5057 O O . GLU A 1 643 ? 15.048 -11.004 3.497 1.00 82.69 643 GLU A O 1
ATOM 5062 N N . PRO A 1 644 ? 13.799 -9.125 3.566 1.00 76.19 644 PRO A N 1
ATOM 5063 C CA . PRO A 1 644 ? 14.880 -8.269 4.063 1.00 76.19 644 PRO A CA 1
ATOM 5064 C C . PRO A 1 644 ? 15.389 -8.670 5.457 1.00 76.19 644 PRO A C 1
ATOM 5066 O O . PRO A 1 644 ? 16.533 -8.371 5.794 1.00 76.19 644 PRO A O 1
ATOM 5069 N N . ALA A 1 645 ? 14.575 -9.355 6.268 1.00 78.88 645 ALA A N 1
ATOM 5070 C CA . ALA A 1 645 ? 14.922 -9.803 7.614 1.00 78.88 645 ALA A CA 1
ATOM 5071 C C . ALA A 1 645 ? 14.640 -11.305 7.772 1.00 78.88 645 ALA A C 1
ATOM 5073 O O . ALA A 1 645 ? 13.724 -11.717 8.494 1.00 78.88 645 ALA A O 1
ATOM 5074 N N . SER A 1 646 ? 15.428 -12.127 7.073 1.00 82.31 646 SER A N 1
ATOM 5075 C CA . SER A 1 646 ? 15.254 -13.584 7.039 1.00 82.31 646 SER A CA 1
ATOM 5076 C C . SER A 1 646 ? 15.441 -14.222 8.415 1.00 82.31 646 SER A C 1
ATOM 5078 O O . SER A 1 646 ? 16.355 -13.880 9.169 1.00 82.31 646 SER A O 1
ATOM 5080 N N . LEU A 1 647 ? 14.577 -15.183 8.743 1.00 87.62 647 LEU A N 1
ATOM 5081 C CA . LEU A 1 647 ? 14.661 -15.919 10.001 1.00 87.62 647 LEU A CA 1
ATOM 5082 C C . LEU A 1 647 ? 15.800 -16.948 9.961 1.00 87.62 647 LEU A C 1
ATOM 5084 O O . LEU A 1 647 ? 15.994 -17.611 8.940 1.00 87.62 647 LEU A O 1
ATOM 5088 N N . PRO A 1 648 ? 16.517 -17.174 11.080 1.00 91.19 648 PRO A N 1
ATOM 5089 C CA . PRO A 1 648 ? 17.397 -18.329 11.199 1.00 91.19 648 PRO A CA 1
ATOM 5090 C C . PRO A 1 648 ? 16.626 -19.617 10.899 1.00 91.19 648 PRO A C 1
ATOM 5092 O O . PRO A 1 648 ? 15.496 -19.783 11.364 1.00 91.19 648 PRO A O 1
ATOM 5095 N N . ARG A 1 649 ? 17.244 -20.558 10.173 1.00 89.94 649 ARG A N 1
ATOM 5096 C CA . ARG A 1 649 ? 16.544 -21.755 9.676 1.00 89.94 649 ARG A CA 1
ATOM 5097 C C . ARG A 1 649 ? 15.831 -22.547 10.778 1.00 89.94 649 ARG A C 1
ATOM 5099 O O . ARG A 1 649 ? 14.687 -22.938 10.600 1.00 89.94 649 ARG A O 1
ATOM 5106 N N . ALA A 1 650 ? 16.456 -22.701 11.946 1.00 91.12 650 ALA A N 1
ATOM 5107 C CA . ALA A 1 650 ? 15.847 -23.383 13.093 1.00 91.12 650 ALA A CA 1
ATOM 5108 C C . ALA A 1 650 ? 14.582 -22.676 13.624 1.00 91.12 650 ALA A C 1
ATOM 5110 O O . ALA A 1 650 ? 13.626 -23.335 14.040 1.00 91.12 650 ALA A O 1
ATOM 5111 N N . THR A 1 651 ? 14.563 -21.341 13.594 1.00 93.06 651 THR A N 1
ATOM 5112 C CA . THR A 1 651 ? 13.406 -20.529 13.987 1.00 93.06 651 THR A CA 1
ATOM 5113 C C . THR A 1 651 ? 12.288 -20.661 12.965 1.00 93.06 651 THR A C 1
ATOM 5115 O O . THR A 1 651 ? 11.156 -20.963 13.340 1.00 93.06 651 THR A O 1
ATOM 5118 N N . TYR A 1 652 ? 12.624 -20.536 11.679 1.00 92.38 652 TYR A N 1
ATOM 5119 C CA . TYR A 1 652 ? 11.692 -20.768 10.578 1.00 92.38 652 TYR A CA 1
ATOM 5120 C C . TYR A 1 652 ? 11.058 -22.168 10.660 1.00 92.38 652 TYR A C 1
ATOM 5122 O O . TYR A 1 652 ? 9.837 -22.295 10.701 1.00 92.38 652 TYR A O 1
ATOM 5130 N N . ASP A 1 653 ? 11.862 -23.225 10.812 1.00 93.00 653 ASP A N 1
ATOM 5131 C CA . ASP A 1 653 ? 11.390 -24.613 10.930 1.00 93.00 653 ASP A CA 1
ATOM 5132 C C . ASP A 1 653 ? 10.518 -24.851 12.184 1.00 93.00 653 ASP A C 1
ATOM 5134 O O . ASP A 1 653 ? 9.725 -25.793 12.235 1.00 93.00 653 ASP A O 1
ATOM 5138 N N . THR A 1 654 ? 10.673 -24.041 13.236 1.00 94.06 654 THR A N 1
ATOM 5139 C CA . THR A 1 654 ? 9.828 -24.114 14.442 1.00 94.06 654 THR A CA 1
ATOM 5140 C C . THR A 1 654 ? 8.467 -23.468 14.194 1.00 94.06 654 THR A C 1
ATOM 5142 O O . THR A 1 654 ? 7.438 -24.068 14.499 1.00 94.06 654 THR A O 1
ATOM 5145 N N . ILE A 1 655 ? 8.453 -22.279 13.589 1.00 93.69 655 ILE A N 1
ATOM 5146 C CA . ILE A 1 655 ? 7.226 -21.548 13.241 1.00 93.69 655 ILE A CA 1
ATOM 5147 C C . ILE A 1 655 ? 6.409 -22.313 12.195 1.00 93.69 655 ILE A C 1
ATOM 5149 O O . ILE A 1 655 ? 5.199 -22.456 12.345 1.00 93.69 655 ILE A O 1
ATOM 5153 N N . THR A 1 656 ? 7.053 -22.857 11.162 1.00 93.81 656 THR A N 1
ATOM 5154 C CA . THR A 1 656 ? 6.365 -23.648 10.129 1.00 93.81 656 THR A CA 1
ATOM 5155 C C . THR A 1 656 ? 5.759 -24.930 10.692 1.00 93.81 656 THR A C 1
ATOM 5157 O O . THR A 1 656 ? 4.629 -25.267 10.344 1.00 93.81 656 THR A O 1
ATOM 5160 N N . ARG A 1 657 ? 6.431 -25.606 11.637 1.00 94.19 657 ARG A N 1
ATOM 5161 C CA . ARG A 1 657 ? 5.841 -26.732 12.385 1.00 94.19 657 ARG A CA 1
ATOM 5162 C C . ARG A 1 657 ? 4.640 -26.313 13.228 1.00 94.19 657 ARG A C 1
ATOM 5164 O O . ARG A 1 657 ? 3.642 -27.029 13.232 1.00 94.19 657 ARG A O 1
ATOM 5171 N N . ALA A 1 658 ? 4.713 -25.162 13.896 1.00 94.56 658 ALA A N 1
ATOM 5172 C CA . ALA A 1 658 ? 3.588 -24.620 14.654 1.00 94.56 658 ALA A CA 1
ATOM 5173 C C . ALA A 1 658 ? 2.381 -24.332 13.747 1.00 94.56 658 ALA A C 1
ATOM 5175 O O . ALA A 1 658 ? 1.268 -24.745 14.055 1.00 94.56 658 ALA A O 1
ATOM 5176 N N . LEU A 1 659 ? 2.602 -23.709 12.588 1.00 92.50 659 LEU A N 1
ATOM 5177 C CA . LEU A 1 659 ? 1.558 -23.444 11.594 1.00 92.50 659 LEU A CA 1
ATOM 5178 C C . LEU A 1 659 ? 0.982 -24.734 10.989 1.00 92.50 659 LEU A C 1
ATOM 5180 O O . LEU A 1 659 ? -0.232 -24.850 10.829 1.00 92.50 659 LEU A O 1
ATOM 5184 N N . ALA A 1 660 ? 1.825 -25.728 10.701 1.00 91.44 660 ALA A N 1
ATOM 5185 C CA . ALA A 1 660 ? 1.384 -27.032 10.211 1.00 91.44 660 ALA A CA 1
ATOM 5186 C C . ALA A 1 660 ? 0.510 -27.772 11.240 1.00 91.44 660 ALA A C 1
ATOM 5188 O O . ALA A 1 660 ? -0.488 -28.387 10.868 1.00 91.44 660 ALA A O 1
ATOM 5189 N N . ALA A 1 661 ? 0.827 -27.664 12.535 1.00 91.25 661 ALA A N 1
ATOM 5190 C CA . ALA A 1 661 ? 0.042 -28.268 13.614 1.00 91.25 661 ALA A CA 1
ATOM 5191 C C . ALA A 1 661 ? -1.372 -27.672 13.770 1.00 91.25 661 ALA A C 1
ATOM 5193 O O . ALA A 1 661 ? -2.223 -28.277 14.432 1.00 91.25 661 ALA A O 1
ATOM 5194 N N . LEU A 1 662 ? -1.623 -26.502 13.172 1.00 90.31 662 LEU A N 1
ATOM 5195 C CA . LEU A 1 662 ? -2.906 -25.791 13.181 1.00 90.31 662 LEU A CA 1
ATOM 5196 C C . LEU A 1 662 ? -3.749 -26.039 11.921 1.00 90.31 662 LEU A C 1
ATOM 5198 O O . LEU A 1 662 ? -4.860 -25.515 11.817 1.00 90.31 662 LEU A O 1
ATOM 5202 N N . GLN A 1 663 ? -3.260 -26.836 10.965 1.00 85.75 663 GLN A N 1
ATOM 5203 C CA . GLN A 1 663 ? -4.042 -27.179 9.780 1.00 85.75 663 GLN A CA 1
ATOM 5204 C C . GLN A 1 663 ? -5.304 -27.968 10.181 1.00 85.75 663 GLN A C 1
ATOM 5206 O O . GLN A 1 663 ? -5.203 -28.940 10.935 1.00 85.75 663 GLN A O 1
ATOM 5211 N N . PRO A 1 664 ? -6.498 -27.551 9.723 1.00 82.06 664 PRO A N 1
ATOM 5212 C CA . PRO A 1 664 ? -7.746 -28.230 10.046 1.00 82.06 664 PRO A CA 1
ATOM 5213 C C . PRO A 1 664 ? -7.826 -29.590 9.348 1.00 82.06 664 PRO A C 1
ATOM 5215 O O . PRO A 1 664 ? -7.389 -29.755 8.208 1.00 82.06 664 PRO A O 1
ATOM 5218 N N . GLU A 1 665 ? -8.463 -30.557 10.003 1.00 83.50 665 GLU A N 1
ATOM 5219 C CA . GLU A 1 665 ? -8.879 -31.787 9.332 1.00 83.50 665 GLU A CA 1
ATOM 5220 C C . GLU A 1 665 ? -10.033 -31.472 8.358 1.00 83.50 665 GLU A C 1
ATOM 5222 O O . GLU A 1 665 ? -10.970 -30.756 8.733 1.00 83.50 665 GLU A O 1
ATOM 5227 N N . PRO A 1 666 ? -10.007 -31.977 7.109 1.00 80.88 666 PRO A N 1
ATOM 5228 C CA . PRO A 1 666 ? -11.062 -31.700 6.140 1.00 80.88 666 PRO A CA 1
ATOM 5229 C C . PRO A 1 666 ? -12.455 -32.070 6.667 1.00 80.88 666 PRO A C 1
ATOM 5231 O O . PRO A 1 666 ? -12.695 -33.202 7.080 1.00 80.88 666 PRO A O 1
ATOM 5234 N N . GLY A 1 667 ? -13.386 -31.114 6.623 1.00 78.69 667 GLY A N 1
ATOM 5235 C CA . GLY A 1 667 ? -14.771 -31.301 7.070 1.00 78.69 667 GLY A CA 1
ATOM 5236 C C . GLY A 1 667 ? -14.984 -31.199 8.584 1.00 78.69 667 GLY A C 1
ATOM 5237 O O . GLY A 1 667 ? -16.112 -31.377 9.040 1.00 78.69 667 GLY A O 1
ATOM 5238 N N . HIS A 1 668 ? -13.945 -30.900 9.368 1.00 88.44 668 HIS A N 1
ATOM 5239 C CA . HIS A 1 668 ? -14.074 -30.670 10.804 1.00 88.44 668 HIS A CA 1
ATOM 5240 C C . HIS A 1 668 ? -14.315 -29.189 11.126 1.00 88.44 668 HIS A C 1
ATOM 5242 O O . HIS A 1 668 ? -13.937 -28.274 10.393 1.00 88.44 668 HIS A O 1
ATOM 5248 N N . THR A 1 669 ? -14.965 -28.957 12.264 1.00 90.88 669 THR A N 1
ATOM 5249 C CA . THR A 1 669 ? -15.134 -27.642 12.882 1.00 90.88 669 THR A CA 1
ATOM 5250 C C . THR A 1 669 ? -14.094 -27.472 13.976 1.00 90.88 669 THR A C 1
ATOM 5252 O O . THR A 1 669 ? -13.965 -28.329 14.848 1.00 90.88 669 THR A O 1
ATOM 5255 N N . ILE A 1 670 ? -13.378 -26.355 13.963 1.00 93.12 670 ILE A N 1
ATOM 5256 C CA . ILE A 1 670 ? -12.472 -25.995 15.050 1.00 93.12 670 ILE A CA 1
ATOM 5257 C C . ILE A 1 670 ? -13.246 -25.198 16.085 1.00 93.12 670 ILE A C 1
ATOM 5259 O O . ILE A 1 670 ? -13.865 -24.193 15.749 1.00 93.12 670 ILE A O 1
ATOM 5263 N N . GLN A 1 671 ? -13.175 -25.634 17.338 1.00 94.06 671 GLN A N 1
ATOM 5264 C CA . GLN A 1 671 ? -13.665 -24.901 18.492 1.00 94.06 671 GLN A CA 1
ATOM 5265 C C . GLN A 1 671 ? -12.483 -24.487 19.363 1.00 94.06 671 GLN A C 1
ATOM 5267 O O . GLN A 1 671 ? -11.671 -25.328 19.747 1.00 94.06 671 GLN A O 1
ATOM 5272 N N . SER A 1 672 ? -12.417 -23.213 19.735 1.00 93.94 672 SER A N 1
ATOM 5273 C CA . SER A 1 672 ? -11.425 -22.723 20.688 1.00 93.94 672 SER A CA 1
ATOM 5274 C C . SER A 1 672 ? -12.027 -21.752 21.696 1.00 93.94 672 SER A C 1
ATOM 5276 O O . SER A 1 672 ? -13.069 -21.126 21.482 1.00 93.94 672 SER A O 1
ATOM 5278 N N . THR A 1 673 ? -11.403 -21.684 22.868 1.00 95.69 673 THR A N 1
ATOM 5279 C CA . THR A 1 673 ? -11.708 -20.684 23.890 1.00 95.69 673 THR A CA 1
ATOM 5280 C C . THR A 1 673 ? -10.411 -20.088 24.400 1.00 95.69 673 THR A C 1
ATOM 5282 O O . THR A 1 673 ? -9.523 -20.821 24.836 1.00 95.69 673 THR A O 1
ATOM 5285 N N . SER A 1 674 ? -10.312 -18.763 24.380 1.00 95.25 674 SER A N 1
ATOM 5286 C CA . SER A 1 674 ? -9.137 -18.034 24.849 1.00 95.25 674 SER A CA 1
ATOM 5287 C C . SER A 1 674 ? -9.526 -16.908 25.793 1.00 95.25 674 SER A C 1
ATOM 5289 O O . SER A 1 674 ? -10.604 -16.326 25.674 1.00 95.25 674 SER A O 1
ATOM 5291 N N . THR A 1 675 ? -8.631 -16.576 26.715 1.00 95.62 675 THR A N 1
ATOM 5292 C CA . THR A 1 675 ? -8.778 -15.417 27.594 1.00 95.62 675 THR A CA 1
ATOM 5293 C C . THR A 1 675 ? -7.712 -14.403 27.239 1.00 95.62 675 THR A C 1
ATOM 5295 O O . THR A 1 675 ? -6.528 -14.720 27.297 1.00 95.62 675 THR A O 1
ATOM 5298 N N . THR A 1 676 ? -8.124 -13.185 26.911 1.00 91.56 676 THR A N 1
ATOM 5299 C CA . THR A 1 676 ? -7.219 -12.046 26.780 1.00 91.56 676 THR A CA 1
ATOM 5300 C C . THR A 1 676 ? -7.317 -11.202 28.036 1.00 91.56 676 THR A C 1
ATOM 5302 O O . THR A 1 676 ? -8.395 -10.715 28.379 1.00 91.56 676 THR A O 1
ATOM 5305 N N . THR A 1 677 ? -6.199 -11.021 28.725 1.00 89.19 677 THR A N 1
ATOM 5306 C CA . THR A 1 677 ? -6.053 -10.028 29.779 1.00 89.19 677 THR A CA 1
ATOM 5307 C C . THR A 1 677 ? -5.277 -8.851 29.220 1.00 89.19 677 THR A C 1
ATOM 5309 O O . THR A 1 677 ? -4.232 -8.993 28.589 1.00 89.19 677 THR A O 1
ATOM 5312 N N . VAL A 1 678 ? -5.810 -7.659 29.423 1.00 83.94 678 VAL A N 1
ATOM 5313 C CA . VAL A 1 678 ? -5.054 -6.431 29.248 1.00 83.94 678 VAL A CA 1
ATOM 5314 C C . VAL A 1 678 ? -4.885 -5.841 30.622 1.00 83.94 678 VAL A C 1
ATOM 5316 O O . VAL A 1 678 ? -5.748 -5.953 31.503 1.00 83.94 678 VAL A O 1
ATOM 5319 N N . ARG A 1 679 ? -3.753 -5.193 30.831 1.00 78.44 679 ARG A N 1
ATOM 5320 C CA . ARG A 1 679 ? -3.628 -4.306 31.967 1.00 78.44 679 ARG A CA 1
ATOM 5321 C C . ARG A 1 679 ? -4.845 -3.307 31.799 1.00 78.44 679 ARG A C 1
ATOM 5323 O O . ARG A 1 679 ? -5.200 -2.934 30.682 1.00 78.44 679 ARG A O 1
ATOM 5330 N N . VAL A 1 680 ? -5.443 -2.813 32.898 1.00 72.81 680 VAL A N 1
ATOM 5331 C CA . VAL A 1 680 ? -6.238 -1.550 32.902 1.00 72.81 680 VAL A CA 1
ATOM 5332 C C . VAL A 1 680 ? -5.891 -0.665 34.104 1.00 72.81 680 VAL A C 1
ATOM 5334 O O . VAL A 1 680 ? -5.368 -1.174 35.101 1.00 72.81 680 VAL A O 1
ATOM 5337 N N . GLU A 1 681 ? -6.134 0.648 34.022 1.00 66.06 681 GLU A N 1
ATOM 5338 C CA . GLU A 1 681 ? -5.883 1.567 35.139 1.00 66.06 681 GLU A CA 1
ATOM 5339 C C . GLU A 1 681 ? -6.843 1.248 36.300 1.00 66.06 681 GLU A C 1
ATOM 5341 O O . GLU A 1 681 ? -8.045 1.083 36.073 1.00 66.06 681 GLU A O 1
ATOM 5346 N N . PRO A 1 682 ? -6.351 1.116 37.544 1.00 57.38 682 PRO A N 1
ATOM 5347 C CA . PRO A 1 682 ? -7.171 0.619 38.647 1.00 57.38 682 PRO A CA 1
ATOM 5348 C C . PRO A 1 682 ? -8.263 1.596 39.117 1.00 57.38 682 PRO A C 1
ATOM 5350 O O . PRO A 1 682 ? -9.198 1.149 39.774 1.00 57.38 682 PRO A O 1
ATOM 5353 N N . ASN A 1 683 ? -8.179 2.891 38.776 1.00 62.62 683 ASN A N 1
ATOM 5354 C CA . ASN A 1 683 ? -9.008 3.953 39.362 1.00 62.62 683 ASN A CA 1
ATOM 5355 C C . ASN A 1 683 ? -9.653 4.872 38.312 1.00 62.62 683 ASN A C 1
ATOM 5357 O O . ASN A 1 683 ? -9.467 6.087 38.364 1.00 62.62 683 ASN A O 1
ATOM 5361 N N . VAL A 1 684 ? -10.422 4.321 37.372 1.00 62.66 684 VAL A N 1
ATOM 5362 C CA . VAL A 1 684 ? -11.227 5.165 36.474 1.00 62.66 684 VAL A CA 1
ATOM 5363 C C . VAL A 1 684 ? -12.635 5.351 37.056 1.00 62.66 684 VAL A C 1
ATOM 5365 O O . VAL A 1 684 ? -13.289 4.345 37.360 1.00 62.66 684 VAL A O 1
ATOM 5368 N N . PRO A 1 685 ? -13.113 6.599 37.251 1.00 62.81 685 PRO A N 1
ATOM 5369 C CA . PRO A 1 685 ? -14.449 6.861 37.776 1.00 62.81 685 PRO A CA 1
ATOM 5370 C C . PRO A 1 685 ? -15.523 6.187 36.917 1.00 62.81 685 PRO A C 1
ATOM 5372 O O . PRO A 1 685 ? -15.534 6.328 35.695 1.00 62.81 685 PRO A O 1
ATOM 5375 N N . GLN A 1 686 ? -16.439 5.455 37.551 1.00 71.25 686 GLN A N 1
ATOM 5376 C CA . GLN A 1 686 ? -17.660 5.005 36.885 1.00 71.25 686 GLN A CA 1
ATOM 5377 C C . GLN A 1 686 ? -18.731 6.075 37.053 1.00 71.25 686 GLN A C 1
ATOM 5379 O O . GLN A 1 686 ? -19.069 6.443 38.178 1.00 71.25 686 GLN A O 1
ATOM 5384 N N . LEU A 1 687 ? -19.265 6.553 35.933 1.00 81.06 687 LEU A N 1
ATOM 5385 C CA . LEU A 1 687 ? -20.416 7.442 35.937 1.00 81.06 687 LEU A CA 1
ATOM 5386 C C . LEU A 1 687 ? -21.693 6.598 36.110 1.00 81.06 687 LEU A C 1
ATOM 5388 O O . LEU A 1 687 ? -21.835 5.578 35.433 1.00 81.06 687 LEU A O 1
ATOM 5392 N N . PRO A 1 688 ? -22.589 6.953 37.047 1.00 82.50 688 PRO A N 1
ATOM 5393 C CA . PRO A 1 688 ? -23.758 6.137 37.380 1.00 82.50 688 PRO A CA 1
ATOM 5394 C C . PRO A 1 688 ? -24.952 6.296 36.421 1.00 82.50 688 PRO A C 1
ATOM 5396 O O . PRO A 1 688 ? -25.982 5.659 36.645 1.00 82.50 688 PRO A O 1
ATOM 5399 N N . ASP A 1 689 ? -24.864 7.149 35.400 1.00 86.19 689 ASP A N 1
ATOM 5400 C CA . ASP A 1 689 ? -25.967 7.400 34.467 1.00 86.19 689 ASP A CA 1
ATOM 5401 C C . ASP A 1 689 ? -26.086 6.344 33.352 1.00 86.19 689 ASP A C 1
ATOM 5403 O O . ASP A 1 689 ? -25.126 5.631 33.051 1.00 86.19 689 ASP A O 1
ATOM 5407 N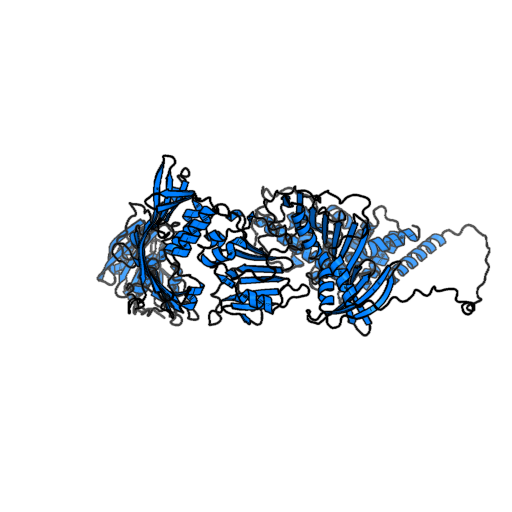 N . PRO A 1 690 ? -27.264 6.235 32.707 1.00 84.44 690 PRO A N 1
ATOM 5408 C CA . PRO A 1 690 ? -27.496 5.270 31.630 1.00 84.44 690 PRO A CA 1
ATOM 5409 C C . PRO A 1 690 ? -26.918 5.694 30.268 1.00 84.44 690 PRO A C 1
ATOM 5411 O O . PRO A 1 690 ? -27.023 4.934 29.304 1.00 84.44 690 PRO A O 1
ATOM 5414 N N . TYR A 1 691 ? -26.340 6.892 30.165 1.00 81.62 691 TYR A N 1
ATOM 5415 C CA . TYR A 1 691 ? -25.840 7.485 28.924 1.00 81.62 691 TYR A CA 1
ATOM 5416 C C . TYR A 1 691 ? -24.328 7.337 28.770 1.00 81.62 691 TYR A C 1
ATOM 5418 O O . TYR A 1 691 ? -23.747 7.912 27.862 1.00 81.62 691 TYR A O 1
ATOM 5426 N N . HIS A 1 692 ? -23.677 6.554 29.626 1.00 79.69 692 HIS A N 1
ATOM 5427 C CA . HIS A 1 692 ? -22.271 6.212 29.478 1.00 79.69 692 HIS A CA 1
ATOM 5428 C C . HIS A 1 692 ? -22.092 4.714 29.307 1.00 79.69 692 HIS A C 1
ATOM 5430 O O . HIS A 1 692 ? -22.705 3.892 29.991 1.00 79.69 692 HIS A O 1
ATOM 5436 N N . ILE A 1 693 ? -21.186 4.340 28.406 1.00 78.75 693 ILE A N 1
ATOM 5437 C CA . ILE A 1 693 ? -20.704 2.964 28.328 1.00 78.75 693 ILE A CA 1
ATOM 5438 C C . ILE A 1 693 ? -19.897 2.694 29.602 1.00 78.75 693 ILE A C 1
ATOM 5440 O O . ILE A 1 693 ? -18.927 3.415 29.864 1.00 78.75 693 ILE A O 1
ATOM 5444 N N . PRO A 1 694 ? -20.239 1.660 30.394 1.00 78.88 694 PRO A N 1
ATOM 5445 C CA . PRO A 1 694 ? -19.479 1.317 31.586 1.00 78.88 694 PRO A CA 1
ATOM 5446 C C . PRO A 1 694 ? -17.987 1.181 31.272 1.00 78.88 694 PRO A C 1
ATOM 5448 O O . PRO A 1 694 ? -17.615 0.507 30.312 1.00 78.88 694 PRO A O 1
ATOM 5451 N N . HIS A 1 695 ? -17.112 1.746 32.110 1.00 76.00 695 HIS A N 1
ATOM 5452 C CA . HIS A 1 695 ? -15.662 1.700 31.869 1.00 76.00 695 HIS A CA 1
ATOM 5453 C C . HIS A 1 695 ? -15.142 0.268 31.665 1.00 76.00 695 HIS A C 1
ATOM 5455 O O . HIS A 1 695 ? -14.331 0.009 30.785 1.00 76.00 695 HIS A O 1
ATOM 5461 N N . ARG A 1 696 ? -15.680 -0.694 32.427 1.00 77.69 696 ARG A N 1
ATOM 5462 C CA . ARG A 1 696 ? -15.371 -2.130 32.299 1.00 77.69 696 ARG A CA 1
ATOM 5463 C C . ARG A 1 696 ? -15.740 -2.741 30.943 1.00 77.69 696 ARG A C 1
ATOM 5465 O O . ARG A 1 696 ? -15.215 -3.789 30.601 1.00 77.69 696 ARG A O 1
ATOM 5472 N N . GLN A 1 697 ? -16.672 -2.128 30.223 1.00 79.06 697 GLN A N 1
ATOM 5473 C CA . GLN A 1 697 ? -17.072 -2.518 28.879 1.00 79.06 697 GLN A CA 1
ATOM 5474 C C . GLN A 1 697 ? -16.249 -1.756 27.843 1.00 79.06 697 GLN A C 1
ATOM 5476 O O . GLN A 1 697 ? -15.824 -2.344 26.865 1.00 79.06 697 GLN A O 1
ATOM 5481 N N . ARG A 1 698 ? -15.957 -0.476 28.076 1.00 75.44 698 ARG A N 1
ATOM 5482 C CA . ARG A 1 698 ? -15.142 0.343 27.174 1.00 75.44 698 ARG A CA 1
ATOM 5483 C C . ARG A 1 698 ? -13.671 -0.095 27.128 1.00 75.44 698 ARG A C 1
ATOM 5485 O O . ARG A 1 698 ? -13.095 -0.202 26.052 1.00 75.44 698 ARG A O 1
ATOM 5492 N N . PHE A 1 699 ? -13.098 -0.398 28.290 1.00 76.19 699 PHE A N 1
ATOM 5493 C CA . PHE A 1 699 ? -11.727 -0.873 28.473 1.00 76.19 699 PHE A CA 1
ATOM 5494 C C . PHE A 1 699 ? -11.740 -2.137 29.344 1.00 76.19 699 PHE A C 1
ATOM 5496 O O . PHE A 1 699 ? -11.456 -2.086 30.546 1.00 76.19 699 PHE A O 1
ATOM 5503 N N . PRO A 1 700 ? -12.149 -3.284 28.781 1.00 79.94 700 PRO A N 1
ATOM 5504 C CA . PRO A 1 700 ? -12.283 -4.516 29.540 1.00 79.94 700 PRO A CA 1
ATOM 5505 C C . PRO A 1 700 ? -10.915 -5.069 29.931 1.00 79.94 700 PRO A C 1
ATOM 5507 O O . PRO A 1 700 ? -10.108 -5.395 29.071 1.00 79.94 700 PRO A O 1
ATOM 5510 N N . LYS A 1 701 ? -10.680 -5.259 31.237 1.00 84.19 701 LYS A N 1
ATOM 5511 C CA . LYS A 1 701 ? -9.469 -5.931 31.755 1.00 84.19 701 LYS A CA 1
ATOM 5512 C C . LYS A 1 701 ? -9.314 -7.349 31.217 1.00 84.19 701 LYS A C 1
ATOM 5514 O O . LYS A 1 701 ? -8.205 -7.852 31.061 1.00 84.19 701 LYS A O 1
ATOM 5519 N N . THR A 1 702 ? -10.432 -8.032 31.019 1.00 89.31 702 THR A N 1
ATOM 5520 C CA . THR A 1 702 ? -10.458 -9.436 30.628 1.00 89.31 702 THR A CA 1
ATOM 5521 C C . THR A 1 702 ? -11.570 -9.651 29.621 1.00 89.31 702 THR A C 1
ATOM 5523 O O . THR A 1 702 ? -12.698 -9.221 29.853 1.00 89.31 702 THR A O 1
ATOM 5526 N N . LEU A 1 703 ? -11.242 -10.335 28.530 1.00 91.06 703 LEU A N 1
ATOM 5527 C CA . LEU A 1 703 ? -12.180 -10.781 27.512 1.00 91.06 703 LEU A CA 1
ATOM 5528 C C . LEU A 1 703 ? -12.026 -12.280 27.300 1.00 91.06 703 LEU A C 1
ATOM 5530 O O . LEU A 1 703 ? -10.914 -12.785 27.153 1.00 91.06 703 LEU A O 1
ATOM 5534 N N . ILE A 1 704 ? -13.153 -12.978 27.266 1.00 94.50 704 ILE A N 1
ATOM 5535 C CA . ILE A 1 704 ? -13.224 -14.406 26.978 1.00 94.50 704 ILE A CA 1
ATOM 5536 C C . ILE A 1 704 ? -13.755 -14.549 25.556 1.00 94.50 704 ILE A C 1
ATOM 5538 O O . ILE A 1 704 ? -14.875 -14.133 25.265 1.00 94.50 704 ILE A O 1
ATOM 5542 N N . ARG A 1 705 ? -12.949 -15.118 24.663 1.00 93.69 705 ARG A N 1
ATOM 5543 C CA . ARG A 1 705 ? -13.320 -15.398 23.275 1.00 93.69 705 ARG A CA 1
ATOM 5544 C C . ARG A 1 705 ? -13.736 -16.856 23.164 1.00 93.69 705 ARG A C 1
ATOM 5546 O O . ARG A 1 705 ? -12.956 -17.737 23.510 1.00 93.69 705 ARG A O 1
ATOM 5553 N N . HIS A 1 706 ? -14.928 -17.099 22.638 1.00 94.19 706 HIS A N 1
ATOM 5554 C CA . HIS A 1 706 ? -15.371 -18.408 22.173 1.00 94.19 706 HIS A CA 1
ATOM 5555 C C . HIS A 1 706 ? -15.486 -18.371 20.656 1.00 94.19 706 HIS A C 1
ATOM 5557 O O . HIS A 1 706 ? -16.155 -17.491 20.113 1.00 94.19 706 HIS A O 1
ATOM 5563 N N . GLN A 1 707 ? -14.830 -19.306 19.981 1.00 94.00 707 GLN A N 1
ATOM 5564 C CA . GLN A 1 707 ? -14.728 -19.316 18.530 1.00 94.00 707 GLN A CA 1
ATOM 5565 C C . GLN A 1 707 ? -15.066 -20.699 17.976 1.00 94.00 707 GLN A C 1
ATOM 5567 O O . GLN A 1 707 ? -14.582 -21.711 18.482 1.00 94.00 707 GLN A O 1
ATOM 5572 N N . TRP A 1 708 ? -15.856 -20.716 16.905 1.00 94.19 708 TRP A N 1
ATOM 5573 C CA . TRP A 1 708 ? -16.139 -21.883 16.082 1.00 94.19 708 TRP A CA 1
ATOM 5574 C C . TRP A 1 708 ? -15.890 -21.546 14.614 1.00 94.19 708 TRP A C 1
ATOM 5576 O O . TRP A 1 708 ? -16.474 -20.601 14.085 1.00 94.19 708 TRP A O 1
ATOM 5586 N N . LEU A 1 709 ? -15.041 -22.326 13.951 1.00 93.12 709 LEU A N 1
ATOM 5587 C CA . LEU A 1 709 ? -14.676 -22.158 12.545 1.00 93.12 709 LEU A CA 1
ATOM 5588 C C . LEU A 1 709 ? -15.004 -23.442 11.787 1.00 93.12 709 LEU A C 1
ATOM 5590 O O . LEU A 1 709 ? -14.435 -24.494 12.078 1.00 93.12 709 LEU A O 1
ATOM 5594 N N . VAL A 1 710 ? -15.915 -23.364 10.822 1.00 91.31 710 VAL A N 1
ATOM 5595 C CA . VAL A 1 710 ? -16.302 -24.500 9.978 1.00 91.31 710 VAL A CA 1
ATOM 5596 C C . VAL A 1 710 ? -15.515 -24.434 8.677 1.00 91.31 710 VAL A C 1
ATOM 5598 O O . VAL A 1 710 ? -15.571 -23.423 7.973 1.00 91.31 710 VAL A O 1
ATOM 5601 N N . TYR A 1 711 ? -14.802 -25.512 8.357 1.00 87.75 711 TYR A N 1
ATOM 5602 C CA . TYR A 1 711 ? -13.950 -25.590 7.175 1.00 87.75 711 TYR A CA 1
ATOM 5603 C C . TYR A 1 711 ? -14.586 -26.388 6.032 1.00 87.75 711 TYR A C 1
ATOM 5605 O O . TYR A 1 711 ? -15.128 -27.474 6.232 1.00 87.75 711 TYR A O 1
ATOM 5613 N N . GLU A 1 712 ? -14.424 -25.879 4.813 1.00 84.50 712 GLU A N 1
ATOM 5614 C CA . GLU A 1 712 ? -14.616 -26.602 3.555 1.00 84.50 712 GLU A CA 1
ATOM 5615 C C . GLU A 1 712 ? -13.263 -26.686 2.840 1.00 84.50 712 GLU A C 1
ATOM 5617 O O . GLU A 1 712 ? -12.741 -25.700 2.313 1.00 84.50 712 GLU A O 1
ATOM 5622 N N . GLY A 1 713 ? -12.641 -27.867 2.891 1.00 80.69 713 GLY A N 1
ATOM 5623 C CA . GLY A 1 713 ? -11.225 -28.008 2.553 1.00 80.69 713 GLY A CA 1
ATOM 5624 C C . GLY A 1 713 ? -10.362 -27.211 3.533 1.00 80.69 713 GLY A C 1
ATOM 5625 O O . GLY A 1 713 ? -10.409 -27.458 4.734 1.00 80.69 713 GLY A O 1
ATOM 5626 N N . THR A 1 714 ? -9.592 -26.248 3.026 1.00 73.31 714 THR A N 1
ATOM 5627 C CA . THR A 1 714 ? -8.730 -25.355 3.823 1.00 73.31 714 THR A CA 1
ATOM 5628 C C . THR A 1 714 ? -9.346 -23.973 4.065 1.00 73.31 714 THR A C 1
ATOM 5630 O O . THR A 1 714 ? -8.751 -23.136 4.744 1.00 73.31 714 THR A O 1
ATOM 5633 N N . HIS A 1 715 ? -10.545 -23.714 3.534 1.00 78.00 715 HIS A N 1
ATOM 5634 C CA . HIS A 1 715 ? -11.217 -22.421 3.633 1.00 78.00 715 HIS A CA 1
ATOM 5635 C C . HIS A 1 715 ? -12.293 -22.434 4.718 1.00 78.00 715 HIS A C 1
ATOM 5637 O O . HIS A 1 715 ? -13.042 -23.397 4.845 1.00 78.00 715 HIS A O 1
ATOM 5643 N N . ILE A 1 716 ? -12.402 -21.342 5.478 1.00 85.31 716 ILE A N 1
ATOM 5644 C CA . ILE A 1 716 ? -13.480 -21.160 6.456 1.00 85.31 716 ILE A CA 1
ATOM 5645 C C . ILE A 1 716 ? -14.750 -20.800 5.686 1.00 85.31 716 ILE A C 1
ATOM 5647 O O . ILE A 1 716 ? -14.815 -19.743 5.054 1.00 85.31 716 ILE A O 1
ATOM 5651 N N . SER A 1 717 ? -15.748 -21.682 5.719 1.00 86.19 717 SER A N 1
ATOM 5652 C CA . SER A 1 717 ? -17.015 -21.475 5.015 1.00 86.19 717 SER A CA 1
ATOM 5653 C C . SER A 1 717 ? -18.095 -20.867 5.892 1.00 86.19 717 SER A C 1
ATOM 5655 O O . SER A 1 717 ? -19.014 -20.256 5.355 1.00 86.19 717 SER A O 1
ATOM 5657 N N . ARG A 1 718 ? -17.997 -21.022 7.215 1.00 90.81 718 ARG A N 1
ATOM 5658 C CA . ARG A 1 718 ? -18.886 -20.423 8.219 1.00 90.81 718 ARG A CA 1
ATOM 5659 C C . ARG A 1 718 ? -18.110 -20.223 9.505 1.00 90.81 718 ARG A C 1
ATOM 5661 O O . ARG A 1 718 ? -17.207 -21.009 9.804 1.00 90.81 718 ARG A O 1
ATOM 5668 N N . TYR A 1 719 ? -18.469 -19.222 10.290 1.00 91.88 719 TYR A N 1
ATOM 5669 C CA . TYR A 1 719 ? -17.849 -19.043 11.593 1.00 91.88 719 TYR A CA 1
ATOM 5670 C C . TYR A 1 719 ? -18.740 -18.300 12.580 1.00 91.88 719 TYR A C 1
ATOM 5672 O O . TYR A 1 719 ? -19.622 -17.530 12.210 1.00 91.88 719 TYR A O 1
ATOM 5680 N N . HIS A 1 720 ? -18.514 -18.574 13.855 1.00 93.31 720 HIS A N 1
ATOM 5681 C CA . HIS A 1 720 ? -19.223 -17.961 14.961 1.00 93.31 720 HIS A CA 1
ATOM 5682 C C . HIS A 1 720 ? -18.200 -17.595 16.028 1.00 93.31 720 HIS A C 1
ATOM 5684 O O . HIS A 1 720 ? -17.457 -18.448 16.511 1.00 93.31 720 HIS A O 1
ATOM 5690 N N . GLU A 1 721 ? -18.145 -16.327 16.394 1.00 92.81 721 GLU A N 1
ATOM 5691 C CA . GLU A 1 721 ? -17.244 -15.808 17.406 1.00 92.81 721 GLU A CA 1
ATOM 5692 C C . GLU A 1 721 ? -18.008 -14.925 18.379 1.00 92.81 721 GLU A C 1
ATOM 5694 O O . GLU A 1 721 ? -18.703 -13.989 17.988 1.00 92.81 721 GLU A O 1
ATOM 5699 N N . ARG A 1 722 ? -17.831 -15.202 19.668 1.00 92.81 722 ARG A N 1
ATOM 5700 C CA . ARG A 1 722 ? -18.367 -14.398 20.761 1.00 92.81 722 ARG A CA 1
ATOM 5701 C C . ARG A 1 722 ? -17.239 -13.952 21.663 1.00 92.81 722 ARG A C 1
ATOM 5703 O O . ARG A 1 722 ? -16.438 -14.775 22.104 1.00 92.81 722 ARG A O 1
ATOM 5710 N N . ARG A 1 723 ? -17.224 -12.669 21.999 1.00 92.00 723 ARG A N 1
ATOM 5711 C CA . ARG A 1 723 ? -16.362 -12.112 23.041 1.00 92.00 723 ARG A CA 1
ATOM 5712 C C . ARG A 1 723 ? -17.230 -11.682 24.205 1.00 92.00 723 ARG A C 1
ATOM 5714 O O . ARG A 1 723 ? -18.202 -10.949 24.022 1.00 92.00 723 ARG A O 1
ATOM 5721 N N . LEU A 1 724 ? -16.893 -12.172 25.388 1.00 92.56 724 LEU A N 1
ATOM 5722 C CA . LEU A 1 724 ? -17.653 -11.979 26.613 1.00 92.56 724 LEU A CA 1
ATOM 5723 C C . LEU A 1 724 ? -16.789 -11.302 27.674 1.00 92.56 724 LEU A C 1
ATOM 5725 O O . LEU A 1 724 ? -15.586 -11.555 27.774 1.00 92.56 724 LEU A O 1
ATOM 5729 N N . LEU A 1 725 ? -17.428 -10.477 28.496 1.00 91.50 725 LEU A N 1
ATOM 5730 C CA . LEU A 1 725 ? -16.870 -10.055 29.777 1.00 91.50 725 LEU A CA 1
ATOM 5731 C C . LEU A 1 725 ? -16.915 -11.224 30.789 1.00 91.50 725 LEU A C 1
ATOM 5733 O O . LEU A 1 725 ? -17.680 -12.172 30.593 1.00 91.50 725 LEU A O 1
ATOM 5737 N N . PRO A 1 726 ? -16.164 -11.165 31.909 1.00 91.12 726 PRO A N 1
ATOM 5738 C CA . PRO A 1 726 ? -16.177 -12.220 32.933 1.00 91.12 726 PRO A CA 1
ATOM 5739 C C . PRO A 1 726 ? -17.545 -12.485 33.585 1.00 91.12 726 PRO A C 1
ATOM 5741 O O . PRO A 1 726 ? -17.731 -13.529 34.200 1.00 91.12 726 PRO A O 1
ATOM 5744 N N . ASP A 1 727 ? -18.494 -11.553 33.466 1.00 90.75 727 ASP A N 1
ATOM 5745 C CA . ASP A 1 727 ? -19.881 -11.689 33.931 1.00 90.75 727 ASP A CA 1
ATOM 5746 C C . ASP A 1 727 ? -20.839 -12.225 32.846 1.00 90.75 727 ASP A C 1
ATOM 5748 O O . ASP A 1 727 ? -22.054 -12.145 33.003 1.00 90.75 727 ASP A O 1
ATOM 5752 N N . ASN A 1 728 ? -20.299 -12.784 31.755 1.00 90.38 728 ASN A N 1
ATOM 5753 C CA . ASN A 1 728 ? -21.010 -13.276 30.568 1.00 90.38 728 ASN A CA 1
ATOM 5754 C C . ASN A 1 728 ? -21.741 -12.208 29.739 1.00 90.38 728 ASN A C 1
ATOM 5756 O O . ASN A 1 728 ? -22.458 -12.560 28.798 1.00 90.38 728 ASN A O 1
ATOM 5760 N N . THR A 1 729 ? -21.535 -10.919 30.014 1.00 90.25 729 THR A N 1
ATOM 5761 C CA . THR A 1 729 ? -22.057 -9.852 29.152 1.00 90.25 729 THR A CA 1
ATOM 5762 C C . THR A 1 729 ? -21.434 -9.946 27.758 1.00 90.25 729 THR A C 1
ATOM 5764 O O . THR A 1 729 ? -20.212 -10.059 27.627 1.00 90.25 729 THR A O 1
ATOM 5767 N N . LEU A 1 730 ? -22.264 -9.878 26.710 1.00 90.19 730 LEU A N 1
ATOM 5768 C CA . LEU A 1 730 ? -21.806 -9.885 25.321 1.00 90.19 730 LEU A CA 1
ATOM 5769 C C . LEU A 1 730 ? -21.084 -8.575 24.985 1.00 90.19 730 LEU A C 1
ATOM 5771 O O . LEU A 1 730 ? -21.690 -7.504 24.986 1.00 90.19 730 LEU A O 1
ATOM 5775 N N . TYR A 1 731 ? -19.797 -8.680 24.669 1.00 88.88 731 TYR A N 1
ATOM 5776 C CA . TYR A 1 731 ? -18.961 -7.551 24.273 1.00 88.88 731 TYR A CA 1
ATOM 5777 C C . TYR A 1 731 ? -18.899 -7.389 22.749 1.00 88.88 731 TYR A C 1
ATOM 5779 O O . TYR A 1 731 ? -19.024 -6.277 22.236 1.00 88.88 731 TYR A O 1
ATOM 5787 N N . GLU A 1 732 ? -18.738 -8.497 22.028 1.00 89.31 732 GLU A N 1
ATOM 5788 C CA . GLU A 1 732 ? -18.708 -8.527 20.565 1.00 89.31 732 GLU A CA 1
ATOM 5789 C C . GLU A 1 732 ? -19.259 -9.867 20.065 1.00 89.31 732 GLU A C 1
ATOM 5791 O O . GLU A 1 732 ? -19.037 -10.911 20.688 1.00 89.31 732 GLU A O 1
ATOM 5796 N N . LEU A 1 733 ? -19.971 -9.840 18.941 1.00 90.44 733 LEU A N 1
ATOM 5797 C CA . LEU A 1 733 ? -20.397 -11.026 18.200 1.00 90.44 733 LEU A CA 1
ATOM 5798 C C . LEU A 1 733 ? -19.991 -10.848 16.745 1.00 90.44 733 LEU A C 1
ATOM 5800 O O . LEU A 1 733 ? -20.305 -9.825 16.143 1.00 90.44 733 LEU A O 1
ATOM 5804 N N . LEU A 1 734 ? -19.364 -11.868 16.175 1.00 90.50 734 LEU A N 1
ATOM 5805 C CA . LEU A 1 734 ? -19.111 -11.959 14.748 1.00 90.50 734 LEU A CA 1
ATOM 5806 C C . LEU A 1 734 ? -19.572 -13.334 14.265 1.00 90.50 734 LEU A C 1
ATOM 5808 O O . LEU A 1 734 ? -18.999 -14.361 14.621 1.00 90.50 734 LEU A O 1
ATOM 5812 N N . GLN A 1 735 ? -20.647 -13.352 13.490 1.00 92.06 735 GLN A N 1
ATOM 5813 C CA . GLN A 1 735 ? -21.286 -14.565 13.000 1.00 92.06 735 GLN A CA 1
ATOM 5814 C C . GLN A 1 735 ? -21.439 -14.486 11.485 1.00 92.06 735 GLN A C 1
ATOM 5816 O O . GLN A 1 735 ? -21.915 -13.488 10.960 1.00 92.06 735 GLN A O 1
ATOM 5821 N N . ASP A 1 736 ? -21.070 -15.557 10.798 1.00 91.56 736 ASP A N 1
ATOM 5822 C CA . ASP A 1 736 ? -21.242 -15.769 9.365 1.00 91.56 736 ASP A CA 1
ATOM 5823 C C . ASP A 1 736 ? -21.775 -17.189 9.165 1.00 91.56 736 ASP A C 1
ATOM 5825 O O . ASP A 1 736 ? -21.082 -18.176 9.434 1.00 91.56 736 ASP A O 1
ATOM 5829 N N . ASP A 1 737 ? -23.022 -17.287 8.713 1.00 90.50 737 ASP A N 1
ATOM 5830 C CA . ASP A 1 737 ? -23.713 -18.562 8.518 1.00 90.50 737 ASP A CA 1
ATOM 5831 C C . ASP A 1 737 ? -23.492 -19.183 7.127 1.00 90.50 737 ASP A C 1
ATOM 5833 O O . ASP A 1 737 ? -24.032 -20.252 6.837 1.00 90.50 737 ASP A O 1
ATOM 5837 N N . GLY A 1 738 ? -22.682 -18.549 6.271 1.00 88.25 738 GLY A N 1
ATOM 5838 C CA . GLY A 1 738 ? -22.469 -18.938 4.875 1.00 88.25 738 GLY A CA 1
ATOM 5839 C C . GLY A 1 738 ? -23.210 -18.053 3.876 1.00 88.25 738 GLY A C 1
ATOM 5840 O O . GLY A 1 738 ? -22.797 -17.945 2.722 1.00 88.25 738 GLY A O 1
ATOM 5841 N N . THR A 1 739 ? -24.286 -17.403 4.315 1.00 88.25 739 THR A N 1
ATOM 5842 C CA . THR A 1 739 ? -25.182 -16.591 3.484 1.00 88.25 739 THR A CA 1
ATOM 5843 C C . THR A 1 739 ? -25.248 -15.148 3.964 1.00 88.25 739 THR A C 1
ATOM 5845 O O . THR A 1 739 ? -25.084 -14.222 3.166 1.00 88.25 739 THR A O 1
ATOM 5848 N N . ARG A 1 740 ? -25.416 -14.946 5.271 1.00 87.38 740 ARG A N 1
ATOM 5849 C CA . ARG A 1 740 ? -25.455 -13.647 5.926 1.00 87.38 740 ARG A CA 1
ATOM 5850 C C . ARG A 1 740 ? -24.421 -13.573 7.030 1.00 87.38 740 ARG A C 1
ATOM 5852 O O . ARG A 1 740 ? -24.046 -14.579 7.633 1.00 87.38 740 ARG A O 1
ATOM 5859 N N . PHE A 1 741 ? -23.998 -12.349 7.310 1.00 88.88 741 PHE A N 1
ATOM 5860 C CA . PHE A 1 741 ? -23.243 -12.059 8.513 1.00 88.88 741 PHE A CA 1
ATOM 5861 C C . PHE A 1 741 ? -24.040 -11.218 9.509 1.00 88.88 741 PHE A C 1
ATOM 5863 O O . PHE A 1 741 ? -24.989 -10.518 9.146 1.00 88.88 741 PHE A O 1
ATOM 5870 N N . HIS A 1 742 ? -23.608 -11.289 10.764 1.00 89.50 742 HIS A N 1
ATOM 5871 C CA . HIS A 1 742 ? -24.003 -10.434 11.871 1.00 89.50 742 HIS A CA 1
ATOM 5872 C C . HIS A 1 742 ? -22.743 -10.035 12.641 1.00 89.50 742 HIS A C 1
ATOM 5874 O O . HIS A 1 742 ? -22.028 -10.894 13.154 1.00 89.50 742 HIS A O 1
ATOM 5880 N N . TRP A 1 743 ? -22.469 -8.738 12.720 1.00 88.12 743 TRP A N 1
ATOM 5881 C CA . TRP A 1 743 ? -21.363 -8.179 13.488 1.00 88.12 743 TRP A CA 1
ATOM 5882 C C . TRP A 1 743 ? -21.899 -7.163 14.485 1.00 88.12 743 TRP A C 1
ATOM 5884 O O . TRP A 1 743 ? -22.286 -6.070 14.091 1.00 88.12 743 TRP A O 1
ATOM 5894 N N . TYR A 1 744 ? -21.932 -7.527 15.761 1.00 87.19 744 TYR A N 1
ATOM 5895 C CA . TYR A 1 744 ? -22.324 -6.639 16.852 1.00 87.19 744 TYR A CA 1
ATOM 5896 C C . TYR A 1 744 ? -21.095 -6.208 17.644 1.00 87.19 744 TYR A C 1
ATOM 5898 O O . TYR A 1 744 ? -20.298 -7.057 18.046 1.00 87.19 744 TYR A O 1
ATOM 5906 N N . ASN A 1 745 ? -20.988 -4.912 17.935 1.00 83.12 745 ASN A N 1
ATOM 5907 C CA . ASN A 1 745 ? -19.949 -4.362 18.800 1.00 83.12 745 ASN A CA 1
ATOM 5908 C C . ASN A 1 745 ? -20.568 -3.475 19.885 1.00 83.12 745 ASN A C 1
ATOM 5910 O O . ASN A 1 745 ? -21.235 -2.474 19.615 1.00 83.12 745 ASN A O 1
ATOM 5914 N N . SER A 1 746 ? -20.308 -3.840 21.138 1.00 81.62 746 SER A N 1
ATOM 5915 C CA . SER A 1 746 ? -20.963 -3.220 22.280 1.00 81.62 746 SER A CA 1
ATOM 5916 C C . SER A 1 746 ? -20.459 -1.819 22.643 1.00 81.62 746 SER A C 1
ATOM 5918 O O . SER A 1 746 ? -21.124 -1.142 23.424 1.00 81.62 746 SER A O 1
ATOM 5920 N N . ILE A 1 747 ? -19.323 -1.368 22.088 1.00 77.75 747 ILE A N 1
ATOM 5921 C CA . ILE A 1 747 ? -18.821 0.002 22.294 1.00 77.75 747 ILE A CA 1
ATOM 5922 C C . ILE A 1 747 ? -19.468 0.991 21.313 1.00 77.75 747 ILE A C 1
ATOM 5924 O O . ILE A 1 747 ? -19.492 2.179 21.589 1.00 77.75 747 ILE A O 1
ATOM 5928 N N . ILE A 1 748 ? -20.014 0.527 20.188 1.00 74.44 748 ILE A N 1
ATOM 5929 C CA . ILE A 1 748 ? -20.744 1.383 19.231 1.00 74.44 748 ILE A CA 1
ATOM 5930 C C . ILE A 1 748 ? -22.260 1.154 19.272 1.00 74.44 748 ILE A C 1
ATOM 5932 O O . ILE A 1 748 ? -23.010 1.924 18.685 1.00 74.44 748 ILE A O 1
ATOM 5936 N N . GLY A 1 749 ? -22.719 0.085 19.934 1.00 76.69 749 GLY A N 1
ATOM 5937 C CA . GLY A 1 749 ? -24.142 -0.243 20.059 1.00 76.69 749 GLY A CA 1
ATOM 5938 C C . GLY A 1 749 ? -24.812 -0.611 18.733 1.00 76.69 749 GLY A C 1
ATOM 5939 O O . GLY A 1 749 ? -26.030 -0.530 18.612 1.00 76.69 749 GLY A O 1
ATOM 5940 N N . GLN A 1 750 ? -24.039 -0.976 17.714 1.00 78.31 750 GLN A N 1
ATOM 5941 C CA . GLN A 1 750 ? -24.551 -1.282 16.381 1.00 78.31 750 GLN A CA 1
ATOM 5942 C C . GLN A 1 750 ? -24.324 -2.746 16.035 1.00 78.31 750 GLN A C 1
ATOM 5944 O O . GLN A 1 750 ? -23.327 -3.352 16.443 1.00 78.31 750 GLN A O 1
ATOM 5949 N N . THR A 1 751 ? -25.244 -3.279 15.236 1.00 82.81 751 THR A N 1
ATOM 5950 C CA . THR A 1 751 ? -25.102 -4.569 14.570 1.00 82.81 751 THR A CA 1
ATOM 5951 C C . THR A 1 751 ? -25.118 -4.375 13.070 1.00 82.81 751 THR A C 1
ATOM 5953 O O . THR A 1 751 ? -26.112 -3.937 12.505 1.00 82.81 751 THR A O 1
ATOM 5956 N N . TYR A 1 752 ? -24.054 -4.767 12.395 1.00 82.75 752 TYR A N 1
ATOM 5957 C CA . TYR A 1 752 ? -24.025 -4.827 10.943 1.00 82.75 752 TYR A CA 1
ATOM 5958 C C . TYR A 1 752 ? -24.508 -6.195 10.481 1.00 82.75 752 TYR A C 1
ATOM 5960 O O . TYR A 1 752 ? -24.117 -7.224 11.030 1.00 82.75 752 TYR A O 1
ATOM 5968 N N . THR A 1 753 ? -25.348 -6.218 9.459 1.00 84.94 753 THR A N 1
ATOM 5969 C CA . THR A 1 753 ? -25.767 -7.437 8.774 1.00 84.94 753 THR A CA 1
ATOM 5970 C C . THR A 1 753 ? -25.687 -7.237 7.272 1.00 84.94 753 THR A C 1
ATOM 5972 O O . THR A 1 753 ? -25.687 -6.112 6.798 1.00 84.94 753 THR A O 1
ATOM 5975 N N . GLY A 1 754 ? -25.587 -8.312 6.507 1.00 81.62 754 GLY A N 1
ATOM 5976 C CA . GLY A 1 754 ? -25.511 -8.241 5.053 1.00 81.62 754 GLY A CA 1
ATOM 5977 C C . GLY A 1 754 ? -25.056 -9.571 4.481 1.00 81.62 754 GLY A C 1
ATOM 5978 O O . GLY A 1 754 ? -25.059 -10.586 5.180 1.00 81.62 754 GLY A O 1
ATOM 5979 N N . SER A 1 755 ? -24.641 -9.578 3.215 1.00 81.19 755 SER A N 1
ATOM 5980 C CA . SER A 1 755 ? -24.111 -10.782 2.565 1.00 81.19 755 SER A CA 1
ATOM 5981 C C . SER A 1 755 ? -22.792 -11.229 3.200 1.00 81.19 755 SER A C 1
ATOM 5983 O O . SER A 1 755 ? -21.843 -10.447 3.280 1.00 81.19 755 SER A O 1
ATOM 5985 N N . ALA A 1 756 ? -22.690 -12.505 3.584 1.00 81.19 756 ALA A N 1
ATOM 5986 C CA . ALA A 1 756 ? -21.454 -13.101 4.103 1.00 81.19 756 ALA A CA 1
ATOM 5987 C C . ALA A 1 756 ? -20.256 -12.900 3.154 1.00 81.19 756 ALA A C 1
ATOM 5989 O O . ALA A 1 756 ? -19.126 -12.672 3.588 1.00 81.19 756 ALA A O 1
ATOM 5990 N N . ARG A 1 757 ? -20.509 -12.910 1.837 1.00 73.62 757 ARG A N 1
ATOM 5991 C CA . ARG A 1 757 ? -19.492 -12.670 0.802 1.00 73.62 757 ARG A CA 1
ATOM 5992 C C . ARG A 1 757 ? -18.846 -11.290 0.932 1.00 73.62 757 ARG A C 1
ATOM 5994 O O . ARG A 1 757 ? -17.647 -11.170 0.697 1.00 73.62 757 ARG A O 1
ATOM 6001 N N . LEU A 1 758 ? -19.627 -10.272 1.302 1.00 70.19 758 LEU A N 1
ATOM 6002 C CA . LEU A 1 758 ? -19.128 -8.912 1.498 1.00 70.19 758 LEU A CA 1
ATOM 6003 C C . LEU A 1 758 ? -18.175 -8.863 2.692 1.00 70.19 758 LEU A C 1
ATOM 6005 O O . LEU A 1 758 ? -17.063 -8.361 2.566 1.00 70.19 758 LEU A O 1
ATOM 6009 N N . LEU A 1 759 ? -18.581 -9.440 3.826 1.00 74.12 759 LEU A N 1
ATOM 6010 C CA . LEU A 1 759 ? -17.759 -9.450 5.033 1.00 74.12 759 LEU A CA 1
ATOM 6011 C C . LEU A 1 759 ? -16.405 -10.117 4.792 1.00 74.12 759 LEU A C 1
ATOM 6013 O O . LEU A 1 759 ? -15.378 -9.566 5.171 1.00 74.12 759 LEU A O 1
ATOM 6017 N N . ARG A 1 760 ? -16.395 -11.260 4.098 1.00 72.56 760 ARG A N 1
ATOM 6018 C CA . ARG A 1 760 ? -15.172 -12.016 3.777 1.00 72.56 760 ARG A CA 1
ATOM 6019 C C . ARG A 1 760 ? -14.195 -11.269 2.870 1.00 72.56 760 ARG A C 1
ATOM 6021 O O . ARG A 1 760 ? -13.019 -11.616 2.854 1.00 72.56 760 ARG A O 1
ATOM 6028 N N . ALA A 1 761 ? -14.659 -10.271 2.114 1.00 62.62 761 ALA A N 1
ATOM 6029 C CA . ALA A 1 761 ? -13.785 -9.417 1.312 1.00 62.62 761 ALA A CA 1
ATOM 6030 C C . ALA A 1 761 ? -13.014 -8.393 2.169 1.00 62.62 761 ALA A C 1
ATOM 6032 O O . ALA A 1 761 ? -11.944 -7.948 1.760 1.00 62.62 761 ALA A O 1
ATOM 6033 N N . TYR A 1 762 ? -13.540 -8.043 3.348 1.00 57.75 762 TYR A N 1
ATOM 6034 C CA . TYR A 1 762 ? -12.961 -7.051 4.261 1.00 57.75 762 TYR A CA 1
ATOM 6035 C C . TYR A 1 762 ? -12.285 -7.655 5.487 1.00 57.75 762 TYR A C 1
ATOM 6037 O O . TYR A 1 762 ? -11.280 -7.131 5.957 1.00 57.75 762 TYR A O 1
ATOM 6045 N N . MET A 1 763 ? -12.857 -8.726 6.030 1.00 65.88 763 MET A N 1
ATOM 6046 C CA . MET A 1 763 ? -12.415 -9.365 7.258 1.00 65.88 763 MET A CA 1
ATOM 6047 C C . MET A 1 763 ? -12.188 -10.846 7.014 1.00 65.88 763 MET A C 1
ATOM 6049 O O . MET A 1 763 ? -13.079 -11.579 6.577 1.00 65.88 763 MET A O 1
ATOM 6053 N N . ARG A 1 764 ? -10.981 -11.301 7.342 1.00 67.50 764 ARG A N 1
ATOM 6054 C CA . ARG A 1 764 ? -10.625 -12.710 7.288 1.00 67.50 764 ARG A CA 1
ATOM 6055 C C . ARG A 1 764 ? -10.796 -13.318 8.673 1.00 67.50 764 ARG A C 1
ATOM 6057 O O . ARG A 1 764 ? -10.059 -12.978 9.592 1.00 67.50 764 ARG A O 1
ATOM 6064 N N . ALA A 1 765 ? -11.757 -14.225 8.819 1.00 77.81 765 ALA A N 1
ATOM 6065 C CA . ALA A 1 765 ? -11.800 -15.077 9.999 1.00 77.81 765 ALA A CA 1
ATOM 6066 C C . ALA A 1 765 ? -10.539 -15.955 10.027 1.00 77.81 765 ALA A C 1
ATOM 6068 O O . ALA A 1 765 ? -10.126 -16.492 8.999 1.00 77.81 765 ALA A O 1
ATOM 6069 N N . GLU A 1 766 ? -9.933 -16.108 11.198 1.00 81.94 766 GLU A N 1
ATOM 6070 C CA . GLU A 1 766 ? -8.757 -16.952 11.406 1.00 81.94 766 GLU A CA 1
ATOM 6071 C C . GLU A 1 766 ? -8.818 -17.637 12.773 1.00 81.94 766 GLU A C 1
ATOM 6073 O O . GLU A 1 766 ? -9.458 -17.133 13.703 1.00 81.94 766 GLU A O 1
ATOM 6078 N N . GLN A 1 767 ? -8.158 -18.793 12.900 1.00 88.38 767 GLN A N 1
ATOM 6079 C CA . GLN A 1 767 ? -8.005 -19.471 14.191 1.00 88.38 767 GLN A CA 1
ATOM 6080 C C . GLN A 1 767 ? -7.257 -18.560 15.159 1.00 88.38 767 GLN A C 1
ATOM 6082 O O . GLN A 1 767 ? -6.274 -17.927 14.776 1.00 88.38 767 GLN A O 1
ATOM 6087 N N . THR A 1 768 ? -7.684 -18.533 16.422 1.00 88.31 768 THR A N 1
ATOM 6088 C CA . THR A 1 768 ? -7.012 -17.742 17.465 1.00 88.31 768 THR A CA 1
ATOM 6089 C C . THR A 1 768 ? -5.510 -18.024 17.514 1.00 88.31 768 THR A C 1
ATOM 6091 O O . THR A 1 768 ? -4.717 -17.094 17.549 1.00 88.31 768 THR A O 1
ATOM 6094 N N . GLU A 1 769 ? -5.102 -19.284 17.437 1.00 90.56 769 GLU A N 1
ATOM 6095 C CA . GLU A 1 769 ? -3.703 -19.706 17.450 1.00 90.56 769 GLU A CA 1
ATOM 6096 C C . GLU A 1 769 ? -2.904 -19.174 16.252 1.00 90.56 769 GLU A C 1
ATOM 6098 O O . GLU A 1 769 ? -1.761 -18.746 16.413 1.00 90.56 769 GLU A O 1
ATOM 6103 N N . VAL A 1 770 ? -3.511 -19.147 15.060 1.00 89.00 770 VAL A N 1
ATOM 6104 C CA . VAL A 1 770 ? -2.898 -18.559 13.857 1.00 89.00 770 VAL A CA 1
ATOM 6105 C C . VAL A 1 770 ? -2.751 -17.046 14.022 1.00 89.00 770 VAL A C 1
ATOM 6107 O O . VAL A 1 770 ? -1.702 -16.502 13.677 1.00 89.00 770 VAL A O 1
ATOM 6110 N N . ALA A 1 771 ? -3.747 -16.386 14.621 1.00 85.12 771 ALA A N 1
ATOM 6111 C CA . ALA A 1 771 ? -3.689 -14.961 14.935 1.00 85.12 771 ALA A CA 1
ATOM 6112 C C . ALA A 1 771 ? -2.537 -14.637 15.901 1.00 85.12 771 ALA A C 1
ATOM 6114 O O . ALA A 1 771 ? -1.843 -13.642 15.711 1.00 85.12 771 ALA A O 1
ATOM 6115 N N . LEU A 1 772 ? -2.287 -15.486 16.910 1.00 88.75 772 LEU A N 1
ATOM 6116 C CA . LEU A 1 772 ? -1.177 -15.299 17.857 1.00 88.75 772 LEU A CA 1
ATOM 6117 C C . LEU A 1 772 ? 0.191 -15.421 17.174 1.00 88.75 772 LEU A C 1
ATOM 6119 O O . LEU A 1 772 ? 1.065 -14.587 17.404 1.00 88.75 772 LEU A O 1
ATOM 6123 N N . ILE A 1 773 ? 0.375 -16.426 16.309 1.00 90.62 773 ILE A N 1
ATOM 6124 C CA . ILE A 1 773 ? 1.617 -16.577 15.535 1.00 90.62 773 ILE A CA 1
ATOM 6125 C C . ILE A 1 773 ? 1.797 -15.379 14.595 1.00 90.62 773 ILE A C 1
ATOM 6127 O O . ILE A 1 773 ? 2.872 -14.789 14.555 1.00 90.62 773 ILE A O 1
ATOM 6131 N N . SER A 1 774 ? 0.748 -14.977 13.876 1.00 84.56 774 SER A N 1
ATOM 6132 C CA . SER A 1 774 ? 0.806 -13.855 12.928 1.00 84.56 774 SER A CA 1
ATOM 6133 C C . SER A 1 774 ? 1.065 -12.516 13.628 1.00 84.56 774 SER A C 1
ATOM 6135 O O . SER A 1 774 ? 1.810 -11.686 13.110 1.00 84.56 774 SER A O 1
ATOM 6137 N N . ALA A 1 775 ? 0.512 -12.316 14.830 1.00 80.31 775 ALA A N 1
ATOM 6138 C CA . ALA A 1 775 ? 0.791 -11.148 15.663 1.00 80.31 775 ALA A CA 1
ATOM 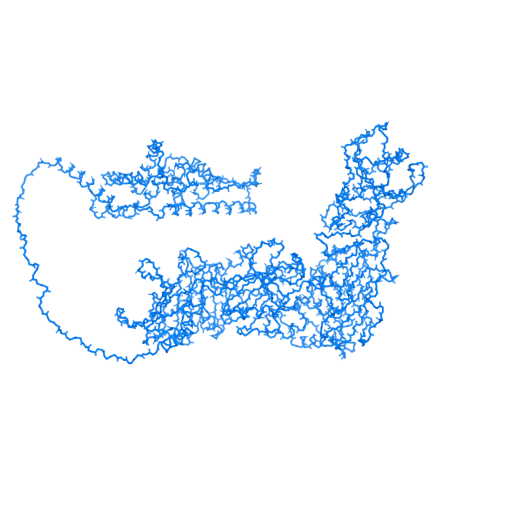6139 C C . ALA A 1 775 ? 2.251 -11.111 16.139 1.00 80.31 775 ALA A C 1
ATOM 6141 O O . ALA A 1 775 ? 2.863 -10.046 16.108 1.00 80.31 775 ALA A O 1
ATOM 6142 N N . PHE A 1 776 ? 2.822 -12.262 16.509 1.00 87.44 776 PHE A N 1
ATOM 6143 C CA . PHE A 1 776 ? 4.238 -12.382 16.867 1.00 87.44 776 PHE A CA 1
ATOM 6144 C C . PHE A 1 776 ? 5.165 -12.127 15.666 1.00 87.44 776 PHE A C 1
ATOM 6146 O O . PHE A 1 776 ? 6.150 -11.411 15.775 1.00 87.44 776 PHE A O 1
ATOM 6153 N N . LEU A 1 777 ? 4.833 -12.643 14.478 1.00 86.31 777 LEU A N 1
ATOM 6154 C CA . LEU A 1 777 ? 5.652 -12.468 13.267 1.00 86.31 777 LEU A CA 1
ATOM 6155 C C . LEU A 1 777 ? 5.598 -11.068 12.652 1.00 86.31 777 LEU A C 1
ATOM 6157 O O . LEU A 1 777 ? 6.361 -10.771 11.730 1.00 86.31 777 LEU A O 1
ATOM 6161 N N . ALA A 1 778 ? 4.706 -10.218 13.150 1.00 78.75 778 ALA A N 1
ATOM 6162 C CA . ALA A 1 778 ? 4.501 -8.891 12.608 1.00 78.75 778 ALA A CA 1
ATOM 6163 C C . ALA A 1 778 ? 5.694 -7.944 12.820 1.00 78.75 778 ALA A C 1
ATOM 6165 O O . ALA A 1 778 ? 5.851 -6.992 12.058 1.00 78.75 778 ALA A O 1
ATOM 6166 N N . SER A 1 779 ? 6.547 -8.218 13.812 1.00 78.94 779 SER A N 1
ATOM 6167 C CA . SER A 1 779 ? 7.828 -7.534 13.981 1.00 78.94 779 SER A CA 1
ATOM 6168 C C . SER A 1 779 ? 8.939 -8.269 13.225 1.00 78.94 779 SER A C 1
ATOM 6170 O O . SER A 1 779 ? 9.020 -9.502 13.216 1.00 78.94 779 SER A O 1
ATOM 6172 N N . THR A 1 780 ? 9.848 -7.511 12.612 1.00 81.12 780 THR A N 1
ATOM 6173 C CA . THR A 1 780 ? 11.010 -8.049 11.887 1.00 81.12 780 THR A CA 1
ATOM 6174 C C . THR A 1 780 ? 12.235 -8.265 12.776 1.00 81.12 780 THR A C 1
ATOM 6176 O O . THR A 1 780 ? 13.216 -8.852 12.314 1.00 81.12 780 THR A O 1
ATOM 6179 N N . GLN A 1 781 ? 12.169 -7.870 14.051 1.00 85.81 781 GLN A N 1
ATOM 6180 C CA . GLN A 1 781 ? 13.270 -7.987 15.008 1.00 85.81 781 GLN A CA 1
ATOM 6181 C C . GLN A 1 781 ? 13.731 -9.450 15.196 1.00 85.81 781 GLN A C 1
ATOM 6183 O O . GLN A 1 781 ? 12.962 -10.383 14.932 1.00 85.81 781 GLN A O 1
ATOM 6188 N N . PRO A 1 782 ? 14.976 -9.702 15.633 1.00 89.12 782 PRO A N 1
ATOM 6189 C CA . PRO A 1 782 ? 15.464 -11.059 15.861 1.00 89.12 782 PRO A CA 1
ATOM 6190 C C . PRO A 1 782 ? 14.626 -11.822 16.896 1.00 89.12 782 PRO A C 1
ATOM 6192 O O . PRO A 1 782 ? 14.252 -11.277 17.931 1.00 89.12 782 PRO A O 1
ATOM 6195 N N . ILE A 1 783 ? 14.377 -13.108 16.634 1.00 93.38 783 ILE A N 1
ATOM 6196 C CA . ILE A 1 783 ? 13.637 -13.996 17.539 1.00 93.38 783 ILE A CA 1
ATOM 6197 C C . ILE A 1 783 ? 14.618 -14.916 18.259 1.00 93.38 783 ILE A C 1
ATOM 6199 O O . ILE A 1 783 ? 15.374 -15.662 17.626 1.00 93.38 783 ILE A O 1
ATOM 6203 N N . LYS A 1 784 ? 14.557 -14.910 19.587 1.00 94.44 784 LYS A N 1
ATOM 6204 C CA . LYS A 1 784 ? 15.266 -15.852 20.450 1.00 94.44 784 LYS A CA 1
ATOM 6205 C C . LYS A 1 784 ? 14.342 -17.008 20.814 1.00 94.44 784 LYS A C 1
ATOM 6207 O O . LYS A 1 784 ? 13.192 -16.787 21.170 1.00 94.44 784 LYS A O 1
ATOM 6212 N N . ILE A 1 785 ? 14.858 -18.234 20.774 1.00 94.50 785 ILE A N 1
ATOM 6213 C CA . ILE A 1 785 ? 14.124 -19.430 21.206 1.00 94.50 785 ILE A CA 1
ATOM 6214 C C . ILE A 1 785 ? 14.778 -19.986 22.466 1.00 94.50 785 ILE A C 1
ATOM 6216 O O . ILE A 1 785 ? 15.978 -20.262 22.476 1.00 94.50 785 ILE A O 1
ATOM 6220 N N . THR A 1 786 ? 13.979 -20.165 23.514 1.00 94.81 786 THR A N 1
ATOM 6221 C CA . THR A 1 786 ? 14.372 -20.828 24.757 1.00 94.81 786 THR A CA 1
ATOM 6222 C C . THR A 1 786 ? 13.535 -22.092 24.925 1.00 94.81 786 THR A C 1
ATOM 6224 O O . THR A 1 786 ? 12.309 -22.036 24.975 1.00 94.81 786 THR A O 1
ATOM 6227 N N . GLU A 1 787 ? 14.192 -23.245 25.010 1.00 91.62 787 GLU A N 1
ATOM 6228 C CA . GLU A 1 787 ? 13.527 -24.529 25.236 1.00 91.62 787 GLU A CA 1
ATOM 6229 C C . GLU A 1 787 ? 13.488 -24.860 26.732 1.00 91.62 787 GLU A C 1
ATOM 6231 O O . GLU A 1 787 ? 14.474 -24.690 27.451 1.00 91.62 787 GLU A O 1
ATOM 6236 N N . SER A 1 788 ? 12.338 -25.342 27.200 1.00 86.81 788 SER A N 1
ATOM 6237 C CA . SER A 1 788 ? 12.132 -25.825 28.565 1.00 86.81 788 SER A CA 1
ATOM 6238 C C . SER A 1 788 ? 11.290 -27.102 28.563 1.00 86.81 788 SER A C 1
ATOM 6240 O O . SER A 1 788 ? 10.702 -27.476 27.546 1.00 86.81 788 SER A O 1
ATOM 6242 N N . ASP A 1 789 ? 11.177 -27.760 29.718 1.00 78.94 789 ASP A N 1
ATOM 6243 C CA . ASP A 1 789 ? 10.268 -28.902 29.875 1.00 78.94 789 ASP A CA 1
ATOM 6244 C C . ASP A 1 789 ? 8.791 -28.501 29.734 1.00 78.94 789 ASP A C 1
ATOM 6246 O O . ASP A 1 789 ? 7.963 -29.326 29.353 1.00 78.94 789 ASP A O 1
ATOM 6250 N N . ALA A 1 790 ? 8.460 -27.233 30.003 1.00 74.81 790 ALA A N 1
ATOM 6251 C CA . ALA A 1 790 ? 7.102 -26.713 29.900 1.00 74.81 790 ALA A CA 1
ATOM 6252 C C . ALA A 1 790 ? 6.684 -26.415 28.450 1.00 74.81 790 ALA A C 1
ATOM 6254 O O . ALA A 1 790 ? 5.509 -26.581 28.122 1.00 74.81 790 ALA A O 1
ATOM 6255 N N . GLY A 1 791 ? 7.622 -26.020 27.582 1.00 90.38 791 GLY A N 1
ATOM 6256 C CA . GLY A 1 791 ? 7.336 -25.559 26.223 1.00 90.38 791 GLY A CA 1
ATOM 6257 C C . GLY A 1 791 ? 8.532 -24.894 25.536 1.00 90.38 791 GLY A C 1
ATOM 6258 O O . GLY A 1 791 ? 9.620 -24.773 26.110 1.00 90.38 791 GLY A O 1
ATOM 6259 N N . LEU A 1 792 ? 8.310 -24.456 24.297 1.00 95.56 792 LEU A N 1
ATOM 6260 C CA . LEU A 1 792 ? 9.226 -23.611 23.530 1.00 95.56 792 LEU A CA 1
ATOM 6261 C C . LEU A 1 792 ? 8.779 -22.155 23.683 1.00 95.56 792 LEU A C 1
ATOM 6263 O O . LEU A 1 792 ? 7.676 -21.807 23.271 1.00 95.56 792 LEU A O 1
ATOM 6267 N N . LEU A 1 793 ? 9.631 -21.311 24.258 1.00 95.88 793 LEU A N 1
ATOM 6268 C CA . LEU A 1 793 ? 9.379 -19.882 24.408 1.00 95.88 793 LEU A CA 1
ATOM 6269 C C . LEU A 1 793 ? 10.121 -19.118 23.312 1.00 95.88 793 LEU A C 1
ATOM 6271 O O . LEU A 1 793 ? 11.352 -19.157 23.252 1.00 95.88 793 LEU A O 1
ATOM 6275 N N . LEU A 1 794 ? 9.376 -18.424 22.458 1.00 96.38 794 LEU A N 1
ATOM 6276 C CA . LEU A 1 794 ? 9.912 -17.517 21.453 1.00 96.38 794 LEU A CA 1
ATOM 6277 C C . LEU A 1 794 ? 9.789 -16.089 21.988 1.00 96.38 794 LEU A C 1
ATOM 6279 O O . LEU A 1 794 ? 8.698 -15.657 22.350 1.00 96.38 794 LEU A O 1
ATOM 6283 N N . GLU A 1 795 ? 10.903 -15.367 22.043 1.00 95.12 795 GLU A N 1
ATOM 6284 C CA . GLU A 1 795 ? 10.974 -13.997 22.553 1.00 95.12 795 GLU A CA 1
ATOM 6285 C C . GLU A 1 795 ? 11.488 -13.056 21.467 1.00 95.12 795 GLU A C 1
ATOM 6287 O O . GLU A 1 795 ? 12.433 -13.387 20.744 1.00 95.12 795 GLU A O 1
ATOM 6292 N N . GLN A 1 796 ? 10.885 -11.875 21.376 1.00 92.00 796 GLN A N 1
ATOM 6293 C CA . GLN A 1 796 ? 11.274 -10.836 20.433 1.00 92.00 796 GLN A CA 1
ATOM 6294 C C . GLN A 1 796 ? 11.140 -9.462 21.089 1.00 92.00 796 GLN A C 1
ATOM 6296 O O . GLN A 1 796 ? 10.101 -9.141 21.664 1.00 92.00 796 GLN A O 1
ATOM 6301 N N . GLU A 1 797 ? 12.189 -8.651 21.005 1.00 89.69 797 GLU A N 1
ATOM 6302 C CA . GLU A 1 797 ? 12.145 -7.250 21.431 1.00 89.69 797 GLU A CA 1
ATOM 6303 C C . GLU A 1 797 ? 11.390 -6.430 20.382 1.00 89.69 797 GLU A C 1
ATOM 6305 O O . GLU A 1 797 ? 11.562 -6.650 19.183 1.00 89.69 797 GLU A O 1
ATOM 6310 N N . VAL A 1 798 ? 10.524 -5.518 20.818 1.00 83.06 798 VAL A N 1
ATOM 6311 C CA . VAL A 1 798 ? 9.695 -4.699 19.926 1.00 83.06 798 VAL A CA 1
ATOM 6312 C C . VAL A 1 798 ? 9.688 -3.241 20.362 1.00 83.06 798 VAL A C 1
ATOM 6314 O O . VAL A 1 798 ? 9.803 -2.925 21.547 1.00 83.06 798 VAL A O 1
ATOM 6317 N N . ASP A 1 799 ? 9.520 -2.345 19.395 1.00 73.56 799 ASP A N 1
ATOM 6318 C CA . ASP A 1 799 ? 9.431 -0.912 19.652 1.00 73.56 799 ASP A CA 1
ATOM 6319 C C . ASP A 1 799 ? 8.082 -0.533 20.280 1.00 73.56 799 ASP A C 1
ATOM 6321 O O . ASP A 1 799 ? 7.042 -1.136 20.003 1.00 73.56 799 ASP A O 1
ATOM 6325 N N . ALA A 1 800 ? 8.077 0.513 21.109 1.00 69.44 800 ALA A N 1
ATOM 6326 C CA . ALA A 1 800 ? 6.866 0.989 21.782 1.00 69.44 800 ALA A CA 1
ATOM 6327 C C . ALA A 1 800 ? 5.754 1.385 20.789 1.00 69.44 800 ALA A C 1
ATOM 6329 O O . ALA A 1 800 ? 4.577 1.117 21.032 1.00 69.44 800 ALA A O 1
ATOM 6330 N N . SER A 1 801 ? 6.125 1.968 19.643 1.00 63.75 801 SER A N 1
ATOM 6331 C CA . SER A 1 801 ? 5.204 2.358 18.562 1.00 63.75 801 SER A CA 1
ATOM 6332 C C . SER A 1 801 ? 4.514 1.161 17.932 1.00 63.75 801 SER A C 1
ATOM 6334 O O . SER A 1 801 ? 3.317 1.212 17.667 1.00 63.75 801 SER A O 1
ATOM 6336 N N . PHE A 1 802 ? 5.231 0.050 17.781 1.00 66.81 802 PHE A N 1
ATOM 6337 C CA . PHE A 1 802 ? 4.650 -1.190 17.292 1.00 66.81 802 PHE A CA 1
ATOM 6338 C C . PHE A 1 802 ? 3.594 -1.745 18.261 1.00 66.81 802 PHE A C 1
ATOM 6340 O O . PHE A 1 802 ? 2.540 -2.205 17.828 1.00 66.81 802 PHE A O 1
ATOM 6347 N N . VAL A 1 803 ? 3.842 -1.657 19.575 1.00 66.75 803 VAL A N 1
ATOM 6348 C CA . VAL A 1 803 ? 2.891 -2.096 20.612 1.00 66.75 803 VAL A CA 1
ATOM 6349 C C . VAL A 1 803 ? 1.650 -1.207 20.667 1.00 66.75 803 VAL A C 1
ATOM 6351 O O . VAL A 1 803 ? 0.553 -1.720 20.879 1.00 66.75 803 VAL A O 1
ATOM 6354 N N . ALA A 1 804 ? 1.800 0.106 20.474 1.00 59.59 804 ALA A N 1
ATOM 6355 C CA . ALA A 1 804 ? 0.664 1.022 20.429 1.00 59.59 804 ALA A CA 1
ATOM 6356 C C . ALA A 1 804 ? -0.295 0.675 19.282 1.00 59.59 804 ALA A C 1
ATOM 6358 O O . ALA A 1 804 ? -1.502 0.633 19.498 1.00 59.59 804 ALA A O 1
ATOM 6359 N N . ASP A 1 805 ? 0.238 0.352 18.103 1.00 54.88 805 ASP A N 1
ATOM 6360 C CA . ASP A 1 805 ? -0.547 0.076 16.896 1.00 54.88 805 ASP A CA 1
ATOM 6361 C C . ASP A 1 805 ? -1.115 -1.359 16.809 1.00 54.88 805 ASP A C 1
ATOM 6363 O O . ASP A 1 805 ? -1.907 -1.660 15.906 1.00 54.88 805 ASP A O 1
ATOM 6367 N N . ASP A 1 806 ? -0.740 -2.264 17.721 1.00 57.91 806 ASP A N 1
ATOM 6368 C CA . ASP A 1 806 ? -1.198 -3.657 17.709 1.00 57.91 806 ASP A CA 1
ATOM 6369 C C . ASP A 1 806 ? -2.624 -3.817 18.268 1.00 57.91 806 ASP A C 1
ATOM 6371 O O . ASP A 1 806 ? -2.854 -4.130 19.438 1.00 57.91 806 ASP A O 1
ATOM 6375 N N . ASN A 1 807 ? -3.612 -3.656 17.387 1.00 53.44 807 ASN A N 1
ATOM 6376 C CA . ASN A 1 807 ? -5.036 -3.837 17.699 1.00 53.44 807 ASN A CA 1
ATOM 6377 C C . ASN A 1 807 ? -5.529 -5.291 17.538 1.00 53.44 807 ASN A C 1
ATOM 6379 O O . ASN A 1 807 ? -6.732 -5.556 17.554 1.00 53.44 807 ASN A O 1
ATOM 6383 N N . ARG A 1 808 ? -4.637 -6.263 17.319 1.00 53.03 808 ARG A N 1
ATOM 6384 C CA . ARG A 1 808 ? -5.043 -7.616 16.901 1.00 53.03 808 ARG A CA 1
ATOM 6385 C C . ARG A 1 808 ? -5.440 -8.476 18.078 1.00 53.03 808 ARG A C 1
ATOM 6387 O O . ARG A 1 808 ? -4.602 -8.779 18.914 1.00 53.03 808 ARG A O 1
ATOM 6394 N N . GLY A 1 809 ? -6.695 -8.922 18.129 1.00 42.59 809 GLY A N 1
ATOM 6395 C CA . GLY A 1 809 ? -7.203 -9.868 19.134 1.00 42.59 809 GLY A CA 1
ATOM 6396 C C . GLY A 1 809 ? -7.722 -9.232 20.431 1.00 42.59 809 GLY A C 1
ATOM 6397 O O . GLY A 1 809 ? -7.756 -9.901 21.462 1.00 42.59 809 GLY A O 1
ATOM 6398 N N . GLY A 1 810 ? -8.080 -7.948 20.411 1.00 45.06 810 GLY A N 1
ATOM 6399 C CA . GLY A 1 810 ? -8.649 -7.242 21.558 1.00 45.06 810 GLY A CA 1
ATOM 6400 C C . GLY A 1 810 ? -9.013 -5.790 21.224 1.00 45.06 810 GLY A C 1
ATOM 6401 O O . GLY A 1 810 ? -8.809 -5.366 20.088 1.00 45.06 810 GLY A O 1
ATOM 6402 N N . PRO A 1 811 ? -9.565 -5.029 22.184 1.00 46.12 811 PRO A N 1
ATOM 6403 C CA . PRO A 1 811 ? -9.775 -3.595 22.028 1.00 46.12 811 PRO A CA 1
ATOM 6404 C C . PRO A 1 811 ? -8.446 -2.879 21.737 1.00 46.12 811 PRO A C 1
ATOM 6406 O O . PRO A 1 811 ? -7.404 -3.309 22.242 1.00 46.12 811 PRO A O 1
ATOM 6409 N N . PRO A 1 812 ? -8.471 -1.797 20.945 1.00 51.03 812 PRO A N 1
ATOM 6410 C CA . PRO A 1 812 ? -7.265 -1.088 20.546 1.00 51.03 812 PRO A CA 1
ATOM 6411 C C . PRO A 1 812 ? -6.479 -0.550 21.753 1.00 51.03 812 PRO A C 1
ATOM 6413 O O . PRO A 1 812 ? -7.041 0.112 22.631 1.00 51.03 812 PRO A O 1
ATOM 6416 N N . LEU A 1 813 ? -5.169 -0.829 21.794 1.00 51.31 813 LEU A N 1
ATOM 6417 C CA . LEU A 1 813 ? -4.277 -0.404 22.884 1.00 51.31 813 LEU A CA 1
ATOM 6418 C C . LEU A 1 813 ? -4.010 1.110 22.853 1.00 51.31 813 LEU A C 1
ATOM 6420 O O . LEU A 1 813 ? -3.765 1.702 23.907 1.00 51.31 813 LEU A O 1
ATOM 6424 N N . THR A 1 814 ? -4.136 1.745 21.682 1.00 46.25 814 THR A N 1
ATOM 6425 C CA . THR A 1 814 ? -3.967 3.195 21.468 1.00 46.25 814 THR A CA 1
ATOM 6426 C C . THR A 1 814 ? -4.882 4.071 22.321 1.00 46.25 814 THR A C 1
ATOM 6428 O O . THR A 1 814 ? -4.556 5.229 22.555 1.00 46.25 814 THR A O 1
ATOM 6431 N N . HIS A 1 815 ? -6.002 3.540 22.818 1.00 49.72 815 HIS A N 1
ATOM 6432 C CA . HIS A 1 815 ? -6.967 4.301 23.622 1.00 49.72 815 HIS A CA 1
ATOM 6433 C C . HIS A 1 815 ? -6.921 3.928 25.110 1.00 49.72 815 HIS A C 1
ATOM 6435 O O . HIS A 1 815 ? -7.809 4.306 25.871 1.00 49.72 815 HIS A O 1
ATOM 6441 N N . THR A 1 816 ? -5.913 3.165 25.549 1.00 52.91 816 THR A N 1
ATOM 6442 C CA . THR A 1 816 ? -5.809 2.756 26.955 1.00 52.91 816 THR A CA 1
ATOM 6443 C C . THR A 1 816 ? -5.242 3.886 27.839 1.00 52.91 816 THR A C 1
ATOM 6445 O O . THR A 1 816 ? -4.281 4.545 27.441 1.00 52.91 816 THR A O 1
ATOM 6448 N N . PRO A 1 817 ? -5.784 4.121 29.054 1.00 49.12 817 PRO A N 1
ATOM 6449 C CA . PRO A 1 817 ? -5.477 5.310 29.873 1.00 49.12 817 PRO A CA 1
ATOM 6450 C C . PRO A 1 817 ? -3.991 5.553 30.221 1.00 49.12 817 PRO A C 1
ATOM 6452 O O . PRO A 1 817 ? -3.576 6.685 30.438 1.00 49.12 817 PRO A O 1
ATOM 6455 N N . TRP A 1 818 ? -3.149 4.518 30.233 1.00 56.62 818 TRP A N 1
ATOM 6456 C CA . TRP A 1 818 ? -1.695 4.628 30.471 1.00 56.62 818 TRP A CA 1
ATOM 6457 C C . TRP A 1 818 ? -0.850 4.827 29.229 1.00 56.62 818 TRP A C 1
ATOM 6459 O O . TRP A 1 818 ? 0.377 4.824 29.340 1.00 56.62 818 TRP A O 1
ATOM 6469 N N . HIS A 1 819 ? -1.446 4.942 28.044 1.00 58.28 819 HIS A N 1
ATOM 6470 C CA . HIS A 1 819 ? -0.666 5.195 26.841 1.00 58.28 819 HIS A CA 1
ATOM 6471 C C . HIS A 1 819 ? 0.244 6.425 27.044 1.00 58.28 819 HIS A C 1
ATOM 6473 O O . HIS A 1 819 ? 1.388 6.421 26.625 1.00 58.28 819 HIS A O 1
ATOM 6479 N N . GLY A 1 820 ? -0.170 7.435 27.816 1.00 56.03 820 GLY A N 1
ATOM 6480 C CA . GLY A 1 820 ? 0.730 8.526 28.220 1.00 56.03 820 GLY A CA 1
ATOM 6481 C C . GLY A 1 820 ? 1.870 8.110 29.172 1.00 56.03 820 GLY A C 1
ATOM 6482 O O . GLY A 1 820 ? 3.000 8.552 28.992 1.00 56.03 820 GLY A O 1
ATOM 6483 N N . GLN A 1 821 ? 1.597 7.248 30.160 1.00 54.88 821 GLN A N 1
ATOM 6484 C CA . GLN A 1 821 ? 2.548 6.849 31.215 1.00 54.88 821 GLN A CA 1
ATOM 6485 C C . GLN A 1 821 ? 3.659 5.918 30.706 1.00 54.88 821 GLN A C 1
ATOM 6487 O O . GLN A 1 821 ? 4.819 6.076 31.074 1.00 54.88 821 GLN A O 1
ATOM 6492 N N . LEU A 1 822 ? 3.326 4.959 29.833 1.00 56.66 822 LEU A N 1
ATOM 6493 C CA . LEU A 1 822 ? 4.319 4.048 29.240 1.00 56.66 822 LEU A CA 1
ATOM 6494 C C . LEU A 1 822 ? 5.300 4.778 28.311 1.00 56.66 822 LEU A C 1
ATOM 6496 O O . LEU A 1 822 ? 6.431 4.335 28.143 1.00 56.66 822 LEU A O 1
ATOM 6500 N N . TRP A 1 823 ? 4.867 5.895 27.725 1.00 54.16 823 TRP A N 1
ATOM 6501 C CA . TRP A 1 823 ? 5.653 6.679 26.778 1.00 54.16 823 TRP A CA 1
ATOM 6502 C C . TRP A 1 823 ? 6.420 7.836 27.434 1.00 54.16 823 TRP A C 1
ATOM 6504 O O . TRP A 1 823 ? 7.452 8.253 26.909 1.00 54.16 823 TRP A O 1
ATOM 6514 N N . SER A 1 824 ? 5.975 8.328 28.598 1.00 50.75 824 SER A N 1
ATOM 6515 C CA . SER A 1 824 ? 6.760 9.258 29.420 1.00 50.75 824 SER A CA 1
ATOM 6516 C C . SER A 1 824 ? 7.925 8.563 30.138 1.00 50.75 824 SER A C 1
ATOM 6518 O O . SER A 1 824 ? 9.001 9.148 30.261 1.00 50.75 824 SER A O 1
ATOM 6520 N N . ASP A 1 825 ? 7.755 7.296 30.536 1.00 50.88 825 ASP A N 1
ATOM 6521 C CA . ASP A 1 825 ? 8.770 6.472 31.216 1.00 50.88 825 ASP A CA 1
ATOM 6522 C C . ASP A 1 825 ? 9.682 5.719 30.220 1.00 50.88 825 ASP A C 1
ATOM 6524 O O . ASP A 1 825 ? 9.900 4.512 30.325 1.00 50.88 825 ASP A O 1
ATOM 6528 N N . SER A 1 826 ? 10.236 6.463 29.257 1.00 51.88 826 SER A N 1
ATOM 6529 C CA . SER A 1 826 ? 11.062 6.059 28.092 1.00 51.88 826 SER A CA 1
ATOM 6530 C C . SER A 1 826 ? 12.352 5.242 28.343 1.00 51.88 826 SER A C 1
ATOM 6532 O O . SER A 1 826 ? 13.261 5.239 27.516 1.00 51.88 826 SER A O 1
ATOM 6534 N N . THR A 1 827 ? 12.480 4.545 29.471 1.00 60.91 827 THR A N 1
ATOM 6535 C CA . THR A 1 827 ? 13.696 3.799 29.837 1.00 60.91 827 THR A CA 1
ATOM 6536 C C . THR A 1 827 ? 13.553 2.276 29.748 1.00 60.91 827 THR A C 1
ATOM 6538 O O . THR A 1 827 ? 14.571 1.590 29.719 1.00 60.91 827 THR A O 1
ATOM 6541 N N . GLY A 1 828 ? 12.331 1.735 29.688 1.00 70.00 828 GLY A N 1
ATOM 6542 C CA . GLY A 1 828 ? 12.086 0.295 29.541 1.00 70.00 828 GLY A CA 1
ATOM 6543 C C . GLY A 1 828 ? 12.010 -0.186 28.086 1.00 70.00 828 GLY A C 1
ATOM 6544 O O . GLY A 1 828 ? 12.004 0.607 27.149 1.00 70.00 828 GLY A O 1
ATOM 6545 N N . MET A 1 829 ? 11.950 -1.505 27.901 1.00 83.94 829 MET A N 1
ATOM 6546 C CA . MET A 1 829 ? 11.854 -2.175 26.595 1.00 83.94 829 MET A CA 1
ATOM 6547 C C . MET A 1 829 ? 10.619 -3.076 26.535 1.00 83.94 829 MET A C 1
ATOM 6549 O O . MET A 1 829 ? 10.224 -3.660 27.547 1.00 83.94 829 MET A O 1
ATOM 6553 N N . PHE A 1 830 ? 10.003 -3.216 25.362 1.00 86.19 830 PHE A N 1
ATOM 6554 C CA . PHE A 1 830 ? 8.883 -4.135 25.172 1.00 86.19 830 PHE A CA 1
ATOM 6555 C C . PHE A 1 830 ? 9.370 -5.459 24.587 1.00 86.19 830 PHE A C 1
ATOM 6557 O O . PHE A 1 830 ? 10.202 -5.493 23.684 1.00 86.19 830 PHE A O 1
ATOM 6564 N N . VAL A 1 831 ? 8.834 -6.559 25.108 1.00 89.88 831 VAL A N 1
ATOM 6565 C CA . VAL A 1 831 ? 9.145 -7.919 24.670 1.00 89.88 831 VAL A CA 1
ATOM 6566 C C . VAL A 1 831 ? 7.843 -8.650 24.382 1.00 89.88 831 VAL A C 1
ATOM 6568 O O . VAL A 1 831 ? 6.962 -8.722 25.243 1.00 89.88 831 VAL A O 1
ATOM 6571 N N . GLN A 1 832 ? 7.729 -9.204 23.180 1.00 91.62 832 GLN A N 1
ATOM 6572 C CA . GLN A 1 832 ? 6.697 -10.168 22.831 1.00 91.62 832 GLN A CA 1
ATOM 6573 C C . GLN A 1 832 ? 7.188 -11.580 23.138 1.00 91.62 832 GLN A C 1
ATOM 6575 O O . GLN A 1 832 ? 8.338 -11.929 22.869 1.00 91.62 832 GLN A O 1
ATOM 6580 N N . GLN A 1 833 ? 6.303 -12.387 23.706 1.00 94.44 833 GLN A N 1
ATOM 6581 C CA . GLN A 1 833 ? 6.560 -13.763 24.097 1.00 94.44 833 GLN A CA 1
ATOM 6582 C C . GLN A 1 833 ? 5.471 -14.660 23.517 1.00 94.44 833 GLN A C 1
ATOM 6584 O O . GLN A 1 833 ? 4.297 -14.466 23.820 1.00 94.44 833 GLN A O 1
ATOM 6589 N N . LEU A 1 834 ? 5.855 -15.639 22.701 1.00 95.31 834 LEU A N 1
ATOM 6590 C CA . LEU A 1 834 ? 4.977 -16.687 22.187 1.00 95.31 834 LEU A CA 1
ATOM 6591 C C . LEU A 1 834 ? 5.409 -18.026 22.787 1.00 95.31 834 LEU A C 1
ATOM 6593 O O . LEU A 1 834 ? 6.528 -18.485 22.555 1.00 95.31 834 LEU A O 1
ATOM 6597 N N . GLU A 1 835 ? 4.522 -18.664 23.543 1.00 96.00 835 GLU A N 1
ATOM 6598 C CA . GLU A 1 835 ? 4.767 -19.985 24.118 1.00 96.00 835 GLU A CA 1
ATOM 6599 C C . GLU A 1 835 ? 4.097 -21.062 23.264 1.00 96.00 835 GLU A C 1
ATOM 6601 O O . GLU A 1 835 ? 2.883 -21.035 23.042 1.00 96.00 835 GLU A O 1
ATOM 6606 N N . LEU A 1 836 ? 4.883 -22.038 22.815 1.00 96.56 836 LEU A N 1
ATOM 6607 C CA . LEU A 1 836 ? 4.405 -23.212 22.093 1.00 96.56 836 LEU A CA 1
ATOM 6608 C C . LEU A 1 836 ? 4.515 -24.459 22.972 1.00 96.56 836 LEU A C 1
ATOM 6610 O O . LEU A 1 836 ? 5.516 -24.686 23.655 1.00 96.56 836 LEU A O 1
ATOM 6614 N N . ASP A 1 837 ? 3.506 -25.319 22.899 1.00 93.19 837 ASP A N 1
ATOM 6615 C CA . ASP A 1 837 ? 3.567 -26.660 23.464 1.00 93.19 837 ASP A CA 1
ATOM 6616 C C . ASP A 1 837 ? 4.676 -27.480 22.784 1.00 93.19 837 ASP A C 1
ATOM 6618 O O . ASP A 1 837 ? 4.738 -27.568 21.560 1.00 93.19 837 ASP A O 1
ATOM 6622 N N . ARG A 1 838 ? 5.556 -28.110 23.567 1.00 88.56 838 ARG A N 1
ATOM 6623 C CA . ARG A 1 838 ? 6.739 -28.805 23.031 1.00 88.56 838 ARG A CA 1
ATOM 6624 C C . ARG A 1 838 ? 6.401 -30.008 22.143 1.00 88.56 838 ARG A C 1
ATOM 6626 O O . ARG A 1 838 ? 7.189 -30.358 21.270 1.00 88.56 838 ARG A O 1
ATOM 6633 N N . HIS A 1 839 ? 5.271 -30.671 22.386 1.00 88.94 839 HIS A N 1
ATOM 6634 C CA . HIS A 1 839 ? 4.919 -31.921 21.710 1.00 88.94 839 HIS A CA 1
ATOM 6635 C C . HIS A 1 839 ? 4.012 -31.692 20.505 1.00 88.94 839 HIS A C 1
ATOM 6637 O O . HIS A 1 839 ? 4.178 -32.331 19.469 1.00 88.94 839 HIS A O 1
ATOM 6643 N N . THR A 1 840 ? 3.057 -30.780 20.641 1.00 91.06 840 THR A N 1
ATOM 6644 C CA . THR A 1 840 ? 2.064 -30.462 19.614 1.00 91.06 840 THR A CA 1
ATOM 6645 C C . THR A 1 840 ? 2.445 -29.242 18.783 1.00 91.06 840 THR A C 1
ATOM 6647 O O . THR A 1 840 ? 1.825 -29.025 17.751 1.00 91.06 840 THR A O 1
ATOM 6650 N N . TYR A 1 841 ? 3.438 -28.450 19.210 1.00 92.88 841 TYR A N 1
ATOM 6651 C CA . TYR A 1 841 ? 3.843 -27.170 18.606 1.00 92.88 841 TYR A CA 1
ATOM 6652 C C . TYR A 1 841 ? 2.732 -26.111 18.551 1.00 92.88 841 TYR A C 1
ATOM 6654 O O . TYR A 1 841 ? 2.878 -25.083 17.893 1.00 92.88 841 TYR A O 1
ATOM 6662 N N . ARG A 1 842 ? 1.619 -26.330 19.257 1.00 92.88 842 ARG A N 1
ATOM 6663 C CA . ARG A 1 842 ? 0.483 -25.408 19.273 1.00 92.88 842 ARG A CA 1
ATOM 6664 C C . ARG A 1 842 ? 0.735 -24.238 20.227 1.00 92.88 842 ARG A C 1
ATOM 6666 O O . ARG A 1 842 ? 1.267 -24.470 21.316 1.00 92.88 842 ARG A O 1
ATOM 6673 N N . PRO A 1 843 ? 0.330 -23.009 19.866 1.00 94.69 843 PRO A N 1
ATOM 6674 C CA . PRO A 1 843 ? 0.369 -21.869 20.774 1.00 94.69 843 PRO A CA 1
ATOM 6675 C C . PRO A 1 843 ? -0.426 -22.121 22.054 1.00 94.69 843 PRO A C 1
ATOM 6677 O O . PRO A 1 843 ? -1.571 -22.568 22.008 1.00 94.69 843 PRO A O 1
ATOM 6680 N N . ARG A 1 844 ? 0.182 -21.805 23.197 1.00 94.25 844 ARG A N 1
ATOM 6681 C CA . ARG A 1 844 ? -0.461 -21.811 24.517 1.00 94.25 844 ARG A CA 1
ATOM 6682 C C . ARG A 1 844 ? -0.776 -20.403 24.988 1.00 94.25 844 ARG A C 1
ATOM 6684 O O . ARG A 1 844 ? -1.866 -20.151 25.500 1.00 94.25 844 ARG A O 1
ATOM 6691 N N . SER A 1 845 ? 0.173 -19.492 24.809 1.00 93.75 845 SER A N 1
ATOM 6692 C CA . SER A 1 845 ? 0.045 -18.109 25.240 1.00 93.75 845 SER A CA 1
ATOM 6693 C C . SER A 1 845 ? 0.817 -17.169 24.318 1.00 93.75 845 SER A C 1
ATOM 6695 O O . SER A 1 845 ? 1.791 -17.555 23.668 1.00 93.75 845 SER A O 1
ATOM 6697 N N . PHE A 1 846 ? 0.354 -15.928 24.257 1.00 93.56 846 PHE A N 1
ATOM 6698 C CA . PHE A 1 846 ? 1.062 -14.813 23.649 1.00 93.56 846 PHE A CA 1
ATOM 6699 C C . PHE A 1 846 ? 0.970 -13.614 24.584 1.00 93.56 846 PHE A C 1
ATOM 6701 O O . PHE A 1 846 ? -0.138 -13.209 24.947 1.00 93.56 846 PHE A O 1
ATOM 6708 N N . ALA A 1 847 ? 2.106 -13.044 24.968 1.00 91.81 847 ALA A N 1
ATOM 6709 C CA . ALA A 1 847 ? 2.169 -11.920 25.887 1.00 91.81 847 ALA A CA 1
ATOM 6710 C C . ALA A 1 847 ? 3.044 -10.791 25.345 1.00 91.81 847 ALA A C 1
ATOM 6712 O O . ALA A 1 847 ? 4.123 -11.025 24.811 1.00 91.81 847 ALA A O 1
ATOM 6713 N N . THR A 1 848 ? 2.599 -9.558 25.564 1.00 88.88 848 THR A N 1
ATOM 6714 C CA . THR A 1 848 ? 3.410 -8.351 25.416 1.00 88.88 848 THR A CA 1
ATOM 6715 C C . THR A 1 848 ? 3.744 -7.839 26.809 1.00 88.88 848 THR A C 1
ATOM 6717 O O . THR A 1 848 ? 2.855 -7.512 27.605 1.00 88.88 848 THR A O 1
ATOM 6720 N N . ILE A 1 849 ? 5.035 -7.769 27.112 1.00 88.94 849 ILE A N 1
ATOM 6721 C CA . ILE A 1 849 ? 5.568 -7.427 28.429 1.00 88.94 849 ILE A CA 1
ATOM 6722 C C . ILE A 1 849 ? 6.429 -6.176 28.299 1.00 88.94 849 ILE A C 1
ATOM 6724 O O . ILE A 1 849 ? 7.226 -6.061 27.377 1.00 88.94 849 ILE A O 1
ATOM 6728 N N . HIS A 1 850 ? 6.298 -5.254 29.246 1.00 85.50 850 HIS A N 1
ATOM 6729 C CA . HIS A 1 850 ? 7.225 -4.144 29.417 1.00 85.50 850 HIS A CA 1
ATOM 6730 C C . HIS A 1 850 ? 8.265 -4.513 30.483 1.00 85.50 850 HIS A C 1
ATOM 6732 O O . HIS A 1 850 ? 7.902 -4.842 31.618 1.00 85.50 850 HIS A O 1
ATOM 6738 N N . TRP A 1 851 ? 9.544 -4.503 30.117 1.00 85.38 851 TRP A N 1
ATOM 6739 C CA . TRP A 1 851 ? 10.678 -4.681 31.023 1.00 85.38 851 TRP A CA 1
ATOM 6740 C C . TRP A 1 851 ? 11.213 -3.314 31.421 1.00 85.38 851 TRP A C 1
ATOM 6742 O O . TRP A 1 851 ? 11.719 -2.564 30.589 1.00 85.38 851 TRP A O 1
ATOM 6752 N N . GLN A 1 852 ? 11.102 -2.994 32.703 1.00 78.69 852 GLN A N 1
ATOM 6753 C CA . GLN A 1 852 ? 11.681 -1.782 33.264 1.00 78.69 852 GLN A CA 1
ATOM 6754 C C . GLN A 1 852 ? 13.205 -1.948 33.450 1.00 78.69 852 GLN A C 1
ATOM 6756 O O . GLN A 1 852 ? 13.685 -3.078 33.594 1.00 78.69 852 GLN A O 1
ATOM 6761 N N . PRO A 1 853 ? 13.986 -0.848 33.478 1.00 73.81 853 PRO A N 1
ATOM 6762 C CA . PRO A 1 853 ? 15.444 -0.896 33.666 1.00 73.81 853 PRO A CA 1
ATOM 6763 C C . PRO A 1 853 ? 15.912 -1.621 34.932 1.00 73.81 853 PRO A C 1
ATOM 6765 O O . PRO A 1 853 ? 17.032 -2.122 34.989 1.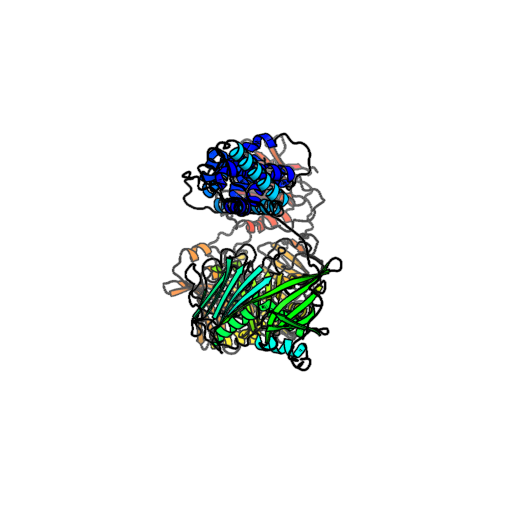00 73.81 853 PRO A O 1
ATOM 6768 N N . ASP A 1 854 ? 15.070 -1.652 35.962 1.00 76.19 854 ASP A N 1
ATOM 6769 C CA . ASP A 1 854 ? 15.317 -2.314 37.245 1.00 76.19 854 ASP A CA 1
ATOM 6770 C C . ASP A 1 854 ? 15.025 -3.829 37.216 1.00 76.19 854 ASP A C 1
ATOM 6772 O O . ASP A 1 854 ? 15.189 -4.517 38.225 1.00 76.19 854 ASP A O 1
ATOM 6776 N N . GLY A 1 855 ? 14.620 -4.360 36.057 1.00 75.38 855 GLY A N 1
ATOM 6777 C CA . GLY A 1 855 ? 14.292 -5.766 35.842 1.00 75.38 855 GLY A CA 1
ATOM 6778 C C . GLY A 1 855 ? 12.847 -6.137 36.183 1.00 75.38 855 GLY A C 1
ATOM 6779 O O . GLY A 1 855 ? 12.489 -7.314 36.072 1.00 75.38 855 GLY A O 1
ATOM 6780 N N . ILE A 1 856 ? 12.000 -5.179 36.578 1.00 80.81 856 ILE A N 1
ATOM 6781 C CA . ILE A 1 856 ? 10.580 -5.439 36.828 1.00 80.81 856 ILE A CA 1
ATOM 6782 C C . ILE A 1 856 ? 9.863 -5.705 35.500 1.00 80.81 856 ILE A C 1
ATOM 6784 O O . ILE A 1 856 ? 9.953 -4.938 34.539 1.00 80.81 856 ILE A O 1
ATOM 6788 N N . LYS A 1 857 ? 9.113 -6.810 35.456 1.00 84.38 857 LYS A N 1
ATOM 6789 C CA . LYS A 1 857 ? 8.298 -7.211 34.305 1.00 84.38 857 LYS A CA 1
ATOM 6790 C C . LYS A 1 857 ? 6.837 -6.855 34.549 1.00 84.38 857 LYS A C 1
ATOM 6792 O O . LYS A 1 857 ? 6.237 -7.340 35.507 1.00 84.38 857 LYS A O 1
ATOM 6797 N N . ALA A 1 858 ? 6.252 -6.063 33.658 1.00 83.69 858 ALA A N 1
ATOM 6798 C CA . ALA A 1 858 ? 4.830 -5.744 33.672 1.00 83.69 858 ALA A CA 1
ATOM 6799 C C . ALA A 1 858 ? 4.149 -6.301 32.417 1.00 83.69 858 ALA A C 1
ATOM 6801 O O . ALA A 1 858 ? 4.446 -5.870 31.304 1.00 83.69 858 ALA A O 1
ATOM 6802 N N . VAL A 1 859 ? 3.215 -7.238 32.588 1.00 86.00 859 VAL A N 1
ATOM 6803 C CA . VAL A 1 859 ? 2.378 -7.727 31.483 1.00 86.00 859 VAL A CA 1
ATOM 6804 C C . VAL A 1 859 ? 1.443 -6.600 31.055 1.00 86.00 859 VAL A C 1
ATOM 6806 O O . VAL A 1 859 ? 0.659 -6.090 31.858 1.00 86.00 859 VAL A O 1
ATOM 6809 N N . ILE A 1 860 ? 1.554 -6.189 29.797 1.00 83.62 860 ILE A N 1
ATOM 6810 C CA . ILE A 1 860 ? 0.677 -5.183 29.189 1.00 83.62 860 ILE A CA 1
ATOM 6811 C C . ILE A 1 860 ? -0.561 -5.870 28.637 1.00 83.62 860 ILE A C 1
ATOM 6813 O O . ILE A 1 860 ? -1.685 -5.404 28.834 1.00 83.62 860 ILE A O 1
ATOM 6817 N N . ARG A 1 861 ? -0.340 -7.010 27.987 1.00 85.81 861 ARG A N 1
ATOM 6818 C CA . ARG A 1 861 ? -1.377 -7.834 27.395 1.00 85.81 861 ARG A CA 1
ATOM 6819 C C . ARG A 1 861 ? -0.925 -9.281 27.358 1.00 85.81 861 ARG A C 1
ATOM 6821 O O . ARG A 1 861 ? 0.232 -9.550 27.063 1.00 85.81 861 ARG A O 1
ATOM 6828 N N . GLU A 1 862 ? -1.846 -10.194 27.599 1.00 91.75 862 GLU A N 1
ATOM 6829 C CA . GLU A 1 862 ? -1.629 -11.627 27.474 1.00 91.75 862 GLU A CA 1
ATOM 6830 C C . GLU A 1 862 ? -2.888 -12.275 26.907 1.00 91.75 862 GLU A C 1
ATOM 6832 O O . GLU A 1 862 ? -4.004 -11.916 27.270 1.00 91.75 862 GLU A O 1
ATOM 6837 N N . THR A 1 863 ? -2.721 -13.214 25.984 1.00 93.12 863 THR A N 1
ATOM 6838 C CA . THR A 1 863 ? -3.794 -14.081 25.503 1.00 93.12 863 THR A CA 1
ATOM 6839 C C . THR A 1 863 ? -3.398 -15.524 25.742 1.00 93.12 863 THR A C 1
ATOM 6841 O O . THR A 1 863 ? -2.375 -15.969 25.232 1.00 93.12 863 THR A O 1
ATOM 6844 N N . THR A 1 864 ? -4.222 -16.253 26.487 1.00 95.69 864 THR A N 1
ATOM 6845 C CA . THR A 1 864 ? -4.022 -17.670 26.810 1.00 95.69 864 THR A CA 1
ATOM 6846 C C . THR A 1 864 ? -5.091 -18.508 26.123 1.00 95.69 864 THR A C 1
ATOM 6848 O O . THR A 1 864 ? -6.279 -18.178 26.183 1.00 95.69 864 THR A O 1
ATOM 6851 N N . ILE A 1 865 ? -4.688 -19.604 25.482 1.00 94.81 865 ILE A N 1
ATOM 6852 C CA . ILE A 1 865 ? -5.602 -20.597 24.915 1.00 94.81 865 ILE A CA 1
ATOM 6853 C C . ILE A 1 865 ? -6.019 -21.557 26.033 1.00 94.81 865 ILE A C 1
ATOM 6855 O O . ILE A 1 865 ? -5.208 -22.327 26.540 1.00 94.81 865 ILE A O 1
ATOM 6859 N N . ASN A 1 866 ? -7.291 -21.511 26.430 1.00 94.12 866 ASN A N 1
ATOM 6860 C CA . ASN A 1 866 ? -7.815 -22.339 27.520 1.00 94.12 866 ASN A CA 1
ATOM 6861 C C . ASN A 1 866 ? -8.255 -23.721 27.030 1.00 94.12 866 ASN A C 1
ATOM 6863 O O . ASN A 1 866 ? -8.146 -24.709 27.752 1.00 94.12 866 ASN A O 1
ATOM 6867 N N . ALA A 1 867 ? -8.814 -23.780 25.821 1.00 93.00 867 ALA A N 1
ATOM 6868 C CA . ALA A 1 867 ? -9.311 -25.007 25.218 1.00 93.00 867 ALA A CA 1
ATOM 6869 C C . ALA A 1 867 ? -9.251 -24.917 23.692 1.00 93.00 867 ALA A C 1
ATOM 6871 O O . ALA A 1 867 ? -9.559 -23.871 23.121 1.00 93.00 867 ALA A O 1
ATOM 6872 N N . TRP A 1 868 ? -8.928 -26.040 23.052 1.00 92.19 868 TRP A N 1
ATOM 6873 C CA . TRP A 1 868 ? -8.999 -26.223 21.606 1.00 92.19 868 TRP A CA 1
ATOM 6874 C C . TRP A 1 868 ? -9.462 -27.641 21.283 1.00 92.19 868 TRP A C 1
ATOM 6876 O O . TRP A 1 868 ? -9.005 -28.598 21.914 1.00 92.19 868 TRP A O 1
ATOM 6886 N N . GLN A 1 869 ? -10.364 -27.781 20.312 1.00 91.44 869 GLN A N 1
ATOM 6887 C CA . GLN A 1 869 ? -10.887 -29.065 19.851 1.00 91.44 869 GLN A CA 1
ATOM 6888 C C . GLN A 1 869 ? -11.181 -29.038 18.342 1.00 91.44 869 GLN A C 1
ATOM 6890 O O . GLN A 1 869 ? -11.693 -28.050 17.817 1.00 91.44 869 GLN A O 1
ATOM 6895 N N . SER A 1 870 ? -10.902 -30.153 17.661 1.00 89.94 870 SER A N 1
ATOM 6896 C CA . SER A 1 870 ? -11.372 -30.456 16.301 1.00 89.94 870 SER A CA 1
ATOM 6897 C C . SER A 1 870 ? -12.590 -31.371 16.411 1.00 89.94 870 SER A C 1
ATOM 6899 O O . SER A 1 870 ? -12.501 -32.452 16.996 1.00 89.94 870 SER A O 1
ATOM 6901 N N . VAL A 1 871 ? -13.741 -30.930 15.905 1.00 90.19 871 VAL A N 1
ATOM 6902 C CA . VAL A 1 871 ? -15.031 -31.611 16.072 1.00 90.19 871 VAL A CA 1
ATOM 6903 C C . VAL A 1 871 ? -15.631 -31.926 14.704 1.00 90.19 871 VAL A C 1
ATOM 6905 O O . VAL A 1 871 ? -15.863 -31.028 13.900 1.00 90.19 871 VAL A O 1
ATOM 6908 N N . ALA A 1 872 ? -15.942 -33.197 14.444 1.00 85.75 872 ALA A N 1
ATOM 6909 C CA . ALA A 1 872 ? -16.497 -33.633 13.157 1.00 85.75 872 ALA A CA 1
ATOM 6910 C C . ALA A 1 872 ? -17.941 -33.151 12.902 1.00 85.75 872 ALA A C 1
ATOM 6912 O O . ALA A 1 872 ? -18.385 -33.083 11.760 1.00 85.75 872 ALA A O 1
ATOM 6913 N N . THR A 1 873 ? -18.713 -32.840 13.948 1.00 82.19 873 THR A N 1
ATOM 6914 C CA . THR A 1 873 ? -20.098 -32.360 13.818 1.00 82.19 873 THR A CA 1
ATOM 6915 C C . THR A 1 873 ? -20.334 -31.182 14.763 1.00 82.19 873 THR A C 1
ATOM 6917 O O . THR A 1 873 ? -20.286 -31.381 15.979 1.00 82.19 873 THR A O 1
ATOM 6920 N N . PRO A 1 874 ? -20.569 -29.959 14.246 1.00 81.69 874 PRO A N 1
ATOM 6921 C CA . PRO A 1 874 ? -20.859 -28.804 15.088 1.00 81.69 874 PRO A CA 1
ATOM 6922 C C . PRO A 1 874 ? -22.247 -28.925 15.746 1.00 81.69 874 PRO A C 1
ATOM 6924 O O . PRO A 1 874 ? -23.100 -29.667 15.248 1.00 81.69 874 PRO A O 1
ATOM 6927 N N . PRO A 1 875 ? -22.510 -28.181 16.837 1.00 84.62 875 PRO A N 1
ATOM 6928 C CA . PRO A 1 875 ? -23.847 -28.078 17.419 1.00 84.62 875 PRO A CA 1
ATOM 6929 C C . PRO A 1 875 ? -24.889 -27.650 16.375 1.00 84.62 875 PRO A C 1
ATOM 6931 O O . PRO A 1 875 ? -24.620 -26.782 15.542 1.00 84.62 875 PRO A O 1
ATOM 6934 N N . ALA A 1 876 ? -26.083 -28.250 16.421 1.00 81.62 876 ALA A N 1
ATOM 6935 C CA . ALA A 1 876 ? -27.136 -28.015 15.426 1.00 81.62 876 ALA A CA 1
ATOM 6936 C C . ALA A 1 876 ? -27.632 -26.556 15.397 1.00 81.62 876 ALA A C 1
ATOM 6938 O O . ALA A 1 876 ? -28.096 -26.075 14.367 1.00 81.62 876 ALA A O 1
ATOM 6939 N N . ASP A 1 877 ? -27.515 -25.856 16.520 1.00 86.25 877 ASP A N 1
ATOM 6940 C CA . ASP A 1 877 ? -27.951 -24.484 16.766 1.00 86.25 877 ASP A CA 1
ATOM 6941 C C . ASP A 1 877 ? -26.797 -23.467 16.770 1.00 86.25 877 ASP A C 1
ATOM 6943 O O . ASP A 1 877 ? -27.022 -22.299 17.077 1.00 86.25 877 ASP A O 1
ATOM 6947 N N . LEU A 1 878 ? -25.577 -23.866 16.380 1.00 86.62 878 LEU A N 1
ATOM 6948 C CA . LEU A 1 878 ? -24.385 -23.005 16.425 1.00 86.62 878 LEU A CA 1
ATOM 6949 C C . LEU A 1 878 ? -24.568 -21.663 15.690 1.00 86.62 878 LEU A C 1
ATOM 6951 O O . LEU A 1 878 ? -24.031 -20.643 16.110 1.00 86.62 878 LEU A O 1
ATOM 6955 N N . PHE A 1 879 ? -25.324 -21.671 14.591 1.00 88.62 879 PHE A N 1
ATOM 6956 C CA . PHE A 1 879 ? -25.591 -20.491 13.764 1.00 88.62 879 PHE A CA 1
ATOM 6957 C C . PHE A 1 879 ? -27.011 -19.941 13.937 1.00 88.62 879 PHE A C 1
ATOM 6959 O O . PHE A 1 879 ? -27.463 -19.140 13.120 1.00 88.62 879 PHE A O 1
ATOM 6966 N N . ALA A 1 880 ? -27.730 -20.342 14.990 1.00 86.62 880 ALA A N 1
ATOM 6967 C CA . ALA A 1 880 ? -28.947 -19.641 15.378 1.00 86.62 880 ALA A CA 1
ATOM 6968 C C . ALA A 1 880 ? -28.610 -18.182 15.737 1.00 86.62 880 ALA A C 1
ATOM 6970 O O . ALA A 1 880 ? -27.519 -17.888 16.229 1.00 86.62 880 ALA A O 1
ATOM 6971 N N . LEU A 1 881 ? -29.527 -17.248 15.462 1.00 79.12 881 LEU A N 1
ATOM 6972 C CA . LEU A 1 881 ? -29.298 -15.836 15.762 1.00 79.12 881 LEU A CA 1
ATOM 6973 C C . LEU A 1 881 ? -29.115 -15.660 17.274 1.00 79.12 881 LEU A C 1
ATOM 6975 O O . LEU A 1 881 ? -30.013 -15.964 18.061 1.00 79.12 881 LEU A O 1
ATOM 6979 N N . THR A 1 882 ? -27.941 -15.175 17.674 1.00 80.94 882 THR A N 1
ATOM 6980 C CA . THR A 1 882 ? -27.652 -14.890 19.083 1.00 80.94 882 THR A CA 1
ATOM 6981 C C . THR A 1 882 ? -28.532 -13.738 19.557 1.00 80.94 882 THR A C 1
ATOM 6983 O O . THR A 1 882 ? -28.662 -12.736 18.858 1.00 80.94 882 THR A O 1
ATOM 6986 N N . SER A 1 883 ? -29.121 -13.858 20.750 1.00 83.12 883 SER A N 1
ATOM 6987 C CA . SER A 1 883 ? -29.854 -12.755 21.376 1.00 83.12 883 SER A CA 1
ATOM 6988 C C . SER A 1 883 ? -28.919 -11.564 21.600 1.00 83.12 883 SER A C 1
ATOM 6990 O O . SER A 1 883 ? -27.916 -11.691 22.309 1.00 83.12 883 SER A O 1
ATOM 6992 N N . LEU A 1 884 ? -29.252 -10.425 20.999 1.00 83.81 884 LEU A N 1
ATOM 6993 C CA . LEU A 1 884 ? -28.519 -9.170 21.145 1.00 83.81 884 LEU A CA 1
ATOM 6994 C C . LEU A 1 884 ? -29.171 -8.295 22.228 1.00 83.81 884 LEU A C 1
ATOM 6996 O O . LEU A 1 884 ? -30.349 -8.496 22.523 1.00 83.81 884 LEU A O 1
ATOM 7000 N N . PRO A 1 885 ? -28.436 -7.340 22.821 1.00 79.81 885 PRO A N 1
ATOM 7001 C CA . PRO A 1 885 ? -29.020 -6.349 23.725 1.00 79.81 885 PRO A CA 1
ATOM 7002 C C . PRO A 1 885 ? -30.120 -5.512 23.058 1.00 79.81 885 PRO A C 1
ATOM 7004 O O . PRO A 1 885 ? -30.048 -5.230 21.862 1.00 79.81 885 PRO A O 1
ATOM 7007 N N . ASP A 1 886 ? -31.120 -5.099 23.841 1.00 70.81 886 ASP A N 1
ATOM 7008 C CA . ASP A 1 886 ? -32.315 -4.392 23.352 1.00 70.81 886 ASP A CA 1
ATOM 7009 C C . ASP A 1 886 ? -32.027 -2.968 22.829 1.00 70.81 886 ASP A C 1
ATOM 7011 O O . ASP A 1 886 ? -32.845 -2.386 22.125 1.00 70.81 886 ASP A O 1
ATOM 7015 N N . ASP A 1 887 ? -30.870 -2.392 23.159 1.00 68.56 887 ASP A N 1
ATOM 7016 C CA . ASP A 1 887 ? -30.469 -1.009 22.870 1.00 68.56 887 ASP A CA 1
ATOM 7017 C C . ASP A 1 887 ? -29.603 -0.845 21.602 1.00 68.56 887 ASP A C 1
ATOM 7019 O O . ASP A 1 887 ? -28.990 0.209 21.391 1.00 68.56 887 ASP A O 1
ATOM 7023 N N . GLN A 1 888 ? -29.551 -1.879 20.753 1.00 76.00 888 GLN A N 1
ATOM 7024 C CA . GLN A 1 888 ? -28.732 -1.898 19.538 1.00 76.00 888 GLN A CA 1
ATOM 7025 C C . GLN A 1 888 ? -29.491 -1.501 18.264 1.00 76.00 888 GLN A C 1
ATOM 7027 O O . GLN A 1 888 ? -30.646 -1.881 18.070 1.00 76.00 888 GLN A O 1
ATOM 7032 N N . PHE A 1 889 ? -28.808 -0.820 17.339 1.00 75.56 889 PHE A N 1
ATOM 7033 C CA . PHE A 1 889 ? -29.330 -0.554 15.992 1.00 75.56 889 PHE A CA 1
ATOM 7034 C C . PHE A 1 889 ? -28.719 -1.479 14.945 1.00 75.56 889 PHE A C 1
ATOM 7036 O O . PHE A 1 889 ? -27.500 -1.612 14.847 1.00 75.56 889 PHE A O 1
ATOM 7043 N N . THR A 1 890 ? -29.570 -2.081 14.112 1.00 76.75 890 THR A N 1
ATOM 7044 C CA . THR A 1 890 ? -29.130 -2.964 13.027 1.00 76.75 890 THR A CA 1
ATOM 7045 C C . THR A 1 890 ? -28.981 -2.205 11.708 1.00 76.75 890 THR A C 1
ATOM 7047 O O . THR A 1 890 ? -29.880 -1.475 11.301 1.00 76.75 890 THR A O 1
ATOM 7050 N N . VAL A 1 891 ? -27.858 -2.392 11.018 1.00 75.00 891 VAL A N 1
ATOM 7051 C CA . VAL A 1 891 ? -27.502 -1.754 9.744 1.00 75.00 891 VAL A CA 1
ATOM 7052 C C . VAL A 1 891 ? -27.333 -2.830 8.676 1.00 75.00 891 VAL A C 1
ATOM 7054 O O . VAL A 1 891 ? -26.519 -3.733 8.862 1.00 75.00 891 VAL A O 1
ATOM 7057 N N . ASP A 1 892 ? -28.072 -2.740 7.564 1.00 74.50 892 ASP A N 1
ATOM 7058 C CA . ASP A 1 892 ? -27.902 -3.667 6.433 1.00 74.50 892 ASP A CA 1
ATOM 7059 C C . ASP A 1 892 ? -26.894 -3.110 5.413 1.00 74.50 892 ASP A C 1
ATOM 7061 O O . ASP A 1 892 ? -27.118 -2.093 4.749 1.00 74.50 892 ASP A O 1
ATOM 7065 N N . VAL A 1 893 ? -25.754 -3.786 5.309 1.00 67.69 893 VAL A N 1
ATOM 7066 C CA . VAL A 1 893 ? -24.642 -3.477 4.415 1.00 67.69 893 VAL A CA 1
ATOM 7067 C C . VAL A 1 893 ? -24.935 -4.132 3.057 1.00 67.69 893 VAL A C 1
ATOM 7069 O O . VAL A 1 893 ? -24.461 -5.227 2.748 1.00 67.69 893 VAL A O 1
ATOM 7072 N N . GLY A 1 894 ? -25.784 -3.480 2.257 1.00 54.56 894 GLY A N 1
ATOM 7073 C CA . GLY A 1 894 ? -26.253 -4.015 0.970 1.00 54.56 894 GLY A CA 1
ATOM 7074 C C . GLY A 1 894 ? -27.330 -3.189 0.254 1.00 54.56 894 GLY A C 1
ATOM 7075 O O . GLY A 1 894 ? -27.429 -3.242 -0.969 1.00 54.56 894 GLY A O 1
ATOM 7076 N N . ALA A 1 895 ? -28.092 -2.340 0.950 1.00 47.34 895 ALA A N 1
ATOM 7077 C CA . ALA A 1 895 ? -29.014 -1.381 0.320 1.00 47.34 895 ALA A CA 1
ATOM 7078 C C . ALA A 1 895 ? -28.242 -0.172 -0.242 1.00 47.34 895 ALA A C 1
ATOM 7080 O O . ALA A 1 895 ? -27.158 0.121 0.250 1.00 47.34 895 ALA A O 1
ATOM 7081 N N . GLU A 1 896 ? -28.726 0.506 -1.295 1.00 40.28 896 GLU A N 1
ATOM 7082 C CA . GLU A 1 896 ? -28.045 1.623 -2.015 1.00 40.28 896 GLU A CA 1
ATOM 7083 C C . GLU A 1 896 ? -27.631 2.808 -1.122 1.00 40.28 896 GLU A C 1
ATOM 7085 O O . GLU A 1 896 ? -26.970 3.748 -1.549 1.00 40.28 896 GLU A O 1
ATOM 7090 N N . SER A 1 897 ? -27.971 2.723 0.153 1.00 45.31 897 SER A N 1
ATOM 7091 C CA . SER A 1 897 ? -27.522 3.549 1.250 1.00 45.31 897 SER A CA 1
ATOM 7092 C C . SER A 1 897 ? -27.244 2.609 2.436 1.00 45.31 897 SER A C 1
ATOM 7094 O O . SER A 1 897 ? -28.021 1.688 2.689 1.00 45.31 897 SER A O 1
ATOM 7096 N N . ASN A 1 898 ? -26.126 2.805 3.149 1.00 47.53 898 ASN A N 1
ATOM 7097 C CA . ASN A 1 898 ? -25.845 2.136 4.428 1.00 47.53 898 ASN A CA 1
ATOM 7098 C C . ASN A 1 898 ? -26.853 2.640 5.470 1.00 47.53 898 ASN A C 1
ATOM 7100 O O . ASN A 1 898 ? -26.522 3.485 6.296 1.00 47.53 898 ASN A O 1
ATOM 7104 N N . VAL A 1 899 ? -28.106 2.209 5.371 1.00 50.56 899 VAL A N 1
ATOM 7105 C CA . VAL A 1 899 ? -29.193 2.717 6.201 1.00 50.56 899 VAL A CA 1
ATOM 7106 C C . VAL A 1 899 ? -29.371 1.784 7.388 1.00 50.56 899 VAL A C 1
ATOM 7108 O O . VAL A 1 899 ? -29.682 0.605 7.199 1.00 50.56 899 VAL A O 1
ATOM 7111 N N . PRO A 1 900 ? -29.229 2.290 8.619 1.00 55.31 900 PRO A N 1
ATOM 7112 C CA . PRO A 1 900 ? -29.729 1.614 9.800 1.00 55.31 900 PRO A CA 1
ATOM 7113 C C . PRO A 1 900 ? -31.225 1.321 9.646 1.00 55.31 900 PRO A C 1
ATOM 7115 O O . PRO A 1 900 ? -32.043 2.226 9.465 1.00 55.31 900 PRO A O 1
ATOM 7118 N N . MET A 1 901 ? -31.593 0.047 9.725 1.00 53.53 901 MET A N 1
ATOM 7119 C CA . MET A 1 901 ? -32.978 -0.398 9.766 1.00 53.53 901 MET A CA 1
ATOM 7120 C C . MET A 1 901 ? -33.507 -0.219 11.190 1.00 53.53 901 MET A C 1
ATOM 7122 O O . MET A 1 901 ? -33.446 -1.133 12.009 1.00 53.53 901 MET A O 1
ATOM 7126 N N . ALA A 1 902 ? -34.028 0.967 11.493 1.00 54.94 902 ALA A N 1
ATOM 7127 C CA . ALA A 1 902 ? -34.734 1.236 12.740 1.00 54.94 902 ALA A CA 1
ATOM 7128 C C . ALA A 1 902 ? -36.187 1.625 12.446 1.00 54.94 902 ALA A C 1
ATOM 7130 O O . ALA A 1 902 ? -36.452 2.525 11.649 1.00 54.94 902 ALA A O 1
ATOM 7131 N N . SER A 1 903 ? -37.142 0.973 13.112 1.00 57.97 903 SER A N 1
ATOM 7132 C CA . SER A 1 903 ? -38.532 1.439 13.135 1.00 57.97 903 SER A CA 1
ATOM 7133 C C . SER A 1 903 ? -38.642 2.612 14.110 1.00 57.97 903 SER A C 1
ATOM 7135 O O . SER A 1 903 ? -39.089 2.444 15.241 1.00 57.97 903 SER A O 1
ATOM 7137 N N . ILE A 1 904 ? -38.219 3.804 13.688 1.00 65.88 904 ILE A N 1
ATOM 7138 C CA . ILE A 1 904 ? -38.331 5.007 14.518 1.00 65.88 904 ILE A CA 1
ATOM 7139 C C . ILE A 1 904 ? -39.792 5.457 14.527 1.00 65.88 904 ILE A C 1
ATOM 7141 O O . ILE A 1 904 ? -40.338 5.854 13.497 1.00 65.88 904 ILE A O 1
ATOM 7145 N N . THR A 1 905 ? -40.422 5.422 15.700 1.00 71.25 905 THR A N 1
ATOM 7146 C CA . THR A 1 905 ? -41.731 6.053 15.894 1.00 71.25 905 THR A CA 1
ATOM 7147 C C . THR A 1 905 ? -41.497 7.516 16.273 1.00 71.25 905 THR A C 1
ATOM 7149 O O . THR A 1 905 ? -40.952 7.765 17.349 1.00 71.25 905 THR A O 1
ATOM 7152 N N . PRO A 1 906 ? -41.856 8.498 15.423 1.00 72.06 906 PRO A N 1
ATOM 7153 C CA . PRO A 1 906 ? -41.673 9.900 15.768 1.00 72.06 906 PRO A CA 1
ATOM 7154 C C . PRO A 1 906 ? -42.579 10.277 16.952 1.00 72.06 906 PRO A C 1
ATOM 7156 O O . PRO A 1 906 ? -43.713 9.783 17.037 1.00 72.06 906 PRO A O 1
ATOM 7159 N N . PRO A 1 907 ? -42.118 11.167 17.846 1.00 76.06 907 PRO A N 1
ATOM 7160 C CA . PRO A 1 907 ? -42.901 11.581 18.997 1.00 76.06 907 PRO A CA 1
ATOM 7161 C C . PRO A 1 907 ? -44.146 12.350 18.547 1.00 76.06 907 PRO A C 1
ATOM 7163 O O . PRO A 1 907 ? -44.118 13.141 17.602 1.00 76.06 907 PRO A O 1
ATOM 7166 N N . ARG A 1 908 ? -45.272 12.125 19.233 1.00 80.75 908 ARG A N 1
ATOM 7167 C CA . ARG A 1 908 ? -46.563 12.747 18.868 1.00 80.75 908 ARG A CA 1
ATOM 7168 C C . ARG A 1 908 ? -46.688 14.205 19.309 1.00 80.75 908 ARG A C 1
ATOM 7170 O O . ARG A 1 908 ? -47.537 14.927 18.791 1.00 80.75 908 ARG A O 1
ATOM 7177 N N . ARG A 1 909 ? -45.911 14.606 20.312 1.00 86.31 909 ARG A N 1
ATOM 7178 C CA . ARG A 1 909 ? -45.898 15.937 20.927 1.00 86.31 909 ARG A CA 1
ATOM 7179 C C . ARG A 1 909 ? -44.468 16.269 21.320 1.00 86.31 909 ARG A C 1
ATOM 7181 O O . ARG A 1 909 ? -43.678 15.359 21.539 1.00 86.31 909 ARG A O 1
ATOM 7188 N N . ILE A 1 910 ? -44.169 17.552 21.435 1.00 87.88 910 ILE A N 1
ATOM 7189 C CA . ILE A 1 910 ? -42.879 18.066 21.897 1.00 87.88 910 ILE A CA 1
ATOM 7190 C C . ILE A 1 910 ? -43.099 19.046 23.051 1.00 87.88 910 ILE A C 1
ATOM 7192 O O . ILE A 1 910 ? -44.223 19.496 23.281 1.00 87.88 910 ILE A O 1
ATOM 7196 N N . LEU A 1 911 ? -42.046 19.364 23.797 1.00 90.19 911 LEU A N 1
ATOM 7197 C CA . LEU A 1 911 ? -42.081 20.337 24.886 1.00 90.19 911 LEU A CA 1
ATOM 7198 C C . LEU A 1 911 ? -41.446 21.657 24.441 1.00 90.19 911 LEU A C 1
ATOM 7200 O O . LEU A 1 911 ? -40.342 21.671 23.897 1.00 90.19 911 LEU A O 1
ATOM 7204 N N . MET A 1 912 ? -42.137 22.770 24.681 1.00 87.81 912 MET A N 1
ATOM 7205 C CA . MET A 1 912 ? -41.638 24.120 24.402 1.00 87.81 912 MET A CA 1
ATOM 7206 C C . MET A 1 912 ? -41.969 25.068 25.553 1.00 87.81 912 MET A C 1
ATOM 7208 O O . MET A 1 912 ? -42.937 24.855 26.291 1.00 87.81 912 MET A O 1
ATOM 7212 N N . TRP A 1 913 ? -41.166 26.121 25.706 1.00 88.62 913 TRP A N 1
ATOM 7213 C CA . TRP A 1 913 ? -41.511 27.220 26.603 1.00 88.62 913 TRP A CA 1
ATOM 7214 C C . TRP A 1 913 ? -42.568 28.122 25.959 1.00 88.62 913 TRP A C 1
ATOM 7216 O O . TRP A 1 913 ? -42.481 28.387 24.760 1.00 88.62 913 TRP A O 1
ATOM 7226 N N . PRO A 1 914 ? -43.561 28.602 26.724 1.00 82.44 914 PRO A N 1
ATOM 7227 C CA . PRO A 1 914 ? -44.512 29.580 26.220 1.00 82.44 914 PRO A CA 1
ATOM 7228 C C . PRO A 1 914 ? -43.853 30.951 25.994 1.00 82.44 914 PRO A C 1
ATOM 7230 O O . PRO A 1 914 ? -43.005 31.390 26.772 1.00 82.44 914 PRO A O 1
ATOM 7233 N N . ASP A 1 915 ? -44.311 31.663 24.961 1.00 74.50 915 ASP A N 1
ATOM 7234 C CA . ASP A 1 915 ? -43.759 32.951 24.499 1.00 74.50 915 ASP A CA 1
ATOM 7235 C C . ASP A 1 915 ? -43.764 34.072 25.562 1.00 74.50 915 ASP A C 1
ATOM 7237 O O . ASP A 1 915 ? -43.107 35.102 25.416 1.00 74.50 915 ASP A O 1
ATOM 7241 N N . ASN A 1 916 ? -44.514 33.908 26.654 1.00 75.75 916 ASN A N 1
ATOM 7242 C CA . ASN A 1 916 ? -44.696 34.917 27.698 1.00 75.75 916 ASN A CA 1
ATOM 7243 C C . ASN A 1 916 ? -43.614 34.910 28.796 1.00 75.75 916 ASN A C 1
ATOM 7245 O O . ASN A 1 916 ? -43.719 35.694 29.741 1.00 75.75 916 ASN A O 1
ATOM 7249 N N . LEU A 1 917 ? -42.594 34.053 28.695 1.00 73.44 917 LEU A N 1
ATOM 7250 C CA . LEU A 1 917 ? -41.553 33.889 29.721 1.00 73.44 917 LEU A CA 1
ATOM 7251 C C . LEU A 1 917 ? -40.304 34.754 29.515 1.00 73.44 917 LEU A C 1
ATOM 7253 O O . LEU A 1 917 ? -39.386 34.706 30.330 1.00 73.44 917 LEU A O 1
ATOM 7257 N N . GLY A 1 918 ? -40.253 35.551 28.444 1.00 69.25 918 GLY A N 1
ATOM 7258 C CA . GLY A 1 918 ? -39.083 36.380 28.136 1.00 69.25 918 GLY A CA 1
ATOM 7259 C C . GLY A 1 918 ? -37.866 35.586 27.643 1.00 69.25 918 GLY A C 1
ATOM 7260 O O . GLY A 1 918 ? -36.757 36.111 27.679 1.00 69.25 918 GLY A O 1
ATOM 7261 N N . LEU A 1 919 ? -38.074 34.342 27.197 1.00 82.62 919 LEU A N 1
ATOM 7262 C CA . LEU A 1 919 ? -37.116 33.565 26.412 1.00 82.62 919 LEU A CA 1
ATOM 7263 C C . LEU A 1 919 ? -37.337 33.876 24.930 1.00 82.62 919 LEU A C 1
ATOM 7265 O O . LEU A 1 919 ? -38.455 33.748 24.434 1.00 82.62 919 LEU A O 1
ATOM 7269 N N . GLU A 1 920 ? -36.285 34.277 24.225 1.00 84.25 920 GLU A N 1
ATOM 7270 C CA . GLU A 1 920 ? -36.352 34.561 22.789 1.00 84.25 920 GLU A CA 1
ATOM 7271 C C . GLU A 1 920 ? -35.859 33.344 22.000 1.00 84.25 920 GLU A C 1
ATOM 7273 O O . GLU A 1 920 ? -34.774 32.832 22.265 1.00 84.25 920 GLU A O 1
ATOM 7278 N N . ILE A 1 921 ? -36.641 32.856 21.035 1.00 85.69 921 ILE A N 1
ATOM 7279 C CA . ILE A 1 921 ? -36.183 31.797 20.127 1.00 85.69 921 ILE A CA 1
ATOM 7280 C C . ILE A 1 921 ? -35.221 32.425 19.116 1.00 85.69 921 ILE A C 1
ATOM 7282 O O . ILE A 1 921 ? -35.624 33.262 18.311 1.00 85.69 921 ILE A O 1
ATOM 7286 N N . VAL A 1 922 ? -33.958 32.003 19.150 1.00 87.00 922 VAL A N 1
ATOM 7287 C CA . VAL A 1 922 ? -32.905 32.484 18.236 1.00 87.00 922 VAL A CA 1
ATOM 7288 C C . VAL A 1 922 ? -32.824 31.608 16.995 1.00 87.00 922 VAL A C 1
ATOM 7290 O O . VAL A 1 922 ? -32.617 32.094 15.886 1.00 87.00 922 VAL A O 1
ATOM 7293 N N . GLU A 1 923 ? -32.991 30.302 17.178 1.00 83.88 923 GLU A N 1
ATOM 7294 C CA . GLU A 1 923 ? -32.890 29.322 16.106 1.00 83.88 923 GLU A CA 1
ATOM 7295 C C . GLU A 1 923 ? -33.821 28.148 16.395 1.00 83.88 923 GLU A C 1
ATOM 7297 O O . GLU A 1 923 ? -33.909 27.664 17.525 1.00 83.88 923 GLU A O 1
ATOM 7302 N N . GLN A 1 924 ? -34.506 27.671 15.364 1.00 81.38 924 GLN A N 1
ATOM 7303 C CA . GLN A 1 924 ? -35.399 26.528 15.457 1.00 81.38 924 GLN A CA 1
ATOM 7304 C C . GLN A 1 924 ? -35.214 25.672 14.212 1.00 81.38 924 GLN A C 1
ATOM 7306 O O . GLN A 1 924 ? -35.474 26.118 13.094 1.00 81.38 924 GLN A O 1
ATOM 7311 N N . THR A 1 925 ? -34.757 24.441 14.408 1.00 74.94 925 THR A N 1
ATOM 7312 C CA . THR A 1 925 ? -34.643 23.455 13.336 1.00 74.94 925 THR A CA 1
ATOM 7313 C C . THR A 1 925 ? -35.897 22.578 13.381 1.00 74.94 925 THR A C 1
ATOM 7315 O O . THR A 1 925 ? -36.064 21.836 14.357 1.00 74.94 925 THR A O 1
ATOM 7318 N N . PRO A 1 926 ? -36.807 22.672 12.389 1.00 65.94 926 PRO A N 1
ATOM 7319 C CA . PRO A 1 926 ? -37.977 21.801 12.330 1.00 65.94 926 PRO A CA 1
ATOM 7320 C C . PRO A 1 926 ? -37.539 20.340 12.159 1.00 65.94 926 PRO A C 1
ATOM 7322 O O . PRO A 1 926 ? -36.430 20.091 11.674 1.00 65.94 926 PRO A O 1
ATOM 7325 N N . PRO A 1 927 ? -38.387 19.364 12.536 1.00 64.69 927 PRO A N 1
ATOM 7326 C CA . PRO A 1 927 ? -38.045 17.971 12.311 1.00 64.69 927 PRO A CA 1
ATOM 7327 C C . PRO A 1 927 ? -37.900 17.738 10.798 1.00 64.69 927 PRO A C 1
ATOM 7329 O O . PRO A 1 927 ? -38.697 18.272 10.019 1.00 64.69 927 PRO A O 1
ATOM 7332 N N . PRO A 1 928 ? -36.901 16.964 10.348 1.00 60.53 928 PRO A N 1
ATOM 7333 C CA . PRO A 1 928 ? -36.715 16.706 8.927 1.00 60.53 928 PRO A CA 1
ATOM 7334 C C . PRO A 1 928 ? -37.988 16.090 8.329 1.00 60.53 928 PRO A C 1
ATOM 7336 O O . PRO A 1 928 ? -38.636 15.239 8.943 1.00 60.53 928 PRO A O 1
ATOM 7339 N N . SER A 1 929 ? -38.370 16.548 7.130 1.00 56.56 929 SER A N 1
ATOM 7340 C CA . SER A 1 929 ? -39.580 16.067 6.450 1.00 56.56 929 SER A CA 1
ATOM 7341 C C . SER A 1 929 ? -39.535 14.546 6.245 1.00 56.56 929 SER A C 1
ATOM 7343 O O . SER A 1 929 ? -38.458 13.974 6.072 1.00 56.56 929 SER A O 1
ATOM 7345 N N . ALA A 1 930 ? -40.705 13.898 6.213 1.00 51.69 930 ALA A N 1
ATOM 7346 C CA . ALA A 1 930 ? -40.899 12.438 6.184 1.00 51.69 930 ALA A CA 1
ATOM 7347 C C . ALA A 1 930 ? -40.245 11.669 5.007 1.00 51.69 930 ALA A C 1
ATOM 7349 O O . ALA A 1 930 ? -40.504 10.480 4.838 1.00 51.69 930 ALA A O 1
ATOM 7350 N N . GLN A 1 931 ? -39.432 12.320 4.173 1.00 46.72 931 GLN A N 1
ATOM 7351 C CA . GLN A 1 931 ? -38.775 11.713 3.017 1.00 46.72 931 GLN A CA 1
ATOM 7352 C C . GLN A 1 931 ? -37.520 10.902 3.374 1.00 46.72 931 GLN A C 1
ATOM 7354 O O . GLN A 1 931 ? -37.185 9.997 2.619 1.00 46.72 931 GLN A O 1
ATOM 7359 N N . ASN A 1 932 ? -36.888 11.139 4.532 1.00 46.09 932 ASN A N 1
ATOM 7360 C CA . ASN A 1 932 ? -35.748 10.346 5.008 1.00 46.09 932 ASN A CA 1
ATOM 7361 C C . ASN A 1 932 ? -36.082 9.668 6.347 1.00 46.09 932 ASN A C 1
ATOM 7363 O O . ASN A 1 932 ? -35.696 10.129 7.416 1.00 46.09 932 ASN A O 1
ATOM 7367 N N . THR A 1 933 ? -36.788 8.535 6.297 1.00 44.47 933 THR A N 1
ATOM 7368 C CA . THR A 1 933 ? -36.869 7.571 7.420 1.00 44.47 933 THR A CA 1
ATOM 7369 C C . THR A 1 933 ? -35.544 6.834 7.648 1.00 44.47 933 THR A C 1
ATOM 7371 O O . THR A 1 933 ? -35.417 6.020 8.558 1.00 44.47 933 THR A O 1
ATOM 7374 N N . THR A 1 934 ? -34.561 7.099 6.794 1.00 47.34 934 THR A N 1
ATOM 7375 C CA . THR A 1 934 ? -33.265 6.450 6.743 1.00 47.34 934 THR A CA 1
ATOM 7376 C C . THR A 1 934 ? -32.257 7.236 7.575 1.00 47.34 934 THR A C 1
ATOM 7378 O O . THR A 1 934 ? -31.918 8.370 7.230 1.00 47.34 934 THR A O 1
ATOM 7381 N N . LEU A 1 935 ? -31.765 6.642 8.663 1.00 50.34 935 LEU A N 1
ATOM 7382 C CA . LEU A 1 935 ? -30.655 7.214 9.425 1.00 50.34 935 LEU A CA 1
ATOM 7383 C C . LEU A 1 935 ? -29.406 7.295 8.512 1.00 50.34 935 LEU A C 1
ATOM 7385 O O . LEU A 1 935 ? -29.149 6.351 7.760 1.00 50.34 935 LEU A O 1
ATOM 7389 N N . PRO A 1 936 ? -28.622 8.390 8.511 1.00 49.56 936 PRO A N 1
ATOM 7390 C CA . PRO A 1 936 ? -27.367 8.433 7.765 1.00 49.56 936 PRO A CA 1
ATOM 7391 C C . PRO A 1 936 ? -26.436 7.311 8.241 1.00 49.56 936 PRO A C 1
ATOM 7393 O O . PRO A 1 936 ? -26.325 7.080 9.445 1.00 49.56 936 PRO A O 1
ATOM 7396 N N . GLY A 1 937 ? -25.728 6.648 7.321 1.00 43.50 937 GLY A N 1
ATOM 7397 C CA . GLY A 1 937 ? -24.783 5.549 7.600 1.00 43.50 937 GLY A CA 1
ATOM 7398 C C . GLY A 1 937 ? -23.528 5.931 8.397 1.00 43.50 937 GLY A C 1
ATOM 7399 O O . GLY A 1 937 ? -22.513 5.250 8.311 1.00 43.50 937 GLY A O 1
ATOM 7400 N N . GLY A 1 938 ? -23.594 7.028 9.150 1.00 48.16 938 GLY A N 1
ATOM 7401 C CA . GLY A 1 938 ? -22.542 7.600 9.975 1.00 48.16 938 GLY A CA 1
ATOM 7402 C C . GLY A 1 938 ? -23.082 8.042 11.333 1.00 48.16 938 GLY A C 1
ATOM 7403 O O . GLY A 1 938 ? -22.805 9.152 11.764 1.00 48.16 938 GLY A O 1
ATOM 7404 N N . PHE A 1 939 ? -23.833 7.181 12.033 1.00 53.81 939 PHE A N 1
ATOM 7405 C CA . PHE A 1 939 ? -24.210 7.406 13.444 1.00 53.81 939 PHE A CA 1
ATOM 7406 C C . PHE A 1 939 ? -23.005 7.485 14.399 1.00 53.81 939 PHE A C 1
ATOM 7408 O O . PHE A 1 939 ? -23.160 7.707 15.598 1.00 53.81 939 PHE A O 1
ATOM 7415 N N . ASN A 1 940 ? -21.797 7.336 13.861 1.00 48.19 940 ASN A N 1
ATOM 7416 C CA . ASN A 1 940 ? -20.571 7.662 14.546 1.00 48.19 940 ASN A CA 1
ATOM 7417 C C . ASN A 1 940 ? -20.492 9.197 14.636 1.00 48.19 940 ASN A C 1
ATOM 7419 O O . ASN A 1 940 ? -19.976 9.883 13.757 1.00 48.19 940 ASN A O 1
ATOM 7423 N N . SER A 1 941 ? -21.011 9.701 15.758 1.00 49.75 941 SER A N 1
ATOM 7424 C CA . SER A 1 941 ? -20.306 10.666 16.601 1.00 49.75 941 SER A CA 1
ATOM 7425 C C . SER A 1 941 ? -20.466 12.186 16.401 1.00 49.75 941 SER A C 1
ATOM 7427 O O . SER A 1 941 ? -19.673 12.933 16.961 1.00 49.75 941 SER A O 1
ATOM 7429 N N . ASP A 1 942 ? -21.524 12.695 15.756 1.00 53.94 942 ASP A N 1
ATOM 7430 C CA . ASP A 1 942 ? -21.777 14.154 15.740 1.00 53.94 942 ASP A CA 1
ATOM 7431 C C . ASP A 1 942 ? -23.230 14.540 16.092 1.00 53.94 942 ASP A C 1
ATOM 7433 O O . ASP A 1 942 ? -24.192 14.070 15.482 1.00 53.94 942 ASP A O 1
ATOM 7437 N N . TRP A 1 943 ? -23.388 15.449 17.070 1.00 59.88 943 TRP A N 1
ATOM 7438 C CA . TRP A 1 943 ? -24.666 16.090 17.426 1.00 59.88 943 TRP A CA 1
ATOM 7439 C C . TRP A 1 943 ? -25.319 16.781 16.219 1.00 59.88 943 TRP A C 1
ATOM 7441 O O . TRP A 1 943 ? -26.542 16.899 16.179 1.00 59.88 943 TRP A O 1
ATOM 7451 N N . ALA A 1 944 ? -24.541 17.226 15.228 1.00 58.69 944 ALA A N 1
ATOM 7452 C CA . ALA A 1 944 ? -25.068 17.808 13.996 1.00 58.69 944 ALA A CA 1
ATOM 7453 C C . ALA A 1 944 ? -25.887 16.799 13.168 1.00 58.69 944 ALA A C 1
ATOM 7455 O O . ALA A 1 944 ? -26.857 17.177 12.512 1.00 58.69 944 ALA A O 1
ATOM 7456 N N . VAL A 1 945 ? -25.569 15.500 13.246 1.00 57.66 945 VAL A N 1
ATOM 7457 C CA . VAL A 1 945 ? -26.281 14.440 12.508 1.00 57.66 945 VAL A CA 1
ATOM 7458 C C . VAL A 1 945 ? -27.701 14.238 13.045 1.00 57.66 945 VAL A C 1
ATOM 7460 O O . VAL A 1 945 ? -28.596 13.883 12.278 1.00 57.66 945 VAL A O 1
ATOM 7463 N N . LEU A 1 946 ? -27.951 14.543 14.325 1.00 62.66 946 LEU A N 1
ATOM 7464 C CA . LEU A 1 946 ? -29.281 14.446 14.939 1.00 62.66 946 LEU A CA 1
ATOM 7465 C C . LEU A 1 946 ? -30.318 15.376 14.307 1.00 62.66 946 LEU A C 1
ATOM 7467 O O . LEU A 1 946 ? -31.503 15.053 14.332 1.00 62.66 946 LEU A O 1
ATOM 7471 N N . GLN A 1 947 ? -29.891 16.484 13.693 1.00 61.72 947 GLN A N 1
ATOM 7472 C CA . GLN A 1 947 ? -30.783 17.374 12.939 1.00 61.72 947 GLN A CA 1
ATOM 7473 C C . GLN A 1 947 ? -31.408 16.676 11.719 1.00 61.72 947 GLN A C 1
ATOM 7475 O O . GLN A 1 947 ? -32.451 17.101 11.231 1.00 61.72 947 GLN A O 1
ATOM 7480 N N . ASN A 1 948 ? -30.801 15.579 11.254 1.00 60.53 948 ASN A N 1
ATOM 7481 C CA . ASN A 1 948 ? -31.264 14.784 10.119 1.00 60.53 948 ASN A CA 1
ATOM 7482 C C . ASN A 1 948 ? -32.052 13.531 10.542 1.00 60.53 948 ASN A C 1
ATOM 7484 O O . ASN A 1 948 ? -32.467 12.753 9.686 1.00 60.53 948 ASN A O 1
ATOM 7488 N N . VAL A 1 949 ? -32.262 13.318 11.846 1.00 66.62 949 VAL A N 1
ATOM 7489 C CA . VAL A 1 949 ? -33.010 12.174 12.381 1.00 66.62 949 VAL A CA 1
ATOM 7490 C C . VAL A 1 949 ? -34.499 12.508 12.460 1.00 66.62 949 VAL A C 1
ATOM 7492 O O . VAL A 1 949 ? -34.894 13.512 13.055 1.00 66.62 949 VAL A O 1
ATOM 7495 N N . LEU A 1 950 ? -35.340 11.640 11.889 1.00 67.75 950 LEU A N 1
ATOM 7496 C CA . LEU A 1 950 ? -36.793 11.798 11.915 1.00 67.75 950 LEU A CA 1
ATOM 7497 C C . LEU A 1 950 ? -37.320 11.897 13.355 1.00 67.75 950 LEU A C 1
ATOM 7499 O O . LEU A 1 950 ? -37.082 11.017 14.180 1.00 67.75 950 LEU A O 1
ATOM 7503 N N . GLY A 1 951 ? -38.084 12.955 13.636 1.00 72.25 951 GLY A N 1
ATOM 7504 C CA . GLY A 1 951 ? -38.686 13.178 14.951 1.00 72.25 951 GLY A CA 1
ATOM 7505 C C . GLY A 1 951 ? -37.773 13.857 15.975 1.00 72.25 951 GLY A C 1
ATOM 7506 O O . GLY A 1 951 ? -38.222 14.074 17.098 1.00 72.25 951 GLY A O 1
ATOM 7507 N N . THR A 1 952 ? -36.541 14.222 15.605 1.00 79.94 952 THR A N 1
ATOM 7508 C CA . THR A 1 952 ? -35.682 15.085 16.425 1.00 79.94 952 THR A CA 1
ATOM 7509 C C . THR A 1 952 ? -35.972 16.554 16.141 1.00 79.94 952 THR A C 1
ATOM 7511 O O . THR A 1 952 ? -36.194 16.955 15.001 1.00 79.94 952 THR A O 1
ATOM 7514 N N . TYR A 1 953 ? -35.954 17.366 17.188 1.00 83.00 953 TYR A N 1
ATOM 7515 C CA . TYR A 1 953 ? -36.279 18.778 17.154 1.00 83.00 953 TYR A CA 1
ATOM 7516 C C . TYR A 1 953 ? -35.293 19.568 18.005 1.00 83.00 953 TYR A C 1
ATOM 7518 O O . TYR A 1 953 ? -35.059 19.225 19.165 1.00 83.00 953 TYR A O 1
ATOM 7526 N N . THR A 1 954 ? -34.740 20.640 17.440 1.00 86.31 954 THR A N 1
ATOM 7527 C CA . THR A 1 954 ? -33.756 21.485 18.125 1.00 86.31 954 THR A CA 1
ATOM 7528 C C . THR A 1 954 ? -34.254 22.919 18.183 1.00 86.31 954 THR A C 1
ATOM 7530 O O . THR A 1 954 ? -34.635 23.500 17.168 1.00 86.31 954 THR A O 1
ATOM 7533 N N . THR A 1 955 ? -34.234 23.510 19.372 1.00 88.12 955 THR A N 1
ATOM 7534 C CA . THR A 1 955 ? -34.556 24.924 19.581 1.00 88.12 955 THR A CA 1
ATOM 7535 C C . THR A 1 955 ? -33.482 25.571 20.438 1.00 88.12 955 THR A C 1
ATOM 7537 O O . THR A 1 955 ? -33.158 25.076 21.518 1.00 88.12 955 THR A O 1
ATOM 7540 N N . THR A 1 956 ? -32.931 26.677 19.954 1.00 88.88 956 THR A N 1
ATOM 7541 C CA . THR A 1 956 ? -31.988 27.524 20.680 1.00 88.88 956 THR A CA 1
ATOM 7542 C C . THR A 1 956 ? -32.744 28.731 21.225 1.00 88.88 956 THR A C 1
ATOM 7544 O O . THR A 1 956 ? -33.328 29.506 20.466 1.00 88.88 956 THR A O 1
ATOM 7547 N N . TYR A 1 957 ? -32.723 28.882 22.543 1.00 90.19 957 TYR A N 1
ATOM 7548 C CA . TYR A 1 957 ? -33.331 29.984 23.276 1.00 90.19 957 TYR A CA 1
ATOM 7549 C C . TYR A 1 957 ? -32.247 30.935 23.786 1.00 90.19 957 TYR A C 1
ATOM 7551 O O . TYR A 1 957 ? -31.194 30.490 24.247 1.00 90.19 957 TYR A O 1
ATOM 7559 N N . LEU A 1 958 ? -32.523 32.236 23.754 1.00 88.31 958 LEU A N 1
ATOM 7560 C CA . LEU A 1 958 ? -31.753 33.261 24.443 1.00 88.31 958 LEU A CA 1
ATOM 7561 C C . LEU A 1 958 ? -32.442 33.597 25.760 1.00 88.31 958 LEU A C 1
ATOM 7563 O O . LEU A 1 958 ? -33.621 33.960 25.793 1.00 88.31 958 LEU A O 1
ATOM 7567 N N . THR A 1 959 ? -31.699 33.470 26.852 1.00 83.75 959 THR A N 1
ATOM 7568 C CA . THR A 1 959 ? -32.199 33.796 28.186 1.00 83.75 959 THR A CA 1
ATOM 7569 C C . THR A 1 959 ? -32.212 35.309 28.413 1.00 83.75 959 THR A C 1
ATOM 7571 O O . THR A 1 959 ? -31.561 36.075 27.698 1.00 83.75 959 THR A O 1
ATOM 7574 N N . SER A 1 960 ? -32.896 35.756 29.468 1.00 76.94 960 SER A N 1
ATOM 7575 C CA . SER A 1 960 ? -32.895 37.161 29.905 1.00 76.94 960 SER A CA 1
ATOM 7576 C C . SER A 1 960 ? -31.492 37.712 30.214 1.00 76.94 960 SER A C 1
ATOM 7578 O O . SER A 1 960 ? -31.270 38.918 30.126 1.00 76.94 960 SER A O 1
ATOM 7580 N N . GLU A 1 961 ? -30.530 36.837 30.522 1.00 77.50 961 GLU A N 1
ATOM 7581 C CA . GLU A 1 961 ? -29.118 37.163 30.765 1.00 77.50 961 GLU A CA 1
ATOM 7582 C C . GLU A 1 961 ? -28.253 37.106 29.491 1.00 77.50 961 GLU A C 1
ATOM 7584 O O . GLU A 1 961 ? -27.033 37.238 29.564 1.00 77.50 961 GLU A O 1
ATOM 7589 N N . ARG A 1 962 ? -28.870 36.926 28.314 1.00 80.31 962 ARG A N 1
ATOM 7590 C CA . ARG A 1 962 ? -28.205 36.704 27.018 1.00 80.31 962 ARG A CA 1
ATOM 7591 C C . ARG A 1 962 ? -27.325 35.450 26.966 1.00 80.31 962 ARG A C 1
ATOM 7593 O O . ARG A 1 962 ? -26.374 35.399 26.189 1.00 80.31 962 ARG A O 1
ATOM 7600 N N . ALA A 1 963 ? -27.642 34.434 27.766 1.00 80.94 963 ALA A N 1
ATOM 7601 C CA . ALA A 1 963 ? -27.052 33.109 27.617 1.00 80.94 963 ALA A CA 1
ATOM 7602 C C . ALA A 1 963 ? -27.831 32.303 26.570 1.00 80.94 963 ALA A C 1
ATOM 7604 O O . ALA A 1 963 ? -29.060 32.324 26.565 1.00 80.94 963 ALA A O 1
ATOM 7605 N N . GLU A 1 964 ? -27.130 31.574 25.705 1.00 87.19 964 GLU A N 1
ATOM 7606 C CA . GLU A 1 964 ? -27.758 30.660 24.748 1.00 87.19 964 GLU A CA 1
ATOM 7607 C C . GLU A 1 964 ? -27.958 29.277 25.373 1.00 87.19 964 GLU A C 1
ATOM 7609 O O . GLU A 1 964 ? -27.027 28.683 25.924 1.00 87.19 964 GLU A O 1
ATOM 7614 N N . VAL A 1 965 ? -29.178 28.751 25.270 1.00 87.44 965 VAL A N 1
ATOM 7615 C CA . VAL A 1 965 ? -29.542 27.411 25.734 1.00 87.44 965 VAL A CA 1
ATOM 7616 C C . VAL A 1 965 ? -30.203 26.660 24.594 1.00 87.44 965 VAL A C 1
ATOM 7618 O O . VAL A 1 965 ? -31.246 27.058 24.081 1.00 87.44 965 VAL A O 1
ATOM 7621 N N . ARG A 1 966 ? -29.610 25.537 24.208 1.00 88.56 966 ARG A N 1
ATOM 7622 C CA . ARG A 1 966 ? -30.113 24.661 23.156 1.00 88.56 966 ARG A CA 1
ATOM 7623 C C . ARG A 1 966 ? -30.828 23.467 23.774 1.00 88.56 966 ARG A C 1
ATOM 7625 O O . ARG A 1 966 ? -30.202 22.679 24.478 1.00 88.56 966 ARG A O 1
ATOM 7632 N N . LEU A 1 967 ? -32.114 23.317 23.471 1.00 89.69 967 LEU A N 1
ATOM 7633 C CA . LEU A 1 967 ? -32.917 22.130 23.757 1.00 89.69 967 LEU A CA 1
ATOM 7634 C C . LEU A 1 967 ? -32.987 21.266 22.497 1.00 89.69 967 LEU A C 1
ATOM 7636 O O . LEU A 1 967 ? -33.511 21.697 21.473 1.00 89.69 967 LEU A O 1
ATOM 7640 N N . THR A 1 968 ? -32.480 20.042 22.582 1.00 87.56 968 THR A N 1
ATOM 7641 C CA . THR A 1 968 ? -32.680 18.985 21.583 1.00 87.56 968 THR A CA 1
ATOM 7642 C C . THR A 1 968 ? -33.626 17.941 22.164 1.00 87.56 968 THR A C 1
ATOM 7644 O O . THR A 1 968 ? -33.406 17.487 23.282 1.00 87.56 968 THR A O 1
ATOM 7647 N N . GLN A 1 969 ? -34.677 17.565 21.440 1.00 89.19 969 GLN A N 1
ATOM 7648 C CA . GLN A 1 969 ? -35.645 16.558 21.878 1.00 89.19 969 GLN A CA 1
ATOM 7649 C C . GLN A 1 969 ? -36.030 15.606 20.750 1.00 89.19 969 GLN A C 1
ATOM 7651 O O . GLN A 1 969 ? -36.047 16.009 19.593 1.00 89.19 969 GLN A O 1
ATOM 7656 N N . GLY A 1 970 ? -36.334 14.352 21.069 1.00 85.62 970 GLY A N 1
ATOM 7657 C CA . GLY A 1 970 ? -36.618 13.320 20.070 1.00 85.62 970 GLY A CA 1
ATOM 7658 C C . GLY A 1 970 ? -36.902 11.951 20.694 1.00 85.62 970 GLY A C 1
ATOM 7659 O O . GLY A 1 970 ? -36.917 11.852 21.925 1.00 85.62 970 GLY A O 1
ATOM 7660 N N . PRO A 1 971 ? -37.126 10.908 19.869 1.00 83.38 971 PRO A N 1
ATOM 7661 C CA . PRO A 1 971 ? -37.439 9.559 20.338 1.00 83.38 971 PRO A CA 1
ATOM 7662 C C . PRO A 1 971 ? -36.415 9.056 21.358 1.00 83.38 971 PRO A C 1
ATOM 7664 O O . PRO A 1 971 ? -35.206 9.105 21.103 1.00 83.38 971 PRO A O 1
ATOM 7667 N N . SER A 1 972 ? -36.897 8.548 22.492 1.00 82.31 972 SER A N 1
ATOM 7668 C CA . SER A 1 972 ? -36.040 8.151 23.612 1.00 82.31 972 SER A CA 1
ATOM 7669 C C . SER A 1 972 ? -35.019 7.073 23.243 1.00 82.31 972 SER A C 1
ATOM 7671 O O . SER A 1 972 ? -33.848 7.205 23.587 1.00 82.31 972 SER A O 1
ATOM 7673 N N . GLU A 1 973 ? -35.422 6.062 22.473 1.00 78.06 973 GLU A N 1
ATOM 7674 C CA . GLU A 1 973 ? -34.542 4.984 21.998 1.00 78.06 973 GLU A CA 1
ATOM 7675 C C . GLU A 1 973 ? -33.370 5.517 21.157 1.00 78.06 973 GLU A C 1
ATOM 7677 O O . GLU A 1 973 ? -32.225 5.102 21.338 1.00 78.06 973 GLU A O 1
ATOM 7682 N N . VAL A 1 974 ? -33.634 6.491 20.280 1.00 77.75 974 VAL A N 1
ATOM 7683 C CA . VAL A 1 974 ? -32.625 7.049 19.370 1.00 77.75 974 VAL A CA 1
ATOM 7684 C C . VAL A 1 974 ? -31.675 7.982 20.108 1.00 77.75 974 VAL A C 1
ATOM 7686 O O . VAL A 1 974 ? -30.459 7.831 20.009 1.00 77.75 974 VAL A O 1
ATOM 7689 N N . LEU A 1 975 ? -32.211 8.937 20.871 1.00 79.69 975 LEU A N 1
ATOM 7690 C CA . LEU A 1 975 ? -31.378 9.902 21.585 1.00 79.69 975 LEU A CA 1
ATOM 7691 C C . LEU A 1 975 ? -30.582 9.254 22.716 1.00 79.69 975 LEU A C 1
ATOM 7693 O O . LEU A 1 975 ? -29.429 9.629 22.906 1.00 79.69 975 LEU A O 1
ATOM 7697 N N . ARG A 1 976 ? -31.135 8.257 23.423 1.00 81.69 976 ARG A N 1
ATOM 7698 C CA . ARG A 1 976 ? -30.382 7.496 24.431 1.00 81.69 976 ARG A CA 1
ATOM 7699 C C . ARG A 1 976 ? -29.205 6.763 23.796 1.00 81.69 976 ARG A C 1
ATOM 7701 O O . ARG A 1 976 ? -28.108 6.807 24.345 1.00 81.69 976 ARG A O 1
ATOM 7708 N N . HIS A 1 977 ? -29.413 6.129 22.643 1.00 79.56 977 HIS A N 1
ATOM 7709 C CA . HIS A 1 977 ? -28.333 5.484 21.903 1.00 79.56 977 HIS A CA 1
ATOM 7710 C C . HIS A 1 977 ? -27.263 6.500 21.480 1.00 79.56 977 HIS A C 1
ATOM 7712 O O . HIS A 1 977 ? -26.085 6.274 21.741 1.00 79.56 977 HIS A O 1
ATOM 7718 N N . VAL A 1 978 ? -27.647 7.643 20.895 1.00 76.69 978 VAL A N 1
ATOM 7719 C CA . VAL A 1 978 ? -26.670 8.676 20.507 1.00 76.69 978 VAL A CA 1
ATOM 7720 C C . VAL A 1 978 ? -25.891 9.167 21.714 1.00 76.69 978 VAL A C 1
ATOM 7722 O O . VAL A 1 978 ? -24.669 9.111 21.692 1.00 76.69 978 VAL A O 1
ATOM 7725 N N . LEU A 1 979 ? -26.573 9.557 22.790 1.00 78.25 979 LEU A N 1
ATOM 7726 C CA . LEU A 1 979 ? -25.934 9.997 24.029 1.00 78.25 979 LEU A CA 1
ATOM 7727 C C . LEU A 1 979 ? -24.936 8.966 24.567 1.00 78.25 979 LEU A C 1
ATOM 7729 O O . LEU A 1 979 ? -23.844 9.335 24.988 1.00 78.25 979 LEU A O 1
ATOM 7733 N N . ARG A 1 980 ? -25.287 7.677 24.500 1.00 79.69 980 ARG A N 1
ATOM 7734 C CA . ARG A 1 980 ? -24.444 6.585 24.988 1.00 79.69 980 ARG A CA 1
ATOM 7735 C C . ARG A 1 980 ? -23.214 6.310 24.134 1.00 79.69 980 ARG A C 1
ATOM 7737 O O . ARG A 1 980 ? -22.162 5.988 24.684 1.00 79.69 980 ARG A O 1
ATOM 7744 N N . TYR A 1 981 ? -23.335 6.420 22.815 1.00 74.75 981 TYR A N 1
ATOM 7745 C CA . TYR A 1 981 ? -22.324 5.945 21.864 1.00 74.75 981 TYR A CA 1
ATOM 7746 C C . TYR A 1 981 ? -21.578 7.060 21.114 1.00 74.75 981 TYR A C 1
ATOM 7748 O O . TYR A 1 981 ? -20.658 6.788 20.345 1.00 74.75 981 TYR A O 1
ATOM 7756 N N . GLN A 1 982 ? -21.904 8.324 21.383 1.00 64.81 982 GLN A N 1
ATOM 7757 C CA . GLN A 1 982 ? -21.325 9.513 20.748 1.00 64.81 982 GLN A CA 1
ATOM 7758 C C . GLN A 1 982 ? -19.807 9.689 20.922 1.00 64.81 982 GLN A C 1
ATOM 7760 O O . GLN A 1 982 ? -19.171 10.363 20.115 1.00 64.81 982 GLN A O 1
ATOM 7765 N N . TYR A 1 983 ? -19.216 9.059 21.935 1.00 51.47 983 TYR A N 1
ATOM 7766 C CA . TYR A 1 983 ? -17.840 9.297 22.372 1.00 51.47 983 TYR A CA 1
ATOM 7767 C C . TYR A 1 983 ? -16.754 9.015 21.300 1.00 51.47 983 TYR A C 1
ATOM 7769 O O . TYR A 1 983 ? -15.641 9.521 21.400 1.00 51.47 983 TYR A O 1
ATOM 7777 N N . PHE A 1 984 ? -17.032 8.248 20.239 1.00 45.62 984 PHE A N 1
ATOM 7778 C CA . PHE A 1 984 ? -16.012 7.893 19.232 1.00 45.62 984 PHE A CA 1
ATOM 7779 C C . PHE A 1 984 ? -15.544 9.032 18.286 1.00 45.62 984 PHE A C 1
ATOM 7781 O O . PHE A 1 984 ? -14.627 8.790 17.507 1.00 45.62 984 PHE A O 1
ATOM 7788 N N . ALA A 1 985 ? -16.077 10.263 18.373 1.00 38.97 985 ALA A N 1
ATOM 7789 C CA . ALA A 1 985 ? -15.497 11.461 17.715 1.00 38.97 985 ALA A CA 1
ATOM 7790 C C . ALA A 1 985 ? -14.485 12.210 18.594 1.00 38.97 985 ALA A C 1
ATOM 7792 O O . ALA A 1 985 ? -13.800 13.114 18.118 1.00 38.97 985 ALA A O 1
ATOM 7793 N N . GLU A 1 986 ? -14.391 11.887 19.885 1.00 43.53 986 GLU A N 1
ATOM 7794 C CA . GLU A 1 986 ? -13.579 12.662 20.832 1.00 43.53 986 GLU A CA 1
ATOM 7795 C C . GLU A 1 986 ? -12.060 12.433 20.664 1.00 43.53 986 GLU A C 1
ATOM 7797 O O . GLU A 1 986 ? -11.259 13.165 21.244 1.00 43.53 986 GLU A O 1
ATOM 7802 N N . ASP A 1 987 ? -11.652 11.487 19.807 1.00 37.19 987 ASP A N 1
ATOM 7803 C CA . ASP A 1 987 ? -10.249 11.216 19.449 1.00 37.19 987 ASP A CA 1
ATOM 7804 C C . ASP A 1 987 ? -9.587 12.329 18.600 1.00 37.19 987 ASP A C 1
ATOM 7806 O O . ASP A 1 987 ? -8.370 12.306 18.413 1.00 37.19 987 ASP A O 1
ATOM 7810 N N . GLU A 1 988 ? -10.329 13.346 18.134 1.00 34.28 988 GLU A N 1
ATOM 7811 C CA . GLU A 1 988 ? -9.753 14.533 17.467 1.00 34.28 988 GLU A CA 1
ATOM 7812 C C . GLU A 1 988 ? -9.420 15.695 18.430 1.00 34.28 988 GLU A C 1
ATOM 7814 O O . GLU A 1 988 ? -9.114 16.810 18.004 1.00 34.28 988 GLU A O 1
ATOM 7819 N N . GLY A 1 989 ? -9.425 15.450 19.747 1.00 34.12 989 GLY A N 1
ATOM 7820 C CA . GLY A 1 989 ? -8.809 16.353 20.728 1.00 34.12 989 GLY A CA 1
ATOM 7821 C C . GLY A 1 989 ? -9.578 17.644 21.032 1.00 34.12 989 GLY A C 1
ATOM 7822 O O . GLY A 1 989 ? -8.971 18.598 21.518 1.00 34.12 989 GLY A O 1
ATOM 7823 N N . GLN A 1 990 ? -10.890 17.704 20.771 1.00 33.44 990 GLN A N 1
ATOM 7824 C CA . GLN A 1 990 ? -11.670 18.942 20.944 1.00 33.44 990 GLN A CA 1
ATOM 7825 C C . GLN A 1 990 ? -12.656 18.967 22.126 1.00 33.44 990 GLN A C 1
ATOM 7827 O O . GLN A 1 990 ? -13.090 20.058 22.496 1.00 33.44 990 GLN A O 1
ATOM 7832 N N . ILE A 1 991 ? -12.991 17.844 22.780 1.00 41.59 991 ILE A N 1
ATOM 7833 C CA . ILE A 1 991 ? -13.875 17.837 23.967 1.00 41.59 991 ILE A CA 1
ATOM 7834 C C . ILE A 1 991 ? -13.378 16.792 24.979 1.00 41.59 991 ILE A C 1
ATOM 7836 O O . ILE A 1 991 ? -13.122 15.652 24.615 1.00 41.59 991 ILE A O 1
ATOM 7840 N N . ALA A 1 992 ? -13.203 17.185 26.244 1.00 50.16 992 ALA A N 1
ATOM 7841 C CA . ALA A 1 992 ? -12.808 16.276 27.323 1.00 50.16 992 ALA A CA 1
ATOM 7842 C C . ALA A 1 992 ? -13.969 15.340 27.733 1.00 50.16 992 ALA A C 1
ATOM 7844 O O . ALA A 1 992 ? -15.116 15.799 27.742 1.00 50.16 992 ALA A O 1
ATOM 7845 N N . PRO A 1 993 ? -13.700 14.090 28.169 1.00 63.62 993 PRO A N 1
ATOM 7846 C CA . PRO A 1 993 ? -14.726 13.214 28.736 1.00 63.62 993 PRO A CA 1
ATOM 7847 C C . PRO A 1 993 ? -15.523 13.892 29.851 1.00 63.62 993 PRO A C 1
ATOM 7849 O O . PRO A 1 993 ? -14.986 14.720 30.592 1.00 63.62 993 PRO A O 1
ATOM 7852 N N . TRP A 1 994 ? -16.787 13.496 30.028 1.00 75.69 994 TRP A N 1
ATOM 7853 C CA . TRP A 1 994 ? -17.553 13.861 31.220 1.00 75.69 994 TRP A CA 1
ATOM 7854 C C . TRP A 1 994 ? -16.808 13.395 32.480 1.00 75.69 994 TRP A C 1
ATOM 7856 O O . TRP A 1 994 ? -16.451 12.224 32.606 1.00 75.69 994 TRP A O 1
ATOM 7866 N N . SER A 1 995 ? -16.543 14.317 33.407 1.00 74.88 995 SER A N 1
ATOM 7867 C CA . SER A 1 995 ? -15.820 14.030 34.651 1.00 74.88 995 SER A CA 1
ATOM 7868 C C . SER A 1 995 ? -16.761 13.712 35.814 1.00 74.88 995 SER A C 1
ATOM 7870 O O . SER A 1 995 ? -16.342 13.108 36.801 1.00 74.88 995 SER A O 1
ATOM 7872 N N . SER A 1 996 ? -18.043 14.078 35.703 1.00 84.69 996 SER A N 1
ATOM 7873 C CA . SER A 1 996 ? -19.067 13.779 36.703 1.00 84.69 996 SER A CA 1
ATOM 7874 C C . SER A 1 996 ? -20.459 13.630 36.093 1.00 84.69 996 SER A C 1
ATOM 7876 O O . SER A 1 996 ? -20.757 14.141 35.011 1.00 84.69 996 SER A O 1
ATOM 7878 N N . SER A 1 997 ? -21.309 12.909 36.820 1.00 88.88 997 SER A N 1
ATOM 7879 C CA . SER A 1 997 ? -22.697 12.665 36.462 1.00 88.88 997 SER A CA 1
ATOM 7880 C C . SER A 1 997 ? -23.536 12.566 37.731 1.00 88.88 997 SER A C 1
ATOM 7882 O O . SER A 1 997 ? -23.234 11.775 38.630 1.00 88.88 997 SER A O 1
ATOM 7884 N N . GLN A 1 998 ? -24.562 13.409 37.827 1.00 90.81 998 GLN A N 1
ATOM 7885 C CA . GLN A 1 998 ? -25.409 13.530 39.006 1.00 90.81 998 GLN A CA 1
ATOM 7886 C C . GLN A 1 998 ? -26.881 13.389 38.628 1.00 90.81 998 GLN A C 1
ATOM 7888 O O . GLN A 1 998 ? -27.389 14.105 37.766 1.00 90.81 998 GLN A O 1
ATOM 7893 N N . ARG A 1 999 ? -27.591 12.509 39.339 1.00 92.94 999 ARG A N 1
ATOM 7894 C CA . ARG A 1 999 ? -29.052 12.441 39.272 1.00 92.94 999 ARG A CA 1
ATOM 7895 C C . ARG A 1 999 ? -29.652 13.594 40.070 1.00 92.94 999 ARG A C 1
ATOM 7897 O O . ARG A 1 999 ? -29.326 13.765 41.246 1.00 92.94 999 ARG A O 1
ATOM 7904 N N . ILE A 1 1000 ? -30.534 14.362 39.443 1.00 91.81 1000 ILE A N 1
ATOM 7905 C CA . ILE A 1 1000 ? -31.263 15.468 40.064 1.00 91.81 1000 ILE A CA 1
ATOM 7906 C C . ILE A 1 1000 ? -32.763 15.320 39.799 1.00 91.81 1000 ILE A C 1
ATOM 7908 O O . ILE A 1 1000 ? -33.172 14.832 38.747 1.00 91.81 1000 ILE A O 1
ATOM 7912 N N . ALA A 1 1001 ? -33.585 15.735 40.758 1.00 91.06 1001 ALA A N 1
ATOM 7913 C CA . ALA A 1 1001 ? -35.032 15.765 40.583 1.00 91.06 1001 ALA A CA 1
ATOM 7914 C C . ALA A 1 1001 ? -35.437 17.050 39.851 1.00 91.06 1001 ALA A C 1
ATOM 7916 O O . ALA A 1 1001 ? -34.997 18.141 40.216 1.00 91.06 1001 ALA A O 1
ATOM 7917 N N . VAL A 1 1002 ? -36.288 16.922 38.837 1.00 92.00 1002 VAL A N 1
ATOM 7918 C CA . VAL A 1 1002 ? -36.857 18.049 38.090 1.00 92.00 1002 VAL A CA 1
ATOM 7919 C C . VAL A 1 1002 ? -38.364 17.885 37.970 1.00 92.00 1002 VAL A C 1
ATOM 7921 O O . VAL A 1 1002 ? -38.890 16.785 38.098 1.00 92.00 1002 VAL A O 1
ATOM 7924 N N . THR A 1 1003 ? -39.084 18.973 37.709 1.00 91.62 1003 THR A N 1
ATOM 7925 C CA . THR A 1 1003 ? -40.508 18.903 37.357 1.00 91.62 1003 THR A CA 1
ATOM 7926 C C . THR A 1 1003 ? -40.670 19.323 35.906 1.00 91.62 1003 THR A C 1
ATOM 7928 O O . THR A 1 1003 ? -40.254 20.418 35.544 1.00 91.62 1003 THR A O 1
ATOM 7931 N N . ILE A 1 1004 ? -41.278 18.468 35.083 1.00 89.94 1004 ILE A N 1
ATOM 7932 C CA . ILE A 1 1004 ? -41.595 18.760 33.678 1.00 89.94 1004 ILE A CA 1
ATOM 7933 C C . ILE A 1 1004 ? -43.058 18.411 33.429 1.00 89.94 1004 ILE A C 1
ATOM 7935 O O . ILE A 1 1004 ? -43.524 17.346 33.836 1.00 89.94 1004 ILE A O 1
ATOM 7939 N N . ALA A 1 1005 ? -43.794 19.325 32.788 1.00 79.50 1005 ALA A N 1
ATOM 7940 C CA . ALA A 1 1005 ? -45.224 19.174 32.508 1.00 79.50 1005 ALA A CA 1
ATOM 7941 C C . ALA A 1 1005 ? -46.062 18.782 33.751 1.00 79.50 1005 ALA A C 1
ATOM 7943 O O . ALA A 1 1005 ? -47.013 18.005 33.662 1.00 79.50 1005 ALA A O 1
ATOM 7944 N N . GLY A 1 1006 ? -45.696 19.314 34.924 1.00 80.31 1006 GLY A N 1
ATOM 7945 C CA . GLY A 1 1006 ? -46.397 19.081 36.192 1.00 80.31 1006 GLY A CA 1
ATOM 7946 C C . GLY A 1 1006 ? -46.126 17.730 36.865 1.00 80.31 1006 GLY A C 1
ATOM 7947 O O . GLY A 1 1006 ? -46.828 17.391 37.815 1.00 80.31 1006 GLY A O 1
ATOM 7948 N N . GLN A 1 1007 ? -45.138 16.961 36.402 1.00 88.25 1007 GLN A N 1
ATOM 7949 C CA . GLN A 1 1007 ? -44.733 15.693 37.014 1.00 88.25 1007 GLN A CA 1
ATOM 7950 C C . GLN A 1 1007 ? -43.266 15.737 37.437 1.00 88.25 1007 GLN A C 1
ATOM 7952 O O . GLN A 1 1007 ? -42.425 16.251 36.698 1.00 88.25 1007 GLN A O 1
ATOM 7957 N N . GLU A 1 1008 ? -42.961 15.173 38.606 1.00 91.19 1008 GLU A N 1
ATOM 7958 C CA . GLU A 1 1008 ? -41.579 14.934 39.021 1.00 91.19 1008 GLU A CA 1
ATOM 7959 C C . GLU A 1 1008 ? -40.945 13.870 38.123 1.00 91.19 1008 GLU A C 1
ATOM 7961 O O . GLU A 1 1008 ? -41.538 12.824 37.844 1.00 91.19 1008 GLU A O 1
ATOM 7966 N N . ARG A 1 1009 ? -39.741 14.166 37.647 1.00 90.94 1009 ARG A N 1
ATOM 7967 C CA . ARG A 1 1009 ? -38.942 13.330 36.758 1.00 90.94 1009 ARG A CA 1
ATOM 7968 C C . ARG A 1 1009 ? -37.503 13.315 37.249 1.00 90.94 1009 ARG A C 1
ATOM 7970 O O . ARG A 1 1009 ? -37.025 14.262 37.876 1.00 90.94 1009 ARG A O 1
ATOM 7977 N N . ASP A 1 1010 ? -36.810 12.240 36.917 1.00 88.81 1010 ASP A N 1
ATOM 7978 C CA . ASP A 1 1010 ? -35.374 12.153 37.111 1.00 88.81 1010 ASP A CA 1
ATOM 7979 C C . ASP A 1 1010 ? -34.646 12.755 35.915 1.00 88.81 1010 ASP A C 1
ATOM 7981 O O . ASP A 1 1010 ? -34.933 12.425 34.763 1.00 88.81 1010 ASP A O 1
ATOM 7985 N N . ALA A 1 1011 ? -33.678 13.612 36.206 1.00 91.94 1011 ALA A N 1
ATOM 7986 C CA . ALA A 1 1011 ? -32.751 14.153 35.234 1.00 91.94 1011 ALA A CA 1
ATOM 7987 C C . ALA A 1 1011 ? -31.312 13.788 35.597 1.00 91.94 1011 ALA A C 1
ATOM 7989 O O . ALA A 1 1011 ? -30.982 13.545 36.759 1.00 91.94 1011 ALA A O 1
ATOM 7990 N N . TRP A 1 1012 ? -30.449 13.786 34.589 1.00 93.31 1012 TRP A N 1
ATOM 7991 C CA . TRP A 1 1012 ? -29.019 13.562 34.723 1.00 93.31 1012 TRP A CA 1
ATOM 7992 C C . TRP A 1 1012 ? -28.263 14.806 34.285 1.00 93.31 1012 TRP A C 1
ATOM 7994 O O . TRP A 1 1012 ? -28.366 15.236 33.138 1.00 93.31 1012 TRP A O 1
ATOM 8004 N N . LEU A 1 1013 ? -27.513 15.386 35.214 1.00 90.81 1013 LEU A N 1
ATOM 8005 C CA . LEU A 1 1013 ? -26.596 16.485 34.961 1.00 90.81 1013 LEU A CA 1
ATOM 8006 C C . LEU A 1 1013 ? -25.204 15.901 34.698 1.00 90.81 1013 LEU A C 1
ATOM 8008 O O . LEU A 1 1013 ? -24.585 15.351 35.609 1.00 90.81 1013 LEU A O 1
ATOM 8012 N N . LEU A 1 1014 ? -24.735 16.016 33.458 1.00 87.62 1014 LEU A N 1
ATOM 8013 C CA . LEU A 1 1014 ? -23.423 15.562 32.994 1.00 87.62 1014 LEU A CA 1
ATOM 8014 C C . LEU A 1 1014 ? -22.482 16.768 32.926 1.00 87.62 1014 LEU A C 1
ATOM 8016 O O . LEU A 1 1014 ? -22.864 17.800 32.369 1.00 87.62 1014 LEU A O 1
ATOM 8020 N N . GLN A 1 1015 ? -21.285 16.683 33.514 1.00 84.75 1015 GLN A N 1
ATOM 8021 C CA . GLN A 1 1015 ? -20.375 17.836 33.606 1.00 84.75 1015 GLN A CA 1
ATOM 8022 C C . GLN A 1 1015 ? -18.908 17.457 33.395 1.00 84.75 1015 GLN A C 1
ATOM 8024 O O . GLN A 1 1015 ? -18.471 16.375 33.790 1.00 84.75 1015 GLN A O 1
ATOM 8029 N N . ASN A 1 1016 ? -18.153 18.370 32.782 1.00 77.94 1016 ASN A N 1
ATOM 8030 C CA . ASN A 1 1016 ? -16.691 18.401 32.765 1.00 77.94 1016 ASN A CA 1
ATOM 8031 C C . ASN A 1 1016 ? -16.193 19.832 33.039 1.00 77.94 1016 ASN A C 1
ATOM 8033 O O . ASN A 1 1016 ? -16.995 20.733 33.283 1.00 77.94 1016 ASN A O 1
ATOM 8037 N N . ASP A 1 1017 ? -14.877 20.051 32.997 1.00 70.94 1017 ASP A N 1
ATOM 8038 C CA . ASP A 1 1017 ? -14.266 21.344 33.347 1.00 70.94 1017 ASP A CA 1
ATOM 8039 C C . ASP A 1 1017 ? -14.677 22.504 32.416 1.00 70.94 1017 ASP A C 1
ATOM 8041 O O . ASP A 1 1017 ? -14.487 23.668 32.766 1.00 70.94 1017 ASP A O 1
ATOM 8045 N N . ALA A 1 1018 ? -15.240 22.208 31.238 1.00 69.56 1018 ALA A N 1
ATOM 8046 C CA . ALA A 1 1018 ? -15.595 23.199 30.220 1.00 69.56 1018 ALA A CA 1
ATOM 8047 C C . ALA A 1 1018 ? -17.098 23.256 29.886 1.00 69.56 1018 ALA A C 1
ATOM 8049 O O . ALA A 1 1018 ? -17.566 24.257 29.348 1.00 69.56 1018 ALA A O 1
ATOM 8050 N N . ASN A 1 1019 ? -17.861 22.197 30.163 1.00 76.06 1019 ASN A N 1
ATOM 8051 C CA . ASN A 1 1019 ? -19.224 22.012 29.679 1.00 76.06 1019 ASN A CA 1
ATOM 8052 C C . ASN A 1 1019 ? -20.119 21.362 30.739 1.00 76.06 1019 ASN A C 1
ATOM 8054 O O . ASN A 1 1019 ? -19.677 20.562 31.563 1.00 76.06 1019 ASN A O 1
ATOM 8058 N N . ALA A 1 1020 ? -21.416 21.645 30.646 1.00 84.12 1020 ALA A N 1
ATOM 8059 C CA . ALA A 1 1020 ? -22.451 20.881 31.324 1.00 84.12 1020 ALA A CA 1
ATOM 8060 C C . ALA A 1 1020 ? -23.616 20.614 30.371 1.00 84.12 1020 ALA A C 1
ATOM 8062 O O . ALA A 1 1020 ? -23.865 21.387 29.442 1.00 84.12 1020 ALA A O 1
ATOM 8063 N N . VAL A 1 1021 ? -24.319 19.517 30.619 1.00 88.81 1021 VAL A N 1
ATOM 8064 C CA . VAL A 1 1021 ? -25.512 19.095 29.890 1.00 88.81 1021 VAL A CA 1
ATOM 8065 C C . VAL A 1 1021 ? -26.521 18.542 30.885 1.00 88.81 1021 VAL A C 1
ATOM 8067 O O . VAL A 1 1021 ? -26.153 17.815 31.805 1.00 88.81 1021 VAL A O 1
ATOM 8070 N N . LEU A 1 1022 ? -27.799 18.859 30.686 1.00 91.50 1022 LEU A N 1
ATOM 8071 C CA . LEU A 1 1022 ? -28.894 18.240 31.427 1.00 91.50 1022 LEU A CA 1
ATOM 8072 C C . LEU A 1 1022 ? -29.697 17.329 30.498 1.00 91.50 1022 LEU A C 1
ATOM 8074 O O . LEU A 1 1022 ? -30.173 17.778 29.456 1.00 91.50 1022 LEU A O 1
ATOM 8078 N N . VAL A 1 1023 ? -29.872 16.068 30.889 1.00 92.31 1023 VAL A N 1
ATOM 8079 C CA . VAL A 1 1023 ? -30.662 15.078 30.151 1.00 92.31 1023 VAL A CA 1
ATOM 8080 C C . VAL A 1 1023 ? -31.877 14.664 30.969 1.00 92.31 1023 VAL A C 1
ATOM 8082 O O . VAL A 1 1023 ? -31.737 14.298 32.135 1.00 92.31 1023 VAL A O 1
ATOM 8085 N N . VAL A 1 1024 ? -33.067 14.693 30.370 1.00 93.19 1024 VAL A N 1
ATOM 8086 C CA . VAL A 1 1024 ? -34.320 14.304 31.035 1.00 93.19 1024 VAL A CA 1
ATOM 8087 C C . VAL A 1 1024 ? -35.124 13.377 30.137 1.00 93.19 1024 VAL A C 1
ATOM 8089 O O . VAL A 1 1024 ? -35.375 13.716 28.985 1.00 93.19 1024 VAL A O 1
ATOM 8092 N N . GLU A 1 1025 ? -35.567 12.234 30.655 1.00 91.12 1025 GLU A N 1
ATOM 8093 C CA . GLU A 1 1025 ? -36.499 11.362 29.932 1.00 91.12 1025 GLU A CA 1
ATOM 8094 C C . GLU A 1 1025 ? -37.945 11.694 30.322 1.00 91.12 1025 GLU A C 1
ATOM 8096 O O . GLU A 1 1025 ? -38.290 11.747 31.508 1.00 91.12 1025 GLU A O 1
ATOM 8101 N N . VAL A 1 1026 ? -38.802 11.928 29.328 1.00 90.19 1026 VAL A N 1
ATOM 8102 C CA . VAL A 1 1026 ? -40.210 12.295 29.513 1.00 90.19 1026 VAL A CA 1
ATOM 8103 C C . VAL A 1 1026 ? -41.069 11.508 28.531 1.00 90.19 1026 VAL A C 1
ATOM 8105 O O . VAL A 1 1026 ? -41.093 11.804 27.342 1.00 90.19 1026 VAL A O 1
ATOM 8108 N N . ASP A 1 1027 ? -41.812 10.528 29.041 1.00 86.44 1027 ASP A N 1
ATOM 8109 C CA . ASP A 1 1027 ? -42.656 9.629 28.244 1.00 86.44 1027 ASP A CA 1
ATOM 8110 C C . ASP A 1 1027 ? -41.855 8.941 27.112 1.00 86.44 1027 ASP A C 1
ATOM 8112 O O . ASP A 1 1027 ? -40.985 8.123 27.405 1.00 86.44 1027 ASP A O 1
ATOM 8116 N N . ASP A 1 1028 ? -42.128 9.249 25.841 1.00 84.50 1028 ASP A N 1
ATOM 8117 C CA . ASP A 1 1028 ? -41.417 8.747 24.654 1.00 84.50 1028 ASP A CA 1
ATOM 8118 C C . ASP A 1 1028 ? -40.282 9.675 24.167 1.00 84.50 1028 ASP A C 1
ATOM 8120 O O . ASP A 1 1028 ? -39.641 9.389 23.152 1.00 84.50 1028 ASP A O 1
ATOM 8124 N N . LEU A 1 1029 ? -39.999 10.761 24.897 1.00 87.75 1029 LEU A N 1
ATOM 8125 C CA . LEU A 1 1029 ? -38.968 11.749 24.580 1.00 87.75 1029 LEU A CA 1
ATOM 8126 C C . LEU A 1 1029 ? -37.746 11.660 25.496 1.00 87.75 1029 LEU A C 1
ATOM 8128 O O . LEU A 1 1029 ? -37.850 11.451 26.704 1.00 87.75 1029 LEU A O 1
ATOM 8132 N N . VAL A 1 1030 ? -36.584 11.964 24.928 1.00 90.19 1030 VAL A N 1
ATOM 8133 C CA . VAL A 1 1030 ? -35.414 12.437 25.680 1.00 90.19 1030 VAL A CA 1
ATOM 8134 C C . VAL A 1 1030 ? -35.230 13.919 25.380 1.00 90.19 1030 VAL A C 1
ATOM 8136 O O . VAL A 1 1030 ? -35.268 14.325 24.222 1.00 90.19 1030 VAL A O 1
ATOM 8139 N N . LEU A 1 1031 ? -35.032 14.722 26.421 1.00 91.56 1031 LEU A N 1
ATOM 8140 C CA . LEU A 1 1031 ? -34.673 16.134 26.352 1.00 91.56 1031 LEU A CA 1
ATOM 8141 C C . LEU A 1 1031 ? -33.189 16.276 26.683 1.00 91.56 1031 LEU A C 1
ATOM 8143 O O . LEU A 1 1031 ? -32.742 15.792 27.719 1.00 91.56 1031 LEU A O 1
ATOM 8147 N N . HIS A 1 1032 ? -32.442 16.966 25.834 1.00 90.31 1032 HIS A N 1
ATOM 8148 C CA . HIS A 1 1032 ? -31.023 17.254 26.000 1.00 90.31 1032 HIS A CA 1
ATOM 8149 C C . HIS A 1 1032 ? -30.806 18.770 25.961 1.00 90.31 1032 HIS A C 1
ATOM 8151 O O . HIS A 1 1032 ? -30.988 19.410 24.921 1.00 90.31 1032 HIS A O 1
ATOM 8157 N N . PHE A 1 1033 ? -30.424 19.344 27.100 1.00 89.81 1033 PHE A N 1
ATOM 8158 C CA . PHE A 1 1033 ? -30.157 20.770 27.259 1.00 89.81 1033 PHE A CA 1
ATOM 8159 C C . PHE A 1 1033 ? -28.652 21.035 27.277 1.00 89.81 1033 PHE A C 1
ATOM 8161 O O . PHE A 1 1033 ? -27.937 20.502 28.125 1.00 89.81 1033 PHE A O 1
ATOM 8168 N N . LYS A 1 1034 ? -28.187 21.917 26.389 1.00 87.56 1034 LYS A N 1
ATOM 8169 C CA . LYS A 1 1034 ? -26.805 22.413 26.337 1.00 87.56 1034 LYS A CA 1
ATOM 8170 C C . LYS A 1 1034 ? -26.790 23.931 26.513 1.00 87.56 1034 LYS A C 1
ATOM 8172 O O . LYS A 1 1034 ? -27.578 24.625 25.882 1.00 87.56 1034 LYS A O 1
ATOM 8177 N N . GLY A 1 1035 ? -25.890 24.450 27.339 1.00 83.12 1035 GLY A N 1
ATOM 8178 C CA . GLY A 1 1035 ? -25.768 25.881 27.629 1.00 83.12 1035 GLY A CA 1
ATOM 8179 C C . GLY A 1 1035 ? -24.696 26.147 28.690 1.00 83.12 1035 GLY A C 1
ATOM 8180 O O . GLY A 1 1035 ? -24.007 25.209 29.099 1.00 83.12 1035 GLY A O 1
ATOM 8181 N N . PRO A 1 1036 ? -24.533 27.398 29.156 1.00 84.44 1036 PRO A N 1
ATOM 8182 C CA . PRO A 1 1036 ? -23.571 27.722 30.203 1.00 84.44 1036 PRO A CA 1
ATOM 8183 C C . PRO A 1 1036 ? -23.829 26.918 31.476 1.00 84.44 1036 PRO A C 1
ATOM 8185 O O . PRO A 1 1036 ? -24.967 26.828 31.943 1.00 84.44 1036 PRO A O 1
ATOM 8188 N N . GLN A 1 1037 ? -22.764 26.376 32.069 1.00 83.44 1037 GLN A N 1
ATOM 8189 C CA . GLN A 1 1037 ? -22.852 25.533 33.264 1.00 83.44 1037 GLN A CA 1
ATOM 8190 C C . GLN A 1 1037 ? -23.644 26.202 34.391 1.00 83.44 1037 GLN A C 1
ATOM 8192 O O . GLN A 1 1037 ? -24.537 25.582 34.957 1.00 83.44 1037 GLN A O 1
ATOM 8197 N N . THR A 1 1038 ? -23.377 27.482 34.659 1.00 85.62 1038 THR A N 1
ATOM 8198 C CA . THR A 1 1038 ? -24.059 28.267 35.700 1.00 85.62 1038 THR A CA 1
ATOM 8199 C C . THR A 1 1038 ? -25.570 28.352 35.500 1.00 85.62 1038 THR A C 1
ATOM 8201 O O . THR A 1 1038 ? -26.307 28.417 36.480 1.00 85.62 1038 THR A O 1
ATOM 8204 N N . TYR A 1 1039 ? -26.038 28.327 34.250 1.00 86.94 1039 TYR A N 1
ATOM 8205 C CA . TYR A 1 1039 ? -27.458 28.361 33.922 1.00 86.94 1039 TYR A CA 1
ATOM 8206 C C . TYR A 1 1039 ? -28.105 26.977 34.084 1.00 86.94 1039 TYR A C 1
ATOM 8208 O O . TYR A 1 1039 ? -29.179 26.854 34.673 1.00 86.94 1039 TYR A O 1
ATOM 8216 N N . LEU A 1 1040 ? -27.432 25.920 33.614 1.00 86.81 1040 LEU A N 1
ATOM 8217 C CA . LEU A 1 1040 ? -27.940 24.544 33.677 1.00 86.81 1040 LEU A CA 1
ATOM 8218 C C . LEU A 1 1040 ? -28.031 23.994 35.108 1.00 86.81 1040 LEU A C 1
ATOM 8220 O O . LEU A 1 1040 ? -28.904 23.176 35.388 1.00 86.81 1040 LEU A O 1
ATOM 8224 N N . THR A 1 1041 ? -27.161 24.442 36.017 1.00 82.31 1041 THR A N 1
ATOM 8225 C CA . THR A 1 1041 ? -27.143 23.975 37.415 1.00 82.31 1041 THR A CA 1
ATOM 8226 C C . THR A 1 1041 ? -28.055 24.764 38.355 1.00 82.31 1041 THR A C 1
ATOM 8228 O O . THR A 1 1041 ? -28.098 24.455 39.543 1.00 82.31 1041 THR A O 1
ATOM 8231 N N . GLY A 1 1042 ? -28.757 25.791 37.868 1.00 84.75 1042 GLY A N 1
ATOM 8232 C CA . GLY A 1 1042 ? -29.620 26.631 38.701 1.00 84.75 1042 GLY A CA 1
ATOM 8233 C C . GLY A 1 1042 ? -30.828 27.171 37.935 1.00 84.75 1042 GLY A C 1
ATOM 8234 O O . GLY A 1 1042 ? -31.867 26.512 37.949 1.00 84.75 1042 GLY A O 1
ATOM 8235 N N . PRO A 1 1043 ? -30.713 28.326 37.251 1.00 87.12 1043 PRO A N 1
ATOM 8236 C CA . PRO A 1 1043 ? -31.832 28.996 36.585 1.00 87.12 1043 PRO A CA 1
ATOM 8237 C C . PRO A 1 1043 ? -32.688 28.107 35.672 1.00 87.12 1043 PRO A C 1
ATOM 8239 O O . PRO A 1 1043 ? -33.910 28.237 35.678 1.00 87.12 1043 PRO A O 1
ATOM 8242 N N . LEU A 1 1044 ? -32.086 27.178 34.917 1.00 87.25 1044 LEU A N 1
ATOM 8243 C CA . LEU A 1 1044 ? -32.844 26.255 34.066 1.00 87.25 1044 LEU A CA 1
ATOM 8244 C C . LEU A 1 1044 ? -33.831 25.410 34.885 1.00 87.25 1044 LEU A C 1
ATOM 8246 O O . LEU A 1 1044 ? -34.974 25.236 34.469 1.00 87.25 1044 LEU A O 1
ATOM 8250 N N . LEU A 1 1045 ? -33.413 24.903 36.049 1.00 88.06 1045 LEU A N 1
ATOM 8251 C CA . LEU A 1 1045 ? -34.213 23.990 36.873 1.00 88.06 1045 LEU A CA 1
ATOM 8252 C C . LEU A 1 1045 ? -35.500 24.653 37.385 1.00 88.06 1045 LEU A C 1
ATOM 8254 O O . LEU A 1 1045 ? -36.524 23.984 37.504 1.00 88.06 1045 LEU A O 1
ATOM 8258 N N . GLU A 1 1046 ? -35.471 25.967 37.620 1.00 86.69 1046 GLU A N 1
ATOM 8259 C CA . GLU A 1 1046 ? -36.649 26.762 37.996 1.00 86.69 1046 GLU A CA 1
ATOM 8260 C C . GLU A 1 1046 ? -37.620 26.976 36.821 1.00 86.69 1046 GLU A C 1
ATOM 8262 O O . GLU A 1 1046 ? -38.815 27.204 37.030 1.00 86.69 1046 GLU A O 1
ATOM 8267 N N . GLN A 1 1047 ? -37.127 26.881 35.582 1.00 87.12 1047 GLN A N 1
ATOM 8268 C CA . GLN A 1 1047 ? -37.907 27.092 34.360 1.00 87.12 1047 GLN A CA 1
ATOM 8269 C C . GLN A 1 1047 ? -38.462 25.800 33.747 1.00 87.12 1047 GLN A C 1
ATOM 8271 O O . GLN A 1 1047 ? -39.460 25.855 33.025 1.00 87.12 1047 GLN A O 1
ATOM 8276 N N . LEU A 1 1048 ? -37.876 24.633 34.040 1.00 90.12 1048 LEU A N 1
ATOM 8277 C CA . LEU A 1 1048 ? -38.368 23.328 33.567 1.00 90.12 1048 LEU A CA 1
ATOM 8278 C C . LEU A 1 1048 ? -39.863 23.057 33.855 1.00 90.12 1048 LEU A C 1
ATOM 8280 O O . LEU A 1 1048 ? -40.536 22.538 32.957 1.00 90.12 1048 LEU A O 1
ATOM 8284 N N . PRO A 1 1049 ? -40.443 23.452 35.014 1.00 91.06 1049 PRO A N 1
ATOM 8285 C CA . PRO A 1 1049 ? -41.866 23.232 35.291 1.00 91.06 1049 PRO A CA 1
ATOM 8286 C C . PRO A 1 1049 ? -42.806 23.974 34.334 1.00 91.06 1049 PRO A C 1
ATOM 8288 O O . PRO A 1 1049 ? -43.991 23.652 34.269 1.00 91.06 1049 PRO A O 1
ATOM 8291 N N . GLN A 1 1050 ? -42.294 24.977 33.617 1.00 88.88 1050 GLN A N 1
ATOM 8292 C CA . GLN A 1 1050 ? -43.066 25.851 32.738 1.00 88.88 1050 GLN A CA 1
ATOM 8293 C C . GLN A 1 1050 ? -43.148 25.326 31.296 1.00 88.88 1050 GLN A C 1
ATOM 8295 O O . GLN A 1 1050 ? -43.892 25.891 30.495 1.00 88.88 1050 GLN A O 1
ATOM 8300 N N . LEU A 1 1051 ? -42.418 24.252 30.960 1.00 90.00 1051 LEU A N 1
ATOM 8301 C CA . LEU A 1 1051 ? -42.515 23.581 29.663 1.00 90.00 1051 LEU A CA 1
ATOM 8302 C C . LEU A 1 1051 ? -43.932 23.040 29.435 1.00 90.00 1051 LEU A C 1
ATOM 8304 O O . LEU A 1 1051 ? -44.504 22.364 30.295 1.00 90.00 1051 LEU A O 1
ATOM 8308 N N . GLN A 1 1052 ? -44.481 23.304 28.250 1.00 89.38 1052 GLN A N 1
ATOM 8309 C CA . GLN A 1 1052 ? -45.816 22.867 27.853 1.00 89.38 1052 GLN A CA 1
ATOM 8310 C C . GLN A 1 1052 ? -45.756 21.951 26.637 1.00 89.38 1052 GLN A C 1
ATOM 8312 O O . GLN A 1 1052 ? -44.926 22.120 25.744 1.00 89.38 1052 GLN A O 1
ATOM 8317 N N . TRP A 1 1053 ? -46.666 20.979 26.606 1.00 90.44 1053 TRP A N 1
ATOM 8318 C CA . TRP A 1 1053 ? -46.843 20.103 25.457 1.00 90.44 1053 TRP A CA 1
ATOM 8319 C C . TRP A 1 1053 ? -47.410 20.882 24.274 1.00 90.44 1053 TRP A C 1
ATOM 8321 O O . TRP A 1 1053 ? -48.499 21.451 24.365 1.00 90.44 1053 TRP A O 1
ATOM 8331 N N . THR A 1 1054 ? -46.713 20.831 23.147 1.00 85.50 1054 THR A N 1
ATOM 8332 C CA . THR A 1 1054 ? -47.155 21.392 21.872 1.00 85.50 1054 THR A CA 1
ATOM 8333 C C . THR A 1 1054 ? -47.165 20.304 20.799 1.00 85.50 1054 THR A C 1
ATOM 8335 O O . THR A 1 1054 ? -46.519 19.256 20.921 1.00 85.50 1054 THR A O 1
ATOM 8338 N N . MET A 1 1055 ? -47.960 20.517 19.751 1.00 81.38 1055 MET A N 1
ATOM 8339 C CA . MET A 1 1055 ? -47.888 19.679 18.556 1.00 81.38 1055 MET A CA 1
ATOM 8340 C C . MET A 1 1055 ? -46.709 20.172 17.709 1.00 81.38 1055 MET A C 1
ATOM 8342 O O . MET A 1 1055 ? -46.603 21.386 17.524 1.00 81.38 1055 MET A O 1
ATOM 8346 N N . PRO A 1 1056 ? -45.850 19.285 17.180 1.00 69.62 1056 PRO A N 1
ATOM 8347 C CA . PRO A 1 1056 ? -44.806 19.705 16.254 1.00 69.62 1056 PRO A CA 1
ATOM 8348 C C . PRO A 1 1056 ? -45.457 20.366 15.027 1.00 69.62 1056 PRO A C 1
ATOM 8350 O O . PRO A 1 1056 ? -46.289 19.755 14.355 1.00 69.62 1056 PRO A O 1
ATOM 8353 N N . THR A 1 1057 ? -45.136 21.636 14.768 1.00 60.47 1057 THR A N 1
ATOM 8354 C CA . THR A 1 1057 ? -45.562 22.340 13.549 1.00 60.47 1057 THR A CA 1
ATOM 8355 C C . THR A 1 1057 ? -44.793 21.788 12.343 1.00 60.47 1057 THR A C 1
ATOM 8357 O O . THR A 1 1057 ? -43.575 21.639 12.457 1.00 60.47 1057 THR A O 1
ATOM 8360 N N . PRO A 1 1058 ? -45.479 21.449 11.234 1.00 48.94 1058 PRO A N 1
ATOM 8361 C CA . PRO A 1 1058 ? -44.863 20.858 10.045 1.00 48.94 1058 PRO A CA 1
ATOM 8362 C C . PRO A 1 1058 ? -43.941 21.812 9.285 1.00 48.94 1058 PRO A C 1
ATOM 8364 O O . PRO A 1 1058 ? -44.168 23.045 9.354 1.00 48.94 1058 PRO A O 1
#